Protein AF-0000000080641401 (afdb_homodimer)

Sequence (1116 aa):
MLYSFRKPNYLLEKGSSRQMQLTELSIKSQNTFVQHYIDGENMSSFFDYDIHSEDVWQERLRDLSSRPFAREELADYLSSYHEKFHSAAMQASIEKLRDPKSTAVVGGQQAGLLTGPLYTIHKIISIIVLARQQEEALQIPVVPIFWVAGEDHDLEEINYVHTSTEKKGPVKQKLPQSYWKKTLAAKTPLDQEKCAAWIEEVFAAFEETDHTNALLQNVMRCLRSSETFTDFFELLIADLFQEEGLILMNSGDPGIKKLETGMFQQILKHNNELAKAVSDQQRLMREAGYHPIIESDKEQANLFYEHEGERFLIEKENGVFVIKELDLKWTNDELHTHMEEKPECFSNNVVTRPLMQEFLIPTLAFIAGPGEINYWGELKQAFSLMGFAMTPVVPRLNITILERHIEKKLSERNIPLQEAIEHGTGHLKDTYFEEQIPEEFSAVMEQAKSQIEAVHKSVRNEALKVDSSLEPLLQKNAAFIQDQLLFLERTVTKRIEEKEGFVLRDYERIQNSIRPLGAPQERIWNVMYYLNRYGPKFFTTFKHLPFSFQNQHQIVKLMLYSFRKPNYLLEKGSSRQMQLTELSIKSQNTFVQHYIDGENMSSFFDYDIHSEDVWQERLRDLSSRPFAREELADYLSSYHEKFHSAAMQASIEKLRDPKSTAVVGGQQAGLLTGPLYTIHKIISIIVLARQQEEALQIPVVPIFWVAGEDHDLEEINYVHTSTEKKGPVKQKLPQSYWKKTLAAKTPLDQEKCAAWIEEVFAAFEETDHTNALLQNVMRCLRSSETFTDFFELLIADLFQEEGLILMNSGDPGIKKLETGMFQQILKHNNELAKAVSDQQRLMREAGYHPIIESDKEQANLFYEHEGERFLIEKENGVFVIKELDLKWTNDELHTHMEEKPECFSNNVVTRPLMQEFLIPTLAFIAGPGEINYWGELKQAFSLMGFAMTPVVPRLNITILERHIEKKLSERNIPLQEAIEHGTGHLKDTYFEEQIPEEFSAVMEQAKSQIEAVHKSVRNEALKVDSSLEPLLQKNAAFIQDQLLFLERTVTKRIEEKEGFVLRDYERIQNSIRPLGAPQERIWNVMYYLNRYGPKFFTTFKHLPFSFQNQHQIVKL

InterPro domains:
  IPR011199 Bacillithiol biosynthesis BshC [MF_01867] (20-558)
  IPR011199 Bacillithiol biosynthesis BshC [PIRSF012535] (20-558)
  IPR011199 Bacillithiol biosynthesis BshC [TIGR03998] (30-556)
  IPR055398 Bacillithiol biosynthesis BshC, N-terminal Rossmann-like domain [PF10079] (20-397)
  IPR055399 Bacillithiol biosynthesis BshC, C-terminal coiled-coil domain [PF24850] (399-558)

Solvent-accessible surface area (backbone atoms only — not comparable to full-atom values): 60420 Å² total; per-residue (Å²): 134,84,82,75,85,78,77,78,78,82,70,83,72,73,74,89,66,76,64,74,39,81,48,74,43,90,65,82,62,89,48,63,67,49,37,39,58,68,70,59,49,93,48,67,89,29,34,77,51,54,83,82,44,90,55,41,66,60,52,48,50,54,58,53,68,72,50,88,66,59,34,62,61,49,32,51,49,50,51,61,67,46,54,84,68,73,43,68,42,26,48,53,36,40,57,42,45,58,42,88,71,31,31,26,19,34,30,66,47,68,49,9,45,80,52,22,32,31,48,51,56,34,39,51,44,38,26,46,52,50,13,52,52,47,22,65,74,66,71,39,52,37,33,24,35,41,38,34,42,17,59,47,44,64,55,86,80,24,42,42,49,45,44,52,44,100,88,40,66,80,39,81,48,64,57,92,66,90,73,92,62,52,31,23,35,46,73,33,71,49,56,62,65,59,48,50,54,44,51,51,54,56,54,65,47,44,76,87,46,94,31,36,63,63,50,49,50,51,52,51,52,34,44,73,74,28,58,18,42,33,44,30,21,50,45,50,50,41,71,76,38,32,86,74,17,48,35,80,45,54,69,44,42,58,80,57,21,68,77,42,28,68,56,54,44,50,45,58,73,39,28,71,58,40,44,49,26,33,51,51,32,34,50,53,37,43,73,71,71,41,80,76,77,75,84,78,65,79,51,40,53,59,31,30,39,52,56,97,62,25,68,38,69,32,29,45,54,95,84,28,37,31,31,78,94,73,73,41,75,33,48,68,68,55,45,48,52,42,37,67,76,45,25,62,33,52,46,65,37,87,79,39,40,63,54,49,46,61,64,69,38,59,52,59,30,32,45,24,54,67,70,47,51,53,48,52,37,32,36,41,46,38,28,46,74,73,73,41,76,50,57,34,73,39,73,40,59,47,60,45,76,40,47,54,72,48,52,50,48,30,60,76,68,69,47,58,68,68,50,33,60,75,68,32,28,65,69,57,41,51,53,53,54,55,70,67,52,58,65,66,44,56,51,46,46,55,48,36,58,53,51,44,50,54,45,51,49,56,38,48,57,44,48,38,75,76,41,63,84,48,49,69,61,50,51,50,53,52,50,52,47,52,50,50,52,52,51,51,52,50,52,52,51,49,52,51,50,60,75,44,39,71,63,52,46,48,35,48,51,43,19,51,60,43,14,35,98,79,34,57,32,30,74,46,38,37,54,60,59,52,39,29,72,61,22,72,66,48,50,58,52,59,72,64,51,88,76,69,89,79,77,42,32,35,35,39,36,81,136,84,83,73,85,80,76,82,78,83,69,82,70,74,73,88,67,76,64,74,41,80,47,74,45,91,65,83,61,88,48,63,69,49,36,40,57,69,70,59,49,92,48,67,91,29,33,76,50,54,84,82,44,90,55,40,64,61,53,47,50,52,58,54,69,73,52,90,66,62,33,62,62,49,32,51,49,50,49,61,66,46,54,84,69,73,43,68,42,25,48,52,36,38,56,41,45,57,41,90,71,30,31,25,18,33,30,66,48,68,49,12,47,80,52,24,28,29,49,50,54,36,40,51,44,39,26,45,52,50,13,52,52,47,21,65,73,67,70,41,53,36,34,24,34,41,38,34,40,16,58,47,45,65,56,86,80,24,42,42,49,45,44,53,45,101,90,41,65,81,39,81,48,64,57,92,65,90,74,91,64,53,30,24,33,47,70,33,71,50,58,63,66,62,48,50,53,44,50,52,52,56,55,64,48,42,76,87,46,94,30,35,62,63,49,50,50,52,53,49,51,33,45,73,74,29,58,18,42,32,44,32,22,50,45,51,49,42,72,74,37,31,87,74,17,48,36,80,44,52,69,45,43,57,80,56,21,69,75,44,27,69,56,53,44,49,45,57,74,39,28,70,58,41,45,47,27,32,51,51,33,34,50,51,38,43,75,71,71,42,81,75,76,73,86,78,66,79,50,39,55,60,30,29,39,50,54,97,61,25,67,39,69,32,29,45,54,97,87,28,36,32,31,76,94,74,72,43,75,33,47,67,67,53,44,48,52,44,36,68,75,45,24,62,34,52,45,65,35,87,78,36,40,63,54,51,48,60,63,68,38,59,52,60,29,33,46,25,52,68,72,48,50,51,47,52,38,31,36,41,45,38,26,46,74,74,72,40,75,50,57,34,74,40,72,39,56,48,62,44,76,41,46,54,75,50,52,50,48,30,60,76,67,68,47,57,67,69,50,33,59,75,68,32,28,64,69,58,41,52,54,53,54,56,69,68,53,58,66,67,43,58,51,45,46,56,49,36,56,54,51,45,49,54,44,50,48,55,40,48,57,44,48,37,74,77,42,64,84,47,50,69,61,51,51,51,53,52,50,52,47,51,49,52,52,51,51,52,52,51,53,51,51,49,52,50,49,60,74,43,36,71,63,52,47,48,36,49,51,44,18,50,59,42,13,35,98,79,34,58,34,33,74,46,38,37,57,60,58,53,39,29,72,58,23,69,65,47,51,58,52,58,72,65,51,89,78,66,88,78,78,41,33,34,36,38,35,82

pLDDT: mean 92.26, std 12.54, range [21.2, 98.81]

Secondary structure (DSSP, 8-state):
--------------SSS---EEEEE----S-HHHHHHHHT---TTT-SS-TT-TTHHHHHHHHHHTS---HHHHHHHHHHHGGGGT-HHHHHHHHHTTSTT-EEEEEEE---GGG-BHHHHHHHHHHHHHHHHHHHHHTS-EEEEEEE-TT---GGGTSEEEEE-SSS-EEEEE------S-B-TTTSBP-HHHHHHHHHHHHHHSPP-TTHHHHHHHHHHHHHT-SBHHHHHHHHHHHHHGGGTPEEEETT-HHHHHHHHHHHHHHHHTHHHHHHHHHHHHHHHHHTT----S---SSEEEEEEEETTEEEEEEEETTEEEEGGGTEEE-HHHHHHHHHH-GGGEEE-TTTHHHHHHHHS-EEEEEE-HHHHHHHTT-HHHHHHTT-PPPPEEEPP-EEEE-HHHHHHHHHTT--HHHHHHH-SHHHHHHHHHHHS-HHHHHHHHHHHHHHHHHHHHHHHHHHHH-GGGHHHHHHHHHHHHHHHHHHHHHHHHHHHHHTHHHHHHHHHHHHHHSGGGS-HHHH-BHHHHHHHHHHHHHHHHHTS----SS-EEEEE-/--------------SSS---EEEEE----S-HHHHHHHHT---TTT-SS-TTSTTHHHHHHHHHHTS---HHHHHHHHHHHGGGGT-HHHHHHHHHTTSTT-EEEEEEE---GGG-BHHHHHHHHHHHHHHHHHHHHHTS-EEEEEEE-TT---GGGTSEEEEE-SSS-EEEEE------S-B-TTTSB--HHHHHHHHHHHHHHSPP-TTHHHHHHHHHHHHHT-SBHHHHHHHHHHHHHGGGTPEEEETT-GGGHHHHHHHHHHHHHTHHHHHHHHHHHHHHHHHTT----S---SSEEEEEEEETTEEEEEEEETTEEEEGGGTEEE-HHHHHHHHHH-GGGEEE-TTTHHHHHHHHS-EEEEEE-HHHHHHHTT-HHHHHHTT-PPPPEEEPP-EEEE-HHHHHHHHHTT--HHHHHHH-SHHHHHHHHHHHS-HHHHHHHHHHHHHHHHHHHHHHHHHHHH-GGGHHHHHHHHHHHHHHHHHHHHHHHHHHHHHTHHHHHHHHHHHHHHSGGGS-HHHH-BHHHHHHHHHHHHHHHHHTS----SS-EEEEE-

Organism: Bacillus amyloliquefaciens (strain ATCC 23350 / DSM 7 / BCRC 11601 / CCUG 28519 / NBRC 15535 / NRRL B-14393 / F) (NCBI:txid692420)

Nearest PDB structures (foldseek):
  4wbd-assembly1_A-2  TM=9.861E-01  e=1.916E-83  Bacillus subtilis subsp. subtilis str. 168
  1irx-assembly1_A  TM=6.771E-01  e=6.875E-05  Pyrococcus horikoshii
  4eg3-assembly1_A  TM=2.880E-01  e=2.080E-01  Trypanosoma brucei brucei TREU927
  4eg6-assembly1_A  TM=2.225E-01  e=5.626E-01  Trypanosoma brucei brucei TREU927
  7tm7-assembly1_A  TM=3.143E-01  e=1.171E+00  Klebsiella pneumoniae subsp. pneumoniae HS11286

Structure (mmCIF, N/CA/C/O backbone):
data_AF-0000000080641401-model_v1
#
loop_
_entity.id
_entity.type
_entity.pdbx_description
1 polymer 'Putative cysteine ligase BshC'
#
loop_
_atom_site.group_PDB
_atom_site.id
_atom_site.type_symbol
_atom_site.label_atom_id
_atom_site.label_alt_id
_atom_site.label_comp_id
_atom_site.label_asym_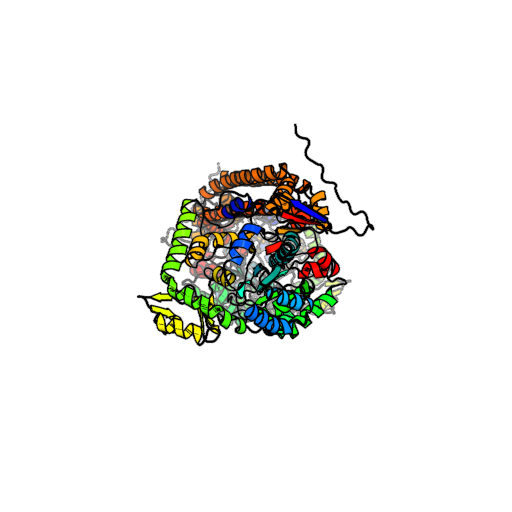id
_atom_site.label_entity_id
_atom_site.label_seq_id
_atom_site.pdbx_PDB_ins_code
_atom_site.Cartn_x
_atom_site.Cartn_y
_atom_site.Cartn_z
_atom_site.occupancy
_atom_site.B_iso_or_equiv
_atom_site.auth_seq_id
_atom_site.auth_comp_id
_atom_site.auth_asym_id
_atom_site.auth_atom_id
_atom_site.pdbx_PDB_model_num
ATOM 1 N N . MET A 1 1 ? -11.805 49.156 64.5 1 23.14 1 MET A N 1
ATOM 2 C CA . MET A 1 1 ? -12.719 48.188 63.875 1 23.14 1 MET A CA 1
ATOM 3 C C . MET A 1 1 ? -13.586 48.875 62.812 1 23.14 1 MET A C 1
ATOM 5 O O . MET A 1 1 ? -14.75 49.188 63.031 1 23.14 1 MET A O 1
ATOM 9 N N . LEU A 1 2 ? -13.062 49.75 61.969 1 22.72 2 LEU A N 1
ATOM 10 C CA . LEU A 1 2 ? -13.672 50.844 61.219 1 22.72 2 LEU A CA 1
ATOM 11 C C . LEU A 1 2 ? -14.516 50.312 60.062 1 22.72 2 LEU A C 1
ATOM 13 O O . LEU A 1 2 ? -14.008 49.594 59.188 1 22.72 2 LEU A O 1
ATOM 17 N N . TYR A 1 3 ? -15.844 49.969 60.344 1 22.97 3 TYR A N 1
ATOM 18 C CA . TYR A 1 3 ? -16.938 49.375 59.562 1 22.97 3 TYR A CA 1
ATOM 19 C C . TYR A 1 3 ? -17.188 50.188 58.312 1 22.97 3 TYR A C 1
ATOM 21 O O . TYR A 1 3 ? -17.547 51.375 58.375 1 22.97 3 TYR A O 1
ATOM 29 N N . SER A 1 4 ? -16.344 50.062 57.312 1 22.28 4 SER A N 1
ATOM 30 C CA . SER A 1 4 ? -16.312 50.812 56.062 1 22.28 4 SER A CA 1
ATOM 31 C C . SER A 1 4 ? -17.641 50.688 55.312 1 22.28 4 SER A C 1
ATOM 33 O O . SER A 1 4 ? -18.312 49.656 55.375 1 22.28 4 SER A O 1
ATOM 35 N N . PHE A 1 5 ? -18.328 51.719 54.844 1 22.36 5 PHE A N 1
ATOM 36 C CA . PHE A 1 5 ? -19.609 52.094 54.219 1 22.36 5 PHE A CA 1
ATOM 37 C C . PHE A 1 5 ? -19.859 51.312 52.938 1 22.36 5 PHE A C 1
ATOM 39 O O . PHE A 1 5 ? -18.969 51.219 52.094 1 22.36 5 PHE A O 1
ATOM 46 N N . ARG A 1 6 ? -20.844 50.25 52.906 1 24.69 6 ARG A N 1
ATOM 47 C CA . ARG A 1 6 ? -21.531 49.375 51.969 1 24.69 6 ARG A CA 1
ATOM 48 C C . ARG A 1 6 ? -22.188 50.188 50.844 1 24.69 6 ARG A C 1
ATOM 50 O O . ARG A 1 6 ? -23.188 50.844 51.094 1 24.69 6 ARG A O 1
ATOM 57 N N . LYS A 1 7 ? -21.359 50.812 49.938 1 30.75 7 LYS A N 1
ATOM 58 C CA . LYS A 1 7 ? -22.141 51.562 48.969 1 30.75 7 LYS A CA 1
ATOM 59 C C . LYS A 1 7 ? -23.203 50.688 48.344 1 30.75 7 LYS A C 1
ATOM 61 O O . LYS A 1 7 ? -22.922 49.531 47.938 1 30.75 7 LYS A O 1
ATOM 66 N N . PRO A 1 8 ? -24.5 51 48.469 1 29.02 8 PRO A N 1
ATOM 67 C CA . PRO A 1 8 ? -25.656 50.219 48.031 1 29.02 8 PRO A CA 1
ATOM 68 C C . PRO A 1 8 ? -25.594 49.875 46.531 1 29.02 8 PRO A C 1
ATOM 70 O O . PRO A 1 8 ? -24.953 50.594 45.781 1 29.02 8 PRO A O 1
ATOM 73 N N . ASN A 1 9 ? -25.797 48.562 46.219 1 27.03 9 ASN A N 1
ATOM 74 C CA . ASN A 1 9 ? -26.047 47.781 45 1 27.03 9 ASN A CA 1
ATOM 75 C C . ASN A 1 9 ? -27.188 48.375 44.156 1 27.03 9 ASN A C 1
ATOM 77 O O . ASN A 1 9 ? -28.344 48.312 44.594 1 27.03 9 ASN A O 1
ATOM 81 N N . TYR A 1 10 ? -27.062 49.531 43.562 1 28.97 10 TYR A N 1
ATOM 82 C CA . TYR A 1 10 ? -28.203 49.969 42.781 1 28.97 10 TYR A CA 1
ATOM 83 C C . TYR A 1 10 ? -28.578 48.906 41.75 1 28.97 10 TYR A C 1
ATOM 85 O O . TYR A 1 10 ? -27.844 48.688 40.781 1 28.97 10 TYR A O 1
ATOM 93 N N . LEU A 1 11 ? -29.219 47.781 42.281 1 30.53 11 LEU A N 1
ATOM 94 C CA . LEU A 1 11 ? -29.938 46.812 41.469 1 30.53 11 LEU A CA 1
ATOM 95 C C . LEU A 1 11 ? -31.047 47.5 40.656 1 30.53 11 LEU A C 1
ATOM 97 O O . LEU A 1 11 ? -32.031 47.969 41.219 1 30.53 11 LEU A O 1
ATOM 101 N N . LEU A 1 12 ? -30.812 48.281 39.719 1 31.77 12 LEU A N 1
ATOM 102 C CA . LEU A 1 12 ? -31.969 48.625 38.875 1 31.77 12 LEU A CA 1
ATOM 103 C C . LEU A 1 12 ? -32.688 47.375 38.406 1 31.77 12 LEU A C 1
ATOM 105 O O . LEU A 1 12 ? -32.094 46.531 37.719 1 31.77 12 LEU A O 1
ATOM 109 N N . GLU A 1 13 ? -33.781 46.906 39.156 1 28.16 13 GLU A N 1
ATOM 110 C CA . GLU A 1 13 ? -34.719 45.812 38.969 1 28.16 13 GLU A CA 1
ATOM 111 C C . GLU A 1 13 ? -35.562 46.031 37.719 1 28.16 13 GLU A C 1
ATOM 113 O O . GLU A 1 13 ? -36.531 45.281 37.5 1 28.16 13 GLU A O 1
ATOM 118 N N . LYS A 1 14 ? -35.656 46.938 36.844 1 32.44 14 LYS A N 1
ATOM 119 C CA . LYS A 1 14 ? -36.875 46.906 36 1 32.44 14 LYS A CA 1
ATOM 120 C C . LYS A 1 14 ? -37.062 45.562 35.344 1 32.44 14 LYS A C 1
ATOM 122 O O . LYS A 1 14 ? -36.125 44.75 35.25 1 32.44 14 LYS A O 1
ATOM 127 N N . GLY A 1 15 ? -37.844 45.406 34.25 1 33.34 15 GLY A N 1
ATOM 128 C CA . GLY A 1 15 ? -38.375 44.312 33.438 1 33.34 15 GLY A CA 1
ATOM 129 C C . GLY A 1 15 ? -37.344 43.25 33.062 1 33.34 15 GLY A C 1
ATOM 130 O O . GLY A 1 15 ? -36.156 43.531 33.125 1 33.34 15 GLY A O 1
ATOM 131 N N . SER A 1 16 ? -37.656 41.844 33 1 36.75 16 SER A N 1
ATOM 132 C CA . SER A 1 16 ? -36.938 40.562 32.875 1 36.75 16 SER A CA 1
ATOM 133 C C . SER A 1 16 ? -35.938 40.625 31.75 1 36.75 16 SER A C 1
ATOM 135 O O . SER A 1 16 ? -35.469 39.562 31.266 1 36.75 16 SER A O 1
ATOM 137 N N . SER A 1 17 ? -35.969 41.594 30.844 1 42.88 17 SER A N 1
ATOM 138 C CA . SER A 1 17 ? -34.938 41.625 29.812 1 42.88 17 SER A CA 1
ATOM 139 C C . SER A 1 17 ? -33.562 41.594 30.406 1 42.88 17 SER A C 1
ATOM 141 O O . SER A 1 17 ? -33.219 42.438 31.234 1 42.88 17 SER A O 1
ATOM 143 N N . ARG A 1 18 ? -33.031 40.531 30.641 1 53.06 18 ARG A N 1
ATOM 144 C CA . ARG A 1 18 ? -31.766 40.281 31.312 1 53.06 18 ARG A CA 1
ATOM 145 C C . ARG A 1 18 ? -30.734 41.344 30.906 1 53.06 18 ARG A C 1
ATOM 147 O O . ARG A 1 18 ? -30.375 41.469 29.734 1 53.06 18 ARG A O 1
ATOM 154 N N . GLN A 1 19 ? -30.719 42.469 31.641 1 75.88 19 GLN A N 1
ATOM 155 C CA . GLN A 1 19 ? -29.906 43.656 31.5 1 75.88 19 GLN A CA 1
ATOM 156 C C . GLN A 1 19 ? -28.422 43.344 31.547 1 75.88 19 GLN A C 1
ATOM 158 O O . GLN A 1 19 ? -28 42.406 32.219 1 75.88 19 GLN A O 1
ATOM 163 N N . MET A 1 20 ? -27.719 43.938 30.625 1 88.19 20 MET A N 1
ATOM 164 C CA . MET A 1 20 ? -26.25 43.875 30.594 1 88.19 20 MET A CA 1
ATOM 165 C C . MET A 1 20 ? -25.656 44.188 31.953 1 88.19 20 MET A C 1
ATOM 167 O O . MET A 1 20 ? -26.109 45.125 32.625 1 88.19 20 MET A O 1
ATOM 171 N N . GLN A 1 21 ? -24.844 43.188 32.5 1 92.12 21 GLN A N 1
ATOM 172 C CA . GLN A 1 21 ? -24.234 43.344 33.812 1 92.12 21 GLN A CA 1
ATOM 173 C C . GLN A 1 21 ? -22.734 43.625 33.688 1 92.12 21 GLN A C 1
ATOM 175 O O . GLN A 1 21 ? -22.047 42.969 32.875 1 92.12 21 GLN A O 1
ATOM 180 N N . LEU A 1 22 ? -22.312 44.594 34.469 1 94.75 22 LEU A N 1
ATOM 181 C CA . LEU A 1 22 ? -20.891 44.906 34.531 1 94.75 22 LEU A CA 1
ATOM 182 C C . LEU A 1 22 ? -20.281 44.438 35.812 1 94.75 22 LEU A C 1
ATOM 184 O O . LEU A 1 22 ? -20.812 44.719 36.906 1 94.75 22 LEU A O 1
ATOM 188 N N . THR A 1 23 ? -19.297 43.5 35.688 1 93.44 23 THR A N 1
ATOM 189 C CA . THR A 1 23 ? -18.531 43.062 36.875 1 93.44 23 THR A CA 1
ATOM 190 C C . THR A 1 23 ? -17.031 43.219 36.594 1 93.44 23 THR A C 1
ATOM 192 O O . THR A 1 23 ? -16.609 43.562 35.5 1 93.44 23 THR A O 1
ATOM 195 N N . GLU A 1 24 ? -16.25 43.125 37.688 1 94.44 24 GLU A N 1
ATOM 196 C CA . GLU A 1 24 ? -14.812 43.344 37.562 1 94.44 24 GLU A CA 1
ATOM 197 C C . GLU A 1 24 ? -14.039 42.125 38.125 1 94.44 24 GLU A C 1
ATOM 199 O O . GLU A 1 24 ? -14.523 41.438 39.031 1 94.44 24 GLU A O 1
ATOM 204 N N . LEU A 1 25 ? -12.961 41.844 37.5 1 93.19 25 LEU A N 1
ATOM 205 C CA . LEU A 1 25 ? -12.055 40.781 37.969 1 93.19 25 LEU A CA 1
ATOM 206 C C . LEU A 1 25 ? -10.617 41.312 38.031 1 93.19 25 LEU A C 1
ATOM 208 O O . LEU A 1 25 ? -10.219 42.125 37.188 1 93.19 25 LEU A O 1
ATOM 212 N N . SER A 1 26 ? -9.867 40.844 38.969 1 90.75 26 SER A N 1
ATOM 213 C CA . SER A 1 26 ? -8.445 41.156 39.031 1 90.75 26 SER A CA 1
ATOM 214 C C . SER A 1 26 ? -7.641 40.219 38.125 1 90.75 26 SER A C 1
ATOM 216 O O . SER A 1 26 ? -7.477 39.031 38.406 1 90.75 26 SER A O 1
ATOM 218 N N . ILE A 1 27 ? -7.234 40.75 37.031 1 89.94 27 ILE A N 1
ATOM 219 C CA . ILE A 1 27 ? -6.426 40 36.062 1 89.94 27 ILE A CA 1
ATOM 220 C C . ILE A 1 27 ? -5.039 40.625 35.969 1 89.94 27 ILE A C 1
ATOM 222 O O . ILE A 1 27 ? -4.914 41.844 35.781 1 89.94 27 ILE A O 1
ATOM 226 N N . LYS A 1 28 ? -4.062 39.844 36.094 1 84.38 28 LYS A N 1
ATOM 227 C CA . LYS A 1 28 ? -2.697 40.344 36.062 1 84.38 28 LYS A CA 1
ATOM 228 C C . LYS A 1 28 ? -2.182 40.531 34.656 1 84.38 28 LYS A C 1
ATOM 230 O O . LYS A 1 28 ? -2.498 39.719 33.781 1 84.38 28 LYS A O 1
ATOM 235 N N . SER A 1 29 ? -1.359 41.625 34.531 1 84.44 29 SER A N 1
ATOM 236 C CA . SER A 1 29 ? -0.68 41.812 33.281 1 84.44 29 SER A CA 1
ATOM 237 C C . SER A 1 29 ? 0.544 40.906 33.156 1 84.44 29 SER A C 1
ATOM 239 O O . SER A 1 29 ? 1.219 40.625 34.156 1 84.44 29 SER A O 1
ATOM 241 N N . GLN A 1 30 ? 0.788 40.5 31.953 1 80.06 30 GLN A N 1
ATOM 242 C CA . GLN A 1 30 ? 1.973 39.688 31.719 1 80.06 30 GLN A CA 1
ATOM 243 C C . GLN A 1 30 ? 3.236 40.531 31.703 1 80.06 30 GLN A C 1
ATOM 245 O O . GLN A 1 30 ? 4.34 40.031 31.922 1 80.06 30 GLN A O 1
ATOM 250 N N . ASN A 1 31 ? 3.021 41.781 31.359 1 87.19 31 ASN A N 1
ATOM 251 C CA . ASN A 1 31 ? 4.141 42.719 31.359 1 87.19 31 ASN A CA 1
ATOM 252 C C . ASN A 1 31 ? 4.383 43.281 32.75 1 87.19 31 ASN A C 1
ATOM 254 O O . ASN A 1 31 ? 3.543 44.031 33.281 1 87.19 31 ASN A O 1
ATOM 258 N N . THR A 1 32 ? 5.57 43.062 33.219 1 91.31 32 THR A N 1
ATOM 259 C CA . THR A 1 32 ? 5.902 43.438 34.594 1 91.31 32 THR A CA 1
ATOM 260 C C . THR A 1 32 ? 5.887 44.969 34.75 1 91.31 32 THR A C 1
ATOM 262 O O . THR A 1 32 ? 5.41 45.469 35.781 1 91.31 32 THR A O 1
ATOM 265 N N . PHE A 1 33 ? 6.438 45.625 33.781 1 93.81 33 PHE A N 1
ATOM 266 C CA . PHE A 1 33 ? 6.465 47.062 33.844 1 93.81 33 PHE A CA 1
ATOM 267 C C . PHE A 1 33 ? 5.055 47.625 33.906 1 93.81 33 PHE A C 1
ATOM 269 O O . PHE A 1 33 ? 4.773 48.5 34.75 1 93.81 33 PHE A O 1
ATOM 276 N N . VAL A 1 34 ? 4.215 47.125 33.156 1 92.25 34 VAL A N 1
ATOM 277 C CA . VAL A 1 34 ? 2.832 47.562 33.094 1 92.25 34 VAL A CA 1
ATOM 278 C C . VAL A 1 34 ? 2.119 47.219 34.406 1 92.25 34 VAL A C 1
ATOM 280 O O . VAL A 1 34 ? 1.369 48.031 34.938 1 92.25 34 VAL A O 1
ATOM 283 N N . GLN A 1 35 ? 2.418 46.094 34.938 1 92.12 35 GLN A N 1
ATOM 284 C CA . GLN A 1 35 ? 1.803 45.656 36.188 1 92.12 35 GLN A CA 1
ATOM 285 C C . GLN A 1 35 ? 2.209 46.562 37.344 1 92.12 35 GLN A C 1
ATOM 287 O O . GLN A 1 35 ? 1.366 46.969 38.125 1 92.12 35 GLN A O 1
ATOM 292 N N . HIS A 1 36 ? 3.451 46.875 37.375 1 93.56 36 HIS A N 1
ATOM 293 C CA . HIS A 1 36 ? 3.938 47.75 38.406 1 93.56 36 HIS A CA 1
ATOM 294 C C . HIS A 1 36 ? 3.305 49.125 38.312 1 93.56 36 HIS A C 1
ATOM 296 O O . HIS A 1 36 ? 2.949 49.75 39.344 1 93.56 36 HIS A O 1
ATOM 302 N N . TYR A 1 37 ? 3.168 49.562 37.125 1 93.44 37 TYR A N 1
ATOM 303 C CA . TYR A 1 37 ? 2.537 50.844 36.875 1 93.44 37 TYR A CA 1
ATOM 304 C C . TYR A 1 37 ? 1.096 50.844 37.375 1 93.44 37 TYR A C 1
ATOM 306 O O . TYR A 1 37 ? 0.674 51.781 38.062 1 93.44 37 TYR A O 1
ATOM 314 N N . ILE A 1 38 ? 0.408 49.781 37.062 1 89.62 38 ILE A N 1
ATOM 315 C CA . ILE A 1 38 ? -1.003 49.656 37.406 1 89.62 38 ILE A CA 1
ATOM 316 C C . ILE A 1 38 ? -1.152 49.5 38.906 1 89.62 38 ILE A C 1
ATOM 318 O O . ILE A 1 38 ? -2.104 50 39.5 1 89.62 38 ILE A O 1
ATOM 322 N N . ASP A 1 39 ? -0.171 48.906 39.531 1 88.38 39 ASP A N 1
ATOM 323 C CA . ASP A 1 39 ? -0.223 48.625 40.969 1 88.38 39 ASP A CA 1
ATOM 324 C C . ASP A 1 39 ? 0.094 49.875 41.781 1 88.38 39 ASP A C 1
ATOM 326 O O . ASP A 1 39 ? -0.175 49.906 43 1 88.38 39 ASP A O 1
ATOM 330 N N . GLY A 1 40 ? 0.633 50.812 41.188 1 84.62 40 GLY A N 1
ATOM 331 C CA . GLY A 1 40 ? 0.941 52.062 41.906 1 84.62 40 GLY A CA 1
ATOM 332 C C . GLY A 1 40 ? 2.316 52.031 42.531 1 84.62 40 GLY A C 1
ATOM 333 O O . GLY A 1 40 ? 2.543 52.719 43.562 1 84.62 40 GLY A O 1
ATOM 334 N N . GLU A 1 41 ? 3.084 51.25 42.031 1 85.12 41 GLU A N 1
ATOM 335 C CA . GLU A 1 41 ? 4.465 51.344 42.5 1 85.12 41 GLU A CA 1
ATOM 336 C C . GLU A 1 41 ? 5.09 52.688 42.156 1 85.12 41 GLU A C 1
ATOM 338 O O . GLU A 1 41 ? 4.504 53.469 41.438 1 85.12 41 GLU A O 1
ATOM 343 N N . ASN A 1 42 ? 6.176 52.906 42.812 1 83.62 42 ASN A N 1
ATOM 344 C CA . ASN A 1 42 ? 6.836 54.188 42.5 1 83.62 42 ASN A CA 1
ATOM 345 C C . ASN A 1 42 ? 7.43 54.188 41.094 1 83.62 42 ASN A C 1
ATOM 347 O O . ASN A 1 42 ? 8.461 53.562 40.844 1 83.62 42 ASN A O 1
ATOM 351 N N . MET A 1 43 ? 6.688 54.906 40.219 1 91.25 43 MET A N 1
ATOM 352 C CA . MET A 1 43 ? 7.102 54.969 38.812 1 91.25 43 MET A CA 1
ATOM 353 C C . MET A 1 43 ? 7.508 56.406 38.438 1 91.25 43 MET A C 1
ATOM 355 O O . MET A 1 43 ? 7.414 56.812 37.281 1 91.25 43 MET A O 1
ATOM 359 N N . SER A 1 44 ? 7.977 57.125 39.438 1 92.12 44 SER A N 1
ATOM 360 C CA . SER A 1 44 ? 8.266 58.531 39.25 1 92.12 44 SER A CA 1
ATOM 361 C C . SER A 1 44 ? 9.469 58.75 38.344 1 92.12 44 SER A C 1
ATOM 363 O O . SER A 1 44 ? 9.625 59.812 37.75 1 92.12 44 SER A O 1
ATOM 365 N N . SER A 1 45 ? 10.281 57.719 38.25 1 94.81 45 SER A N 1
ATOM 366 C CA . SER A 1 45 ? 11.438 57.812 37.344 1 94.81 45 SER A CA 1
ATOM 367 C C . SER A 1 45 ? 11.008 57.75 35.875 1 94.81 45 SER A C 1
ATOM 369 O O . SER A 1 45 ? 11.766 58.156 35 1 94.81 45 SER A O 1
ATOM 371 N N . PHE A 1 46 ? 9.789 57.312 35.656 1 96.44 46 PHE A N 1
ATOM 372 C CA . PHE A 1 46 ? 9.398 57.031 34.281 1 96.44 46 PHE A CA 1
ATOM 373 C C . PHE A 1 46 ? 8.203 57.906 33.875 1 96.44 46 PHE A C 1
ATOM 375 O O . PHE A 1 46 ? 7.953 58.094 32.688 1 96.44 46 PHE A O 1
ATOM 382 N N . PHE A 1 47 ? 7.457 58.344 34.844 1 97.38 47 PHE A N 1
ATOM 383 C CA . PHE A 1 47 ? 6.262 59.156 34.594 1 97.38 47 PHE A CA 1
ATOM 384 C C . PHE A 1 47 ? 6.227 60.375 35.5 1 97.38 47 PHE A C 1
ATOM 386 O O . PHE A 1 47 ? 6.633 60.312 36.656 1 97.38 47 PHE A O 1
ATOM 393 N N . ASP A 1 48 ? 5.672 61.469 34.938 1 96.62 48 ASP A N 1
ATOM 394 C CA . ASP A 1 48 ? 5.656 62.719 35.719 1 96.62 48 ASP A CA 1
ATOM 395 C C . ASP A 1 48 ? 4.523 62.719 36.719 1 96.62 48 ASP A C 1
ATOM 397 O O . ASP A 1 48 ? 4.609 63.406 37.75 1 96.62 48 ASP A O 1
ATOM 401 N N . TYR A 1 49 ? 3.516 61.938 36.438 1 96.12 49 TYR A N 1
ATOM 402 C CA . TYR A 1 49 ? 2.342 61.938 37.312 1 96.12 49 TYR A CA 1
ATOM 403 C C . TYR A 1 49 ? 2.037 60.531 37.844 1 96.12 49 TYR A C 1
ATOM 405 O O . TYR A 1 49 ? 2.256 59.531 37.156 1 96.12 49 TYR A O 1
ATOM 413 N N . ASP A 1 50 ? 1.581 60.5 39.062 1 94.75 50 ASP A N 1
ATOM 414 C CA . ASP A 1 50 ? 1.034 59.281 39.656 1 94.75 50 ASP A CA 1
ATOM 415 C C . ASP A 1 50 ? -0.485 59.219 39.5 1 94.75 50 ASP A C 1
ATOM 417 O O . ASP A 1 50 ? -1.203 59.969 40.188 1 94.75 50 ASP A O 1
ATOM 421 N N . ILE A 1 51 ? -0.924 58.344 38.688 1 92.56 51 ILE A N 1
ATOM 422 C CA . ILE A 1 51 ? -2.342 58.312 38.344 1 92.56 51 ILE A CA 1
ATOM 423 C C . ILE A 1 51 ? -3.143 57.812 39.562 1 92.56 51 ILE A C 1
ATOM 425 O O . ILE A 1 51 ? -4.371 57.906 39.594 1 92.56 51 ILE A O 1
ATOM 429 N N . HIS A 1 52 ? -2.479 57.344 40.562 1 91.62 52 HIS A N 1
ATOM 430 C CA . HIS A 1 52 ? -3.139 56.875 41.781 1 91.62 52 HIS A CA 1
ATOM 431 C C . HIS A 1 52 ? -3.291 58 42.812 1 91.62 52 HIS A C 1
ATOM 433 O O . HIS A 1 52 ? -3.992 57.844 43.812 1 91.62 52 HIS A O 1
ATOM 439 N N . SER A 1 53 ? -2.66 59.094 42.469 1 91.94 53 SER A N 1
ATOM 440 C CA . SER A 1 53 ? -2.756 60.25 43.344 1 91.94 53 SER A CA 1
ATOM 441 C C . SER A 1 53 ? -4.121 60.906 43.25 1 91.94 53 SER A C 1
ATOM 443 O O . SER A 1 53 ? -4.648 61.062 42.156 1 91.94 53 SER A O 1
ATOM 445 N N . GLU A 1 54 ? -4.645 61.375 44.375 1 89.88 54 GLU A N 1
ATOM 446 C CA . GLU A 1 54 ? -5.957 62 44.406 1 89.88 54 GLU A CA 1
ATOM 447 C C . GLU A 1 54 ? -5.918 63.375 43.719 1 89.88 54 GLU A C 1
ATOM 449 O O . GLU A 1 54 ? -6.93 63.844 43.188 1 89.88 54 GLU A O 1
ATOM 454 N N . ASP A 1 55 ? -4.773 63.969 43.719 1 94 55 ASP A N 1
ATOM 455 C CA . ASP A 1 55 ? -4.676 65.312 43.219 1 94 55 ASP A CA 1
ATOM 456 C C . ASP A 1 55 ? -4.074 65.375 41.812 1 94 55 ASP A C 1
ATOM 458 O O . ASP A 1 55 ? -3.684 66.438 41.312 1 94 55 ASP A O 1
ATOM 462 N N . VAL A 1 56 ? -4.031 64.25 41.156 1 95.31 56 VAL A N 1
ATOM 463 C CA . VAL A 1 56 ? -3.309 64.125 39.875 1 95.31 56 VAL A CA 1
ATOM 464 C C . VAL A 1 56 ? -3.941 65.062 38.844 1 95.31 56 VAL A C 1
ATOM 466 O O . VAL A 1 56 ? -3.232 65.75 38.125 1 95.31 56 VAL A O 1
ATOM 469 N N . TRP A 1 57 ? -5.23 65.188 38.875 1 96.62 57 TRP A N 1
ATOM 470 C CA . TRP A 1 57 ? -5.922 66 37.875 1 96.62 57 TRP A CA 1
ATOM 471 C C . TRP A 1 57 ? -5.77 67.5 38.156 1 96.62 57 TRP A C 1
ATOM 473 O O . TRP A 1 57 ? -5.582 68.312 37.219 1 96.62 57 TRP A O 1
ATOM 483 N N . GLN A 1 58 ? -5.734 67.812 39.375 1 95.56 58 GLN A N 1
ATOM 484 C CA . GLN A 1 58 ? -5.523 69.25 39.75 1 95.56 58 GLN A CA 1
ATOM 485 C C . GLN A 1 58 ? -4.098 69.688 39.438 1 95.56 58 GLN A C 1
ATOM 487 O O . GLN A 1 58 ? -3.881 70.75 38.938 1 95.56 58 GLN A O 1
ATOM 492 N N . GLU A 1 59 ? -3.238 68.812 39.719 1 96.19 59 GLU A N 1
ATOM 493 C CA . GLU A 1 59 ? -1.844 69.062 39.406 1 96.19 59 GLU A CA 1
ATOM 494 C C . GLU A 1 59 ? -1.648 69.25 37.906 1 96.19 59 GLU A C 1
ATOM 496 O O . GLU A 1 59 ? -0.96 70.188 37.438 1 96.19 59 GLU A O 1
ATOM 501 N N . ARG A 1 60 ? -2.26 68.375 37.156 1 97.69 60 ARG A N 1
ATOM 502 C CA . ARG A 1 60 ? -2.152 68.438 35.719 1 97.69 60 ARG A CA 1
ATOM 503 C C . ARG A 1 60 ? -2.785 69.75 35.156 1 97.69 60 ARG A C 1
ATOM 505 O O . ARG A 1 60 ? -2.229 70.375 34.25 1 97.69 60 ARG A O 1
ATOM 512 N N . LEU A 1 61 ? -3.875 70.125 35.719 1 96.75 61 LEU A N 1
ATOM 513 C CA . LEU A 1 61 ? -4.547 71.375 35.281 1 96.75 61 LEU A CA 1
ATOM 514 C C . LEU A 1 61 ? -3.662 72.562 35.5 1 96.75 61 LEU A C 1
ATOM 516 O O . LEU A 1 61 ? -3.607 73.438 34.688 1 96.75 61 LEU A O 1
ATOM 520 N N . ARG A 1 62 ? -2.936 72.5 36.594 1 95.38 62 ARG A N 1
ATOM 521 C CA . ARG A 1 62 ? -2.018 73.625 36.875 1 95.38 62 ARG A CA 1
ATOM 522 C C . ARG A 1 62 ? -0.906 73.688 35.844 1 95.38 62 ARG A C 1
ATOM 524 O O . ARG A 1 62 ? -0.574 74.812 35.344 1 95.38 62 ARG A O 1
ATOM 531 N N . ASP A 1 63 ? -0.436 72.625 35.5 1 95.06 63 ASP A N 1
ATOM 532 C CA . ASP A 1 63 ? 0.632 72.562 34.5 1 95.06 63 ASP A CA 1
ATOM 533 C C . ASP A 1 63 ? 0.138 73 33.156 1 95.06 63 ASP A C 1
ATOM 535 O O . ASP A 1 63 ? 0.841 73.75 32.438 1 95.06 63 ASP A O 1
ATOM 539 N N . LEU A 1 64 ? -1.071 72.625 32.75 1 95.75 64 LEU A N 1
ATOM 540 C CA . LEU A 1 64 ? -1.633 73 31.469 1 95.75 64 LEU A CA 1
ATOM 541 C C . LEU A 1 64 ? -1.944 74.438 31.406 1 95.75 64 LEU A C 1
ATOM 543 O O . LEU A 1 64 ? -1.858 75.062 30.344 1 95.75 64 LEU A O 1
ATOM 547 N N . SER A 1 65 ? -2.23 75 32.562 1 92.12 65 SER A N 1
ATOM 548 C CA . SER A 1 65 ? -2.6 76.438 32.594 1 92.12 65 SER A CA 1
ATOM 549 C C . SER A 1 65 ? -1.372 77.312 32.5 1 92.12 65 SER A C 1
ATOM 551 O O . SER A 1 65 ? -1.494 78.5 32.188 1 92.12 65 SER A O 1
ATOM 553 N N . SER A 1 66 ? -0.251 76.75 32.625 1 90.31 66 SER A N 1
ATOM 554 C CA . SER A 1 66 ? 0.981 77.5 32.625 1 90.31 66 SER A CA 1
ATOM 555 C C . SER A 1 66 ? 1.525 77.688 31.219 1 90.31 66 SER A C 1
ATOM 557 O O . SER A 1 66 ? 2.529 78.375 31 1 90.31 66 SER A O 1
ATOM 559 N N . ARG A 1 67 ? 0.875 77.125 30.25 1 89.06 67 ARG A N 1
ATOM 560 C CA . ARG A 1 67 ? 1.383 77.25 28.891 1 89.06 67 ARG A CA 1
ATOM 561 C C . ARG A 1 67 ? 0.257 77.562 27.922 1 89.06 67 ARG A C 1
ATOM 563 O O . ARG A 1 67 ? -0.886 77.188 28.125 1 89.06 67 ARG A O 1
ATOM 570 N N . PRO A 1 68 ? 0.613 78.25 26.859 1 91.44 68 PRO A N 1
ATOM 571 C CA . PRO A 1 68 ? -0.392 78.625 25.844 1 91.44 68 PRO A CA 1
ATOM 572 C C . PRO A 1 68 ? -0.603 77.5 24.828 1 91.44 68 PRO A C 1
ATOM 574 O O . PRO A 1 68 ? 0.311 76.75 24.562 1 91.44 68 PRO A O 1
ATOM 577 N N . PHE A 1 69 ? -1.826 77.375 24.297 1 95.19 69 PHE A N 1
ATOM 578 C CA . PHE A 1 69 ? -2.188 76.5 23.219 1 95.19 69 PHE A CA 1
ATOM 579 C C . PHE A 1 69 ? -2.846 77.25 22.078 1 95.19 69 PHE A C 1
ATOM 581 O O . PHE A 1 69 ? -3.518 78.25 22.297 1 95.19 69 PHE A O 1
ATOM 588 N N . ALA A 1 70 ? -2.619 76.75 20.891 1 94.75 70 ALA A N 1
ATOM 589 C CA . ALA A 1 70 ? -3.287 77.312 19.719 1 94.75 70 ALA A CA 1
ATOM 590 C C . ALA A 1 70 ? -4.715 76.812 19.594 1 94.75 70 ALA A C 1
ATOM 592 O O . ALA A 1 70 ? -5.07 76.188 18.578 1 94.75 70 ALA A O 1
ATOM 593 N N . ARG A 1 71 ? -5.547 77.125 20.578 1 96.75 71 ARG A N 1
ATOM 594 C CA . ARG A 1 71 ? -6.883 76.562 20.703 1 96.75 71 ARG A CA 1
ATOM 595 C C . ARG A 1 71 ? -7.773 77 19.547 1 96.75 71 ARG A C 1
ATOM 597 O O . ARG A 1 71 ? -8.5 76.125 18.984 1 96.75 71 ARG A O 1
ATOM 604 N N . GLU A 1 72 ? -7.652 78.188 19.156 1 97.19 72 GLU A N 1
ATOM 605 C CA . GLU A 1 72 ? -8.492 78.688 18.078 1 97.19 72 GLU A CA 1
ATOM 606 C C . GLU A 1 72 ? -8.133 78.062 16.75 1 97.19 72 GLU A C 1
ATOM 608 O O . GLU A 1 72 ? -9.016 77.625 16.016 1 97.19 72 GLU A O 1
ATOM 613 N N . GLU A 1 73 ? -6.859 77.938 16.516 1 97 73 GLU A N 1
ATOM 614 C CA . GLU A 1 73 ? -6.398 77.375 15.273 1 97 73 GLU A CA 1
ATOM 615 C C . GLU A 1 73 ? -6.734 75.875 15.219 1 97 73 GLU A C 1
ATOM 617 O O . GLU A 1 73 ? -7.152 75.375 14.18 1 97 73 GLU A O 1
ATOM 622 N N . LEU A 1 74 ? -6.598 75.25 16.328 1 97.69 74 LEU A N 1
ATOM 623 C CA . LEU A 1 74 ? -6.91 73.875 16.406 1 97.69 74 LEU A CA 1
ATOM 624 C C . LEU A 1 74 ? -8.406 73.625 16.203 1 97.69 74 LEU A C 1
ATOM 626 O O . LEU A 1 74 ? -8.805 72.75 15.438 1 97.69 74 LEU A O 1
ATOM 630 N N . ALA A 1 75 ? -9.227 74.375 16.906 1 98.12 75 ALA A N 1
ATOM 631 C CA . ALA A 1 75 ? -10.68 74.25 16.781 1 98.12 75 ALA A CA 1
ATOM 632 C C . ALA A 1 75 ? -11.133 74.562 15.352 1 98.12 75 ALA A C 1
ATOM 634 O O . ALA A 1 75 ? -12.008 73.812 14.82 1 98.12 75 ALA A O 1
ATOM 635 N N . ASP A 1 76 ? -10.492 75.5 14.734 1 98 76 ASP A N 1
ATOM 636 C CA . ASP A 1 76 ? -10.828 75.812 13.352 1 98 76 ASP A CA 1
ATOM 637 C C . ASP A 1 76 ? -10.523 74.625 12.422 1 98 76 ASP A C 1
ATOM 639 O O . ASP A 1 76 ? -11.367 74.25 11.602 1 98 76 ASP A O 1
ATOM 643 N N . TYR A 1 77 ? -9.438 74.125 12.586 1 97.25 77 TYR A N 1
ATOM 644 C CA . TYR A 1 77 ? -9.047 73 11.773 1 97.25 77 TYR A CA 1
ATOM 645 C C . TYR A 1 77 ? -10 71.812 11.984 1 97.25 77 TYR A C 1
ATOM 647 O O . TYR A 1 77 ? -10.523 71.25 11.023 1 97.25 77 TYR A O 1
ATOM 655 N N . LEU A 1 78 ? -10.242 71.5 13.234 1 98.31 78 LEU A N 1
ATOM 656 C CA . LEU A 1 78 ? -11.07 70.375 13.562 1 98.31 78 LEU A CA 1
ATOM 657 C C . LEU A 1 78 ? -12.508 70.562 13.078 1 98.31 78 LEU A C 1
ATOM 659 O O . LEU A 1 78 ? -13.156 69.625 12.633 1 98.31 78 LEU A O 1
ATOM 663 N N . SER A 1 79 ? -12.914 71.812 13.227 1 98.06 79 SER A N 1
ATOM 664 C CA . SER A 1 79 ? -14.258 72.125 12.758 1 98.06 79 SER A CA 1
ATOM 665 C C . SER A 1 79 ? -14.398 71.875 11.266 1 98.06 79 SER A C 1
ATOM 667 O O . SER A 1 79 ? -15.352 71.188 10.828 1 98.06 79 SER A O 1
ATOM 669 N N . SER A 1 80 ? -13.445 72.312 10.555 1 97.69 80 SER A N 1
ATOM 670 C CA . SER A 1 80 ? -13.445 72.062 9.117 1 97.69 80 SER A CA 1
ATOM 671 C C . SER A 1 80 ? -13.297 70.562 8.781 1 97.69 80 SER A C 1
ATOM 673 O O . SER A 1 80 ? -14.016 70.062 7.934 1 97.69 80 SER A O 1
ATOM 675 N N . TYR A 1 81 ? -12.438 70 9.461 1 97.06 81 TYR A N 1
ATOM 676 C CA . TYR A 1 81 ? -12.164 68.562 9.227 1 97.06 81 TYR A CA 1
ATOM 677 C C . TYR A 1 81 ? -13.391 67.688 9.508 1 97.06 81 TYR A C 1
ATOM 679 O O . TYR A 1 81 ? -13.625 66.688 8.828 1 97.06 81 TYR A O 1
ATOM 687 N N . HIS A 1 82 ? -14.258 68.062 10.453 1 97.94 82 HIS A N 1
ATOM 688 C CA . HIS A 1 82 ? -15.367 67.25 10.93 1 97.94 82 HIS A CA 1
ATOM 689 C C . HIS A 1 82 ? -16.641 67.562 10.125 1 97.94 82 HIS A C 1
ATOM 691 O O . HIS A 1 82 ? -17.672 66.938 10.352 1 97.94 82 HIS A O 1
ATOM 697 N N . GLU A 1 83 ? -16.516 68.375 9.195 1 96.19 83 GLU A N 1
ATOM 698 C CA . GLU A 1 83 ? -17.688 68.688 8.359 1 96.19 83 GLU A CA 1
ATOM 699 C C . GLU A 1 83 ? -18.188 67.438 7.676 1 96.19 83 GLU A C 1
ATOM 701 O O . GLU A 1 83 ? -19.391 67.25 7.488 1 96.19 83 GLU A O 1
ATOM 706 N N . LYS A 1 84 ? -17.359 66.562 7.387 1 94.25 84 LYS A N 1
ATOM 707 C CA . LYS A 1 84 ? -17.672 65.312 6.637 1 94.25 84 LYS A CA 1
ATOM 708 C C . LYS A 1 84 ? -18.547 64.375 7.465 1 94.25 84 LYS A C 1
ATOM 710 O O . LYS A 1 84 ? -19.219 63.531 6.918 1 94.25 84 LYS A O 1
ATOM 715 N N . PHE A 1 85 ? -18.531 64.562 8.742 1 95.94 85 PHE A N 1
ATOM 716 C CA . PHE A 1 85 ? -19.297 63.656 9.594 1 95.94 85 PHE A CA 1
ATOM 717 C C . PHE A 1 85 ? -20.703 64.188 9.828 1 95.94 85 PHE A C 1
ATOM 719 O O . PHE A 1 85 ? -21.578 63.438 10.289 1 95.94 85 PHE A O 1
ATOM 726 N N . HIS A 1 86 ? -20.969 65.5 9.609 1 95.06 86 HIS A N 1
ATOM 727 C CA . HIS A 1 86 ? -22.266 66.125 9.766 1 95.06 86 HIS A CA 1
ATOM 728 C C . HIS A 1 86 ? -22.859 65.812 11.148 1 95.06 86 HIS A C 1
ATOM 730 O O . HIS A 1 86 ? -24.031 65.5 11.258 1 95.06 86 HIS A O 1
ATOM 736 N N . SER A 1 87 ? -22.062 65.938 12.203 1 97.25 87 SER A N 1
ATOM 737 C CA . SER 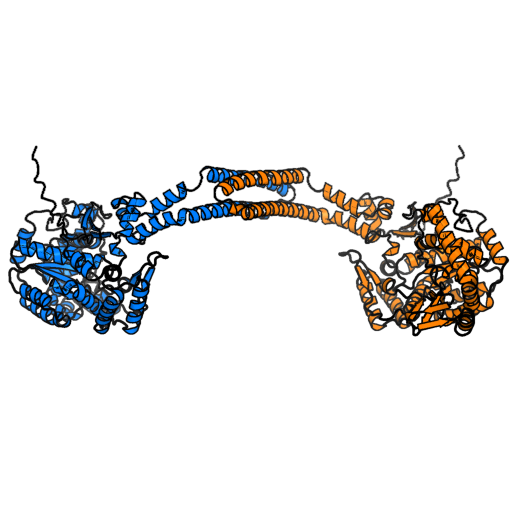A 1 87 ? -22.516 65.688 13.57 1 97.25 87 SER A CA 1
ATOM 738 C C . SER A 1 87 ? -22.5 66.938 14.422 1 97.25 87 SER A C 1
ATOM 740 O O . SER A 1 87 ? -21.453 67.5 14.688 1 97.25 87 SER A O 1
ATOM 742 N N . ALA A 1 88 ? -23.594 67.25 14.945 1 97.75 88 ALA A N 1
ATOM 743 C CA . ALA A 1 88 ? -23.719 68.438 15.82 1 97.75 88 ALA A CA 1
ATOM 744 C C . ALA A 1 88 ? -23 68.188 17.156 1 97.75 88 ALA A C 1
ATOM 746 O O . ALA A 1 88 ? -22.375 69.062 17.703 1 97.75 88 ALA A O 1
ATOM 747 N N . ALA A 1 89 ? -23.094 67 17.594 1 97.62 89 ALA A N 1
ATOM 748 C CA . ALA A 1 89 ? -22.453 66.625 18.875 1 97.62 89 ALA A CA 1
ATOM 749 C C . ALA A 1 89 ? -20.938 66.75 18.781 1 97.62 89 ALA A C 1
ATOM 751 O O . ALA A 1 89 ? -20.297 67.25 19.688 1 97.62 89 ALA A O 1
ATOM 752 N N . MET A 1 90 ? -20.359 66.375 17.703 1 98.25 90 MET A N 1
ATOM 753 C CA . MET A 1 90 ? -18.922 66.438 17.5 1 98.25 90 MET A CA 1
ATOM 754 C C . MET A 1 90 ? -18.5 67.938 17.359 1 98.25 90 MET A C 1
ATOM 756 O O . MET A 1 90 ? -17.5 68.312 17.938 1 98.25 90 MET A O 1
ATOM 760 N N . GLN A 1 91 ? -19.297 68.688 16.703 1 98.25 91 GLN A N 1
ATOM 761 C CA . GLN A 1 91 ? -19 70.125 16.547 1 98.25 91 GLN A CA 1
ATOM 762 C C . GLN A 1 91 ? -19.078 70.812 17.875 1 98.25 91 GLN A C 1
ATOM 764 O O . GLN A 1 91 ? -18.25 71.688 18.156 1 98.25 91 GLN A O 1
ATOM 769 N N . ALA A 1 92 ? -20.016 70.438 18.625 1 98.06 92 ALA A N 1
ATOM 770 C CA . ALA A 1 92 ? -20.141 71 19.953 1 98.06 92 ALA A CA 1
ATOM 771 C C . ALA A 1 92 ? -18.906 70.75 20.797 1 98.06 92 ALA A C 1
ATOM 773 O O . ALA A 1 92 ? -18.438 71.625 21.531 1 98.06 92 ALA A O 1
ATOM 774 N N . SER A 1 93 ? -18.438 69.562 20.703 1 98.19 93 SER A N 1
ATOM 775 C CA . SER A 1 93 ? -17.234 69.25 21.438 1 98.19 93 SER A CA 1
ATOM 776 C C . SER A 1 93 ? -16.031 70.062 20.953 1 98.19 93 SER A C 1
ATOM 778 O O . SER A 1 93 ? -15.211 70.5 21.766 1 98.19 93 SER A O 1
ATOM 780 N N . ILE A 1 94 ? -15.961 70.25 19.672 1 98.5 94 ILE A N 1
ATOM 781 C CA . ILE A 1 94 ? -14.875 71 19.094 1 98.5 94 ILE A CA 1
ATOM 782 C C . ILE A 1 94 ? -14.938 72.5 19.578 1 98.5 94 ILE A C 1
ATOM 784 O O . ILE A 1 94 ? -13.914 73.062 19.938 1 98.5 94 ILE A O 1
ATOM 788 N N . GLU A 1 95 ? -16.078 73 19.75 1 98.19 95 GLU A N 1
ATOM 789 C CA . GLU A 1 95 ? -16.25 74.375 20.219 1 98.19 95 GLU A CA 1
ATOM 790 C C . GLU A 1 95 ? -15.805 74.562 21.672 1 98.19 95 GLU A C 1
ATOM 792 O O . GLU A 1 95 ? -15.289 75.562 22.047 1 98.19 95 GLU A O 1
ATOM 797 N N . LYS A 1 96 ? -15.93 73.5 22.391 1 97.94 96 LYS A N 1
ATOM 798 C CA . LYS A 1 96 ? -15.477 73.5 23.781 1 97.94 96 LYS A CA 1
ATOM 799 C C . LYS A 1 96 ? -13.969 73.75 23.859 1 97.94 96 LYS A C 1
ATOM 801 O O . LYS A 1 96 ? -13.477 74.312 24.844 1 97.94 96 LYS A O 1
ATOM 806 N N . LEU A 1 97 ? -13.25 73.438 22.844 1 97.12 97 LEU A N 1
ATOM 807 C CA . LEU A 1 97 ? -11.797 73.562 22.844 1 97.12 97 LEU A CA 1
ATOM 808 C C . LEU A 1 97 ? -11.359 75 22.859 1 97.12 97 LEU A C 1
ATOM 810 O O . LEU A 1 97 ? -10.219 75.312 23.203 1 97.12 97 LEU A O 1
ATOM 814 N N . ARG A 1 98 ? -12.25 75.875 22.531 1 97.19 98 ARG A N 1
ATOM 815 C CA . ARG A 1 98 ? -11.922 77.312 22.469 1 97.19 98 ARG A CA 1
ATOM 816 C C . ARG A 1 98 ? -11.836 77.875 23.875 1 97.19 98 ARG A C 1
ATOM 818 O O . ARG A 1 98 ? -11.172 78.938 24.078 1 97.19 98 ARG A O 1
ATOM 825 N N . ASP A 1 99 ? -12.453 77.25 24.812 1 96.81 99 ASP A N 1
ATOM 826 C CA . ASP A 1 99 ? -12.383 77.688 26.203 1 96.81 99 ASP A CA 1
ATOM 827 C C . ASP A 1 99 ? -10.969 77.5 26.75 1 96.81 99 ASP A C 1
ATOM 829 O O . ASP A 1 99 ? -10.375 76.438 26.688 1 96.81 99 ASP A O 1
ATOM 833 N N . PRO A 1 100 ? -10.438 78.562 27.344 1 95.44 100 PRO A N 1
ATOM 834 C CA . PRO A 1 100 ? -9.07 78.5 27.859 1 95.44 100 PRO A CA 1
ATOM 835 C C . PRO A 1 100 ? -8.898 77.5 28.984 1 95.44 100 PRO A C 1
ATOM 837 O O . PRO A 1 100 ? -7.777 77.062 29.266 1 95.44 100 PRO A O 1
ATOM 840 N N . LYS A 1 101 ? -10 77.062 29.516 1 95.69 101 LYS A N 1
ATOM 841 C CA . LYS A 1 101 ? -9.93 76.062 30.609 1 95.69 101 LYS A CA 1
ATOM 842 C C . LYS A 1 101 ? -10.117 74.625 30.094 1 95.69 101 LYS A C 1
ATOM 844 O O . LYS A 1 101 ? -9.961 73.688 30.844 1 95.69 101 LYS A O 1
ATOM 849 N N . SER A 1 102 ? -10.445 74.562 28.844 1 97.44 102 SER A N 1
ATOM 850 C CA . SER A 1 102 ? -10.781 73.25 28.297 1 97.44 102 SER A CA 1
ATOM 851 C C . SER A 1 102 ? -9.562 72.312 28.266 1 97.44 102 SER A C 1
ATOM 853 O O . SER A 1 102 ? -8.43 72.812 28.125 1 97.44 102 SER A O 1
ATOM 855 N N . THR A 1 103 ? -9.789 71.062 28.484 1 98.25 103 THR A N 1
ATOM 856 C CA . THR A 1 103 ? -8.781 70 28.344 1 98.25 103 THR A CA 1
ATOM 857 C C . THR A 1 103 ? -9.328 68.812 27.531 1 98.25 103 THR A C 1
ATOM 859 O O . THR A 1 103 ? -10.492 68.812 27.125 1 98.25 103 THR A O 1
ATOM 862 N N . ALA A 1 104 ? -8.461 67.875 27.297 1 98.69 104 ALA A N 1
ATOM 863 C CA . ALA A 1 104 ? -8.883 66.75 26.469 1 98.69 104 ALA A CA 1
ATOM 864 C C . ALA A 1 104 ? -8.352 65.438 27.031 1 98.69 104 ALA A C 1
ATOM 866 O O . ALA A 1 104 ? -7.285 65.375 27.641 1 98.69 104 ALA A O 1
ATOM 867 N N . VAL A 1 105 ? -9.125 64.438 26.938 1 98.75 105 VAL A N 1
ATOM 868 C CA . VAL A 1 105 ? -8.641 63.062 27.094 1 98.75 105 VAL A CA 1
ATOM 869 C C . VAL A 1 105 ? -8.344 62.469 25.719 1 98.75 105 VAL A C 1
ATOM 871 O O . VAL A 1 105 ? -9.219 62.438 24.844 1 98.75 105 VAL A O 1
ATOM 874 N N . VAL A 1 106 ? -7.109 61.969 25.562 1 98.69 106 VAL A N 1
ATOM 875 C CA . VAL A 1 106 ? -6.66 61.562 24.234 1 98.69 106 VAL A CA 1
ATOM 876 C C . VAL A 1 106 ? -6.242 60.094 24.234 1 98.69 106 VAL A C 1
ATOM 878 O O . VAL A 1 106 ? -5.699 59.625 25.234 1 98.69 106 VAL A O 1
ATOM 881 N N . GLY A 1 107 ? -6.516 59.375 23.281 1 97.38 107 GLY A N 1
ATOM 882 C CA . GLY A 1 107 ? -6.004 58.062 22.922 1 97.38 107 GLY A CA 1
ATOM 883 C C . GLY A 1 107 ? -5.934 57.844 21.422 1 97.38 107 GLY A C 1
ATOM 884 O O . GLY A 1 107 ? -6.523 58.594 20.641 1 97.38 107 GLY A O 1
ATOM 885 N N . GLY A 1 108 ? -5.266 56.844 21.016 1 95.38 108 GLY A N 1
ATOM 886 C CA . GLY A 1 108 ? -5.148 56.625 19.578 1 95.38 108 GLY A CA 1
ATOM 887 C C . GLY A 1 108 ? -4.934 55.188 19.188 1 95.38 108 GLY A C 1
ATOM 888 O O . GLY A 1 108 ? -4.613 54.344 20.031 1 95.38 108 GLY A O 1
ATOM 889 N N . GLN A 1 109 ? -5.105 54.906 17.938 1 94 109 GLN A N 1
ATOM 890 C CA . GLN A 1 109 ? -4.938 53.562 17.344 1 94 109 GLN A CA 1
ATOM 891 C C . GLN A 1 109 ? -4.887 53.625 15.828 1 94 109 GLN A C 1
ATOM 893 O O . GLN A 1 109 ? -5.32 54.625 15.227 1 94 109 GLN A O 1
ATOM 898 N N . GLN A 1 110 ? -4.297 52.594 15.258 1 93.81 110 GLN A N 1
ATOM 899 C CA . GLN A 1 110 ? -4.297 52.5 13.805 1 93.81 110 GLN A CA 1
ATOM 900 C C . GLN A 1 110 ? -5.711 52.312 13.266 1 93.81 110 GLN A C 1
ATOM 902 O O . GLN A 1 110 ? -6.598 51.844 13.977 1 93.81 110 GLN A O 1
ATOM 907 N N . ALA A 1 111 ? -5.895 52.719 12.039 1 94.81 111 ALA A N 1
ATOM 908 C CA . ALA A 1 111 ? -7.195 52.688 11.375 1 94.81 111 ALA A CA 1
ATOM 909 C C . ALA A 1 111 ? -7.445 51.281 10.789 1 94.81 111 ALA A C 1
ATOM 911 O O . ALA A 1 111 ? -7.363 51.094 9.57 1 94.81 111 ALA A O 1
ATOM 912 N N . GLY A 1 112 ? -7.844 50.344 11.594 1 94.75 112 GLY A N 1
ATOM 913 C CA . GLY A 1 112 ? -8.094 49 11.133 1 94.75 112 GLY A CA 1
ATOM 914 C C . GLY A 1 112 ? -9.398 48.844 10.375 1 94.75 112 GLY A C 1
ATOM 915 O O . GLY A 1 112 ? -10.375 49.531 10.672 1 94.75 112 GLY A O 1
ATOM 916 N N . LEU A 1 113 ? -9.414 47.906 9.461 1 95.94 113 LEU A N 1
ATOM 917 C CA . LEU A 1 113 ? -10.641 47.594 8.727 1 95.94 113 LEU A CA 1
ATOM 918 C C . LEU A 1 113 ? -11.758 47.188 9.672 1 95.94 113 LEU A C 1
ATOM 920 O O . LEU A 1 113 ? -11.523 46.438 10.617 1 95.94 113 LEU A O 1
ATOM 924 N N . LEU A 1 114 ? -12.938 47.75 9.406 1 97.38 114 LEU A N 1
ATOM 925 C CA . LEU A 1 114 ? -14.109 47.469 10.234 1 97.38 114 LEU A CA 1
ATOM 926 C C . LEU A 1 114 ? -13.836 47.812 11.695 1 97.38 114 LEU A C 1
ATOM 928 O O . LEU A 1 114 ? -14.234 47.062 12.586 1 97.38 114 LEU A O 1
ATOM 932 N N . THR A 1 115 ? -13.07 48.844 11.977 1 96.75 115 THR A N 1
ATOM 933 C CA . THR A 1 115 ? -12.719 49.406 13.266 1 96.75 115 THR A CA 1
ATOM 934 C C . THR A 1 115 ? -11.531 48.688 13.883 1 96.75 115 THR A C 1
ATOM 936 O O . THR A 1 115 ? -10.992 49.125 14.906 1 96.75 115 THR A O 1
ATOM 939 N N . GLY A 1 116 ? -11.078 47.5 13.266 1 96.19 116 GLY A N 1
ATOM 940 C CA . GLY A 1 116 ? -10.062 46.688 13.914 1 96.19 116 GLY A CA 1
ATOM 941 C C . GLY A 1 116 ? -10.602 45.875 15.086 1 96.19 116 GLY A C 1
ATOM 942 O O . GLY A 1 116 ? -11.82 45.781 15.266 1 96.19 116 GLY A O 1
ATOM 943 N N . PRO A 1 117 ? -9.695 45.312 15.852 1 97.12 117 PRO A N 1
ATOM 944 C CA . PRO A 1 117 ? -10.117 44.5 16.984 1 97.12 117 PRO A CA 1
ATOM 945 C C . PRO A 1 117 ? -10.812 45.312 18.078 1 97.12 117 PRO A C 1
ATOM 947 O O . PRO A 1 117 ? -10.805 46.562 18.031 1 97.12 117 PRO A O 1
ATOM 950 N N . LEU A 1 118 ? -11.32 44.625 19 1 98 118 LEU A N 1
ATOM 951 C CA . LEU A 1 118 ? -12.156 45.188 20.047 1 98 118 LEU A CA 1
ATOM 952 C C . LEU A 1 118 ? -11.359 46.188 20.875 1 98 118 LEU A C 1
ATOM 954 O O . LEU A 1 118 ? -11.938 47.125 21.469 1 98 118 LEU A O 1
ATOM 958 N N . TYR A 1 119 ? -10.062 46.031 20.953 1 97.31 119 TYR A N 1
ATOM 959 C CA . TYR A 1 119 ? -9.312 46.969 21.812 1 97.31 119 TYR A CA 1
ATOM 960 C C . TYR A 1 119 ? -9.406 48.375 21.297 1 97.31 119 TYR A C 1
ATOM 962 O O . TYR A 1 119 ? -9.258 49.344 22.062 1 97.31 119 TYR A O 1
ATOM 970 N N . THR A 1 120 ? -9.625 48.594 20.031 1 97.94 120 THR A N 1
ATOM 971 C CA . THR A 1 120 ? -9.859 49.938 19.484 1 97.94 120 THR A CA 1
ATOM 972 C C . THR A 1 120 ? -11.148 50.531 20.062 1 97.94 120 THR A C 1
ATOM 974 O O . THR A 1 120 ? -11.156 51.688 20.5 1 97.94 120 THR A O 1
ATOM 977 N N . ILE A 1 121 ? -12.148 49.781 20.047 1 98.19 121 ILE A N 1
ATOM 978 C CA . ILE A 1 121 ? -13.438 50.188 20.594 1 98.19 121 ILE A CA 1
ATOM 979 C C . ILE A 1 121 ? -13.297 50.469 22.094 1 98.19 121 ILE A C 1
ATOM 981 O O . ILE A 1 121 ? -13.789 51.469 22.578 1 98.19 121 ILE A O 1
ATOM 985 N N . HIS A 1 122 ? -12.641 49.562 22.781 1 98.06 122 HIS A N 1
ATOM 986 C CA . HIS A 1 122 ? -12.445 49.719 24.203 1 98.06 122 HIS A CA 1
ATOM 987 C C . HIS A 1 122 ? -11.664 51 24.531 1 98.06 122 HIS A C 1
ATOM 989 O O . HIS A 1 122 ? -11.945 51.656 25.516 1 98.06 122 HIS A O 1
ATOM 995 N N . LYS A 1 123 ? -10.734 51.281 23.719 1 98.12 123 LYS A N 1
ATOM 996 C CA . LYS A 1 123 ? -9.945 52.5 23.891 1 98.12 123 LYS A CA 1
ATOM 997 C C . LYS A 1 123 ? -10.82 53.75 23.734 1 98.12 123 LYS A C 1
ATOM 999 O O . LYS A 1 123 ? -10.734 54.656 24.547 1 98.12 123 LYS A O 1
ATOM 1004 N N . ILE A 1 124 ? -11.641 53.75 22.75 1 98.5 124 ILE A N 1
ATOM 1005 C CA . ILE A 1 124 ? -12.523 54.875 22.5 1 98.5 124 ILE A CA 1
ATOM 1006 C C . ILE A 1 124 ? -13.5 55.031 23.656 1 98.5 124 ILE A C 1
ATOM 1008 O O . ILE A 1 124 ? -13.711 56.156 24.156 1 98.5 124 ILE A O 1
ATOM 1012 N N . ILE A 1 125 ? -14 53.938 24.062 1 98.12 125 ILE A N 1
ATOM 1013 C CA . ILE A 1 125 ? -14.906 53.969 25.203 1 98.12 125 ILE A CA 1
ATOM 1014 C C . ILE A 1 125 ? -14.18 54.531 26.422 1 98.12 125 ILE A C 1
ATOM 1016 O O . ILE A 1 125 ? -14.727 55.375 27.156 1 98.12 125 ILE A O 1
ATOM 1020 N N . SER A 1 126 ? -13.008 54.125 26.672 1 98.19 126 SER A N 1
ATOM 1021 C CA . SER A 1 126 ? -12.203 54.625 27.766 1 98.19 126 SER A CA 1
ATOM 1022 C C . SER A 1 126 ? -12.055 56.125 27.703 1 98.19 126 SER A C 1
ATOM 1024 O O . SER A 1 126 ? -12.203 56.844 28.719 1 98.19 126 SER A O 1
ATOM 1026 N N . ILE A 1 127 ? -11.766 56.656 26.531 1 98.62 127 ILE A N 1
ATOM 1027 C CA . ILE A 1 127 ? -11.586 58.094 26.312 1 98.62 127 ILE A CA 1
ATOM 1028 C C . ILE A 1 127 ? -12.875 58.812 26.672 1 98.62 127 ILE A C 1
ATOM 1030 O O . ILE A 1 127 ? -12.844 59.781 27.438 1 98.62 127 ILE A O 1
ATOM 1034 N N . ILE A 1 128 ? -13.938 58.344 26.172 1 98.06 128 ILE A N 1
ATOM 1035 C CA . ILE A 1 128 ? -15.227 59 26.328 1 98.06 128 ILE A CA 1
ATOM 1036 C C . ILE A 1 128 ? -15.641 59 27.797 1 98.06 128 ILE A C 1
ATOM 1038 O O . ILE A 1 128 ? -16.031 60.031 28.344 1 98.06 128 ILE A O 1
ATOM 1042 N N . VAL A 1 129 ? -15.523 57.844 28.391 1 97 129 VAL A N 1
ATOM 1043 C CA . VAL A 1 129 ? -15.961 57.688 29.766 1 97 129 VAL A CA 1
ATOM 1044 C C . VAL A 1 129 ? -15.109 58.531 30.688 1 97 129 VAL A C 1
ATOM 1046 O O . VAL A 1 129 ? -15.641 59.281 31.531 1 97 129 VAL A O 1
ATOM 1049 N N . LEU A 1 130 ? -13.828 58.531 30.516 1 97.5 130 LEU A N 1
ATOM 1050 C CA . LEU A 1 130 ? -12.953 59.312 31.375 1 97.5 130 LEU A CA 1
ATOM 1051 C C . LEU A 1 130 ? -13.188 60.812 31.172 1 97.5 130 LEU A C 1
ATOM 1053 O O . LEU A 1 130 ? -13.219 61.594 32.125 1 97.5 130 LEU A O 1
ATOM 1057 N N . ALA A 1 131 ? -13.336 61.219 29.953 1 98.19 131 ALA A N 1
ATOM 1058 C CA . ALA A 1 131 ? -13.602 62.625 29.656 1 98.19 131 ALA A CA 1
ATOM 1059 C C . ALA A 1 131 ? -14.875 63.094 30.359 1 98.19 131 ALA A C 1
ATOM 1061 O O . ALA A 1 131 ? -14.883 64.188 30.984 1 98.19 131 ALA A O 1
ATOM 1062 N N . ARG A 1 132 ? -15.836 62.312 30.266 1 96.81 132 ARG A N 1
ATOM 1063 C CA . ARG A 1 132 ? -17.109 62.656 30.891 1 96.81 132 ARG A CA 1
ATOM 1064 C C . ARG A 1 132 ? -16.953 62.75 32.406 1 96.81 132 ARG A C 1
ATOM 1066 O O . ARG A 1 132 ? -17.422 63.688 33.031 1 96.81 132 ARG A O 1
ATOM 1073 N N . GLN A 1 133 ? -16.328 61.781 32.969 1 95.19 133 GLN A N 1
ATOM 1074 C CA . GLN A 1 133 ? -16.125 61.75 34.406 1 95.19 133 GLN A CA 1
ATOM 1075 C C . GLN A 1 133 ? -15.344 62.969 34.906 1 95.19 133 GLN A C 1
ATOM 1077 O O . GLN A 1 133 ? -15.711 63.594 35.875 1 95.19 133 GLN A O 1
ATOM 1082 N N . GLN A 1 134 ? -14.32 63.281 34.188 1 96.75 134 GLN A N 1
ATOM 1083 C CA . GLN A 1 134 ? -13.453 64.375 34.625 1 96.75 134 GLN A CA 1
ATOM 1084 C C . GLN A 1 134 ? -14.109 65.75 34.344 1 96.75 134 GLN A C 1
ATOM 1086 O O . GLN A 1 134 ? -13.906 66.688 35.094 1 96.75 134 GLN A O 1
ATOM 1091 N N . GLU A 1 135 ? -14.883 65.812 33.25 1 97.38 135 GLU A N 1
ATOM 1092 C CA . GLU A 1 135 ? -15.641 67 33.031 1 97.38 135 GLU A CA 1
ATOM 1093 C C . GLU A 1 135 ? -16.578 67.312 34.219 1 97.38 135 GLU A C 1
ATOM 1095 O O . GLU A 1 135 ? -16.672 68.438 34.656 1 97.38 135 GLU A O 1
ATOM 1100 N N . GLU A 1 136 ? -17.172 66.312 34.688 1 95.88 136 GLU A N 1
ATOM 1101 C CA . GLU A 1 136 ? -18.078 66.438 35.812 1 95.88 136 GLU A CA 1
ATOM 1102 C C . GLU A 1 136 ? -17.328 66.75 37.094 1 95.88 136 GLU A C 1
ATOM 1104 O O . GLU A 1 136 ? -17.734 67.562 37.875 1 95.88 136 GLU A O 1
ATOM 1109 N N . ALA A 1 137 ? -16.234 66.125 37.312 1 95.19 137 ALA A N 1
ATOM 1110 C CA . ALA A 1 137 ? -15.492 66.25 38.562 1 95.19 137 ALA A CA 1
ATOM 1111 C C . ALA A 1 137 ? -14.781 67.625 38.656 1 95.19 137 ALA A C 1
ATOM 1113 O O . ALA A 1 137 ? -14.75 68.188 39.719 1 95.19 137 ALA A O 1
ATOM 1114 N N . LEU A 1 138 ? -14.258 68.062 37.5 1 96.62 138 LEU A N 1
ATOM 1115 C CA . LEU A 1 138 ? -13.414 69.25 37.5 1 96.62 138 LEU A CA 1
ATOM 1116 C C . LEU A 1 138 ? -14.227 70.5 37.156 1 96.62 138 LEU A C 1
ATOM 1118 O O . LEU A 1 138 ? -13.758 71.625 37.344 1 96.62 138 LEU A O 1
ATOM 1122 N N . GLN A 1 139 ? -15.359 70.312 36.625 1 96.56 139 GLN A N 1
ATOM 1123 C CA . GLN A 1 139 ? -16.266 71.375 36.25 1 96.56 139 GLN A CA 1
ATOM 1124 C C . GLN A 1 139 ? -15.633 72.312 35.219 1 96.56 139 GLN A C 1
ATOM 1126 O O . GLN A 1 139 ? -15.695 73.562 35.375 1 96.56 139 GLN A O 1
ATOM 1131 N N . ILE A 1 140 ? -14.891 71.75 34.344 1 97 140 ILE A N 1
ATOM 1132 C CA . ILE A 1 140 ? -14.352 72.438 33.188 1 97 140 ILE A CA 1
ATOM 1133 C C . ILE A 1 140 ? -14.625 71.562 31.938 1 97 140 ILE A C 1
ATOM 1135 O O . ILE A 1 140 ? -14.898 70.375 32.031 1 97 140 ILE A O 1
ATOM 1139 N N . PRO A 1 141 ? -14.609 72.188 30.766 1 97.81 141 PRO A N 1
ATOM 1140 C CA . PRO A 1 141 ? -14.789 71.375 29.578 1 97.81 141 PRO A CA 1
ATOM 1141 C C . PRO A 1 141 ? -13.672 70.375 29.375 1 97.81 141 PRO A C 1
ATOM 1143 O O . PRO A 1 141 ? -12.492 70.688 29.422 1 97.81 141 PRO A O 1
ATOM 1146 N N . VAL A 1 142 ? -14.008 69.125 29.312 1 98.5 142 VAL A N 1
ATOM 1147 C CA . VAL A 1 142 ? -13.102 68.062 28.969 1 98.5 142 VAL A CA 1
ATOM 1148 C C . VAL A 1 142 ? -13.617 67.312 27.734 1 98.5 142 VAL A C 1
ATOM 1150 O O . VAL A 1 142 ? -14.695 66.75 27.766 1 98.5 142 VAL A O 1
ATOM 1153 N N . VAL A 1 143 ? -12.93 67.312 26.625 1 98.56 143 VAL A N 1
ATOM 1154 C CA . VAL A 1 143 ? -13.438 66.75 25.375 1 98.56 143 VAL A CA 1
ATOM 1155 C C . VAL A 1 143 ? -12.711 65.438 25.062 1 98.56 143 VAL A C 1
ATOM 1157 O O . VAL A 1 143 ? -11.523 65.312 25.359 1 98.56 143 VAL A O 1
ATOM 1160 N N . PRO A 1 144 ? -13.375 64.438 24.562 1 98.62 144 PRO A N 1
ATOM 1161 C CA . PRO A 1 144 ? -12.742 63.188 24.109 1 98.62 144 PRO A CA 1
ATOM 1162 C C . PRO A 1 144 ? -12.148 63.312 22.719 1 98.62 144 PRO A C 1
ATOM 1164 O O . PRO A 1 144 ? -12.836 63.719 21.781 1 98.62 144 PRO A O 1
ATOM 1167 N N . ILE A 1 145 ? -10.891 62.969 22.562 1 98.81 145 ILE A N 1
ATOM 1168 C CA . ILE A 1 145 ? -10.227 63.031 21.266 1 98.81 145 ILE A CA 1
ATOM 1169 C C . ILE A 1 145 ? -9.609 61.656 20.938 1 98.81 145 ILE A C 1
ATOM 1171 O O . ILE A 1 145 ? -8.852 61.094 21.734 1 98.81 145 ILE A O 1
ATOM 1175 N N . PHE A 1 146 ? -10.008 61.125 19.859 1 98.38 146 PHE A N 1
ATOM 1176 C CA . PHE A 1 146 ? -9.367 59.906 19.344 1 98.38 146 PHE A CA 1
ATOM 1177 C C . PHE A 1 146 ? -8.391 60.25 18.219 1 98.38 146 PHE A C 1
ATOM 1179 O O . PHE A 1 146 ? -8.797 60.75 17.172 1 98.38 146 PHE A O 1
ATOM 1186 N N . TRP A 1 147 ? -7.152 60 18.5 1 96.94 147 TRP A N 1
ATOM 1187 C CA . TRP A 1 147 ? -6.055 60.219 17.562 1 96.94 147 TRP A CA 1
ATOM 1188 C C . TRP A 1 147 ? -5.953 59.062 16.578 1 96.94 147 TRP A C 1
ATOM 1190 O O . TRP A 1 147 ? -5.477 57.969 16.922 1 96.94 147 TRP A O 1
ATOM 1200 N N . VAL A 1 148 ? -6.402 59.25 15.289 1 96.56 148 VAL A N 1
ATOM 1201 C CA . VAL A 1 148 ? -6.332 58.219 14.25 1 96.56 148 VAL A CA 1
ATOM 1202 C C . VAL A 1 148 ? -4.934 58.219 13.641 1 96.56 148 VAL A C 1
ATOM 1204 O O . VAL A 1 148 ? -4.5 59.188 13.031 1 96.56 148 VAL A O 1
ATOM 1207 N N . ALA A 1 149 ? -4.27 57.094 13.812 1 92.19 149 ALA A N 1
ATOM 1208 C CA . ALA A 1 149 ? -2.914 56.969 13.281 1 92.19 149 ALA A CA 1
ATOM 1209 C C . ALA A 1 149 ? -2.93 56.812 11.766 1 92.19 149 ALA A C 1
ATOM 1211 O O . ALA A 1 149 ? -2.547 55.75 11.258 1 92.19 149 ALA A O 1
ATOM 1212 N N . GLY A 1 150 ? -3.223 57.844 11.102 1 88.94 150 GLY A N 1
ATOM 1213 C CA . GLY A 1 150 ? -3.334 57.812 9.648 1 88.94 150 GLY A CA 1
ATOM 1214 C C . GLY A 1 150 ? -1.99 57.781 8.945 1 88.94 150 GLY A C 1
ATOM 1215 O O . GLY A 1 150 ? -1.913 57.469 7.758 1 88.94 150 GLY A O 1
ATOM 1216 N N . GLU A 1 151 ? -0.921 58.062 9.641 1 86.31 151 GLU A N 1
ATOM 1217 C CA . GLU A 1 151 ? 0.409 58.125 9.047 1 86.31 151 GLU A CA 1
ATOM 1218 C C . GLU A 1 151 ? 1.066 56.75 9 1 86.31 151 GLU A C 1
ATOM 1220 O O . GLU A 1 151 ? 2.115 56.562 8.375 1 86.31 151 GLU A O 1
ATOM 1225 N N . ASP A 1 152 ? 0.485 55.812 9.656 1 80.5 152 ASP A N 1
ATOM 1226 C CA . ASP A 1 152 ? 1.084 54.5 9.695 1 80.5 152 ASP A CA 1
ATOM 1227 C C . ASP A 1 152 ? 1.087 53.844 8.312 1 80.5 152 ASP A C 1
ATOM 1229 O O . ASP A 1 152 ? 0.119 53.969 7.559 1 80.5 152 ASP A O 1
ATOM 1233 N N . HIS A 1 153 ? 2.211 53.188 8.023 1 76.62 153 HIS A N 1
ATOM 1234 C CA . HIS A 1 153 ? 2.363 52.625 6.688 1 76.62 153 HIS A CA 1
ATOM 1235 C C . HIS A 1 153 ? 2.301 51.125 6.715 1 76.62 153 HIS A C 1
ATOM 1237 O O . HIS A 1 153 ? 2.465 50.469 5.684 1 76.62 153 HIS A O 1
ATOM 1243 N N . ASP A 1 154 ? 2.07 50.562 7.812 1 80.31 154 ASP A N 1
ATOM 1244 C CA . ASP A 1 154 ? 1.967 49.094 7.887 1 80.31 154 ASP A CA 1
ATOM 1245 C C . ASP A 1 154 ? 0.528 48.625 7.668 1 80.31 154 ASP A C 1
ATOM 1247 O O . ASP A 1 154 ? -0.167 48.281 8.625 1 80.31 154 ASP A O 1
ATOM 1251 N N . LEU A 1 155 ? 0.147 48.5 6.523 1 82.69 155 LEU A N 1
ATOM 1252 C CA . LEU A 1 155 ? -1.219 48.156 6.148 1 82.69 155 LEU A CA 1
ATOM 1253 C C . LEU A 1 155 ? -1.508 46.688 6.453 1 82.69 155 LEU A C 1
ATOM 1255 O O . LEU A 1 155 ? -2.666 46.312 6.625 1 82.69 155 LEU A O 1
ATOM 1259 N N . GLU A 1 156 ? -0.455 45.906 6.543 1 84.25 156 GLU A N 1
ATOM 1260 C CA . GLU A 1 156 ? -0.623 44.5 6.793 1 84.25 156 GLU A CA 1
ATOM 1261 C C . GLU A 1 156 ? -1.2 44.25 8.188 1 84.25 156 GLU A C 1
ATOM 1263 O O . GLU A 1 156 ? -1.836 43.219 8.422 1 84.25 156 GLU A O 1
ATOM 1268 N N . GLU A 1 157 ? -1.083 45.219 8.969 1 86.75 157 GLU A N 1
ATOM 1269 C CA . GLU A 1 157 ? -1.535 45.062 10.352 1 86.75 157 GLU A CA 1
ATOM 1270 C C . GLU A 1 157 ? -3.004 45.469 10.5 1 86.75 157 GLU A C 1
ATOM 1272 O O . GLU A 1 157 ? -3.643 45.125 11.5 1 86.75 157 GLU A O 1
ATOM 1277 N N . ILE A 1 158 ? -3.594 46.094 9.43 1 91.38 158 ILE A N 1
ATOM 1278 C CA . ILE A 1 158 ? -4.926 46.656 9.648 1 91.38 158 ILE A CA 1
ATOM 1279 C C . ILE A 1 158 ? -5.863 46.188 8.539 1 91.38 158 ILE A C 1
ATOM 1281 O O . ILE A 1 158 ? -7.027 46.594 8.484 1 91.38 158 ILE A O 1
ATOM 1285 N N . ASN A 1 159 ? -5.414 45.219 7.668 1 93.25 159 ASN A N 1
ATOM 1286 C CA . ASN A 1 159 ? -6.203 44.906 6.484 1 93.25 159 ASN A CA 1
ATOM 1287 C C . ASN A 1 159 ? -6.949 43.562 6.66 1 93.25 159 ASN A C 1
ATOM 1289 O O . ASN A 1 159 ? -7.18 42.844 5.688 1 93.25 159 ASN A O 1
ATOM 1293 N N . TYR A 1 160 ? -7.215 43.219 7.871 1 95.06 160 TYR A N 1
ATOM 1294 C CA . TYR A 1 160 ? -7.922 41.969 8.086 1 95.06 160 TYR A CA 1
ATOM 1295 C C . TYR A 1 160 ? -8.781 42.031 9.344 1 95.06 160 TYR A C 1
ATOM 1297 O O . TYR A 1 160 ? -8.609 42.938 10.172 1 95.06 160 TYR A O 1
ATOM 1305 N N . VAL A 1 161 ? -9.695 41.094 9.492 1 96.56 161 VAL A N 1
ATOM 1306 C CA . VAL A 1 161 ? -10.422 40.781 10.719 1 96.56 161 VAL A CA 1
ATOM 1307 C C . VAL A 1 161 ? -10.5 39.281 10.914 1 96.56 161 VAL A C 1
ATOM 1309 O O . VAL A 1 161 ? -10.234 38.531 9.984 1 96.56 161 VAL A O 1
ATOM 1312 N N . HIS A 1 162 ? -10.703 38.875 12.133 1 96.06 162 HIS A N 1
ATOM 1313 C CA . HIS A 1 162 ? -10.953 37.469 12.391 1 96.06 162 HIS A CA 1
ATOM 1314 C C . HIS A 1 162 ? -12.445 37.188 12.484 1 96.06 162 HIS A C 1
ATOM 1316 O O . HIS A 1 162 ? -13.203 37.969 13.055 1 96.06 162 HIS A O 1
ATOM 1322 N N . THR A 1 163 ? -12.812 36.125 11.844 1 94.31 163 THR A N 1
ATOM 1323 C CA . THR A 1 163 ? -14.18 35.625 11.961 1 94.31 163 THR A CA 1
ATOM 1324 C C . THR A 1 163 ? -14.18 34.156 12.414 1 94.31 163 THR A C 1
ATOM 1326 O O . THR A 1 163 ? -13.133 33.531 12.492 1 94.31 163 THR A O 1
ATOM 1329 N N . SER A 1 164 ? -15.281 33.75 13 1 87.38 164 SER A N 1
ATOM 1330 C CA . SER A 1 164 ? -15.398 32.344 13.398 1 87.38 164 SER A CA 1
ATOM 1331 C C . SER A 1 164 ? -16.734 31.75 12.938 1 87.38 164 SER A C 1
ATOM 1333 O O . SER A 1 164 ? -17.75 32.438 12.898 1 87.38 164 SER A O 1
ATOM 1335 N N . THR A 1 165 ? -16.531 30.516 12.391 1 72.75 165 THR A N 1
ATOM 1336 C CA . THR A 1 165 ? -17.734 29.75 12.133 1 72.75 165 THR A CA 1
ATOM 1337 C C . THR A 1 165 ? -17.922 28.656 13.188 1 72.75 165 THR A C 1
ATOM 1339 O O . THR A 1 165 ? -17.031 28.406 13.992 1 72.75 165 THR A O 1
ATOM 1342 N N . GLU A 1 166 ? -19.125 28.203 13.453 1 64.56 166 GLU A N 1
ATOM 1343 C CA . GLU A 1 166 ? -19.438 27.141 14.414 1 64.56 166 GLU A CA 1
ATOM 1344 C C . GLU A 1 166 ? -18.453 25.984 14.305 1 64.56 166 GLU A C 1
ATOM 1346 O O . GLU A 1 166 ? -18.125 25.344 15.312 1 64.56 166 GLU A O 1
ATOM 1351 N N . LYS A 1 167 ? -17.891 25.812 13.148 1 63.75 167 LYS A N 1
ATOM 1352 C CA . LYS A 1 167 ? -17.125 24.594 12.898 1 63.75 167 LYS A CA 1
ATOM 1353 C C . LYS A 1 167 ? -15.633 24.859 12.953 1 63.75 167 LYS A C 1
ATOM 1355 O O . LYS A 1 167 ? -14.836 23.953 13.172 1 63.75 167 LYS A O 1
ATOM 1360 N N . LYS A 1 168 ? -15.461 26.188 12.852 1 72.69 168 LYS A N 1
ATOM 1361 C CA . LYS A 1 168 ? -14.047 26.516 12.711 1 72.69 168 LYS A CA 1
ATOM 1362 C C . LYS A 1 168 ? -13.625 27.578 13.727 1 72.69 168 LYS A C 1
ATOM 1364 O O . LYS A 1 168 ? -14.422 28.438 14.094 1 72.69 168 LYS A O 1
ATOM 1369 N N . GLY A 1 169 ? -12.516 27.438 14.25 1 85.62 169 GLY A N 1
ATOM 1370 C CA . GLY A 1 169 ? -11.891 28.469 15.07 1 85.62 169 GLY A CA 1
ATOM 1371 C C . GLY A 1 169 ? -11.68 29.766 14.328 1 85.62 169 GLY A C 1
ATOM 1372 O O . GLY A 1 169 ? -12.258 29.984 13.258 1 85.62 169 GLY A O 1
ATOM 1373 N N . PRO A 1 170 ? -11.102 30.703 14.992 1 93.38 170 PRO A N 1
ATOM 1374 C CA . PRO A 1 170 ? -10.859 32 14.367 1 93.38 170 PRO A CA 1
ATOM 1375 C C . PRO A 1 170 ? -10.164 31.875 13.016 1 93.38 170 PRO A C 1
ATOM 1377 O O . PRO A 1 170 ? -9.164 31.172 12.891 1 93.38 170 PRO A O 1
ATOM 1380 N N . VAL A 1 171 ? -10.758 32.5 12.023 1 94.06 171 VAL A N 1
ATOM 1381 C CA . VAL A 1 171 ? -10.211 32.531 10.664 1 94.06 171 VAL A CA 1
ATOM 1382 C C . VAL A 1 171 ? -9.875 33.969 10.281 1 94.06 171 VAL A C 1
ATOM 1384 O O . VAL A 1 171 ? -10.703 34.844 10.422 1 94.06 171 VAL A O 1
ATOM 1387 N N . LYS A 1 172 ? -8.703 34.094 9.812 1 94.19 172 LYS A N 1
ATOM 1388 C CA . LYS A 1 172 ? -8.25 35.406 9.359 1 94.19 172 LYS A CA 1
ATOM 1389 C C . LYS A 1 172 ? -8.789 35.719 7.965 1 94.19 172 LYS A C 1
ATOM 1391 O O . LYS A 1 172 ? -8.578 34.938 7.023 1 94.19 172 LYS A O 1
ATOM 1396 N N . GLN A 1 173 ? -9.539 36.781 7.91 1 95.12 173 GLN A N 1
ATOM 1397 C CA . GLN A 1 173 ? -10.055 37.25 6.629 1 95.12 173 GLN A CA 1
ATOM 1398 C C . GLN A 1 173 ? -9.344 38.531 6.188 1 95.12 173 GLN A C 1
ATOM 1400 O O . GLN A 1 173 ? -9.633 39.625 6.699 1 95.12 173 GLN A O 1
ATOM 1405 N N . LYS A 1 174 ? -8.547 38.375 5.242 1 94.94 174 LYS A N 1
ATOM 1406 C CA . LYS A 1 174 ? -7.73 39.5 4.75 1 94.94 174 LYS A CA 1
ATOM 1407 C C . LYS A 1 174 ? -8.336 40.094 3.488 1 94.94 174 LYS A C 1
ATOM 1409 O O . LYS A 1 174 ? -8.852 39.375 2.629 1 94.94 174 LYS A O 1
ATOM 1414 N N . LEU A 1 175 ? -8.281 41.438 3.434 1 94.5 175 LEU A N 1
ATOM 1415 C CA . LEU A 1 175 ? -8.672 42.125 2.205 1 94.5 175 LEU A CA 1
ATOM 1416 C C . LEU A 1 175 ? -7.664 41.844 1.092 1 94.5 175 LEU A C 1
ATOM 1418 O O . LEU A 1 175 ? -6.469 42.094 1.256 1 94.5 175 LEU A O 1
ATOM 1422 N N . PRO A 1 176 ? -8.109 41.281 -0.013 1 90.31 176 PRO A N 1
ATOM 1423 C CA . PRO A 1 176 ? -7.188 40.938 -1.103 1 90.31 176 PRO A CA 1
ATOM 1424 C C . PRO A 1 176 ? -6.82 42.156 -1.953 1 90.31 176 PRO A C 1
ATOM 1426 O O . PRO A 1 176 ? -7.262 42.281 -3.1 1 90.31 176 PRO A O 1
ATOM 1429 N N . GLN A 1 177 ? -6.195 43.031 -1.379 1 84.75 177 GLN A N 1
ATOM 1430 C CA . GLN A 1 177 ? -5.707 44.219 -2.084 1 84.75 177 GLN A CA 1
ATOM 1431 C C . GLN A 1 177 ? -4.195 44.375 -1.933 1 84.75 177 GLN A C 1
ATOM 1433 O O . GLN A 1 177 ? -3.666 44.25 -0.825 1 84.75 177 GLN A O 1
ATOM 1438 N N . SER A 1 178 ? -3.494 44.344 -3.086 1 77.81 178 SER A N 1
ATOM 1439 C CA . SER A 1 178 ? -2.043 44.531 -3.084 1 77.81 178 SER A CA 1
ATOM 1440 C C . SER A 1 178 ? -1.656 45.969 -2.842 1 77.81 178 SER A C 1
ATOM 1442 O O . SER A 1 178 ? -2.338 46.906 -3.307 1 77.81 178 SER A O 1
ATOM 1444 N N . TYR A 1 179 ? -0.699 46 -1.94 1 70.56 179 TYR A N 1
ATOM 1445 C CA . TYR A 1 179 ? -0.144 47.312 -1.69 1 70.56 179 TYR A CA 1
ATOM 1446 C C . TYR A 1 179 ? 1.344 47.375 -2.016 1 70.56 179 TYR A C 1
ATOM 1448 O O . TYR A 1 179 ? 2.102 46.5 -1.589 1 70.56 179 TYR A O 1
ATOM 1456 N N . TRP A 1 180 ? 1.826 47.938 -3.035 1 59.97 180 TRP A N 1
ATOM 1457 C CA . TRP A 1 180 ? 3.221 47.875 -3.457 1 59.97 180 TRP A CA 1
ATOM 1458 C C . TRP A 1 180 ? 4.047 48.969 -2.805 1 59.97 180 TRP A C 1
ATOM 1460 O O . TRP A 1 180 ? 5.266 48.844 -2.68 1 59.97 180 TRP A O 1
ATOM 1470 N N . LYS A 1 181 ? 3.389 49.969 -2.293 1 68.81 181 LYS A N 1
ATOM 1471 C CA . LYS A 1 181 ? 4.16 51.094 -1.763 1 68.81 181 LYS A CA 1
ATOM 1472 C C . LYS A 1 181 ? 3.938 51.25 -0.262 1 68.81 181 LYS A C 1
ATOM 1474 O O . LYS A 1 181 ? 2.947 50.781 0.281 1 68.81 181 LYS A O 1
ATOM 1479 N N . LYS A 1 182 ? 4.98 51.719 0.374 1 67.44 182 LYS A N 1
ATOM 1480 C CA . LYS A 1 182 ? 4.91 52.125 1.782 1 67.44 182 LYS A CA 1
ATOM 1481 C C . LYS A 1 182 ? 4.016 53.344 1.976 1 67.44 182 LYS A C 1
ATOM 1483 O O . LYS A 1 182 ? 4.457 54.375 2.502 1 67.44 182 LYS A O 1
ATOM 1488 N N . THR A 1 183 ? 2.9 53.156 1.522 1 76.75 183 THR A N 1
ATOM 1489 C CA . THR A 1 183 ? 1.983 54.312 1.522 1 76.75 183 THR A CA 1
ATOM 1490 C C . THR A 1 183 ? 1.267 54.406 2.865 1 76.75 183 THR A C 1
ATOM 1492 O O . THR A 1 183 ? 0.961 53.406 3.5 1 76.75 183 THR A O 1
ATOM 1495 N N . LEU A 1 184 ? 1.028 55.656 3.297 1 78.75 184 LEU A N 1
ATOM 1496 C CA . LEU A 1 184 ? 0.286 55.969 4.52 1 78.75 184 LEU A CA 1
ATOM 1497 C C . LEU A 1 184 ? -1.16 55.5 4.402 1 78.75 184 LEU A C 1
ATOM 1499 O O . LEU A 1 184 ? -1.766 55.594 3.334 1 78.75 184 LEU A O 1
ATOM 1503 N N . ALA A 1 185 ? -1.693 55 5.512 1 76.81 185 ALA A N 1
ATOM 1504 C CA . ALA A 1 185 ? -3.082 54.562 5.547 1 76.81 185 ALA A CA 1
ATOM 1505 C C . ALA A 1 185 ? -4.031 55.656 5.098 1 76.81 185 ALA A C 1
ATOM 1507 O O . ALA A 1 185 ? -5.023 55.406 4.414 1 76.81 185 ALA A O 1
ATOM 1508 N N . ALA A 1 186 ? -3.711 56.875 5.48 1 80.31 186 ALA A N 1
ATOM 1509 C CA . ALA A 1 186 ? -4.551 58 5.172 1 80.31 186 ALA A CA 1
ATOM 1510 C C . ALA A 1 186 ? -4.547 58.312 3.674 1 80.31 186 ALA A C 1
ATOM 1512 O O . ALA A 1 186 ? -5.445 58.969 3.164 1 80.31 186 ALA A O 1
ATOM 1513 N N . LYS A 1 187 ? -3.584 57.781 2.979 1 82.75 187 LYS A N 1
ATOM 1514 C CA . LYS A 1 187 ? -3.455 58.125 1.563 1 82.75 187 LYS A CA 1
ATOM 1515 C C . LYS A 1 187 ? -3.615 56.875 0.686 1 82.75 187 LYS A C 1
ATOM 1517 O O . LYS A 1 187 ? -3.605 56.969 -0.543 1 82.75 187 LYS A O 1
ATOM 1522 N N . THR A 1 188 ? -3.779 55.781 1.217 1 84.12 188 THR A N 1
ATOM 1523 C CA . THR A 1 188 ? -3.945 54.562 0.436 1 84.12 188 THR A CA 1
ATOM 1524 C C . THR A 1 188 ? -5.398 54.406 -0.001 1 84.12 188 THR A C 1
ATOM 1526 O O . THR A 1 188 ? -6.293 54.281 0.837 1 84.12 188 THR A O 1
ATOM 1529 N N . PRO A 1 189 ? -5.543 54.312 -1.239 1 87.62 189 PRO A N 1
ATOM 1530 C CA . PRO A 1 189 ? -6.918 54.125 -1.717 1 87.62 189 PRO A CA 1
ATOM 1531 C C . PRO A 1 189 ? -7.488 52.75 -1.37 1 87.62 189 PRO A C 1
ATOM 1533 O O . PRO A 1 189 ? -6.758 51.781 -1.376 1 87.62 189 PRO A O 1
ATOM 1536 N N . LEU A 1 190 ? -8.695 52.781 -1.066 1 90.88 190 LEU A N 1
ATOM 1537 C CA . LEU A 1 190 ? -9.43 51.562 -0.791 1 90.88 190 LEU A CA 1
ATOM 1538 C C . LEU A 1 190 ? -10.18 51.094 -2.033 1 90.88 190 LEU A C 1
ATOM 1540 O O . LEU A 1 190 ? -10.977 51.812 -2.607 1 90.88 190 LEU A O 1
ATOM 1544 N N . ASP A 1 191 ? -9.805 49.938 -2.518 1 91.81 191 ASP A N 1
ATOM 1545 C CA . ASP A 1 191 ? -10.539 49.344 -3.643 1 91.81 191 ASP A CA 1
ATOM 1546 C C . ASP A 1 191 ? -11.984 49.062 -3.264 1 91.81 191 ASP A C 1
ATOM 1548 O O . ASP A 1 191 ? -12.273 48.125 -2.537 1 91.81 191 ASP A O 1
ATOM 1552 N N . GLN A 1 192 ? -12.82 49.875 -3.824 1 93.62 192 GLN A N 1
ATOM 1553 C CA . GLN A 1 192 ? -14.227 49.844 -3.426 1 93.62 192 GLN A CA 1
ATOM 1554 C C . GLN A 1 192 ? -14.859 48.5 -3.719 1 93.62 192 GLN A C 1
ATOM 1556 O O . GLN A 1 192 ? -15.57 47.938 -2.879 1 93.62 192 GLN A O 1
ATOM 1561 N N . GLU A 1 193 ? -14.57 48 -4.816 1 94.44 193 GLU A N 1
ATOM 1562 C CA . GLU A 1 193 ? -15.18 46.75 -5.223 1 94.44 193 GLU A CA 1
ATOM 1563 C C . GLU A 1 193 ? -14.641 45.562 -4.398 1 94.44 193 GLU A C 1
ATOM 1565 O O . GLU A 1 193 ? -15.414 44.75 -3.885 1 94.44 193 GLU A O 1
ATOM 1570 N N . LYS A 1 194 ? -13.367 45.531 -4.293 1 94.88 194 LYS A N 1
ATOM 1571 C CA . LYS A 1 194 ? -12.742 44.469 -3.52 1 94.88 194 LYS A CA 1
ATOM 1572 C C . LYS A 1 194 ? -13.148 44.531 -2.051 1 94.88 194 LYS A C 1
ATOM 1574 O O . LYS A 1 194 ? -13.422 43.5 -1.425 1 94.88 194 LYS A O 1
ATOM 1579 N N . CYS A 1 195 ? -13.211 45.719 -1.613 1 96.31 195 CYS A N 1
ATOM 1580 C CA . CYS A 1 195 ? -13.562 45.875 -0.21 1 96.31 195 CYS A CA 1
ATOM 1581 C C . CYS A 1 195 ? -15.023 45.531 0.032 1 96.31 195 CYS A C 1
ATOM 1583 O O . CYS A 1 195 ? -15.367 44.938 1.05 1 96.31 195 CYS A O 1
ATOM 1585 N N . ALA A 1 196 ? -15.844 45.906 -0.861 1 97.12 196 ALA A N 1
ATOM 1586 C CA . ALA A 1 196 ? -17.25 45.562 -0.738 1 97.12 196 ALA A CA 1
ATOM 1587 C C . ALA A 1 196 ? -17.453 44.031 -0.711 1 97.12 196 ALA A C 1
ATOM 1589 O O . ALA A 1 196 ? -18.172 43.531 0.14 1 97.12 196 ALA A O 1
ATOM 1590 N N . ALA A 1 197 ? -16.844 43.406 -1.592 1 96.94 197 ALA A N 1
ATOM 1591 C CA . ALA A 1 197 ? -16.922 41.938 -1.642 1 96.94 197 ALA A CA 1
ATOM 1592 C C . ALA A 1 197 ? -16.375 41.344 -0.358 1 96.94 197 ALA A C 1
ATOM 1594 O O . ALA A 1 197 ? -16.953 40.375 0.171 1 96.94 197 ALA A O 1
ATOM 1595 N N . TRP A 1 198 ? -15.273 41.812 0.048 1 96.81 198 TRP A N 1
ATOM 1596 C CA . TRP A 1 198 ? -14.648 41.344 1.278 1 96.81 198 TRP A CA 1
ATOM 1597 C C . TRP A 1 198 ? -15.578 41.531 2.473 1 96.81 198 TRP A C 1
ATOM 1599 O O . TRP A 1 198 ? -15.711 40.625 3.307 1 96.81 198 TRP A O 1
ATOM 1609 N N . ILE A 1 199 ? -16.281 42.625 2.59 1 97.81 199 ILE A N 1
ATOM 1610 C CA . ILE A 1 199 ? -17.219 42.906 3.668 1 97.81 199 ILE A CA 1
ATOM 1611 C C . ILE A 1 199 ? -18.359 41.875 3.633 1 97.81 199 ILE A C 1
ATOM 1613 O O . ILE A 1 199 ? -18.75 41.344 4.672 1 97.81 199 ILE A O 1
ATOM 1617 N N . GLU A 1 200 ? -18.781 41.625 2.498 1 97 200 GLU A N 1
ATOM 1618 C CA . GLU A 1 200 ? -19.844 40.656 2.355 1 97 200 GLU A CA 1
ATOM 1619 C C . GLU A 1 200 ? -19.391 39.281 2.846 1 97 200 GLU A C 1
ATOM 1621 O O . GLU A 1 200 ? -20.141 38.562 3.502 1 97 200 GLU A O 1
ATOM 1626 N N . GLU A 1 201 ? -18.219 38.969 2.516 1 95.38 201 GLU A N 1
ATOM 1627 C CA . GLU A 1 201 ? -17.656 37.688 2.963 1 95.38 201 GLU A CA 1
ATOM 1628 C C . GLU A 1 201 ? -17.547 37.656 4.484 1 95.38 201 GLU A C 1
ATOM 1630 O O . GLU A 1 201 ? -17.844 36.625 5.102 1 95.38 201 GLU A O 1
ATOM 1635 N N . VAL A 1 202 ? -17.078 38.688 5.035 1 96 202 VAL A N 1
ATOM 1636 C CA . VAL A 1 202 ? -16.953 38.781 6.484 1 96 202 VAL A CA 1
ATOM 1637 C C . VAL A 1 202 ? -18.328 38.594 7.137 1 96 202 VAL A C 1
ATOM 1639 O O . VAL A 1 202 ? -18.484 37.812 8.078 1 96 202 VAL A O 1
ATOM 1642 N N . PHE A 1 203 ? -19.297 39.219 6.66 1 95.81 203 PHE A N 1
ATOM 1643 C CA . PHE A 1 203 ? -20.641 39.156 7.246 1 95.81 203 PHE A CA 1
ATOM 1644 C C . PHE A 1 203 ? -21.281 37.812 7.012 1 95.81 203 PHE A C 1
ATOM 1646 O O . PHE A 1 203 ? -22.094 37.344 7.816 1 95.81 203 PHE A O 1
ATOM 1653 N N . ALA A 1 204 ? -20.891 37.156 5.879 1 94 204 ALA A N 1
ATOM 1654 C CA . ALA A 1 204 ? -21.406 35.812 5.594 1 94 204 ALA A CA 1
ATOM 1655 C C . ALA A 1 204 ? -20.938 34.812 6.648 1 94 204 ALA A C 1
ATOM 1657 O O . ALA A 1 204 ? -21.578 33.781 6.879 1 94 204 ALA A O 1
ATOM 1658 N N . ALA A 1 205 ? -19.812 35.094 7.203 1 92.19 205 ALA A N 1
ATOM 1659 C CA . ALA A 1 205 ? -19.266 34.219 8.234 1 92.19 205 ALA A CA 1
ATOM 1660 C C . ALA A 1 205 ? -20.047 34.344 9.539 1 92.19 205 ALA A C 1
ATOM 1662 O O . ALA A 1 205 ? -19.984 33.469 10.406 1 92.19 205 ALA A O 1
ATOM 1663 N N . PHE A 1 206 ? -20.75 35.531 9.695 1 91.81 206 PHE A N 1
ATOM 1664 C CA . PHE A 1 206 ? -21.578 35.75 10.875 1 91.81 206 PHE A CA 1
ATOM 1665 C C . PHE A 1 206 ? -22.922 35.031 10.734 1 91.81 206 PHE A C 1
ATOM 1667 O O . PHE A 1 206 ? -23.406 34.812 9.617 1 91.81 206 PHE A O 1
ATOM 1674 N N . GLU A 1 207 ? -23.469 34.531 11.789 1 88.56 207 GLU A N 1
ATOM 1675 C CA . GLU A 1 207 ? -24.844 34.062 11.734 1 88.56 207 GLU A CA 1
ATOM 1676 C C . GLU A 1 207 ? -25.812 35.156 11.352 1 88.56 207 GLU A C 1
ATOM 1678 O O . GLU A 1 207 ? -25.703 36.281 11.859 1 88.56 207 GLU A O 1
ATOM 1683 N N . GLU A 1 208 ? -26.656 34.844 10.406 1 92.56 208 GLU A N 1
ATOM 1684 C CA . GLU A 1 208 ? -27.656 35.844 10.008 1 92.56 208 GLU A CA 1
ATOM 1685 C C . GLU A 1 208 ? -28.641 36.125 11.141 1 92.56 208 GLU A C 1
ATOM 1687 O O . GLU A 1 208 ? -29.078 35.188 11.82 1 92.56 208 GLU A O 1
ATOM 1692 N N . THR A 1 209 ? -28.844 37.406 11.445 1 94.19 209 THR A N 1
ATOM 1693 C CA . THR A 1 209 ? -29.812 37.844 12.453 1 94.19 209 THR A CA 1
ATOM 1694 C C . THR A 1 209 ? -30.688 38.969 11.914 1 94.19 209 THR A C 1
ATOM 1696 O O . THR A 1 209 ? -30.578 39.344 10.75 1 94.19 209 THR A O 1
ATOM 1699 N N . ASP A 1 210 ? -31.547 39.438 12.828 1 95 210 ASP A N 1
ATOM 1700 C CA . ASP A 1 210 ? -32.438 40.531 12.445 1 95 210 ASP A CA 1
ATOM 1701 C C . ASP A 1 210 ? -31.672 41.844 12.258 1 95 210 ASP A C 1
ATOM 1703 O O . ASP A 1 210 ? -32.188 42.781 11.68 1 95 210 ASP A O 1
ATOM 1707 N N . HIS A 1 211 ? -30.469 41.906 12.617 1 95.94 211 HIS A N 1
ATOM 1708 C CA . HIS A 1 211 ? -29.688 43.156 12.586 1 95.94 211 HIS A CA 1
ATOM 1709 C C . HIS A 1 211 ? -28.719 43.156 11.406 1 95.94 211 HIS A C 1
ATOM 1711 O O . HIS A 1 211 ? -28.141 44.188 11.07 1 95.94 211 HIS A O 1
ATOM 1717 N N . THR A 1 212 ? -28.547 42.031 10.734 1 96.69 212 THR A N 1
ATOM 1718 C CA . THR A 1 212 ? -27.484 41.812 9.742 1 96.69 212 THR A CA 1
ATOM 1719 C C . THR A 1 212 ? -27.641 42.812 8.578 1 96.69 212 THR A C 1
ATOM 1721 O O . THR A 1 212 ? -26.703 43.531 8.242 1 96.69 212 THR A O 1
ATOM 1724 N N . ASN A 1 213 ? -28.797 42.875 8.062 1 96.75 213 ASN A N 1
ATOM 1725 C CA . ASN A 1 213 ? -29.031 43.656 6.867 1 96.75 213 ASN A CA 1
ATOM 1726 C C . ASN A 1 213 ? -28.812 45.156 7.137 1 96.75 213 ASN A C 1
ATOM 1728 O O . ASN A 1 213 ? -28.125 45.844 6.379 1 96.75 213 ASN A O 1
ATOM 1732 N N . ALA A 1 214 ? -29.453 45.625 8.195 1 97.19 214 ALA A N 1
ATOM 1733 C CA . ALA A 1 214 ? -29.312 47.031 8.539 1 97.19 214 ALA A CA 1
ATOM 1734 C C . ALA A 1 214 ? -27.859 47.375 8.812 1 97.19 214 ALA A C 1
ATOM 1736 O O . ALA A 1 214 ? -27.375 48.438 8.375 1 97.19 214 ALA A O 1
ATOM 1737 N N . LEU A 1 215 ? -27.188 46.562 9.445 1 97.56 215 LEU A N 1
ATOM 1738 C CA . LEU A 1 215 ? -25.781 46.781 9.766 1 97.56 215 LEU A CA 1
ATOM 1739 C C . LEU A 1 215 ? -24.922 46.781 8.5 1 97.56 215 LEU A C 1
ATOM 1741 O O . LEU A 1 215 ? -24.094 47.688 8.305 1 97.56 215 LEU A O 1
ATOM 1745 N N . LEU A 1 216 ? -25.125 45.781 7.68 1 97.69 216 LEU A N 1
ATOM 1746 C CA . LEU A 1 216 ? -24.391 45.656 6.426 1 97.69 216 LEU A CA 1
ATOM 1747 C C . LEU A 1 216 ? -24.625 46.906 5.551 1 97.69 216 LEU A C 1
ATOM 1749 O O . LEU A 1 216 ? -23.672 47.438 4.977 1 97.69 216 LEU A O 1
ATOM 1753 N N . GLN A 1 217 ? -25.797 47.312 5.496 1 97.56 217 GLN A N 1
ATOM 1754 C CA . GLN A 1 217 ? -26.109 48.469 4.699 1 97.56 217 GLN A CA 1
ATOM 1755 C C . GLN A 1 217 ? -25.391 49.719 5.227 1 97.56 217 GLN A C 1
ATOM 1757 O O . GLN A 1 217 ? -24.906 50.531 4.445 1 97.56 217 GLN A O 1
ATOM 1762 N N . ASN A 1 218 ? -25.422 49.844 6.461 1 97.38 218 ASN A N 1
ATOM 1763 C CA . ASN A 1 218 ? -24.719 50.969 7.066 1 97.38 218 ASN A CA 1
ATOM 1764 C C . ASN A 1 218 ? -23.219 50.938 6.781 1 97.38 218 ASN A C 1
ATOM 1766 O O . ASN A 1 218 ? -22.625 51.938 6.434 1 97.38 218 ASN A O 1
ATOM 1770 N N . VAL A 1 219 ? -22.641 49.75 6.898 1 98.12 219 VAL A N 1
ATOM 1771 C CA . VAL A 1 219 ? -21.219 49.594 6.641 1 98.12 219 VAL A CA 1
ATOM 1772 C C . VAL A 1 219 ? -20.922 49.906 5.176 1 98.12 219 VAL A C 1
ATOM 1774 O O . VAL A 1 219 ? -19.953 50.625 4.879 1 98.12 219 VAL A O 1
ATOM 1777 N N . MET A 1 220 ? -21.781 49.469 4.27 1 97.94 220 MET A N 1
ATOM 1778 C CA . MET A 1 220 ? -21.609 49.719 2.842 1 97.94 220 MET A CA 1
ATOM 1779 C C . MET A 1 220 ? -21.75 51.219 2.527 1 97.94 220 MET A C 1
ATOM 1781 O O . MET A 1 220 ? -21.047 51.719 1.663 1 97.94 220 MET A O 1
ATOM 1785 N N . ARG A 1 221 ? -22.625 51.781 3.203 1 97.5 221 ARG A N 1
ATOM 1786 C CA . ARG A 1 221 ? -22.781 53.219 3.039 1 97.5 221 ARG A CA 1
ATOM 1787 C C . ARG A 1 221 ? -21.5 53.938 3.438 1 97.5 221 ARG A C 1
ATOM 1789 O O . ARG A 1 221 ? -21.031 54.844 2.717 1 97.5 221 ARG A O 1
ATOM 1796 N N . CYS A 1 222 ? -20.953 53.594 4.547 1 97.31 222 CYS A N 1
ATOM 1797 C CA . CYS A 1 222 ? -19.688 54.188 4.984 1 97.31 222 CYS A CA 1
ATOM 1798 C C . CYS A 1 222 ? -18.578 53.938 3.971 1 97.31 222 CYS A C 1
ATOM 1800 O O . CYS A 1 222 ? -17.781 54.812 3.686 1 97.31 222 CYS A O 1
ATOM 1802 N N . LEU A 1 223 ? -18.609 52.75 3.412 1 97.25 223 LEU A N 1
ATOM 1803 C CA . LEU A 1 223 ? -17.594 52.375 2.418 1 97.25 223 LEU A CA 1
ATOM 1804 C C . LEU A 1 223 ? -17.734 53.25 1.177 1 97.25 223 LEU A C 1
ATOM 1806 O O . LEU A 1 223 ? -16.734 53.812 0.695 1 97.25 223 LEU A O 1
ATOM 1810 N N . ARG A 1 224 ? -18.875 53.438 0.721 1 96.38 224 ARG A N 1
ATOM 1811 C CA . ARG A 1 224 ? -19.125 54.188 -0.49 1 96.38 224 ARG A CA 1
ATOM 1812 C C . ARG A 1 224 ? -18.703 55.656 -0.311 1 96.38 224 ARG A C 1
ATOM 1814 O O . ARG A 1 224 ? -18.281 56.312 -1.271 1 96.38 224 ARG A O 1
ATOM 1821 N N . SER A 1 225 ? -18.719 56.062 0.904 1 95.94 225 SER A N 1
ATOM 1822 C CA . SER A 1 225 ? -18.359 57.438 1.198 1 95.94 225 SER A CA 1
ATOM 1823 C C . SER A 1 225 ? -16.875 57.562 1.555 1 95.94 225 SER A C 1
ATOM 1825 O O . SER A 1 225 ? -16.438 58.594 2.055 1 95.94 225 SER A O 1
ATOM 1827 N N . SER A 1 226 ? -16.156 56.5 1.369 1 95.38 226 SER A N 1
ATOM 1828 C CA . SER A 1 226 ? -14.75 56.5 1.774 1 95.38 226 SER A CA 1
ATOM 1829 C C . SER A 1 226 ? -13.828 56.344 0.57 1 95.38 226 SER A C 1
ATOM 1831 O O . SER A 1 226 ? -14.141 55.625 -0.371 1 95.38 226 SER A O 1
ATOM 1833 N N . GLU A 1 227 ? -12.664 57 0.666 1 93.69 227 GLU A N 1
ATOM 1834 C CA . GLU A 1 227 ? -11.648 56.875 -0.374 1 93.69 227 GLU A CA 1
ATOM 1835 C C . GLU A 1 227 ? -10.438 56.094 0.128 1 93.69 227 GLU A C 1
ATOM 1837 O O . GLU A 1 227 ? -9.75 55.438 -0.654 1 93.69 227 GLU A O 1
ATOM 1842 N N . THR A 1 228 ? -10.188 56.188 1.384 1 92.81 228 THR A N 1
ATOM 1843 C CA . THR A 1 228 ? -9.008 55.562 1.964 1 92.81 228 THR A CA 1
ATOM 1844 C C . THR A 1 228 ? -9.398 54.656 3.146 1 92.81 228 THR A C 1
ATOM 1846 O O . THR A 1 228 ? -10.547 54.688 3.59 1 92.81 228 THR A O 1
ATOM 1849 N N . PHE A 1 229 ? -8.414 53.938 3.65 1 92.38 229 PHE A N 1
ATOM 1850 C CA . PHE A 1 229 ? -8.594 53.156 4.852 1 92.38 229 PHE A CA 1
ATOM 1851 C C . PHE A 1 229 ? -9.039 54 6.023 1 92.38 229 PHE A C 1
ATOM 1853 O O . PHE A 1 229 ? -9.969 53.656 6.75 1 92.38 229 PHE A O 1
ATOM 1860 N N . THR A 1 230 ? -8.406 55.125 6.102 1 94.62 230 THR A N 1
ATOM 1861 C CA . THR A 1 230 ? -8.656 56.031 7.23 1 94.62 230 THR A CA 1
ATOM 1862 C C . THR A 1 230 ? -10.055 56.625 7.141 1 94.62 230 THR A C 1
ATOM 1864 O O . THR A 1 230 ? -10.758 56.719 8.148 1 94.62 230 THR A O 1
ATOM 1867 N N . ASP A 1 231 ? -10.477 56.906 5.938 1 95.12 231 ASP A N 1
ATOM 1868 C CA . ASP A 1 231 ? -11.836 57.406 5.746 1 95.12 231 ASP A CA 1
ATOM 1869 C C . ASP A 1 231 ? -12.867 56.406 6.242 1 95.12 231 ASP A C 1
ATOM 1871 O O . ASP A 1 231 ? -13.781 56.75 6.992 1 95.12 231 ASP A O 1
ATOM 1875 N N . PHE A 1 232 ? -12.68 55.219 5.711 1 96.5 232 PHE A N 1
ATOM 1876 C CA . PHE A 1 232 ? -13.625 54.156 6.035 1 96.5 232 PHE A CA 1
ATOM 1877 C C . PHE A 1 232 ? -13.68 53.906 7.543 1 96.5 232 PHE A C 1
ATOM 1879 O O . PHE A 1 232 ? -14.758 53.875 8.133 1 96.5 232 PHE A O 1
ATOM 1886 N N . PHE A 1 233 ? -12.547 53.875 8.141 1 97.44 233 PHE A N 1
ATOM 1887 C CA . PHE A 1 233 ? -12.422 53.688 9.586 1 97.44 233 PHE A CA 1
ATOM 1888 C C . PHE A 1 233 ? -13.125 54.812 10.328 1 97.44 233 PHE A C 1
ATOM 1890 O O . PHE A 1 233 ? -13.945 54.562 11.219 1 97.44 233 PHE A O 1
ATOM 1897 N N . GLU A 1 234 ? -12.867 56.062 10.008 1 98 234 GLU A N 1
ATOM 1898 C CA . GLU A 1 234 ? -13.391 57.219 10.711 1 98 234 GLU A CA 1
ATOM 1899 C C . GLU A 1 234 ? -14.914 57.312 10.578 1 98 234 GLU A C 1
ATOM 1901 O O . GLU A 1 234 ? -15.602 57.656 11.539 1 98 234 GLU A O 1
ATOM 1906 N N . LEU A 1 235 ? -15.383 56.969 9.391 1 97.75 235 LEU A N 1
ATOM 1907 C CA . LEU A 1 235 ? -16.828 57.031 9.188 1 97.75 235 LEU A CA 1
ATOM 1908 C C . LEU A 1 235 ? -17.531 55.969 10.047 1 97.75 235 LEU A C 1
ATOM 1910 O O . LEU A 1 235 ? -18.594 56.25 10.609 1 97.75 235 LEU A O 1
ATOM 1914 N N . LEU A 1 236 ? -16.953 54.812 10.117 1 98 236 LEU A N 1
ATOM 1915 C CA . LEU A 1 236 ? -17.516 53.781 10.961 1 98 236 LEU A CA 1
ATOM 1916 C C . LEU A 1 236 ? -17.5 54.188 12.43 1 98 236 LEU A C 1
ATOM 1918 O O . LEU A 1 236 ? -18.484 54.031 13.141 1 98 236 LEU A O 1
ATOM 1922 N N . ILE A 1 237 ? -16.359 54.75 12.867 1 98.25 237 ILE A N 1
ATOM 1923 C CA . ILE A 1 237 ? -16.219 55.188 14.258 1 98.25 237 ILE A CA 1
ATOM 1924 C C . ILE A 1 237 ? -17.203 56.312 14.547 1 98.25 237 ILE A C 1
ATOM 1926 O O . ILE A 1 237 ? -17.844 56.312 15.602 1 98.25 237 ILE A O 1
ATOM 1930 N N . ALA A 1 238 ? -17.297 57.188 13.641 1 97.94 238 ALA A N 1
ATOM 1931 C CA . ALA A 1 238 ? -18.266 58.281 13.812 1 97.94 238 ALA A CA 1
ATOM 1932 C C . ALA A 1 238 ? -19.688 57.75 13.93 1 97.94 238 ALA A C 1
ATOM 1934 O O . ALA A 1 238 ? -20.453 58.219 14.773 1 97.94 238 ALA A O 1
ATOM 1935 N N . ASP A 1 239 ? -19.969 56.781 13.117 1 96.31 239 ASP A N 1
ATOM 1936 C CA . ASP A 1 239 ? -21.297 56.188 13.156 1 96.31 239 ASP A CA 1
ATOM 1937 C C . ASP A 1 239 ? -21.578 55.594 14.539 1 96.31 239 ASP A C 1
ATOM 1939 O O . ASP A 1 239 ? -22.703 55.656 15.023 1 96.31 239 ASP A O 1
ATOM 1943 N N . LEU A 1 240 ? -20.625 55.062 15.156 1 96.94 240 LEU A N 1
ATOM 1944 C CA . LEU A 1 240 ? -20.781 54.375 16.422 1 96.94 240 LEU A CA 1
ATOM 1945 C C . LEU A 1 240 ? -20.734 55.344 17.594 1 96.94 240 LEU A C 1
ATOM 1947 O O . LEU A 1 240 ? -21.359 55.094 18.641 1 96.94 240 LEU A O 1
ATOM 1951 N N . PHE A 1 241 ? -20 56.562 17.484 1 97.81 241 PHE A N 1
ATOM 1952 C CA . PHE A 1 241 ? -19.672 57.312 18.688 1 97.81 241 PHE A CA 1
ATOM 1953 C C . PHE A 1 241 ? -19.984 58.781 18.516 1 97.81 241 PHE A C 1
ATOM 1955 O O . PHE A 1 241 ? -19.719 59.594 19.406 1 97.81 241 PHE A O 1
ATOM 1962 N N . GLN A 1 242 ? -20.562 59.219 17.438 1 95.38 242 GLN A N 1
ATOM 1963 C CA . GLN A 1 242 ? -20.75 60.656 17.172 1 95.38 242 GLN A CA 1
ATOM 1964 C C . GLN A 1 242 ? -21.625 61.281 18.25 1 95.38 242 GLN A C 1
ATOM 1966 O O . GLN A 1 242 ? -21.406 62.438 18.609 1 95.38 242 GLN A O 1
ATOM 1971 N N . GLU A 1 243 ? -22.547 60.562 18.797 1 95.69 243 GLU A N 1
ATOM 1972 C CA . GLU A 1 243 ? -23.453 61.094 19.781 1 95.69 243 GLU A CA 1
ATOM 1973 C C . GLU A 1 243 ? -22.719 61.438 21.078 1 95.69 243 GLU A C 1
ATOM 1975 O O . GLU A 1 243 ? -23.203 62.25 21.875 1 95.69 243 GLU A O 1
ATOM 1980 N N . GLU A 1 244 ? -21.594 60.875 21.234 1 96.69 244 GLU A N 1
ATOM 1981 C CA . GLU A 1 244 ? -20.797 61.094 22.453 1 96.69 244 GLU A CA 1
ATOM 1982 C C . GLU A 1 244 ? -19.875 62.281 22.297 1 96.69 244 GLU A C 1
ATOM 1984 O O . GLU A 1 244 ? -19.109 62.594 23.219 1 96.69 244 GLU A O 1
ATOM 1989 N N . GLY A 1 245 ? -19.891 62.938 21.109 1 97.81 245 GLY A N 1
ATOM 1990 C CA . GLY A 1 245 ? -19.047 64.062 20.859 1 97.81 245 GLY A CA 1
ATOM 1991 C C . GLY A 1 245 ? -17.594 63.75 20.688 1 97.81 245 GLY A C 1
ATOM 1992 O O . GLY A 1 245 ? -16.719 64.562 20.969 1 97.81 245 GLY A O 1
ATOM 1993 N N . LEU A 1 246 ? -17.344 62.562 20.266 1 98.5 246 LEU A N 1
ATOM 1994 C CA . LEU A 1 246 ? -15.969 62.125 20.047 1 98.5 246 LEU A CA 1
ATOM 1995 C C . LEU A 1 246 ? -15.32 62.938 18.922 1 98.5 246 LEU A C 1
ATOM 1997 O O . LEU A 1 246 ? -15.883 63.062 17.828 1 98.5 246 LEU A O 1
ATOM 2001 N N . ILE A 1 247 ? -14.188 63.5 19.203 1 98.69 247 ILE A N 1
ATOM 2002 C CA . ILE A 1 247 ? -13.43 64.188 18.172 1 98.69 247 ILE A CA 1
ATOM 2003 C C . ILE A 1 247 ? -12.406 63.281 17.547 1 98.69 247 ILE A C 1
ATOM 2005 O O . ILE A 1 247 ? -11.664 62.594 18.266 1 98.69 247 ILE A O 1
ATOM 2009 N N . LEU A 1 248 ? -12.445 63.188 16.25 1 98.31 248 LEU A N 1
ATOM 2010 C CA . LEU A 1 248 ? -11.469 62.406 15.508 1 98.31 248 LEU A CA 1
ATOM 2011 C C . LEU A 1 248 ? -10.367 63.312 14.938 1 98.31 248 LEU A C 1
ATOM 2013 O O . LEU A 1 248 ? -10.656 64.312 14.25 1 98.31 248 LEU A O 1
ATOM 2017 N N . MET A 1 249 ? -9.156 62.969 15.273 1 97.5 249 MET A N 1
ATOM 2018 C CA . MET A 1 249 ? -8.008 63.719 14.766 1 97.5 249 M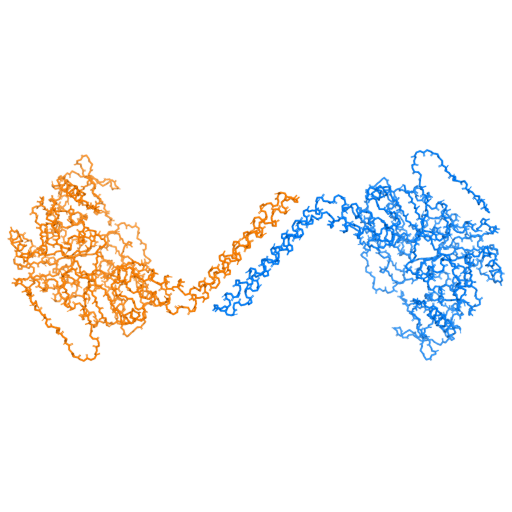ET A CA 1
ATOM 2019 C C . MET A 1 249 ? -7.074 62.781 13.969 1 97.5 249 MET A C 1
ATOM 2021 O O . MET A 1 249 ? -6.398 61.938 14.547 1 97.5 249 MET A O 1
ATOM 2025 N N . ASN A 1 250 ? -6.992 63.031 12.688 1 95.75 250 ASN A N 1
ATOM 2026 C CA . ASN A 1 250 ? -6.188 62.219 11.773 1 95.75 250 ASN A CA 1
ATOM 2027 C C . ASN A 1 250 ? -4.785 62.812 11.602 1 95.75 250 ASN A C 1
ATOM 2029 O O . ASN A 1 250 ? -4.617 63.844 10.977 1 95.75 250 ASN A O 1
ATOM 2033 N N . SER A 1 251 ? -3.844 62.062 12.031 1 92.88 251 SER A N 1
ATOM 2034 C CA . SER A 1 251 ? -2.473 62.562 11.984 1 92.88 251 SER A CA 1
ATOM 2035 C C . SER A 1 251 ? -1.96 62.625 10.547 1 92.88 251 SER A C 1
ATOM 2037 O O . SER A 1 251 ? -0.992 63.344 10.266 1 92.88 251 SER A O 1
ATOM 2039 N N . GLY A 1 252 ? -2.58 61.969 9.648 1 91.19 252 GLY A N 1
ATOM 2040 C CA . GLY A 1 252 ? -2.129 61.969 8.266 1 91.19 252 GLY A CA 1
ATOM 2041 C C . GLY A 1 252 ? -2.773 63.031 7.426 1 91.19 252 GLY A C 1
ATOM 2042 O O . GLY A 1 252 ? -2.471 63.188 6.238 1 91.19 252 GLY A O 1
ATOM 2043 N N . ASP A 1 253 ? -3.613 63.75 8.062 1 93.44 253 ASP A N 1
ATOM 2044 C CA . ASP A 1 253 ? -4.27 64.812 7.316 1 93.44 253 ASP A CA 1
ATOM 2045 C C . ASP A 1 253 ? -3.316 66 7.094 1 93.44 253 ASP A C 1
ATOM 2047 O O . ASP A 1 253 ? -2.68 66.5 8.031 1 93.44 253 ASP A O 1
ATOM 2051 N N . PRO A 1 254 ? -3.223 66.5 5.883 1 92 254 PRO A N 1
ATOM 2052 C CA . PRO A 1 254 ? -2.32 67.625 5.609 1 92 254 PRO A CA 1
ATOM 2053 C C . PRO A 1 254 ? -2.725 68.875 6.344 1 92 254 PRO A C 1
ATOM 2055 O O . PRO A 1 254 ? -1.867 69.75 6.68 1 92 254 PRO A O 1
ATOM 2058 N N . GLY A 1 255 ? -3.951 69.062 6.664 1 92.62 255 GLY A N 1
ATOM 2059 C CA . GLY A 1 255 ? -4.453 70.25 7.285 1 92.62 255 GLY A CA 1
ATOM 2060 C C . GLY A 1 255 ? -3.898 70.5 8.672 1 92.62 255 GLY A C 1
ATOM 2061 O O . GLY A 1 255 ? -3.789 71.625 9.117 1 92.62 255 GLY A O 1
ATOM 2062 N N . ILE A 1 256 ? -3.553 69.5 9.375 1 94.75 256 ILE A N 1
ATOM 2063 C CA . ILE A 1 256 ? -3.098 69.625 10.758 1 94.75 256 ILE A CA 1
ATOM 2064 C C . ILE A 1 256 ? -1.607 69.938 10.773 1 94.75 256 ILE A C 1
ATOM 2066 O O . ILE A 1 256 ? -1.084 70.438 11.781 1 94.75 256 ILE A O 1
ATOM 2070 N N . LYS A 1 257 ? -0.904 69.812 9.688 1 94.62 257 LYS A N 1
ATOM 2071 C CA . LYS A 1 257 ? 0.553 69.875 9.648 1 94.62 257 LYS A CA 1
ATOM 2072 C C . LYS A 1 257 ? 1.039 71.312 9.844 1 94.62 257 LYS A C 1
ATOM 2074 O O . LYS A 1 257 ? 2.104 71.5 10.422 1 94.62 257 LYS A O 1
ATOM 2079 N N . LYS A 1 258 ? 0.252 72.188 9.391 1 93.94 258 LYS A N 1
ATOM 2080 C CA . LYS A 1 258 ? 0.617 73.562 9.617 1 93.94 258 LYS A CA 1
ATOM 2081 C C . LYS A 1 258 ? 0.721 73.875 11.109 1 93.94 258 LYS A C 1
ATOM 2083 O O . LYS A 1 258 ? 1.616 74.625 11.531 1 93.94 258 LYS A O 1
ATOM 2088 N N . LEU A 1 259 ? -0.151 73.312 11.828 1 95.75 259 LEU A N 1
ATOM 2089 C CA . LEU A 1 259 ? -0.168 73.5 13.273 1 95.75 259 LEU A CA 1
ATOM 2090 C C . LEU A 1 259 ? 1 72.75 13.938 1 95.75 259 LEU A C 1
ATOM 2092 O O . LEU A 1 259 ? 1.395 73.125 15.055 1 95.75 259 LEU A O 1
ATOM 2096 N N . GLU A 1 260 ? 1.597 71.812 13.25 1 96.81 260 GLU A N 1
ATOM 2097 C CA . GLU A 1 260 ? 2.637 70.938 13.828 1 96.81 260 GLU A CA 1
ATOM 2098 C C . GLU A 1 260 ? 4.027 71.5 13.531 1 96.81 260 GLU A C 1
ATOM 2100 O O . GLU A 1 260 ? 5.02 71.062 14.094 1 96.81 260 GLU A O 1
ATOM 2105 N N . THR A 1 261 ? 4.121 72.562 12.695 1 96.5 261 THR A N 1
ATOM 2106 C CA . THR A 1 261 ? 5.383 73 12.148 1 96.5 261 THR A CA 1
ATOM 2107 C C . THR A 1 261 ? 6.324 73.438 13.266 1 96.5 261 THR A C 1
ATOM 2109 O O . THR A 1 261 ? 7.496 73.062 13.281 1 96.5 261 THR A O 1
ATOM 2112 N N . GLY A 1 262 ? 5.832 74.25 14.172 1 95.81 262 GLY A N 1
ATOM 2113 C CA . GLY A 1 262 ? 6.668 74.688 15.266 1 95.81 262 GLY A CA 1
ATOM 2114 C C . GLY A 1 262 ? 7.312 73.562 16.047 1 95.81 262 GLY A C 1
ATOM 2115 O O . GLY A 1 262 ? 8.477 73.688 16.438 1 95.81 262 GLY A O 1
ATOM 2116 N N . MET A 1 263 ? 6.602 72.562 16.281 1 96.62 263 MET A N 1
ATOM 2117 C CA . MET A 1 263 ? 7.117 71.438 17.047 1 96.62 263 MET A CA 1
ATOM 2118 C C . MET A 1 263 ? 8.117 70.625 16.219 1 96.62 263 MET A C 1
ATOM 2120 O O . MET A 1 263 ? 9.117 70.125 16.75 1 96.62 263 MET A O 1
ATOM 2124 N N . PHE A 1 264 ? 7.871 70.5 14.914 1 97 264 PHE A N 1
ATOM 2125 C CA . PHE A 1 264 ? 8.852 69.812 14.047 1 97 264 PHE A CA 1
ATOM 2126 C C . PHE A 1 264 ? 10.195 70.562 14.141 1 97 264 PHE A C 1
ATOM 2128 O O . PHE A 1 264 ? 11.242 69.875 14.258 1 97 264 PHE A O 1
ATOM 2135 N N . GLN A 1 265 ? 10.086 71.812 14.156 1 97.06 265 GLN A N 1
ATOM 2136 C CA . GLN A 1 265 ? 11.297 72.625 14.195 1 97.06 265 GLN A CA 1
ATOM 2137 C C . GLN A 1 265 ? 12.008 72.438 15.539 1 97.06 265 GLN A C 1
ATOM 2139 O O . GLN A 1 265 ? 13.242 72.438 15.594 1 97.06 265 GLN A O 1
ATOM 2144 N N . GLN A 1 266 ? 11.266 72.375 16.547 1 96.56 266 GLN A N 1
ATOM 2145 C CA . GLN A 1 266 ? 11.859 72.188 17.859 1 96.56 266 GLN A CA 1
ATOM 2146 C C . GLN A 1 266 ? 12.531 70.812 17.969 1 96.56 266 GLN A C 1
ATOM 2148 O O . GLN A 1 266 ? 13.617 70.688 18.531 1 96.56 266 GLN A O 1
ATOM 2153 N N . ILE A 1 267 ? 11.914 69.812 17.406 1 96.5 267 ILE A N 1
ATOM 2154 C CA . ILE A 1 267 ? 12.453 68.438 17.406 1 96.5 267 ILE A CA 1
ATOM 2155 C C . ILE A 1 267 ? 13.766 68.438 16.625 1 96.5 267 ILE A C 1
ATOM 2157 O O . ILE A 1 267 ? 14.742 67.812 17.078 1 96.5 267 ILE A O 1
ATOM 2161 N N . LEU A 1 268 ? 13.789 69.125 15.578 1 95.5 268 LEU A N 1
ATOM 2162 C CA . LEU A 1 268 ? 15.008 69.25 14.773 1 95.5 268 LEU A CA 1
ATOM 2163 C C . LEU A 1 268 ? 16.109 70 15.539 1 95.5 268 LEU A C 1
ATOM 2165 O O . LEU A 1 268 ? 17.25 69.5 15.578 1 95.5 268 LEU A O 1
ATOM 2169 N N . LYS A 1 269 ? 15.75 71.062 16.141 1 95.06 269 LYS A N 1
ATOM 2170 C CA . LYS A 1 269 ? 16.703 71.875 16.875 1 95.06 269 LYS A CA 1
ATOM 2171 C C . LYS A 1 269 ? 17.344 71.125 18.016 1 95.06 269 LYS A C 1
ATOM 2173 O O . LYS A 1 269 ? 18.547 71.25 18.25 1 95.06 269 LYS A O 1
ATOM 2178 N N . HIS A 1 270 ? 16.594 70.312 18.625 1 95.44 270 HIS A N 1
ATOM 2179 C CA . HIS A 1 270 ? 17.094 69.625 19.797 1 95.44 270 HIS A CA 1
ATOM 2180 C C . HIS A 1 270 ? 17.328 68.125 19.484 1 95.44 270 HIS A C 1
ATOM 2182 O O . HIS A 1 270 ? 17.281 67.25 20.375 1 95.44 270 HIS A O 1
ATOM 2188 N N . ASN A 1 271 ? 17.609 67.875 18.297 1 94.44 271 ASN A N 1
ATOM 2189 C CA . ASN A 1 271 ? 17.609 66.5 17.812 1 94.44 271 ASN A CA 1
ATOM 2190 C C . ASN A 1 271 ? 18.641 65.625 18.578 1 94.44 271 ASN A C 1
ATOM 2192 O O . ASN A 1 271 ? 18.312 64.562 19.047 1 94.44 271 ASN A O 1
ATOM 2196 N N . ASN A 1 272 ? 19.844 66.062 18.719 1 93.69 272 ASN A N 1
ATOM 2197 C CA . ASN A 1 272 ? 20.875 65.312 19.422 1 93.69 272 ASN A CA 1
ATOM 2198 C C . ASN A 1 272 ? 20.531 65.125 20.906 1 93.69 272 ASN A C 1
ATOM 2200 O O . ASN A 1 272 ? 20.703 64.062 21.453 1 93.69 272 ASN A O 1
ATOM 2204 N N . GLU A 1 273 ? 20.047 66.188 21.438 1 95.56 273 GLU A N 1
ATOM 2205 C CA . GLU A 1 273 ? 19.641 66.125 22.844 1 95.56 273 GLU A CA 1
ATOM 2206 C C . GLU A 1 273 ? 18.469 65.188 23.047 1 95.56 273 GLU A C 1
ATOM 2208 O O . GLU A 1 273 ? 18.391 64.5 24.062 1 95.56 273 GLU A O 1
ATOM 2213 N N . LEU A 1 274 ? 17.609 65.25 22.125 1 95.31 274 LEU A N 1
ATOM 2214 C CA . LEU A 1 274 ? 16.438 64.375 22.188 1 95.31 274 LEU A CA 1
ATOM 2215 C C . LEU A 1 274 ? 16.859 62.875 22.141 1 95.31 274 LEU A C 1
ATOM 2217 O O . LEU A 1 274 ? 16.391 62.062 22.938 1 95.31 274 LEU A O 1
ATOM 2221 N N . ALA A 1 275 ? 17.734 62.531 21.25 1 93.69 275 ALA A N 1
ATOM 2222 C CA . ALA A 1 275 ? 18.25 61.156 21.141 1 93.69 275 ALA A CA 1
ATOM 2223 C C . ALA A 1 275 ? 18.922 60.75 22.438 1 93.69 275 ALA A C 1
ATOM 2225 O O . ALA A 1 275 ? 18.734 59.594 22.891 1 93.69 275 ALA A O 1
ATOM 2226 N N . LYS A 1 276 ? 19.641 61.594 22.953 1 94.94 276 LYS A N 1
ATOM 2227 C CA . LYS A 1 276 ? 20.328 61.344 24.219 1 94.94 276 LYS A CA 1
ATOM 2228 C C . LYS A 1 276 ? 19.328 61.156 25.359 1 94.94 276 LYS A C 1
ATOM 2230 O O . LYS A 1 276 ? 19.469 60.25 26.188 1 94.94 276 LYS A O 1
ATOM 2235 N N . ALA A 1 277 ? 18.328 62 25.375 1 96 277 ALA A N 1
ATOM 2236 C CA . ALA A 1 277 ? 17.312 61.938 26.438 1 96 277 ALA A CA 1
ATOM 2237 C C . ALA A 1 277 ? 16.594 60.594 26.422 1 96 277 ALA A C 1
ATOM 2239 O O . ALA A 1 277 ? 16.375 60 27.484 1 96 277 ALA A O 1
ATOM 2240 N N . VAL A 1 278 ? 16.25 60.094 25.266 1 95.88 278 VAL A N 1
ATOM 2241 C CA . VAL A 1 278 ? 15.57 58.781 25.125 1 95.88 278 VAL A CA 1
ATOM 2242 C C . VAL A 1 278 ? 16.516 57.656 25.547 1 95.88 278 VAL A C 1
ATOM 2244 O O . VAL A 1 278 ? 16.125 56.781 26.312 1 95.88 278 VAL A O 1
ATOM 2247 N N . SER A 1 279 ? 17.75 57.781 25.125 1 95.38 279 SER A N 1
ATOM 2248 C CA . SER A 1 279 ? 18.75 56.781 25.469 1 95.38 279 SER A CA 1
ATOM 2249 C C . SER A 1 279 ? 18.984 56.719 26.984 1 95.38 279 SER A C 1
ATOM 2251 O O . SER A 1 279 ? 19.062 55.625 27.562 1 95.38 279 SER A O 1
ATOM 2253 N N . ASP A 1 280 ? 19.047 57.875 27.516 1 95.81 280 ASP A N 1
ATOM 2254 C CA . ASP A 1 280 ? 19.266 57.938 28.969 1 95.81 280 ASP A CA 1
ATOM 2255 C C . ASP A 1 280 ? 18.078 57.375 29.734 1 95.81 280 ASP A C 1
ATOM 2257 O O . ASP A 1 280 ? 18.25 56.656 30.719 1 95.81 280 ASP A O 1
ATOM 2261 N N . GLN A 1 281 ? 16.938 57.688 29.281 1 96.06 281 GLN A N 1
ATOM 2262 C CA . GLN A 1 281 ? 15.75 57.156 29.922 1 96.06 281 GLN A CA 1
ATOM 2263 C C . GLN A 1 281 ? 15.688 55.656 29.812 1 96.06 281 GLN A C 1
ATOM 2265 O O . GLN A 1 281 ? 15.273 54.969 30.75 1 96.06 281 GLN A O 1
ATOM 2270 N N . GLN A 1 282 ? 16.047 55.125 28.656 1 95.69 282 GLN A N 1
ATOM 2271 C CA . GLN A 1 282 ? 16.062 53.688 28.438 1 95.69 282 GLN A CA 1
ATOM 2272 C C . GLN A 1 282 ? 17.078 53 29.344 1 95.69 282 GLN A C 1
ATOM 2274 O O . GLN A 1 282 ? 16.844 51.875 29.828 1 95.69 282 GLN A O 1
ATOM 2279 N N . ARG A 1 283 ? 18.188 53.688 29.5 1 95.5 283 ARG A N 1
ATOM 2280 C CA . ARG A 1 283 ? 19.188 53.156 30.422 1 95.5 283 ARG A CA 1
ATOM 2281 C C . ARG A 1 283 ? 18.641 53.062 31.828 1 95.5 283 ARG A C 1
ATOM 2283 O O . ARG A 1 283 ? 18.844 52.031 32.531 1 95.5 283 ARG A O 1
ATOM 2290 N N . LEU A 1 284 ? 17.906 54.062 32.25 1 95.62 284 LEU A N 1
ATOM 2291 C CA . LEU A 1 284 ? 17.281 54.031 33.562 1 95.62 284 LEU A CA 1
ATOM 2292 C C . LEU A 1 284 ? 16.297 52.875 33.688 1 95.62 284 LEU A C 1
ATOM 2294 O O . LEU A 1 284 ? 16.219 52.219 34.75 1 95.62 284 LEU A O 1
ATOM 2298 N N . MET A 1 285 ? 15.57 52.625 32.656 1 95.19 285 MET A N 1
ATOM 2299 C CA . MET A 1 285 ? 14.602 51.531 32.656 1 95.19 285 MET A CA 1
ATOM 2300 C C . MET A 1 285 ? 15.305 50.188 32.781 1 95.19 285 MET A C 1
ATOM 2302 O O . MET A 1 285 ? 14.867 49.312 33.531 1 95.19 285 MET A O 1
ATOM 2306 N N . ARG A 1 286 ? 16.391 50 32.062 1 95.19 286 ARG A N 1
ATOM 2307 C CA . ARG A 1 286 ? 17.172 48.781 32.125 1 95.19 286 ARG A CA 1
ATOM 2308 C C . ARG A 1 286 ? 17.766 48.562 33.5 1 95.19 286 ARG A C 1
ATOM 2310 O O . ARG A 1 286 ? 17.734 47.469 34.031 1 95.19 286 ARG A O 1
ATOM 2317 N N . GLU A 1 287 ? 18.234 49.625 34.031 1 95.81 287 GLU A N 1
ATOM 2318 C CA . GLU A 1 287 ? 18.828 49.562 35.344 1 95.81 287 GLU A CA 1
ATOM 2319 C C . GLU A 1 287 ? 17.797 49.188 36.406 1 95.81 287 GLU A C 1
ATOM 2321 O O . GLU A 1 287 ? 18.125 48.562 37.406 1 95.81 287 GLU A O 1
ATOM 2326 N N . ALA A 1 288 ? 16.594 49.562 36.156 1 94.56 288 ALA A N 1
ATOM 2327 C CA . ALA A 1 288 ? 15.508 49.25 37.094 1 94.56 288 ALA A CA 1
ATOM 2328 C C . ALA A 1 288 ? 14.969 47.844 36.844 1 94.56 288 ALA A C 1
ATOM 2330 O O . ALA A 1 288 ? 14.055 47.406 37.531 1 94.56 288 ALA A O 1
ATOM 2331 N N . GLY A 1 289 ? 15.539 47.188 35.844 1 93.38 289 GLY A N 1
ATOM 2332 C CA . GLY A 1 289 ? 15.18 45.812 35.594 1 93.38 289 GLY A CA 1
ATOM 2333 C C . GLY A 1 289 ? 14.094 45.656 34.531 1 93.38 289 GLY A C 1
ATOM 2334 O O . GLY A 1 289 ? 13.547 44.562 34.344 1 93.38 289 GLY A O 1
ATOM 2335 N N . TYR A 1 290 ? 13.734 46.75 33.875 1 94.75 290 TYR A N 1
ATOM 2336 C CA . TYR A 1 290 ? 12.703 46.719 32.844 1 94.75 290 TYR A CA 1
ATOM 2337 C C . TYR A 1 290 ? 13.336 46.656 31.453 1 94.75 290 TYR A C 1
ATOM 2339 O O . TYR A 1 290 ? 14.555 46.75 31.312 1 94.75 290 TYR A O 1
ATOM 2347 N N . HIS A 1 291 ? 12.539 46.406 30.438 1 92.5 291 HIS A N 1
ATOM 2348 C CA . HIS A 1 291 ? 13.047 46.25 29.078 1 92.5 291 HIS A CA 1
ATOM 2349 C C . HIS A 1 291 ? 12.414 47.281 28.141 1 92.5 291 HIS A C 1
ATOM 2351 O O . HIS A 1 291 ? 11.219 47.188 27.844 1 92.5 291 HIS A O 1
ATOM 2357 N N . PRO A 1 292 ? 13.242 48.188 27.625 1 92.62 292 PRO A N 1
ATOM 2358 C CA . PRO A 1 292 ? 12.719 49.125 26.625 1 92.62 292 PRO A CA 1
ATOM 2359 C C . PRO A 1 292 ? 12.281 48.438 25.328 1 92.62 292 PRO A C 1
ATOM 2361 O O . PRO A 1 292 ? 12.844 47.375 24.953 1 92.62 292 PRO A O 1
ATOM 2364 N N . ILE A 1 293 ? 11.281 49 24.625 1 90.19 293 ILE A N 1
ATOM 2365 C CA . ILE A 1 293 ? 10.758 48.344 23.438 1 90.19 293 ILE A CA 1
ATOM 2366 C C . ILE A 1 293 ? 11.086 49.188 22.203 1 90.19 293 ILE A C 1
ATOM 2368 O O . ILE A 1 293 ? 11.133 48.656 21.078 1 90.19 293 ILE A O 1
ATOM 2372 N N . ILE A 1 294 ? 11.352 50.531 22.359 1 90.94 294 ILE A N 1
ATOM 2373 C CA . ILE A 1 294 ? 11.672 51.375 21.219 1 90.94 294 ILE A CA 1
ATOM 2374 C C . ILE A 1 294 ? 13.102 51.125 20.766 1 90.94 294 ILE A C 1
ATOM 2376 O O . ILE A 1 294 ? 14.031 51.094 21.578 1 90.94 294 ILE A O 1
ATOM 2380 N N . GLU A 1 295 ? 13.242 50.844 19.5 1 82.56 295 GLU A N 1
ATOM 2381 C CA . GLU A 1 295 ? 14.594 50.75 18.953 1 82.56 295 GLU A CA 1
ATOM 2382 C C . GLU A 1 295 ? 15.133 52.156 18.594 1 82.56 295 GLU A C 1
ATOM 2384 O O . GLU A 1 295 ? 14.578 52.844 17.734 1 82.56 295 GLU A O 1
ATOM 2389 N N . SER A 1 296 ? 15.961 52.562 19.375 1 72.12 296 SER A N 1
ATOM 2390 C CA . SER A 1 296 ? 16.453 53.938 19.203 1 72.12 296 SER A CA 1
ATOM 2391 C C . SER A 1 296 ? 17.828 53.938 18.562 1 72.12 296 SER A C 1
ATOM 2393 O O . SER A 1 296 ? 18.75 53.25 19.031 1 72.12 296 SER A O 1
ATOM 2395 N N . ASP A 1 297 ? 17.859 54.281 17.25 1 71.06 297 ASP A N 1
ATOM 2396 C CA . ASP A 1 297 ? 19.156 54.594 16.688 1 71.06 297 ASP A CA 1
ATOM 2397 C C . ASP A 1 297 ? 19.531 56.062 16.938 1 71.06 297 ASP A C 1
ATOM 2399 O O . ASP A 1 297 ? 18.672 56.938 16.859 1 71.06 297 ASP A O 1
ATOM 2403 N N . LYS A 1 298 ? 20.703 56.281 17.375 1 73.88 298 LYS A N 1
ATOM 2404 C CA . LYS A 1 298 ? 21.203 57.625 17.75 1 73.88 298 LYS A CA 1
ATOM 2405 C C . LYS A 1 298 ? 21.344 58.531 16.531 1 73.88 298 LYS A C 1
ATOM 2407 O O . LYS A 1 298 ? 21.312 59.75 16.641 1 73.88 298 LYS A O 1
ATOM 2412 N N . GLU A 1 299 ? 21.297 57.938 15.523 1 83.06 299 GLU A N 1
ATOM 2413 C CA . GLU A 1 299 ? 21.609 58.75 14.344 1 83.06 299 GLU A CA 1
ATOM 2414 C C . GLU A 1 299 ? 20.406 58.875 13.43 1 83.06 299 GLU A C 1
ATOM 2416 O O . GLU A 1 299 ? 20.469 58.469 12.258 1 83.06 299 GLU A O 1
ATOM 2421 N N . GLN A 1 300 ? 19.297 59.438 14.062 1 88.94 300 GLN A N 1
ATOM 2422 C CA . GLN A 1 300 ? 18.109 59.719 13.266 1 88.94 300 GLN A CA 1
ATOM 2423 C C . GLN A 1 300 ? 17.422 61 13.719 1 88.94 300 GLN A C 1
ATOM 2425 O O . GLN A 1 300 ? 17.609 61.438 14.852 1 88.94 300 GLN A O 1
ATOM 2430 N N . ALA A 1 301 ? 16.609 61.562 12.891 1 90.5 301 ALA A N 1
ATOM 2431 C CA . ALA A 1 301 ? 15.914 62.812 13.172 1 90.5 301 ALA A CA 1
ATOM 2432 C C . ALA A 1 301 ? 14.672 62.562 14.031 1 90.5 301 ALA A C 1
ATOM 2434 O O . ALA A 1 301 ? 14.086 63.5 14.562 1 90.5 301 ALA A O 1
ATOM 2435 N N . ASN A 1 302 ? 14.219 61.281 14.164 1 92.94 302 ASN A N 1
ATOM 2436 C CA . ASN A 1 302 ? 12.969 60.906 14.812 1 92.94 302 ASN A CA 1
ATOM 2437 C C . ASN A 1 302 ? 11.758 61.531 14.094 1 92.94 302 ASN A C 1
ATOM 2439 O O . ASN A 1 302 ? 10.773 61.906 14.734 1 92.94 302 ASN A O 1
ATOM 2443 N N . LEU A 1 303 ? 11.914 61.719 12.859 1 95.12 303 LEU A N 1
ATOM 2444 C CA . LEU A 1 303 ? 10.867 62.188 11.961 1 95.12 303 LEU A CA 1
ATOM 2445 C C . LEU A 1 303 ? 10.898 61.438 10.648 1 95.12 303 LEU A C 1
ATOM 2447 O O . LEU A 1 303 ? 11.945 60.938 10.234 1 95.12 303 LEU A O 1
ATOM 2451 N N . PHE A 1 304 ? 9.766 61.344 10.07 1 94.38 304 PHE A N 1
ATOM 2452 C CA . PHE A 1 304 ? 9.641 60.781 8.734 1 94.38 304 PHE A CA 1
ATOM 2453 C C . PHE A 1 304 ? 9.406 61.875 7.695 1 94.38 304 PHE A C 1
ATOM 2455 O O . PHE A 1 304 ? 8.891 62.938 8.023 1 94.38 304 PHE A O 1
ATOM 2462 N N . TYR A 1 305 ? 9.82 61.5 6.543 1 94.81 305 TYR A N 1
ATOM 2463 C CA . TYR A 1 305 ? 9.617 62.375 5.379 1 94.81 305 TYR A CA 1
ATOM 2464 C C . TYR A 1 305 ? 8.812 61.656 4.305 1 94.81 305 TYR A C 1
ATOM 2466 O O . TYR A 1 305 ? 9.117 60.5 3.961 1 94.81 305 TYR A O 1
ATOM 2474 N N . GLU A 1 306 ? 7.758 62.312 3.902 1 92.06 306 GLU A N 1
ATOM 2475 C CA . GLU A 1 306 ? 6.914 61.719 2.867 1 92.06 306 GLU A CA 1
ATOM 2476 C C . GLU A 1 306 ? 7.324 62.188 1.479 1 92.06 306 GLU A C 1
ATOM 2478 O O . GLU A 1 306 ? 7.469 63.406 1.254 1 92.06 306 GLU A O 1
ATOM 2483 N N . HIS A 1 307 ? 7.562 61.25 0.63 1 90.12 307 HIS A N 1
ATOM 2484 C CA . HIS A 1 307 ? 7.914 61.531 -0.756 1 90.12 307 HIS A CA 1
ATOM 2485 C C . HIS A 1 307 ? 7.199 60.594 -1.712 1 90.12 307 HIS A C 1
ATOM 2487 O O . HIS A 1 307 ? 7.332 59.375 -1.601 1 90.12 307 HIS A O 1
ATOM 2493 N N . GLU A 1 308 ? 6.402 61.156 -2.6 1 84.5 308 GLU A N 1
ATOM 2494 C CA . GLU A 1 308 ? 5.672 60.438 -3.619 1 84.5 308 GLU A CA 1
ATOM 2495 C C . GLU A 1 308 ? 4.793 59.344 -2.988 1 84.5 308 GLU A C 1
ATOM 2497 O O . GLU A 1 308 ? 4.789 58.188 -3.438 1 84.5 308 GLU A O 1
ATOM 2502 N N . GLY A 1 309 ? 4.293 59.719 -1.887 1 79.75 309 GLY A N 1
ATOM 2503 C CA . GLY A 1 309 ? 3.316 58.812 -1.268 1 79.75 309 GLY A CA 1
ATOM 2504 C C . GLY A 1 309 ? 3.938 57.812 -0.311 1 79.75 309 GLY A C 1
ATOM 2505 O O . GLY A 1 309 ? 3.225 57.094 0.369 1 79.75 309 GLY A O 1
ATOM 2506 N N . GLU A 1 310 ? 5.25 57.812 -0.254 1 87.12 310 GLU A N 1
ATOM 2507 C CA . GLU A 1 310 ? 5.945 56.906 0.639 1 87.12 310 GLU A CA 1
ATOM 2508 C C . GLU A 1 310 ? 6.598 57.656 1.801 1 87.12 310 GLU A C 1
ATOM 2510 O O . GLU A 1 310 ? 6.961 58.812 1.669 1 87.12 310 GLU A O 1
ATOM 2515 N N . ARG A 1 311 ? 6.691 56.875 2.873 1 89.88 311 ARG A N 1
ATOM 2516 C CA . ARG A 1 311 ? 7.266 57.469 4.078 1 89.88 311 ARG A CA 1
ATOM 2517 C C . ARG A 1 311 ? 8.664 56.906 4.348 1 89.88 311 ARG A C 1
ATOM 2519 O O . ARG A 1 311 ? 8.875 55.688 4.312 1 89.88 311 ARG A O 1
ATOM 2526 N N . PHE A 1 312 ? 9.688 57.875 4.637 1 91.75 312 PHE A N 1
ATOM 2527 C CA . PHE A 1 312 ? 11.078 57.5 4.883 1 91.75 312 PHE A CA 1
ATOM 2528 C C . PHE A 1 312 ? 11.578 58.094 6.191 1 91.75 312 PHE A C 1
ATOM 2530 O O . PHE A 1 312 ? 11.305 59.25 6.488 1 91.75 312 PHE A O 1
ATOM 2537 N N . LEU A 1 313 ? 12.219 57.25 6.91 1 91.88 313 LEU A N 1
ATOM 2538 C CA . LEU A 1 313 ? 12.859 57.75 8.117 1 91.88 313 LEU A CA 1
ATOM 2539 C C . LEU A 1 313 ? 14 58.719 7.766 1 91.88 313 LEU A C 1
ATOM 2541 O O . LEU A 1 313 ? 14.812 58.406 6.891 1 91.88 313 LEU A O 1
ATOM 2545 N N . ILE A 1 314 ? 14.086 59.844 8.422 1 94.56 314 ILE A N 1
ATOM 2546 C CA . ILE A 1 314 ? 15.195 60.781 8.219 1 94.56 314 ILE A CA 1
ATOM 2547 C C . ILE A 1 314 ? 16.375 60.375 9.102 1 94.56 314 ILE A C 1
ATOM 2549 O O . ILE A 1 314 ? 16.266 60.375 10.336 1 94.56 314 ILE A O 1
ATOM 2553 N N . GLU A 1 315 ? 17.438 60.094 8.492 1 93.88 315 GLU A N 1
ATOM 2554 C CA . GLU A 1 315 ? 18.641 59.688 9.211 1 93.88 315 GLU A CA 1
ATOM 2555 C C . GLU A 1 315 ? 19.609 60.875 9.352 1 93.88 315 GLU A C 1
ATOM 2557 O O . GLU A 1 315 ? 19.375 61.938 8.805 1 93.88 315 GLU A O 1
ATOM 2562 N N . LYS A 1 316 ? 20.531 60.531 10.219 1 91.75 316 LYS A N 1
ATOM 2563 C CA . LYS A 1 316 ? 21.594 61.531 10.43 1 91.75 316 LYS A CA 1
ATOM 2564 C C . LYS A 1 316 ? 22.953 60.906 10.156 1 91.75 316 LYS A C 1
ATOM 2566 O O . LYS A 1 316 ? 23.266 59.812 10.641 1 91.75 316 LYS A O 1
ATOM 2571 N N . GLU A 1 317 ? 23.719 61.594 9.281 1 88.62 317 GLU A N 1
ATOM 2572 C CA . GLU A 1 317 ? 25.078 61.188 8.961 1 88.62 317 GLU A CA 1
ATOM 2573 C C . GLU A 1 317 ? 26.031 62.375 8.938 1 88.62 317 GLU A C 1
ATOM 2575 O O . GLU A 1 317 ? 25.859 63.281 8.141 1 88.62 317 GLU A O 1
ATOM 2580 N N . ASN A 1 318 ? 27.031 62.312 9.719 1 86.75 318 ASN A N 1
ATOM 2581 C CA . ASN A 1 318 ? 28.094 63.312 9.758 1 86.75 318 ASN A CA 1
ATOM 2582 C C . ASN A 1 318 ? 27.516 64.75 9.93 1 86.75 318 ASN A C 1
ATOM 2584 O O . ASN A 1 318 ? 27.906 65.625 9.219 1 86.75 318 ASN A O 1
ATOM 2588 N N . GLY A 1 319 ? 26.422 64.812 10.672 1 85.31 319 GLY A N 1
ATOM 2589 C CA . GLY A 1 319 ? 25.891 66.125 11.039 1 85.31 319 GLY A CA 1
ATOM 2590 C C . GLY A 1 319 ? 24.844 66.625 10.055 1 85.31 319 GLY A C 1
ATOM 2591 O O . GLY A 1 319 ? 24.281 67.688 10.242 1 85.31 319 GLY A O 1
ATOM 2592 N N . VAL A 1 320 ? 24.625 65.875 9.023 1 92.38 320 VAL A N 1
ATOM 2593 C CA . VAL A 1 320 ? 23.609 66.25 8.062 1 92.38 320 VAL A CA 1
ATOM 2594 C C . VAL A 1 320 ? 22.469 65.25 8.078 1 92.38 320 VAL A C 1
ATOM 2596 O O . VAL A 1 320 ? 22.656 64.062 8.484 1 92.38 320 VAL A O 1
ATOM 2599 N N . PHE A 1 321 ? 21.297 65.688 7.648 1 96.06 321 PHE A N 1
ATOM 2600 C CA . PHE A 1 321 ? 20.141 64.812 7.57 1 96.06 321 PHE A CA 1
ATOM 2601 C C . PHE A 1 321 ? 19.984 64.188 6.164 1 96.06 321 PHE A C 1
ATOM 2603 O O . PHE A 1 321 ? 20.125 64.938 5.176 1 96.06 321 PHE A O 1
ATOM 2610 N N . VAL A 1 322 ? 19.75 62.875 6.203 1 95.31 322 VAL A N 1
ATOM 2611 C CA . VAL A 1 322 ? 19.781 62.25 4.898 1 95.31 322 VAL A CA 1
ATOM 2612 C C . VAL A 1 322 ? 18.656 61.219 4.805 1 95.31 322 VAL A C 1
ATOM 2614 O O . VAL A 1 322 ? 18.203 60.688 5.824 1 95.31 322 VAL A O 1
ATOM 2617 N N . ILE A 1 323 ? 18.156 61 3.643 1 94.94 323 ILE A N 1
ATOM 2618 C CA . ILE A 1 323 ? 17.391 59.812 3.225 1 94.94 323 ILE A CA 1
ATOM 2619 C C . ILE A 1 323 ? 18.109 59.125 2.078 1 94.94 323 ILE A C 1
ATOM 2621 O O . ILE A 1 323 ? 17.984 59.5 0.917 1 94.94 323 ILE A O 1
ATOM 2625 N N . LYS A 1 324 ? 18.781 58.094 2.434 1 92.06 324 LYS A N 1
ATOM 2626 C CA . LYS A 1 324 ? 19.688 57.438 1.506 1 92.06 324 LYS A CA 1
ATOM 2627 C C . LYS A 1 324 ? 18.938 56.906 0.29 1 92.06 324 LYS A C 1
ATOM 2629 O O . LYS A 1 324 ? 19.406 57.031 -0.843 1 92.06 324 LYS A O 1
ATOM 2634 N N . GLU A 1 325 ? 17.797 56.344 0.477 1 89.88 325 GLU A N 1
ATOM 2635 C CA . GLU A 1 325 ? 17 55.719 -0.584 1 89.88 325 GLU A CA 1
ATOM 2636 C C . GLU A 1 325 ? 16.609 56.75 -1.646 1 89.88 325 GLU A C 1
ATOM 2638 O O . GLU A 1 325 ? 16.422 56.375 -2.812 1 89.88 325 GLU A O 1
ATOM 2643 N N . LEU A 1 326 ? 16.438 58 -1.195 1 92.44 326 LEU A N 1
ATOM 2644 C CA . LEU A 1 326 ? 15.969 59.031 -2.105 1 92.44 326 LEU A CA 1
ATOM 2645 C C . LEU A 1 326 ? 17.109 59.969 -2.502 1 92.44 326 LEU A C 1
ATOM 2647 O O . LEU A 1 326 ? 16.906 60.906 -3.266 1 92.44 326 LEU A O 1
ATOM 2651 N N . ASP A 1 327 ? 18.297 59.75 -1.991 1 92.69 327 ASP A N 1
ATOM 2652 C CA . ASP A 1 327 ? 19.469 60.594 -2.213 1 92.69 327 ASP A CA 1
ATOM 2653 C C . ASP A 1 327 ? 19.172 62.031 -1.84 1 92.69 327 ASP A C 1
ATOM 2655 O O . ASP A 1 327 ? 19.484 62.969 -2.607 1 92.69 327 ASP A O 1
ATOM 2659 N N . LEU A 1 328 ? 18.422 62.188 -0.76 1 95.06 328 LEU A N 1
ATOM 2660 C CA . LEU A 1 328 ? 18.141 63.5 -0.23 1 95.06 328 LEU A CA 1
ATOM 2661 C C . LEU A 1 328 ? 19.031 63.812 0.963 1 95.06 328 LEU A C 1
ATOM 2663 O O . LEU A 1 328 ? 19.312 62.938 1.786 1 95.06 328 LEU A O 1
ATOM 2667 N N . LYS A 1 329 ? 19.516 65.062 0.976 1 95.62 329 LYS A N 1
ATOM 2668 C CA . LYS A 1 329 ? 20.375 65.562 2.049 1 95.62 329 LYS A CA 1
ATOM 2669 C C . LYS A 1 329 ? 20.062 67 2.41 1 95.62 329 LYS A C 1
ATOM 2671 O O . LYS A 1 329 ? 19.812 67.812 1.529 1 95.62 329 LYS A O 1
ATOM 2676 N N . TRP A 1 330 ? 20 67.312 3.725 1 96.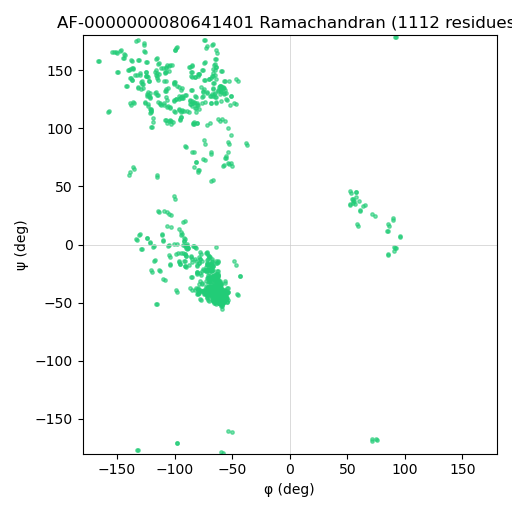25 330 TRP A N 1
ATOM 2677 C CA . TRP A 1 330 ? 19.734 68.625 4.195 1 96.25 330 TRP A CA 1
ATOM 2678 C C . TRP A 1 330 ? 20.656 69 5.355 1 96.25 330 TRP A C 1
ATOM 2680 O O . TRP A 1 330 ? 20.969 68.188 6.199 1 96.25 330 TRP A O 1
ATOM 2690 N N . THR A 1 331 ? 21.078 70.25 5.336 1 94.81 331 THR A N 1
ATOM 2691 C CA . THR A 1 331 ? 21.609 70.812 6.57 1 94.81 331 THR A CA 1
ATOM 2692 C C . THR A 1 331 ? 20.5 71.062 7.566 1 94.81 331 THR A C 1
ATOM 2694 O O . THR A 1 331 ? 19.312 71.062 7.215 1 94.81 331 THR A O 1
ATOM 2697 N N . ASN A 1 332 ? 20.891 71.375 8.727 1 94.19 332 ASN A N 1
ATOM 2698 C CA . ASN A 1 332 ? 19.922 71.688 9.758 1 94.19 332 ASN A CA 1
ATOM 2699 C C . ASN A 1 332 ? 19.062 72.938 9.336 1 94.19 332 ASN A C 1
ATOM 2701 O O . ASN A 1 332 ? 17.844 72.875 9.469 1 94.19 332 ASN A O 1
ATOM 2705 N N . ASP A 1 333 ? 19.688 73.875 8.789 1 95.5 333 ASP A N 1
ATOM 2706 C CA . ASP A 1 333 ? 18.969 75.125 8.398 1 95.5 333 ASP A CA 1
ATOM 2707 C C . ASP A 1 333 ? 18.047 74.812 7.207 1 95.5 333 ASP A C 1
ATOM 2709 O O . ASP A 1 333 ? 16.922 75.312 7.16 1 95.5 333 ASP A O 1
ATOM 2713 N N . GLU A 1 334 ? 18.531 74.062 6.344 1 95.88 334 GLU A N 1
ATOM 2714 C CA . GLU A 1 334 ? 17.734 73.75 5.168 1 95.88 334 GLU A CA 1
ATOM 2715 C C . GLU A 1 334 ? 16.484 72.938 5.559 1 95.88 334 GLU A C 1
ATOM 2717 O O . GLU A 1 334 ? 15.391 73.188 5.059 1 95.88 334 GLU A O 1
ATOM 2722 N N . LEU A 1 335 ? 16.672 72 6.363 1 96.25 335 LEU A N 1
ATOM 2723 C CA . LEU A 1 335 ? 15.555 71.188 6.789 1 96.25 335 LEU A CA 1
ATOM 2724 C C . LEU A 1 335 ? 14.562 72 7.617 1 96.25 335 LEU A C 1
ATOM 2726 O O . LEU A 1 335 ? 13.344 71.812 7.488 1 96.25 335 LEU A O 1
ATOM 2730 N N . HIS A 1 336 ? 15.07 72.875 8.469 1 96.12 336 HIS A N 1
ATOM 2731 C CA . HIS A 1 336 ? 14.234 73.75 9.258 1 96.12 336 HIS A CA 1
ATOM 2732 C C . HIS A 1 336 ? 13.312 74.625 8.367 1 96.12 336 HIS A C 1
ATOM 2734 O O . HIS A 1 336 ? 12.117 74.688 8.633 1 96.12 336 HIS A O 1
ATOM 2740 N N . THR A 1 337 ? 13.844 75.125 7.332 1 96.62 337 THR A N 1
ATOM 2741 C CA . THR A 1 337 ? 13.086 75.938 6.387 1 96.62 337 THR A CA 1
ATOM 2742 C C . THR A 1 337 ? 12.102 75.062 5.605 1 96.62 337 THR A C 1
ATOM 2744 O O . THR A 1 337 ? 10.961 75.5 5.363 1 96.62 337 THR A O 1
ATOM 2747 N N . HIS A 1 338 ? 12.594 73.938 5.328 1 95.81 338 HIS A N 1
ATOM 2748 C CA . HIS A 1 338 ? 11.75 73 4.578 1 95.81 338 HIS A CA 1
ATOM 2749 C C . HIS A 1 338 ? 10.5 72.625 5.371 1 95.81 338 HIS A C 1
ATOM 2751 O O . HIS A 1 338 ? 9.422 72.5 4.797 1 95.81 338 HIS A O 1
ATOM 2757 N N . MET A 1 339 ? 10.57 72.5 6.656 1 96.38 339 MET A N 1
ATOM 2758 C CA . MET A 1 339 ? 9.453 72.188 7.531 1 96.38 339 MET A CA 1
ATOM 2759 C C . MET A 1 339 ? 8.406 73.312 7.52 1 96.38 339 MET A C 1
ATOM 2761 O O . MET A 1 339 ? 7.215 73 7.688 1 96.38 339 MET A O 1
ATOM 2765 N N . GLU A 1 340 ? 8.828 74.438 7.27 1 95.06 340 GLU A N 1
ATOM 2766 C CA . GLU A 1 340 ? 7.914 75.562 7.188 1 95.06 340 GLU A CA 1
ATOM 2767 C C . GLU A 1 340 ? 7.227 75.625 5.828 1 95.06 340 GLU A C 1
ATOM 2769 O O . GLU A 1 340 ? 6.031 75.938 5.742 1 95.06 340 GLU A O 1
ATOM 2774 N N . GLU A 1 341 ? 7.945 75.312 4.859 1 95.81 341 GLU A N 1
ATOM 2775 C CA . GLU A 1 341 ? 7.445 75.438 3.492 1 95.81 341 GLU A CA 1
ATOM 2776 C C . GLU A 1 341 ? 6.492 74.25 3.152 1 95.81 341 GLU A C 1
ATOM 2778 O O . GLU A 1 341 ? 5.473 74.5 2.498 1 95.81 341 GLU A O 1
ATOM 2783 N N . LYS A 1 342 ? 6.887 73.125 3.635 1 95.69 342 LYS A N 1
ATOM 2784 C CA . LYS A 1 342 ? 6.102 71.938 3.299 1 95.69 342 LYS A CA 1
ATOM 2785 C C . LYS A 1 342 ? 5.898 71.062 4.523 1 95.69 342 LYS A C 1
ATOM 2787 O O . LYS A 1 342 ? 6.305 69.875 4.527 1 95.69 342 LYS A O 1
ATOM 2792 N N . PRO A 1 343 ? 5.18 71.562 5.441 1 95.19 343 PRO A N 1
ATOM 2793 C CA . PRO A 1 343 ? 4.992 70.812 6.672 1 95.19 343 PRO A CA 1
ATOM 2794 C C . PRO A 1 343 ? 4.262 69.5 6.438 1 95.19 343 PRO A C 1
ATOM 2796 O O . PRO A 1 343 ? 4.434 68.562 7.207 1 95.19 343 PRO A O 1
ATOM 2799 N N . GLU A 1 344 ? 3.496 69.312 5.383 1 93.5 344 GLU A N 1
ATOM 2800 C CA . GLU A 1 344 ? 2.709 68.125 5.094 1 93.5 344 GLU A CA 1
ATOM 2801 C C . GLU A 1 344 ? 3.607 66.938 4.762 1 93.5 344 GLU A C 1
ATOM 2803 O O . GLU A 1 344 ? 3.156 65.812 4.773 1 93.5 344 GLU A O 1
ATOM 2808 N N . CYS A 1 345 ? 4.918 67.188 4.555 1 94.44 345 CYS A N 1
ATOM 2809 C CA . CYS A 1 345 ? 5.844 66.125 4.184 1 94.44 345 CYS A CA 1
ATOM 2810 C C . CYS A 1 345 ? 6.441 65.5 5.426 1 94.44 345 CYS A C 1
ATOM 2812 O O . CYS A 1 345 ? 7.117 64.438 5.324 1 94.44 345 CYS A O 1
ATOM 2814 N N . PHE A 1 346 ? 6.117 66 6.547 1 95.38 346 PHE A N 1
ATOM 2815 C CA . PHE A 1 346 ? 6.777 65.5 7.754 1 95.38 346 PHE A CA 1
ATOM 2816 C C . PHE A 1 346 ? 5.773 64.812 8.672 1 95.38 346 PHE A C 1
ATOM 2818 O O . PHE A 1 346 ? 4.609 65.25 8.742 1 95.38 346 PHE A O 1
ATOM 2825 N N . SER A 1 347 ? 6.191 63.75 9.32 1 94.44 347 SER A N 1
ATOM 2826 C CA . SER A 1 347 ? 5.375 63.062 10.305 1 94.44 347 SER A CA 1
ATOM 2827 C C . SER A 1 347 ? 6.234 62.531 11.453 1 94.44 347 SER A C 1
ATOM 2829 O O . SER A 1 347 ? 7.461 62.469 11.344 1 94.44 347 SER A O 1
ATOM 2831 N N . ASN A 1 348 ? 5.574 62.219 12.445 1 94.38 348 ASN A N 1
ATOM 2832 C CA . ASN A 1 348 ? 6.246 61.812 13.672 1 94.38 348 ASN A CA 1
ATOM 2833 C C . ASN A 1 348 ? 6.547 60.312 13.68 1 94.38 348 ASN A C 1
ATOM 2835 O O . ASN A 1 348 ? 5.883 59.562 12.977 1 94.38 348 ASN A O 1
ATOM 2839 N N . ASN A 1 349 ? 7.586 59.875 14.406 1 91.88 349 ASN A N 1
ATOM 2840 C CA . ASN A 1 349 ? 7.773 58.469 14.75 1 91.88 349 ASN A CA 1
ATOM 2841 C C . ASN A 1 349 ? 7.27 58.156 16.156 1 91.88 349 ASN A C 1
ATOM 2843 O O . ASN A 1 349 ? 6.559 58.969 16.75 1 91.88 349 ASN A O 1
ATOM 2847 N N . VAL A 1 350 ? 7.531 57.031 16.656 1 91.25 350 VAL A N 1
ATOM 2848 C CA . VAL A 1 350 ? 6.988 56.562 17.922 1 91.25 350 VAL A CA 1
ATOM 2849 C C . VAL A 1 350 ? 7.496 57.438 19.062 1 91.25 350 VAL A C 1
ATOM 2851 O O . VAL A 1 350 ? 6.801 57.625 20.062 1 91.25 350 VAL A O 1
ATOM 2854 N N . VAL A 1 351 ? 8.617 58.031 18.922 1 93.94 351 VAL A N 1
ATOM 2855 C CA . VAL A 1 351 ? 9.25 58.844 19.953 1 93.94 351 VAL A CA 1
ATOM 2856 C C . VAL A 1 351 ? 8.609 60.219 20 1 93.94 351 VAL A C 1
ATOM 2858 O O . VAL A 1 351 ? 8.352 60.75 21.078 1 93.94 351 VAL A O 1
ATOM 2861 N N . THR A 1 352 ? 8.344 60.781 18.906 1 96.25 352 THR A N 1
ATOM 2862 C CA . THR A 1 352 ? 7.98 62.188 18.844 1 96.25 352 THR A CA 1
ATOM 2863 C C . THR A 1 352 ? 6.465 62.375 18.812 1 96.25 352 THR A C 1
ATOM 2865 O O . THR A 1 352 ? 5.949 63.469 19.047 1 96.25 352 THR A O 1
ATOM 2868 N N . ARG A 1 353 ? 5.762 61.312 18.547 1 95.31 353 ARG A N 1
ATOM 2869 C CA . ARG A 1 353 ? 4.309 61.406 18.5 1 95.31 353 ARG A CA 1
ATOM 2870 C C . ARG A 1 353 ? 3.73 61.875 19.828 1 95.31 353 ARG A C 1
ATOM 2872 O O . ARG A 1 353 ? 2.889 62.781 19.875 1 95.31 353 ARG A O 1
ATOM 2879 N N . PRO A 1 354 ? 4.133 61.344 20.922 1 97.06 354 PRO A N 1
ATOM 2880 C CA . PRO A 1 354 ? 3.621 61.812 22.203 1 97.06 354 PRO A CA 1
ATOM 2881 C C . PRO A 1 354 ? 3.941 63.281 22.453 1 97.06 354 PRO A C 1
ATOM 2883 O O . PRO A 1 354 ? 3.115 64 23.016 1 97.06 354 PRO A O 1
ATOM 2886 N N . LEU A 1 355 ? 5.082 63.75 22.031 1 97.75 355 LEU A N 1
ATOM 2887 C CA . LEU A 1 355 ? 5.48 65.125 22.188 1 97.75 355 LEU A CA 1
ATOM 2888 C C . LEU A 1 355 ? 4.578 66.062 21.375 1 97.75 355 LEU A C 1
ATOM 2890 O O . LEU A 1 355 ? 4.16 67.125 21.844 1 97.75 355 LEU A O 1
ATOM 2894 N N . MET A 1 356 ? 4.348 65.625 20.203 1 97.5 356 MET A N 1
ATOM 2895 C CA . MET A 1 356 ? 3.482 66.375 19.312 1 97.5 356 MET A CA 1
ATOM 2896 C C . MET A 1 356 ? 2.086 66.5 19.906 1 97.5 356 MET A C 1
ATOM 2898 O O . MET A 1 356 ? 1.484 67.562 19.844 1 97.5 356 MET A O 1
ATOM 2902 N N . GLN A 1 357 ? 1.55 65.438 20.469 1 97 357 GLN A N 1
ATOM 2903 C CA . GLN A 1 357 ? 0.259 65.5 21.141 1 97 357 GLN A CA 1
ATOM 2904 C C . GLN A 1 357 ? 0.245 66.562 22.234 1 97 357 GLN A C 1
ATOM 2906 O O . GLN A 1 357 ? -0.686 67.375 22.297 1 97 357 GLN A O 1
ATOM 2911 N N . GLU A 1 358 ? 1.318 66.562 23.047 1 97 358 GLU A N 1
ATOM 2912 C CA . GLU A 1 358 ? 1.415 67.5 24.156 1 97 358 GLU A CA 1
ATOM 2913 C C . GLU A 1 358 ? 1.499 68.938 23.656 1 97 358 GLU A C 1
ATOM 2915 O O . GLU A 1 358 ? 1.001 69.875 24.312 1 97 358 GLU A O 1
ATOM 2920 N N . PHE A 1 359 ? 2.096 69.062 22.516 1 97.06 359 PHE A N 1
ATOM 2921 C CA . PHE A 1 359 ? 2.26 70.375 21.906 1 97.06 359 PHE A CA 1
ATOM 2922 C C . PHE A 1 359 ? 0.93 70.875 21.375 1 97.06 359 PHE A C 1
ATOM 2924 O O . PHE A 1 359 ? 0.577 72.062 21.594 1 97.06 359 PHE A O 1
ATOM 2931 N N . LEU A 1 360 ? 0.162 70.062 20.766 1 97 360 LEU A N 1
ATOM 2932 C CA . LEU A 1 360 ? -1.027 70.438 20.016 1 97 360 LEU A CA 1
ATOM 2933 C C . LEU A 1 360 ? -2.238 70.562 20.938 1 97 360 LEU A C 1
ATOM 2935 O O . LEU A 1 360 ? -3.107 71.438 20.719 1 97 360 LEU A O 1
ATOM 2939 N N . ILE A 1 361 ? -2.348 69.625 21.938 1 97.94 361 ILE A N 1
ATOM 2940 C CA . ILE A 1 361 ? -3.596 69.375 22.672 1 97.94 361 ILE A CA 1
ATOM 2941 C C . ILE A 1 361 ? -3.363 69.562 24.172 1 97.94 361 ILE A C 1
ATOM 2943 O O . ILE A 1 361 ? -2.377 69.062 24.719 1 97.94 361 ILE A O 1
ATOM 2947 N N . PRO A 1 362 ? -4.223 70.375 24.828 1 97.88 362 PRO A N 1
ATOM 2948 C CA . PRO A 1 362 ? -4.164 70.375 26.297 1 97.88 362 PRO A CA 1
ATOM 2949 C C . PRO A 1 362 ? -4.633 69.062 26.906 1 97.88 362 PRO A C 1
ATOM 2951 O O . PRO A 1 362 ? -5.742 69 27.438 1 97.88 362 PRO A O 1
ATOM 2954 N N . THR A 1 363 ? -3.797 68.125 26.906 1 98.44 363 THR A N 1
ATOM 2955 C CA . THR A 1 363 ? -4.141 66.75 27.234 1 98.44 363 THR A CA 1
ATOM 2956 C C . THR A 1 363 ? -4.195 66.562 28.75 1 98.44 363 THR A C 1
ATOM 2958 O O . THR A 1 363 ? -3.182 66.75 29.438 1 98.44 363 THR A O 1
ATOM 2961 N N . LEU A 1 364 ? -5.344 66.312 29.172 1 98.44 364 LEU A N 1
ATOM 2962 C CA . LEU A 1 364 ? -5.535 66 30.578 1 98.44 364 LEU A CA 1
ATOM 2963 C C . LEU A 1 364 ? -5.031 64.562 30.906 1 98.44 364 LEU A C 1
ATOM 2965 O O . LEU A 1 364 ? -4.383 64.375 31.938 1 98.44 364 LEU A O 1
ATOM 2969 N N . ALA A 1 365 ? -5.352 63.719 30.047 1 98.38 365 ALA A N 1
ATOM 2970 C CA . ALA A 1 365 ? -4.961 62.312 30.203 1 98.38 365 ALA A CA 1
ATOM 2971 C C . ALA A 1 365 ? -4.762 61.656 28.844 1 98.38 365 ALA A C 1
ATOM 2973 O O . ALA A 1 365 ? -5.434 62 27.859 1 98.38 365 ALA A O 1
ATOM 2974 N N . PHE A 1 366 ? -3.852 60.719 28.812 1 98.44 366 PHE A N 1
ATOM 2975 C CA . PHE A 1 366 ? -3.652 59.875 27.656 1 98.44 366 PHE A CA 1
ATOM 2976 C C . PHE A 1 366 ? -4.059 58.438 27.953 1 98.44 366 PHE A C 1
ATOM 2978 O O . PHE A 1 366 ? -3.545 57.812 28.906 1 98.44 366 PHE A O 1
ATOM 2985 N N . ILE A 1 367 ? -5.031 57.906 27.203 1 98.44 367 ILE A N 1
ATOM 2986 C CA . ILE A 1 367 ? -5.461 56.5 27.344 1 98.44 367 ILE A CA 1
ATOM 2987 C C . ILE A 1 367 ? -4.496 55.594 26.594 1 98.44 367 ILE A C 1
ATOM 2989 O O . ILE A 1 367 ? -4.367 55.688 25.359 1 98.44 367 ILE A O 1
ATOM 2993 N N . ALA A 1 368 ? -3.904 54.656 27.312 1 97.19 368 ALA A N 1
ATOM 2994 C CA . ALA A 1 368 ? -2.836 53.875 26.719 1 97.19 368 ALA A CA 1
ATOM 2995 C C . ALA A 1 368 ? -3.107 52.375 26.891 1 97.19 368 ALA A C 1
ATOM 2997 O O . ALA A 1 368 ? -3.596 51.938 27.938 1 97.19 368 ALA A O 1
ATOM 2998 N N . GLY A 1 369 ? -2.828 51.625 25.812 1 94.5 369 GLY A N 1
ATOM 2999 C CA . GLY A 1 369 ? -2.734 50.188 25.969 1 94.5 369 GLY A CA 1
ATOM 3000 C C . GLY A 1 369 ? -1.466 49.75 26.688 1 94.5 369 GLY A C 1
ATOM 3001 O O . GLY A 1 369 ? -0.577 50.562 26.938 1 94.5 369 GLY A O 1
ATOM 3002 N N . PRO A 1 370 ? -1.367 48.469 26.938 1 91.81 370 PRO A N 1
ATOM 3003 C CA . PRO A 1 370 ? -0.199 47.969 27.672 1 91.81 370 PRO A CA 1
ATOM 3004 C C . PRO A 1 370 ? 1.116 48.281 26.969 1 91.81 370 PRO A C 1
ATOM 3006 O O . PRO A 1 370 ? 2.076 48.719 27.594 1 91.81 370 PRO A O 1
ATOM 3009 N N . GLY A 1 371 ? 1.161 48.031 25.719 1 91.56 371 GLY A N 1
ATOM 3010 C CA . GLY A 1 371 ? 2.371 48.344 24.969 1 91.56 371 GLY A CA 1
ATOM 3011 C C . GLY A 1 371 ? 2.727 49.812 25 1 91.56 371 GLY A C 1
ATOM 3012 O O . GLY A 1 371 ? 3.904 50.188 25.078 1 91.56 371 GLY A O 1
ATOM 3013 N N . GLU A 1 372 ? 1.743 50.656 24.969 1 94.62 372 GLU A N 1
ATOM 3014 C CA . GLU A 1 372 ? 1.94 52.094 24.984 1 94.62 372 GLU A CA 1
ATOM 3015 C C . GLU A 1 372 ? 2.434 52.594 26.344 1 94.62 372 GLU A C 1
ATOM 3017 O O . GLU A 1 372 ? 3.305 53.438 26.422 1 94.62 372 GLU A O 1
ATOM 3022 N N . ILE A 1 373 ? 1.919 51.969 27.297 1 94.88 373 ILE A N 1
ATOM 3023 C CA . ILE A 1 373 ? 2.391 52.344 28.641 1 94.88 373 ILE A CA 1
ATOM 3024 C C . ILE A 1 373 ? 3.893 52.062 28.734 1 94.88 373 ILE A C 1
ATOM 3026 O O . ILE A 1 373 ? 4.641 52.906 29.234 1 94.88 373 ILE A O 1
ATOM 3030 N N . ASN A 1 374 ? 4.277 51.031 28.203 1 93.12 374 ASN A N 1
ATOM 3031 C CA . ASN A 1 374 ? 5.684 50.656 28.234 1 93.12 374 ASN A CA 1
ATOM 3032 C C . ASN A 1 374 ? 6.555 51.656 27.5 1 93.12 374 ASN A C 1
ATOM 3034 O O . ASN A 1 374 ? 7.523 52.188 28.062 1 93.12 374 ASN A O 1
ATOM 3038 N N . TYR A 1 375 ? 6.18 52 26.328 1 93.56 375 TYR A N 1
ATOM 3039 C CA . TYR A 1 375 ? 7.117 52.844 25.594 1 93.56 375 TYR A CA 1
ATOM 3040 C C . TYR A 1 375 ? 7.012 54.281 26.016 1 93.56 375 TYR A C 1
ATOM 3042 O O . TYR A 1 375 ? 7.961 55.062 25.859 1 93.56 375 TYR A O 1
ATOM 3050 N N . TRP A 1 376 ? 5.855 54.719 26.547 1 96.56 376 TRP A N 1
ATOM 3051 C CA . TRP A 1 376 ? 5.777 56.062 27.109 1 96.56 376 TRP A CA 1
ATOM 3052 C C . TRP A 1 376 ? 6.715 56.219 28.297 1 96.56 376 TRP A C 1
ATOM 3054 O O . TRP A 1 376 ? 7.246 57.281 28.547 1 96.56 376 TRP A O 1
ATOM 3064 N N . GLY A 1 377 ? 6.957 55.094 28.984 1 96.12 377 GLY A N 1
ATOM 3065 C CA . GLY A 1 377 ? 7.914 55.094 30.078 1 96.12 377 GLY A CA 1
ATOM 3066 C C . GLY A 1 377 ? 9.328 55.406 29.625 1 96.12 377 GLY A C 1
ATOM 3067 O O . GLY A 1 377 ? 10.188 55.781 30.453 1 96.12 377 GLY A O 1
ATOM 3068 N N . GLU A 1 378 ? 9.562 55.312 28.406 1 96.62 378 GLU A N 1
ATOM 3069 C CA . GLU A 1 378 ? 10.883 55.562 27.828 1 96.62 378 GLU A CA 1
ATOM 3070 C C . GLU A 1 378 ? 11.031 57.031 27.422 1 96.62 378 GLU A C 1
ATOM 3072 O O . GLU A 1 378 ? 12.078 57.438 26.906 1 96.62 378 GLU A O 1
ATOM 3077 N N . LEU A 1 379 ? 10.016 57.906 27.719 1 97.56 379 LEU A N 1
ATOM 3078 C CA . LEU A 1 379 ? 10.008 59.188 27.062 1 97.56 379 LEU A CA 1
ATOM 3079 C C . LEU A 1 379 ? 9.977 60.312 28.078 1 97.56 379 LEU A C 1
ATOM 3081 O O . LEU A 1 379 ? 9.883 61.5 27.719 1 97.56 379 LEU A O 1
ATOM 3085 N N . LYS A 1 380 ? 10.078 60.062 29.344 1 97.62 380 LYS A N 1
ATOM 3086 C CA . LYS A 1 380 ? 9.945 61.125 30.359 1 97.62 380 LYS A CA 1
ATOM 3087 C C . LYS A 1 380 ? 10.969 62.219 30.141 1 97.62 380 LYS A C 1
ATOM 3089 O O . LYS A 1 380 ? 10.617 63.406 30.141 1 97.62 380 LYS A O 1
ATOM 3094 N N . GLN A 1 381 ? 12.203 61.875 29.906 1 97.5 381 GLN A N 1
ATOM 3095 C CA . GLN A 1 381 ? 13.266 62.844 29.734 1 97.5 381 GLN A CA 1
ATOM 3096 C C . GLN A 1 381 ? 13.094 63.625 28.422 1 97.5 381 GLN A C 1
ATOM 3098 O O . GLN A 1 381 ? 13.492 64.812 28.312 1 97.5 381 GLN A O 1
ATOM 3103 N N . ALA A 1 382 ? 12.555 62.969 27.438 1 97.38 382 ALA A N 1
ATOM 3104 C CA . ALA A 1 382 ? 12.258 63.656 26.188 1 97.38 382 ALA A CA 1
ATOM 3105 C C . ALA A 1 382 ? 11.227 64.75 26.406 1 97.38 382 ALA A C 1
ATOM 3107 O O . ALA A 1 382 ? 11.352 65.875 25.859 1 97.38 382 ALA A O 1
ATOM 3108 N N . PHE A 1 383 ? 10.211 64.5 27.203 1 98.06 383 PHE A N 1
ATOM 3109 C CA . PHE A 1 383 ? 9.219 65.5 27.547 1 98.06 383 PHE A CA 1
ATOM 3110 C C . PHE A 1 383 ? 9.867 66.688 28.266 1 98.06 383 PHE A C 1
ATOM 3112 O O . PHE A 1 383 ? 9.656 67.812 27.891 1 98.06 383 PHE A O 1
ATOM 3119 N N . SER A 1 384 ? 10.664 66.375 29.188 1 97.44 384 SER A N 1
ATOM 3120 C CA . SER A 1 384 ? 11.344 67.375 29.969 1 97.44 384 SER A CA 1
ATOM 3121 C C . SER A 1 384 ? 12.211 68.312 29.078 1 97.44 384 SER A C 1
ATOM 3123 O O . SER A 1 384 ? 12.227 69.5 29.234 1 97.44 384 SER A O 1
ATOM 3125 N N . LEU A 1 385 ? 12.898 67.625 28.234 1 97.38 385 LEU A N 1
ATOM 3126 C CA . LEU A 1 385 ? 13.766 68.375 27.312 1 97.38 385 LEU A CA 1
ATOM 3127 C C . LEU A 1 385 ? 12.977 69.375 26.531 1 97.38 385 LEU A C 1
ATOM 3129 O O . LEU A 1 385 ? 13.484 70.5 26.25 1 97.38 385 LEU A O 1
ATOM 3133 N N . MET A 1 386 ? 11.734 69.062 26.219 1 96.38 386 MET A N 1
ATOM 3134 C CA . MET A 1 386 ? 10.906 70 25.391 1 96.38 386 MET A CA 1
ATOM 3135 C C . MET A 1 386 ? 10.117 70.938 26.266 1 96.38 386 MET A C 1
ATOM 3137 O O . MET A 1 386 ? 9.266 71.688 25.75 1 96.38 386 MET A O 1
ATOM 3141 N N . GLY A 1 387 ? 10.328 70.812 27.516 1 94.69 387 GLY A N 1
ATOM 3142 C CA . GLY A 1 387 ? 9.656 71.75 28.438 1 94.69 387 GLY A CA 1
ATOM 3143 C C . GLY A 1 387 ? 8.25 71.25 28.797 1 94.69 387 GLY A C 1
ATOM 3144 O O . GLY A 1 387 ? 7.418 72.062 29.203 1 94.69 387 GLY A O 1
ATOM 3145 N N . PHE A 1 388 ? 7.961 70.062 28.562 1 96.31 388 PHE A N 1
ATOM 3146 C CA . PHE A 1 388 ? 6.645 69.5 28.875 1 96.31 388 PHE A CA 1
ATOM 3147 C C . PHE A 1 388 ? 6.707 68.625 30.094 1 96.31 388 PHE A C 1
ATOM 3149 O O . PHE A 1 388 ? 7.75 68 30.391 1 96.31 388 PHE A O 1
ATOM 3156 N N . ALA A 1 389 ? 5.633 68.562 30.828 1 96.62 389 ALA A N 1
ATOM 3157 C CA . ALA A 1 389 ? 5.367 67.438 31.703 1 96.62 389 ALA A CA 1
ATOM 3158 C C . ALA A 1 389 ? 4.562 66.312 30.984 1 96.62 389 ALA A C 1
ATOM 3160 O O . ALA A 1 389 ? 3.561 66.625 30.328 1 96.62 389 ALA A O 1
ATOM 3161 N N . MET A 1 390 ? 5.082 65.188 31.094 1 97.56 390 MET A N 1
ATOM 3162 C CA . MET A 1 390 ? 4.355 64.125 30.438 1 97.56 390 MET A CA 1
ATOM 3163 C C . MET A 1 390 ? 2.943 63.969 31 1 97.56 390 MET A C 1
ATOM 3165 O O . MET A 1 390 ? 2.762 63.938 32.219 1 97.56 390 MET A O 1
ATOM 3169 N N . THR A 1 391 ? 2.002 63.938 30.172 1 97.5 391 THR A N 1
ATOM 3170 C CA . THR A 1 391 ? 0.607 63.812 30.578 1 97.5 391 THR A CA 1
ATOM 3171 C C . THR A 1 391 ? 0.382 62.531 31.359 1 97.5 391 THR A C 1
ATOM 3173 O O . THR A 1 391 ? 1.066 61.531 31.125 1 97.5 391 THR A O 1
ATOM 3176 N N . PRO A 1 392 ? -0.615 62.531 32.344 1 97.75 392 PRO A N 1
ATOM 3177 C CA . PRO A 1 392 ? -0.979 61.281 32.969 1 97.75 392 PRO A CA 1
ATOM 3178 C C . PRO A 1 392 ? -1.374 60.188 31.984 1 97.75 392 PRO A C 1
ATOM 3180 O O . PRO A 1 392 ? -2.238 60.406 31.125 1 97.75 392 PRO A O 1
ATOM 3183 N N . VAL A 1 393 ? -0.705 59.031 32.062 1 97.31 393 VAL A N 1
ATOM 3184 C CA . VAL A 1 393 ? -0.979 57.906 31.203 1 97.31 393 VAL A CA 1
ATOM 3185 C C . VAL A 1 393 ? -1.94 56.938 31.891 1 97.31 393 VAL A C 1
ATOM 3187 O O . VAL A 1 393 ? -1.558 56.219 32.812 1 97.31 393 VAL A O 1
ATOM 3190 N N . VAL A 1 394 ? -3.154 56.906 31.422 1 97.12 394 VAL A N 1
ATOM 3191 C CA . VAL A 1 394 ? -4.191 56.094 32.031 1 97.12 394 VAL A CA 1
ATOM 3192 C C . VAL A 1 394 ? -4.379 54.812 31.234 1 97.12 394 VAL A C 1
ATOM 3194 O O . VAL A 1 394 ? -4.598 54.875 30.016 1 97.12 394 VAL A O 1
ATOM 3197 N N . PRO A 1 395 ? -4.242 53.688 31.922 1 95.81 395 PRO A N 1
ATOM 3198 C CA . PRO A 1 395 ? -4.469 52.438 31.188 1 95.81 395 PRO A CA 1
ATOM 3199 C C . PRO A 1 395 ? -5.875 52.344 30.594 1 95.81 395 PRO A C 1
ATOM 3201 O O . PRO A 1 395 ? -6.848 52.75 31.25 1 95.81 395 PRO A O 1
ATOM 3204 N N . ARG A 1 396 ? -5.918 51.906 29.391 1 96.31 396 ARG A N 1
ATOM 3205 C CA . ARG A 1 396 ? -7.234 51.688 28.797 1 96.31 396 ARG A CA 1
ATOM 3206 C C . ARG A 1 396 ? -8 50.594 29.531 1 96.31 396 ARG A C 1
ATOM 3208 O O . ARG A 1 396 ? -7.395 49.719 30.156 1 96.31 396 ARG A O 1
ATOM 3215 N N . LEU A 1 397 ? -9.312 50.562 29.391 1 95.88 397 LEU A N 1
ATOM 3216 C CA . LEU A 1 397 ? -10.156 49.531 29.922 1 95.88 397 LEU A CA 1
ATOM 3217 C C . LEU A 1 397 ? -9.922 48.219 29.188 1 95.88 397 LEU A C 1
ATOM 3219 O O . LEU A 1 397 ? -9.859 48.188 27.953 1 95.88 397 LEU A O 1
ATOM 3223 N N . ASN A 1 398 ? -9.664 47.188 29.938 1 95.06 398 ASN A N 1
ATOM 3224 C CA . ASN A 1 398 ? -9.695 45.812 29.406 1 95.06 398 ASN A CA 1
ATOM 3225 C C . ASN A 1 398 ? -11.055 45.156 29.625 1 95.06 398 ASN A C 1
ATOM 3227 O O . ASN A 1 398 ? -11.461 44.938 30.766 1 95.06 398 ASN A O 1
ATOM 3231 N N . ILE A 1 399 ? -11.734 44.875 28.562 1 97 399 ILE A N 1
ATOM 3232 C CA . ILE A 1 399 ? -13.117 44.406 28.672 1 97 399 ILE A CA 1
ATOM 3233 C C . ILE A 1 399 ? -13.273 43.031 28.016 1 97 399 ILE A C 1
ATOM 3235 O O . ILE A 1 399 ? -12.766 42.812 26.922 1 97 399 ILE A O 1
ATOM 3239 N N . THR A 1 400 ? -13.844 42.125 28.688 1 97.69 400 THR A N 1
ATOM 3240 C CA . THR A 1 400 ? -14.297 40.875 28.078 1 97.69 400 THR A CA 1
ATOM 3241 C C . THR A 1 400 ? -15.82 40.875 27.984 1 97.69 400 THR A C 1
ATOM 3243 O O . THR A 1 400 ? -16.516 41.094 28.969 1 97.69 400 THR A O 1
ATOM 3246 N N . ILE A 1 401 ? -16.297 40.625 26.797 1 97.88 401 ILE A N 1
ATOM 3247 C CA . ILE A 1 401 ? -17.719 40.469 26.578 1 97.88 401 ILE A CA 1
ATOM 3248 C C . ILE A 1 401 ? -18.094 39 26.781 1 97.88 401 ILE A C 1
ATOM 3250 O O . ILE A 1 401 ? -17.625 38.125 26.047 1 97.88 401 ILE A O 1
ATOM 3254 N N . LEU A 1 402 ? -18.875 38.75 27.766 1 98 402 LEU A N 1
ATOM 3255 C CA . LEU A 1 402 ? -19.266 37.375 28.094 1 98 402 LEU A CA 1
ATOM 3256 C C . LEU A 1 402 ? -20.688 37.094 27.641 1 98 402 LEU A C 1
ATOM 3258 O O . LEU A 1 402 ? -21.641 37.562 28.266 1 98 402 LEU A O 1
ATOM 3262 N N . GLU A 1 403 ? -20.781 36.344 26.625 1 96.62 403 GLU A N 1
ATOM 3263 C CA . GLU A 1 403 ? -22.094 35.969 26.109 1 96.62 403 GLU A CA 1
ATOM 3264 C C . GLU A 1 403 ? -22.766 34.938 27 1 96.62 403 GLU A C 1
ATOM 3266 O O . GLU A 1 403 ? -22.094 34.125 27.641 1 96.62 403 GLU A O 1
ATOM 3271 N N . ARG A 1 404 ? -24.047 34.844 26.984 1 96 404 ARG A N 1
ATOM 3272 C CA . ARG A 1 404 ? -24.844 34 27.875 1 96 404 ARG A CA 1
ATOM 3273 C C . ARG A 1 404 ? -24.531 32.531 27.672 1 96 404 ARG A C 1
ATOM 3275 O O . ARG A 1 404 ? -24.359 31.781 28.641 1 96 404 ARG A O 1
ATOM 3282 N N . HIS A 1 405 ? -24.531 32.125 26.422 1 95.31 405 HIS A N 1
ATOM 3283 C CA . HIS A 1 405 ? -24.312 30.703 26.141 1 95.31 405 HIS A CA 1
ATOM 3284 C C . HIS A 1 405 ? -22.922 30.266 26.547 1 95.31 405 HIS A C 1
ATOM 3286 O O . HIS A 1 405 ? -22.703 29.109 26.875 1 95.31 405 HIS A O 1
ATOM 3292 N N . ILE A 1 406 ? -21.953 31.203 26.5 1 97.38 406 ILE A N 1
ATOM 3293 C CA . ILE A 1 406 ? -20.594 30.891 26.938 1 97.38 406 ILE A CA 1
ATOM 3294 C C . ILE A 1 406 ? -20.547 30.828 28.453 1 97.38 406 ILE A C 1
ATOM 3296 O O . ILE A 1 406 ? -19.906 29.938 29.031 1 97.38 406 ILE A O 1
ATOM 3300 N N . GLU A 1 407 ? -21.234 31.766 29.125 1 97.25 407 GLU A N 1
ATOM 3301 C CA . GLU A 1 407 ? -21.328 31.719 30.594 1 97.25 407 GLU A CA 1
ATOM 3302 C C . GLU A 1 407 ? -21.922 30.406 31.078 1 97.25 407 GLU A C 1
ATOM 3304 O O . GLU A 1 407 ? -21.438 29.828 32.031 1 97.25 407 GLU A O 1
ATOM 3309 N N . LYS A 1 408 ? -22.938 29.922 30.406 1 97.56 408 LYS A N 1
ATOM 3310 C CA . LYS A 1 408 ? -23.562 28.656 30.734 1 97.56 408 LYS A CA 1
ATOM 3311 C C . LYS A 1 408 ? -22.578 27.5 30.625 1 97.56 408 LYS A C 1
ATOM 3313 O O . LYS A 1 408 ? -22.516 26.641 31.5 1 97.56 408 LYS A O 1
ATOM 3318 N N . LYS A 1 409 ? -21.812 27.516 29.547 1 97.25 409 LYS A N 1
ATOM 3319 C CA . LYS A 1 409 ? -20.828 26.453 29.328 1 97.25 409 LYS A CA 1
ATOM 3320 C C . LYS A 1 409 ? -19.734 26.484 30.391 1 97.25 409 LYS A C 1
ATOM 3322 O O . LYS A 1 409 ? -19.281 25.438 30.859 1 97.25 409 LYS A O 1
ATOM 3327 N N . LEU A 1 410 ? -19.297 27.719 30.766 1 98.06 410 LEU A N 1
ATOM 3328 C CA . LEU A 1 410 ? -18.344 27.859 31.844 1 98.06 410 LEU A CA 1
ATOM 3329 C C . LEU A 1 410 ? -18.859 27.203 33.125 1 98.06 410 LEU A C 1
ATOM 3331 O O . LEU A 1 410 ? -18.141 26.453 33.781 1 98.06 410 LEU A O 1
ATOM 3335 N N . SER A 1 411 ? -20.094 27.406 33.406 1 97.56 411 SER A N 1
ATOM 3336 C CA . SER A 1 411 ? -20.734 26.859 34.625 1 97.56 411 SER A CA 1
ATOM 3337 C C . SER A 1 411 ? -20.891 25.344 34.5 1 97.56 411 SER A C 1
ATOM 3339 O O . SER A 1 411 ? -20.547 24.625 35.469 1 97.56 411 SER A O 1
ATOM 3341 N N . GLU A 1 412 ? -21.328 24.859 33.375 1 97.19 412 GLU A N 1
ATOM 3342 C CA . GLU A 1 412 ? -21.547 23.438 33.156 1 97.19 412 GLU A CA 1
ATOM 3343 C C . GLU A 1 412 ? -20.25 22.656 33.281 1 97.19 412 GLU A C 1
ATOM 3345 O O . GLU A 1 412 ? -20.234 21.516 33.75 1 97.19 412 GLU A O 1
ATOM 3350 N N . ARG A 1 413 ? -19.141 23.297 32.875 1 96.94 413 ARG A N 1
ATOM 3351 C CA . ARG A 1 413 ? -17.844 22.625 32.875 1 96.94 413 ARG A CA 1
ATOM 3352 C C . ARG A 1 413 ? -17.031 22.969 34.125 1 96.94 413 ARG A C 1
ATOM 3354 O O . ARG A 1 413 ? -15.875 22.562 34.25 1 96.94 413 ARG A O 1
ATOM 3361 N N . ASN A 1 414 ? -17.625 23.797 35 1 96.81 414 ASN A N 1
ATOM 3362 C CA . ASN A 1 414 ? -17 24.219 36.25 1 96.81 414 ASN A CA 1
ATOM 3363 C C . ASN A 1 414 ? -15.664 24.906 36 1 96.81 414 ASN A C 1
ATOM 3365 O O . ASN A 1 414 ? -14.664 24.562 36.656 1 96.81 414 ASN A O 1
ATOM 3369 N N . ILE A 1 415 ? -15.625 25.75 35.094 1 97.69 415 ILE A N 1
ATOM 3370 C CA . ILE A 1 415 ? -14.43 26.531 34.781 1 97.69 415 ILE A CA 1
ATOM 3371 C C . ILE A 1 415 ? -14.594 27.953 35.312 1 97.69 415 ILE A C 1
ATOM 3373 O O . ILE A 1 415 ? -15.492 28.688 34.875 1 97.69 415 ILE A O 1
ATOM 3377 N N . PRO A 1 416 ? -13.75 28.391 36.25 1 96.81 416 PRO A N 1
ATOM 3378 C CA . PRO A 1 416 ? -13.797 29.797 36.656 1 96.81 416 PRO A CA 1
ATOM 3379 C C . PRO A 1 416 ? -13.5 30.75 35.531 1 96.81 416 PRO A C 1
ATOM 3381 O O . PRO A 1 416 ? -12.586 30.516 34.719 1 96.81 416 PRO A O 1
ATOM 3384 N N . LEU A 1 417 ? -14.328 31.812 35.469 1 96.75 417 LEU A N 1
ATOM 3385 C CA . LEU A 1 417 ? -14.164 32.812 34.406 1 96.75 417 LEU A CA 1
ATOM 3386 C C . LEU A 1 417 ? -12.75 33.375 34.406 1 96.75 417 LEU A C 1
ATOM 3388 O O . LEU A 1 417 ? -12.148 33.562 33.344 1 96.75 417 LEU A O 1
ATOM 3392 N N . GLN A 1 418 ? -12.195 33.656 35.562 1 95.94 418 GLN A N 1
ATOM 3393 C CA . GLN A 1 418 ? -10.844 34.188 35.688 1 95.94 418 GLN A CA 1
ATOM 3394 C C . GLN A 1 418 ? -9.828 33.281 35.031 1 95.94 418 GLN A C 1
ATOM 3396 O O . GLN A 1 418 ? -8.914 33.75 34.344 1 95.94 418 GLN A O 1
ATOM 3401 N N . GLU A 1 419 ? -9.992 32 35.188 1 96.06 419 GLU A N 1
ATOM 3402 C CA . GLU A 1 419 ? -9.102 31 34.625 1 96.06 419 GLU A CA 1
ATOM 3403 C C . GLU A 1 419 ? -9.172 31.031 33.094 1 96.06 419 GLU A C 1
ATOM 3405 O O . GLU A 1 419 ? -8.148 31 32.406 1 96.06 419 GLU A O 1
ATOM 3410 N N . ALA A 1 420 ? -10.398 31.094 32.531 1 97.12 420 ALA A N 1
ATOM 3411 C CA . ALA A 1 420 ? -10.609 31.125 31.078 1 97.12 420 ALA A CA 1
ATOM 3412 C C . ALA A 1 420 ? -9.992 32.375 30.469 1 97.12 420 ALA A C 1
ATOM 3414 O O . ALA A 1 420 ? -9.453 32.312 29.359 1 97.12 420 ALA A O 1
ATOM 3415 N N . ILE A 1 421 ? -10.039 33.5 31.172 1 96.69 421 ILE A N 1
ATOM 3416 C CA . ILE A 1 421 ? -9.523 34.781 30.672 1 96.69 421 ILE A CA 1
ATOM 3417 C C . ILE A 1 421 ? -7.996 34.75 30.703 1 96.69 421 ILE A C 1
ATOM 3419 O O . ILE A 1 421 ? -7.34 35.156 29.75 1 96.69 421 ILE A O 1
ATOM 3423 N N . GLU A 1 422 ? -7.41 34.219 31.766 1 94.81 422 GLU A N 1
ATOM 3424 C CA . GLU A 1 422 ? -5.969 34.281 31.984 1 94.81 422 GLU A CA 1
ATOM 3425 C C . GLU A 1 422 ? -5.246 33.219 31.156 1 94.81 422 GLU A C 1
ATOM 3427 O O . GLU A 1 422 ? -4.18 33.469 30.594 1 94.81 422 GLU A O 1
ATOM 3432 N N . HIS A 1 423 ? -5.848 32 31.062 1 95.56 423 HIS A N 1
ATOM 3433 C CA . HIS A 1 423 ? -5.07 30.875 30.531 1 95.56 423 HIS A CA 1
ATOM 3434 C C . HIS A 1 423 ? -5.812 30.172 29.406 1 95.56 423 HIS A C 1
ATOM 3436 O O . HIS A 1 423 ? -5.258 29.297 28.75 1 95.56 423 HIS A O 1
ATOM 3442 N N . GLY A 1 424 ? -6.938 30.516 29.109 1 96.06 424 GLY A N 1
ATOM 3443 C CA . GLY A 1 424 ? -7.738 29.766 28.156 1 96.06 424 GLY A CA 1
ATOM 3444 C C . GLY A 1 424 ? -8.219 28.438 28.703 1 96.06 424 GLY A C 1
ATOM 3445 O O . GLY A 1 424 ? -8.141 28.188 29.906 1 96.06 424 GLY A O 1
ATOM 3446 N N . THR A 1 425 ? -8.766 27.578 27.812 1 97.25 425 THR A N 1
ATOM 3447 C CA . THR A 1 425 ? -9.312 26.312 28.266 1 97.25 425 THR A CA 1
ATOM 3448 C C . THR A 1 425 ? -8.609 25.141 27.578 1 97.25 425 THR A C 1
ATOM 3450 O O . THR A 1 425 ? -8.984 23.984 27.766 1 97.25 425 THR A O 1
ATOM 3453 N N . GLY A 1 426 ? -7.59 25.406 26.703 1 95.38 426 GLY A N 1
ATOM 3454 C CA . GLY A 1 426 ? -6.895 24.359 25.969 1 95.38 426 GLY A CA 1
ATOM 3455 C C . GLY A 1 426 ? -6.324 23.281 26.875 1 95.38 426 GLY A C 1
ATOM 3456 O O . GLY A 1 426 ? -6.551 22.078 26.641 1 95.38 426 GLY A O 1
ATOM 3457 N N . HIS A 1 427 ? -5.594 23.641 27.938 1 96.19 427 HIS A N 1
ATOM 3458 C CA . HIS A 1 427 ? -4.977 22.703 28.859 1 96.19 427 HIS A CA 1
ATOM 3459 C C . HIS A 1 427 ? -6.031 21.922 29.625 1 96.19 427 HIS A C 1
ATOM 3461 O O . HIS A 1 427 ? -5.832 20.734 29.938 1 96.19 427 HIS A O 1
ATOM 3467 N N . LEU A 1 428 ? -7.152 22.562 29.969 1 96.5 428 LEU A N 1
ATOM 3468 C CA . LEU A 1 428 ? -8.25 21.891 30.641 1 96.5 428 LEU A CA 1
ATOM 3469 C C . LEU A 1 428 ? -8.906 20.859 29.734 1 96.5 428 LEU A C 1
ATOM 3471 O O . LEU A 1 428 ? -9.266 19.766 30.188 1 96.5 428 LEU A O 1
ATOM 3475 N N . LYS A 1 429 ? -9.047 21.266 28.484 1 96.06 429 LYS A N 1
ATOM 3476 C CA . LYS A 1 429 ? -9.586 20.344 27.484 1 96.06 429 LYS A CA 1
ATOM 3477 C C . LYS A 1 429 ? -8.734 19.078 27.375 1 96.06 429 LYS A C 1
ATOM 3479 O O . LYS A 1 429 ? -9.258 17.969 27.391 1 96.06 429 LYS A O 1
ATOM 3484 N N . ASP A 1 430 ? -7.406 19.25 27.25 1 95.62 430 ASP A N 1
ATOM 3485 C CA . ASP A 1 430 ? -6.469 18.125 27.125 1 95.62 430 ASP A CA 1
ATOM 3486 C C . ASP A 1 430 ? -6.52 17.234 28.359 1 95.62 430 ASP A C 1
ATOM 3488 O O . ASP A 1 430 ? -6.535 16.016 28.25 1 95.62 430 ASP A O 1
ATOM 3492 N N . THR A 1 431 ? -6.473 17.844 29.547 1 95.75 431 THR A N 1
ATOM 3493 C CA . THR A 1 431 ? -6.543 17.109 30.797 1 95.75 431 THR A CA 1
ATOM 3494 C C . THR A 1 431 ? -7.828 16.281 30.875 1 95.75 431 THR A C 1
ATOM 3496 O O . THR A 1 431 ? -7.801 15.109 31.234 1 95.75 431 THR A O 1
ATOM 3499 N N . TYR A 1 432 ? -8.969 16.906 30.531 1 95.62 432 TYR A N 1
ATOM 3500 C CA . TYR A 1 432 ? -10.242 16.203 30.516 1 95.62 432 TYR A CA 1
ATOM 3501 C C . TYR A 1 432 ? -10.188 15.008 29.578 1 95.62 432 TYR A C 1
ATOM 3503 O O . TYR A 1 432 ? -10.602 13.906 29.953 1 95.62 432 TYR A O 1
ATOM 3511 N N . PHE A 1 433 ? -9.695 15.18 28.344 1 95.56 433 PHE A N 1
ATOM 3512 C CA . PHE A 1 433 ? -9.617 14.125 27.344 1 95.56 433 PHE A CA 1
ATOM 3513 C C . PHE A 1 433 ? -8.773 12.961 27.844 1 95.56 433 PHE A C 1
ATOM 3515 O O . PHE A 1 433 ? -9.18 11.797 27.75 1 95.56 433 PHE A O 1
ATOM 3522 N N . GLU A 1 434 ? -7.621 13.281 28.422 1 94.5 434 GLU A N 1
ATOM 3523 C CA . GLU A 1 434 ? -6.719 12.266 28.953 1 94.5 434 GLU A CA 1
ATOM 3524 C C . GLU A 1 434 ? -7.395 11.445 30.047 1 94.5 434 GLU A C 1
ATOM 3526 O O . GLU A 1 434 ? -7.195 10.227 30.141 1 94.5 434 GLU A O 1
ATOM 3531 N N . GLU A 1 435 ? -8.172 12.102 30.859 1 94.94 435 GLU A N 1
ATOM 3532 C CA . GLU A 1 435 ? -8.867 11.445 31.969 1 94.94 435 GLU A CA 1
ATOM 3533 C C . GLU A 1 435 ? -9.945 10.492 31.438 1 94.94 435 GLU A C 1
ATOM 3535 O O . GLU A 1 435 ? -10.383 9.586 32.156 1 94.94 435 GLU A O 1
ATOM 3540 N N . GLN A 1 436 ? -10.398 10.75 30.219 1 95 436 GLN A N 1
ATOM 3541 C CA . GLN A 1 436 ? -11.43 9.891 29.656 1 95 436 GLN A CA 1
ATOM 3542 C C . GLN A 1 436 ? -10.836 8.609 29.094 1 95 436 GLN A C 1
ATOM 3544 O O . GLN A 1 436 ? -11.555 7.641 28.844 1 95 436 GLN A O 1
ATOM 3549 N N . ILE A 1 437 ? -9.5 8.539 28.812 1 94.12 437 ILE A N 1
ATOM 3550 C CA . ILE A 1 437 ? -8.836 7.328 28.359 1 94.12 437 ILE A CA 1
ATOM 3551 C C . ILE A 1 437 ? -8.68 6.348 29.516 1 94.12 437 ILE A C 1
ATOM 3553 O O . ILE A 1 437 ? -8.031 6.66 30.516 1 94.12 437 ILE A O 1
ATOM 3557 N N . PRO A 1 438 ? -9.234 5.109 29.344 1 95.44 438 PRO A N 1
ATOM 3558 C CA . PRO A 1 438 ? -9.133 4.156 30.453 1 95.44 438 PRO A CA 1
ATOM 3559 C C . PRO A 1 438 ? -7.688 3.807 30.797 1 95.44 438 PRO A C 1
ATOM 3561 O O . PRO A 1 438 ? -6.895 3.498 29.906 1 95.44 438 PRO A O 1
ATOM 3564 N N . GLU A 1 439 ? -7.324 3.822 32.062 1 95.5 439 GLU A N 1
ATOM 3565 C CA . GLU A 1 439 ? -5.969 3.537 32.531 1 95.5 439 GLU A CA 1
ATOM 3566 C C . GLU A 1 439 ? -5.539 2.125 32.156 1 95.5 439 GLU A C 1
ATOM 3568 O O . GLU A 1 439 ? -4.379 1.897 31.797 1 95.5 439 GLU A O 1
ATOM 3573 N N . GLU A 1 440 ? -6.402 1.187 32.219 1 96.31 440 GLU A N 1
ATOM 3574 C CA . GLU A 1 440 ? -6.113 -0.202 31.875 1 96.31 440 GLU A CA 1
ATOM 3575 C C . GLU A 1 440 ? -5.715 -0.334 30.406 1 96.31 440 GLU A C 1
ATOM 3577 O O . GLU A 1 440 ? -4.797 -1.09 30.078 1 96.31 440 GLU A O 1
ATOM 3582 N N . PHE A 1 441 ? -6.473 0.387 29.609 1 96.75 441 PHE A N 1
ATOM 3583 C CA . PHE A 1 441 ? -6.133 0.35 28.188 1 96.75 441 PHE A CA 1
ATOM 3584 C C . PHE A 1 441 ? -4.734 0.905 27.953 1 96.75 441 PHE A C 1
ATOM 3586 O O . PHE A 1 441 ? -3.93 0.296 27.25 1 96.75 441 PHE A O 1
ATOM 3593 N N . SER A 1 442 ? -4.418 2.012 28.484 1 96.25 442 SER A N 1
ATOM 3594 C CA . SER A 1 442 ? -3.102 2.619 28.328 1 96.25 442 SER A CA 1
ATOM 3595 C C . SER A 1 442 ? -1.999 1.686 28.812 1 96.25 442 SER A C 1
ATOM 3597 O O . SER A 1 442 ? -0.966 1.537 28.156 1 96.25 442 SER A O 1
ATOM 3599 N N . ALA A 1 443 ? -2.207 1.021 29.938 1 97.06 443 ALA A N 1
ATOM 3600 C CA . ALA A 1 443 ? -1.214 0.124 30.531 1 97.06 443 ALA A CA 1
ATOM 3601 C C . ALA A 1 443 ? -0.973 -1.087 29.625 1 97.06 443 ALA A C 1
ATOM 3603 O O . ALA A 1 443 ? 0.175 -1.455 29.375 1 97.06 443 ALA A O 1
ATOM 3604 N N . VAL A 1 444 ? -2.008 -1.742 29.203 1 97.62 444 VAL A N 1
ATOM 3605 C CA . VAL A 1 444 ? -1.89 -2.938 28.375 1 97.62 444 VAL A CA 1
ATOM 3606 C C . VAL A 1 444 ? -1.222 -2.582 27.047 1 97.62 444 VAL A C 1
ATOM 3608 O O . VAL A 1 444 ? -0.46 -3.381 26.484 1 97.62 444 VAL A O 1
ATOM 3611 N N . MET A 1 445 ? -1.562 -1.41 26.516 1 97.44 445 MET A N 1
ATOM 3612 C CA . MET A 1 445 ? -0.956 -0.965 25.266 1 97.44 445 MET A CA 1
ATOM 3613 C C . MET A 1 445 ? 0.553 -0.803 25.422 1 97.44 445 MET A C 1
ATOM 3615 O O . MET A 1 445 ? 1.319 -1.271 24.578 1 97.44 445 MET A O 1
ATOM 3619 N N . GLU A 1 446 ? 0.97 -0.171 26.469 1 97.44 446 GLU A N 1
ATOM 3620 C CA . GLU A 1 446 ? 2.396 0.009 26.703 1 97.44 446 GLU A CA 1
ATOM 3621 C C . GLU A 1 446 ? 3.1 -1.334 26.891 1 97.44 446 GLU A C 1
ATOM 3623 O O . GLU A 1 446 ? 4.191 -1.546 26.359 1 97.44 446 GLU A O 1
ATOM 3628 N N . GLN A 1 447 ? 2.52 -2.232 27.609 1 98.06 447 GLN A N 1
ATOM 3629 C CA . GLN A 1 447 ? 3.066 -3.57 27.797 1 98.06 447 GLN A CA 1
ATOM 3630 C C . GLN A 1 447 ? 3.145 -4.336 26.484 1 98.06 447 GLN A C 1
ATOM 3632 O O . GLN A 1 447 ? 4.125 -5.035 26.219 1 98.06 447 GLN A O 1
ATOM 3637 N N . ALA A 1 448 ? 2.105 -4.223 25.703 1 98.06 448 ALA A N 1
ATOM 3638 C CA . ALA A 1 448 ? 2.061 -4.914 24.422 1 98.06 448 ALA A CA 1
ATOM 3639 C C . ALA A 1 448 ? 3.217 -4.48 23.531 1 98.06 448 ALA A C 1
ATOM 3641 O O . ALA A 1 448 ? 3.875 -5.316 22.906 1 98.06 448 ALA A O 1
ATOM 3642 N N . LYS A 1 449 ? 3.445 -3.189 23.422 1 97.88 449 LYS A N 1
ATOM 3643 C CA . LYS A 1 449 ? 4.547 -2.676 22.609 1 97.88 449 LYS A CA 1
ATOM 3644 C C . LYS A 1 449 ? 5.875 -3.287 23.047 1 97.88 449 LYS A C 1
ATOM 3646 O O . LYS A 1 449 ? 6.637 -3.777 22.203 1 97.88 449 LYS A O 1
ATOM 3651 N N . SER A 1 450 ? 6.105 -3.367 24.344 1 98.31 450 SER A N 1
ATOM 3652 C CA . SER A 1 450 ? 7.359 -3.889 24.875 1 98.31 450 SER A CA 1
ATOM 3653 C C . SER A 1 450 ? 7.457 -5.398 24.672 1 98.31 450 SER A C 1
ATOM 3655 O O . SER A 1 450 ? 8.508 -5.91 24.281 1 98.31 450 SER A O 1
ATOM 3657 N N . GLN A 1 451 ? 6.441 -6.117 24.969 1 98.38 451 GLN A N 1
ATOM 3658 C CA . GLN A 1 451 ? 6.43 -7.574 24.875 1 98.38 451 GLN A CA 1
ATOM 3659 C C . GLN A 1 451 ? 6.617 -8.023 23.422 1 98.38 451 GLN A C 1
ATOM 3661 O O . GLN A 1 451 ? 7.398 -8.938 23.156 1 98.38 451 GLN A O 1
ATOM 3666 N N . ILE A 1 452 ? 5.922 -7.41 22.516 1 98.06 452 ILE A N 1
ATOM 3667 C CA . ILE A 1 452 ? 6.008 -7.797 21.109 1 98.06 452 ILE A CA 1
ATOM 3668 C C . ILE A 1 452 ? 7.406 -7.492 20.578 1 98.06 452 ILE A C 1
ATOM 3670 O O . ILE A 1 452 ? 7.961 -8.266 19.797 1 98.06 452 ILE A O 1
ATOM 3674 N N . GLU A 1 453 ? 7.938 -6.371 20.984 1 98.12 453 GLU A N 1
ATOM 3675 C CA . GLU A 1 453 ? 9.312 -6.078 20.594 1 98.12 453 GLU A CA 1
ATOM 3676 C C . GLU A 1 453 ? 10.273 -7.152 21.094 1 98.12 453 GLU A C 1
ATOM 3678 O O . GLU A 1 453 ? 11.164 -7.59 20.359 1 98.12 453 GLU A O 1
ATOM 3683 N N . ALA A 1 454 ? 10.133 -7.59 22.312 1 98.31 454 ALA A N 1
ATOM 3684 C CA . ALA A 1 454 ? 11 -8.625 22.891 1 98.31 454 ALA A CA 1
ATOM 3685 C C . ALA A 1 454 ? 10.867 -9.938 22.109 1 98.31 454 ALA A C 1
ATOM 3687 O O . ALA A 1 454 ? 11.867 -10.594 21.812 1 98.31 454 ALA A O 1
ATOM 3688 N N . VAL A 1 455 ? 9.672 -10.352 21.797 1 98.25 455 VAL A N 1
ATOM 3689 C CA . VAL A 1 455 ? 9.414 -11.57 21.047 1 98.25 455 VAL A CA 1
ATOM 3690 C C . VAL A 1 455 ? 10.039 -11.469 19.656 1 98.25 455 VAL A C 1
ATOM 3692 O O . VAL A 1 455 ? 10.727 -12.391 19.219 1 98.25 455 VAL A O 1
ATOM 3695 N N . HIS A 1 456 ? 9.781 -10.391 18.969 1 98.31 456 HIS A N 1
ATOM 3696 C CA . HIS A 1 456 ? 10.328 -10.188 17.641 1 98.31 456 HIS A CA 1
ATOM 3697 C C . HIS A 1 456 ? 11.852 -10.195 17.656 1 98.31 456 HIS A C 1
ATOM 3699 O O . HIS A 1 456 ? 12.484 -10.734 16.75 1 98.31 456 HIS A O 1
ATOM 3705 N N . LYS A 1 457 ? 12.391 -9.57 18.703 1 98.12 457 LYS A N 1
ATOM 3706 C CA . LYS A 1 457 ? 13.844 -9.555 18.828 1 98.12 457 LYS A CA 1
ATOM 3707 C C . LYS A 1 457 ? 14.414 -10.977 18.891 1 98.12 457 LYS A C 1
ATOM 3709 O O . LYS A 1 457 ? 15.453 -11.258 18.297 1 98.12 457 LYS A O 1
ATOM 3714 N N . SER A 1 458 ? 13.812 -11.859 19.578 1 98 458 SER A N 1
ATOM 3715 C CA . SER A 1 458 ? 14.234 -13.258 19.641 1 98 458 SER A CA 1
ATOM 3716 C C . SER A 1 458 ? 14.234 -13.906 18.266 1 98 458 SER A C 1
ATOM 3718 O O . SER A 1 458 ? 15.156 -14.648 17.922 1 98 458 SER A O 1
ATOM 3720 N N . VAL A 1 459 ? 13.227 -13.641 17.453 1 97.94 459 VAL A N 1
ATOM 3721 C CA . VAL A 1 459 ? 13.109 -14.172 16.109 1 97.94 459 VAL A CA 1
ATOM 3722 C C . VAL A 1 459 ? 14.234 -13.609 15.234 1 97.94 459 VAL A C 1
ATOM 3724 O O . VAL A 1 459 ? 14.883 -14.352 14.492 1 97.94 459 VAL A O 1
ATOM 3727 N N . ARG A 1 460 ? 14.438 -12.305 15.367 1 97.69 460 ARG A N 1
ATOM 3728 C CA . ARG A 1 460 ? 15.492 -11.664 14.594 1 97.69 460 ARG A CA 1
ATOM 3729 C C . ARG A 1 460 ? 16.844 -12.289 14.891 1 97.69 460 ARG A C 1
ATOM 3731 O O . ARG A 1 460 ? 17.641 -12.539 13.984 1 97.69 460 ARG A O 1
ATOM 3738 N N . ASN A 1 461 ? 17.094 -12.57 16.125 1 98 461 ASN A N 1
ATOM 3739 C CA . ASN A 1 461 ? 18.375 -13.164 16.531 1 98 461 ASN A CA 1
ATOM 3740 C C . ASN A 1 461 ? 18.609 -14.508 15.852 1 98 461 ASN A C 1
ATOM 3742 O O . ASN A 1 461 ? 19.703 -14.781 15.367 1 98 461 ASN A O 1
ATOM 3746 N N . GLU A 1 462 ? 17.641 -15.336 15.781 1 97.56 462 GLU A N 1
ATOM 3747 C CA . GLU A 1 462 ? 17.75 -16.641 15.133 1 97.56 462 GLU A CA 1
ATOM 3748 C C . GLU A 1 462 ? 17.859 -16.5 13.617 1 97.56 462 GLU A C 1
ATOM 3750 O O . GLU A 1 462 ? 18.609 -17.219 12.969 1 97.56 462 GLU A O 1
ATOM 3755 N N . ALA A 1 463 ? 17.078 -15.562 13.039 1 97 463 ALA A N 1
ATOM 3756 C CA . ALA A 1 463 ? 17.094 -15.32 11.602 1 97 463 ALA A CA 1
ATOM 3757 C C . ALA A 1 463 ? 18.484 -14.836 11.156 1 97 463 ALA A C 1
ATOM 3759 O O . ALA A 1 463 ? 18.953 -15.219 10.086 1 97 463 ALA A O 1
ATOM 3760 N N . LEU A 1 464 ? 19.109 -14.039 11.992 1 97.31 464 LEU A N 1
ATOM 3761 C CA . LEU A 1 464 ? 20.406 -13.469 11.641 1 97.31 464 LEU A CA 1
ATOM 3762 C C . LEU A 1 464 ? 21.5 -14.531 11.656 1 97.31 464 LEU A C 1
ATOM 3764 O O . LEU A 1 464 ? 22.531 -14.367 11.023 1 97.31 464 LEU A O 1
ATOM 3768 N N . LYS A 1 465 ? 21.328 -15.672 12.375 1 96.44 465 LYS A N 1
ATOM 3769 C CA . LYS A 1 465 ? 22.234 -16.812 12.32 1 96.44 465 LYS A CA 1
ATOM 3770 C C . LYS A 1 465 ? 22.203 -17.484 10.945 1 96.44 465 LYS A C 1
ATOM 3772 O O . LYS A 1 465 ? 23.188 -18.078 10.516 1 96.44 465 LYS A O 1
ATOM 3777 N N . VAL A 1 466 ? 21.062 -17.359 10.25 1 94.56 466 VAL A N 1
ATOM 3778 C CA . VAL A 1 466 ? 20.906 -17.906 8.906 1 94.56 466 VAL A CA 1
ATOM 3779 C C . VAL A 1 466 ? 21.594 -17 7.895 1 94.56 466 VAL A C 1
ATOM 3781 O O . VAL A 1 466 ? 22.375 -17.469 7.055 1 94.56 466 VAL A O 1
ATOM 3784 N N . ASP A 1 467 ? 21.375 -15.688 7.977 1 95.56 467 ASP A N 1
ATOM 3785 C CA . ASP A 1 467 ? 21.969 -14.703 7.086 1 95.56 467 ASP A CA 1
ATOM 3786 C C . ASP A 1 467 ? 21.984 -13.32 7.727 1 95.56 467 ASP A C 1
ATOM 3788 O O . ASP A 1 467 ? 20.938 -12.703 7.902 1 95.56 467 ASP A O 1
ATOM 3792 N N . SER A 1 468 ? 23.094 -12.75 8.023 1 96.12 468 SER A N 1
ATOM 3793 C CA . SER A 1 468 ? 23.25 -11.484 8.734 1 96.12 468 SER A CA 1
ATOM 3794 C C . SER A 1 468 ? 22.812 -10.305 7.875 1 96.12 468 SER A C 1
ATOM 3796 O O . SER A 1 468 ? 22.484 -9.234 8.398 1 96.12 468 SER A O 1
ATOM 3798 N N . SER A 1 469 ? 22.781 -10.531 6.562 1 95.5 469 SER A N 1
ATOM 3799 C CA . SER A 1 469 ? 22.422 -9.445 5.652 1 95.5 469 SER A CA 1
ATOM 3800 C C . SER A 1 469 ? 20.938 -9.125 5.734 1 95.5 469 SER A C 1
ATOM 3802 O O . SER A 1 469 ? 20.484 -8.102 5.215 1 95.5 469 SER A O 1
ATOM 3804 N N . LEU A 1 470 ? 20.156 -9.938 6.465 1 96.81 470 LEU A N 1
ATOM 3805 C CA . LEU A 1 470 ? 18.719 -9.766 6.574 1 96.81 470 LEU A CA 1
ATOM 3806 C C . LEU A 1 470 ? 18.375 -8.703 7.617 1 96.81 470 LEU A C 1
ATOM 3808 O O . LEU A 1 470 ? 17.203 -8.336 7.77 1 96.81 470 LEU A O 1
ATOM 3812 N N . GLU A 1 471 ? 19.359 -8.117 8.328 1 96.81 471 GLU A N 1
ATOM 3813 C CA . GLU A 1 471 ? 19.141 -7.273 9.5 1 96.81 471 GLU A CA 1
ATOM 3814 C C . GLU A 1 471 ? 18.266 -6.066 9.156 1 96.81 471 GLU A C 1
ATOM 3816 O O . GLU A 1 471 ? 17.25 -5.816 9.82 1 96.81 471 GLU A O 1
ATOM 3821 N N . PRO A 1 472 ? 18.625 -5.293 8.102 1 96.62 472 PRO A N 1
ATOM 3822 C CA . PRO A 1 472 ? 17.781 -4.133 7.812 1 96.62 472 PRO A CA 1
ATOM 3823 C C . PRO A 1 472 ? 16.328 -4.516 7.531 1 96.62 472 PRO A C 1
ATOM 3825 O O . PRO A 1 472 ? 15.406 -3.826 7.98 1 96.62 472 PRO A O 1
ATOM 3828 N N . LEU A 1 473 ? 16.141 -5.566 6.809 1 96.81 473 LEU A N 1
ATOM 3829 C CA . LEU A 1 473 ? 14.797 -6.016 6.477 1 96.81 473 LEU A CA 1
ATOM 3830 C C . LEU A 1 473 ? 14.039 -6.449 7.73 1 96.81 473 LEU A C 1
ATOM 3832 O O . LEU A 1 473 ? 12.859 -6.137 7.891 1 96.81 473 LEU A O 1
ATOM 3836 N N . LEU A 1 474 ? 14.734 -7.141 8.594 1 97.44 474 LEU A N 1
ATOM 3837 C CA . LEU A 1 474 ? 14.125 -7.629 9.828 1 97.44 474 LEU A CA 1
ATOM 3838 C C . LEU A 1 474 ? 13.742 -6.465 10.742 1 97.44 474 LEU A C 1
ATOM 3840 O O . LEU A 1 474 ? 12.695 -6.496 11.391 1 97.44 474 LEU A O 1
ATOM 3844 N N . GLN A 1 475 ? 14.523 -5.438 10.828 1 97.62 475 GLN A N 1
ATOM 3845 C CA . GLN A 1 475 ? 14.219 -4.25 11.617 1 97.62 475 GLN A CA 1
ATOM 3846 C C . GLN A 1 475 ? 13 -3.514 11.062 1 97.62 475 GLN A C 1
ATOM 3848 O O . GLN A 1 475 ? 12.156 -3.037 11.828 1 97.62 475 GLN A O 1
ATOM 3853 N N . LYS A 1 476 ? 13 -3.422 9.805 1 97.12 476 LYS A N 1
ATOM 3854 C CA . LYS A 1 476 ? 11.836 -2.803 9.172 1 97.12 476 LYS A CA 1
ATOM 3855 C C . LYS A 1 476 ? 10.562 -3.574 9.5 1 97.12 476 LYS A C 1
ATOM 3857 O O . LYS A 1 476 ? 9.508 -2.975 9.734 1 97.12 476 LYS A O 1
ATOM 3862 N N . ASN A 1 477 ? 10.703 -4.887 9.422 1 97.62 477 ASN A N 1
ATOM 3863 C CA . ASN A 1 477 ? 9.578 -5.742 9.773 1 97.62 477 ASN A CA 1
ATOM 3864 C C . ASN A 1 477 ? 9.109 -5.488 11.203 1 97.62 477 ASN A C 1
ATOM 3866 O O . ASN A 1 477 ? 7.906 -5.387 11.461 1 97.62 477 ASN A O 1
ATOM 3870 N N . ALA A 1 478 ? 9.977 -5.312 12.117 1 97.81 478 ALA A N 1
ATOM 3871 C CA . ALA A 1 478 ? 9.664 -5.008 13.508 1 97.81 478 ALA A CA 1
ATOM 3872 C C . ALA A 1 478 ? 8.961 -3.658 13.625 1 97.81 478 ALA A C 1
ATOM 3874 O O . ALA A 1 478 ? 7.965 -3.533 14.344 1 97.81 478 ALA A O 1
ATOM 3875 N N . ALA A 1 479 ? 9.5 -2.693 12.977 1 97.31 479 ALA A N 1
ATOM 3876 C CA . ALA A 1 479 ? 8.93 -1.352 13 1 97.31 479 ALA A CA 1
ATOM 3877 C C . ALA A 1 479 ? 7.5 -1.354 12.461 1 97.31 479 ALA A C 1
ATOM 3879 O O . ALA A 1 479 ? 6.633 -0.647 12.977 1 97.31 479 ALA A O 1
ATOM 3880 N N . PHE A 1 480 ? 7.312 -2.076 11.445 1 96.62 480 PHE A N 1
ATOM 3881 C CA . PHE A 1 480 ? 5.977 -2.184 10.867 1 96.62 480 PHE A CA 1
ATOM 3882 C C . PHE A 1 480 ? 4.988 -2.729 11.891 1 96.62 480 PHE A C 1
ATOM 3884 O O . PHE A 1 480 ? 3.857 -2.246 11.984 1 96.62 480 PHE A O 1
ATOM 3891 N N . ILE A 1 481 ? 5.387 -3.723 12.578 1 97.62 481 ILE A N 1
ATOM 3892 C CA . ILE A 1 481 ? 4.527 -4.324 13.594 1 97.62 481 ILE A CA 1
ATOM 3893 C C . ILE A 1 481 ? 4.227 -3.303 14.688 1 97.62 481 ILE A C 1
ATOM 3895 O O . ILE A 1 481 ? 3.08 -3.162 15.117 1 97.62 481 ILE A O 1
ATOM 3899 N N . GLN A 1 482 ? 5.16 -2.543 15.117 1 98.25 482 GLN A N 1
ATOM 3900 C CA . GLN A 1 482 ? 4.969 -1.492 16.109 1 98.25 482 GLN A CA 1
ATOM 3901 C C . GLN A 1 482 ? 4.02 -0.415 15.602 1 98.25 482 GLN A C 1
ATOM 3903 O O . GLN A 1 482 ? 3.18 0.089 16.344 1 98.25 482 GLN A O 1
ATOM 3908 N N . ASP A 1 483 ? 4.176 -0.077 14.367 1 97.19 483 ASP A N 1
ATOM 3909 C CA . ASP A 1 483 ? 3.291 0.908 13.75 1 97.19 483 ASP A CA 1
ATOM 3910 C C . ASP A 1 483 ? 1.839 0.437 13.773 1 97.19 483 ASP A C 1
ATOM 3912 O O . ASP A 1 483 ? 0.92 1.248 13.914 1 97.19 483 ASP A O 1
ATOM 3916 N N . GLN A 1 484 ? 1.69 -0.823 13.641 1 96.25 484 GLN A N 1
ATOM 3917 C CA . GLN A 1 484 ? 0.34 -1.372 13.703 1 96.25 484 GLN A CA 1
ATOM 3918 C C . GLN A 1 484 ? -0.25 -1.231 15.102 1 96.25 484 GLN A C 1
ATOM 3920 O O . GLN A 1 484 ? -1.448 -0.985 15.258 1 96.25 484 GLN A O 1
ATOM 3925 N N . LEU A 1 485 ? 0.522 -1.372 16.047 1 97.56 485 LEU A N 1
ATOM 3926 C CA . LEU A 1 485 ? 0.063 -1.175 17.422 1 97.56 485 LEU A CA 1
ATOM 3927 C C . LEU A 1 485 ? -0.291 0.288 17.672 1 97.56 485 LEU A C 1
ATOM 3929 O O . LEU A 1 485 ? -1.301 0.586 18.312 1 97.56 485 LEU A O 1
ATOM 3933 N N . LEU A 1 486 ? 0.53 1.198 17.172 1 97.25 486 LEU A N 1
ATOM 3934 C CA . LEU A 1 486 ? 0.253 2.627 17.281 1 97.25 486 LEU A CA 1
ATOM 3935 C C . LEU A 1 486 ? -1.051 2.984 16.578 1 97.25 486 LEU A C 1
ATOM 3937 O O . LEU A 1 486 ? -1.826 3.803 17.078 1 97.25 486 LEU A O 1
ATOM 3941 N N . PHE A 1 487 ? -1.245 2.404 15.445 1 97.88 487 PHE A N 1
ATOM 3942 C CA . PHE A 1 487 ? -2.488 2.596 14.703 1 97.88 487 PHE A CA 1
ATOM 3943 C C . PHE A 1 487 ? -3.688 2.189 15.555 1 97.88 487 PHE A C 1
ATOM 3945 O O . PHE A 1 487 ? -4.68 2.918 15.625 1 97.88 487 PHE A O 1
ATOM 3952 N N . LEU A 1 488 ? -3.566 1.083 16.125 1 97.38 488 LEU A N 1
ATOM 3953 C CA . LEU A 1 488 ? -4.629 0.597 17 1 97.38 488 LEU A CA 1
ATOM 3954 C C . LEU A 1 488 ? -4.887 1.58 18.141 1 97.38 488 LEU A C 1
ATOM 3956 O O . LEU A 1 488 ? -6.039 1.917 18.422 1 97.38 488 LEU A O 1
ATOM 3960 N N . GLU A 1 489 ? -3.879 2.02 18.766 1 97.31 489 GLU A N 1
ATOM 3961 C CA . GLU A 1 489 ? -3.979 2.982 19.859 1 97.31 489 GLU A CA 1
ATOM 3962 C C . GLU A 1 489 ? -4.68 4.262 19.406 1 97.31 489 GLU A C 1
ATOM 3964 O O . GLU A 1 489 ? -5.59 4.746 20.094 1 97.31 489 GLU A O 1
ATOM 3969 N N . ARG A 1 490 ? -4.27 4.809 18.375 1 96.75 490 ARG A N 1
ATOM 3970 C CA . ARG A 1 490 ? -4.848 6.031 17.828 1 96.75 490 ARG A CA 1
ATOM 3971 C C . ARG A 1 490 ? -6.324 5.836 17.484 1 96.75 490 ARG A C 1
ATOM 3973 O O . ARG A 1 490 ? -7.133 6.746 17.672 1 96.75 490 ARG A O 1
ATOM 3980 N N . THR A 1 491 ? -6.609 4.684 16.953 1 96.12 491 THR A N 1
ATOM 3981 C CA . THR A 1 491 ? -7.988 4.379 16.594 1 96.12 491 THR A CA 1
ATOM 3982 C C . THR A 1 491 ? -8.891 4.387 17.828 1 96.12 491 THR A C 1
ATOM 3984 O O . THR A 1 491 ? -9.961 4.988 17.812 1 96.12 491 THR A O 1
ATOM 3987 N N . VAL A 1 492 ? -8.438 3.781 18.812 1 96.31 492 VAL A N 1
ATOM 3988 C CA . VAL A 1 492 ? -9.211 3.723 20.047 1 96.31 492 VAL A CA 1
ATOM 3989 C C . VAL A 1 492 ? -9.336 5.125 20.641 1 96.31 492 VAL A C 1
ATOM 3991 O O . VAL A 1 492 ? -10.422 5.527 21.062 1 96.31 492 VAL A O 1
ATOM 3994 N N . THR A 1 493 ? -8.258 5.879 20.641 1 96.06 493 THR A N 1
ATOM 3995 C CA . THR A 1 493 ? -8.258 7.234 21.188 1 96.06 493 THR A CA 1
ATOM 3996 C C . THR A 1 493 ? -9.18 8.141 20.375 1 96.06 493 THR A C 1
ATOM 3998 O O . THR A 1 493 ? -9.883 8.984 20.938 1 96.06 493 THR A O 1
ATOM 4001 N N . LYS A 1 494 ? -9.148 7.984 19.141 1 95.81 494 LYS A N 1
ATOM 4002 C CA . LYS A 1 494 ? -10.047 8.75 18.281 1 95.81 494 LYS A CA 1
ATOM 4003 C C . LYS A 1 494 ? -11.508 8.445 18.594 1 95.81 494 LYS A C 1
ATOM 4005 O O . LYS A 1 494 ? -12.352 9.336 18.594 1 95.81 494 LYS A O 1
ATOM 4010 N N . ARG A 1 495 ? -11.805 7.207 18.828 1 95.06 495 ARG A N 1
ATOM 4011 C CA . ARG A 1 495 ? -13.164 6.816 19.203 1 95.06 495 ARG A CA 1
ATOM 4012 C C . ARG A 1 495 ? -13.586 7.465 20.516 1 95.06 495 ARG A C 1
ATOM 4014 O O . ARG A 1 495 ? -14.734 7.906 20.656 1 95.06 495 ARG A O 1
ATOM 4021 N N . ILE A 1 496 ? -12.711 7.52 21.406 1 95.56 496 ILE A N 1
ATOM 4022 C CA . ILE A 1 496 ? -12.984 8.188 22.672 1 95.56 496 ILE A CA 1
ATOM 4023 C C . ILE A 1 496 ? -13.234 9.672 22.438 1 95.56 496 ILE A C 1
ATOM 4025 O O . ILE A 1 496 ? -14.156 10.258 23 1 95.56 496 ILE A O 1
ATOM 4029 N N . GLU A 1 497 ? -12.445 10.297 21.609 1 93.94 497 GLU A N 1
ATOM 4030 C CA . GLU A 1 497 ? -12.609 11.703 21.234 1 93.94 497 GLU A CA 1
ATOM 4031 C C . GLU A 1 497 ? -13.992 11.961 20.641 1 93.94 497 GLU A C 1
ATOM 4033 O O . GLU A 1 497 ? -14.633 12.969 20.953 1 93.94 497 GLU A O 1
ATOM 4038 N N . GLU A 1 498 ? -14.469 11.039 19.844 1 94.31 498 GLU A N 1
ATOM 4039 C CA . GLU A 1 498 ? -15.789 11.156 19.234 1 94.31 498 GLU A CA 1
ATOM 4040 C C . GLU A 1 498 ? -16.891 11.047 20.266 1 94.31 498 GLU A C 1
ATOM 4042 O O . GLU A 1 498 ? -17.859 11.805 20.234 1 94.31 498 GLU A O 1
ATOM 4047 N N . LYS A 1 499 ? -16.75 10.18 21.141 1 94.12 499 LYS A N 1
ATOM 4048 C CA . LYS A 1 499 ? -17.75 9.977 22.203 1 94.12 499 LYS A CA 1
ATOM 4049 C C . LYS A 1 499 ? -17.828 11.188 23.125 1 94.12 499 LYS A C 1
ATOM 4051 O O . LYS A 1 499 ? -18.922 11.555 23.562 1 94.12 499 LYS A O 1
ATOM 4056 N N . GLU A 1 500 ? -16.703 11.797 23.328 1 94.12 500 GLU A N 1
ATOM 4057 C CA . GLU A 1 500 ? -16.641 12.945 24.234 1 94.12 500 GLU A CA 1
ATOM 4058 C C . GLU A 1 500 ? -16.734 14.258 23.453 1 94.12 500 GLU A C 1
ATOM 4060 O O . GLU A 1 500 ? -16.438 15.328 23.984 1 94.12 500 GLU A O 1
ATOM 4065 N N . GLY A 1 501 ? -17.109 14.18 22.203 1 93.31 501 GLY A N 1
ATOM 4066 C CA . GLY A 1 501 ? -17.078 15.305 21.281 1 93.31 501 GLY A CA 1
ATOM 4067 C C . GLY A 1 501 ? -17.828 16.516 21.797 1 93.31 501 GLY A C 1
ATOM 4068 O O . GLY A 1 501 ? -17.359 17.656 21.641 1 93.31 501 GLY A O 1
ATOM 4069 N N . PHE A 1 502 ? -19.016 16.312 22.406 1 92.19 502 PHE A N 1
ATOM 4070 C CA . PHE A 1 502 ? -19.844 17.422 22.875 1 92.19 502 PHE A CA 1
ATOM 4071 C C . PHE A 1 502 ? -19.125 18.203 23.969 1 92.19 502 PHE A C 1
ATOM 4073 O O . PHE A 1 502 ? -19.078 19.438 23.922 1 92.19 502 PHE A O 1
ATOM 4080 N N . VAL A 1 503 ? -18.516 17.547 24.906 1 95.56 503 VAL A N 1
ATOM 4081 C CA . VAL A 1 503 ? -17.812 18.188 26.016 1 95.56 503 VAL A CA 1
ATOM 4082 C C . VAL A 1 503 ? -16.562 18.891 25.5 1 95.56 503 VAL A C 1
ATOM 4084 O O . VAL A 1 503 ? -16.281 20.031 25.859 1 95.56 503 VAL A O 1
ATOM 4087 N N . LEU A 1 504 ? -15.875 18.234 24.625 1 95.5 504 LEU A N 1
ATOM 4088 C CA . LEU A 1 504 ? -14.648 18.797 24.062 1 95.5 504 LEU A CA 1
ATOM 4089 C C . LEU A 1 504 ? -14.945 20.062 23.266 1 95.5 504 LEU A C 1
ATOM 4091 O O . LEU A 1 504 ? -14.18 21.031 23.312 1 95.5 504 LEU A O 1
ATOM 4095 N N . ARG A 1 505 ? -16.031 20.078 22.609 1 94.69 505 ARG A N 1
ATOM 4096 C CA . ARG A 1 505 ? -16.438 21.25 21.828 1 94.69 505 ARG A CA 1
ATOM 4097 C C . ARG A 1 505 ? -16.766 22.422 22.75 1 94.69 505 ARG A C 1
ATOM 4099 O O . ARG A 1 505 ? -16.547 23.578 22.375 1 94.69 505 ARG A O 1
ATOM 4106 N N . ASP A 1 506 ? -17.312 22.156 23.875 1 96.12 506 ASP A N 1
ATOM 4107 C CA . ASP A 1 506 ? -17.594 23.234 24.828 1 96.12 506 ASP A CA 1
ATOM 4108 C C . ASP A 1 506 ? -16.312 23.969 25.219 1 96.12 506 ASP A C 1
ATOM 4110 O O . ASP A 1 506 ? -16.281 25.203 25.25 1 96.12 506 ASP A O 1
ATOM 4114 N N . TYR A 1 507 ? -15.289 23.172 25.5 1 96.62 507 TYR A N 1
ATOM 4115 C CA . TYR A 1 507 ? -14 23.781 25.812 1 96.62 507 TYR A CA 1
ATOM 4116 C C . TYR A 1 507 ? -13.516 24.656 24.672 1 96.62 507 TYR A C 1
ATOM 4118 O O . TYR A 1 507 ? -13.016 25.766 24.891 1 96.62 507 TYR A O 1
ATOM 4126 N N . GLU A 1 508 ? -13.719 24.203 23.5 1 95.62 508 GLU A N 1
ATOM 4127 C CA . GLU A 1 508 ? -13.281 24.938 22.328 1 95.62 508 GLU A CA 1
ATOM 4128 C C . GLU A 1 508 ? -14.086 26.234 22.156 1 95.62 508 GLU A C 1
ATOM 4130 O O . GLU A 1 508 ? -13.523 27.266 21.812 1 95.62 508 GLU A O 1
ATOM 4135 N N . ARG A 1 509 ? -15.344 26.125 22.344 1 95.69 509 ARG A N 1
ATOM 4136 C CA . ARG A 1 509 ? -16.203 27.297 22.219 1 95.69 509 ARG A CA 1
ATOM 4137 C C . ARG A 1 509 ? -15.844 28.359 23.234 1 95.69 509 ARG A C 1
ATOM 4139 O O . ARG A 1 509 ? -15.789 29.547 22.906 1 95.69 509 ARG A O 1
ATOM 4146 N N . ILE A 1 510 ? -15.625 27.984 24.469 1 97.19 510 ILE A N 1
ATOM 4147 C CA . ILE A 1 510 ? -15.219 28.906 25.516 1 97.19 510 ILE A CA 1
ATOM 4148 C C . ILE A 1 510 ? -13.883 29.562 25.125 1 97.19 510 ILE A C 1
ATOM 4150 O O . ILE A 1 510 ? -13.742 30.781 25.172 1 97.19 510 ILE A O 1
ATOM 4154 N N . GLN A 1 511 ? -12.969 28.688 24.688 1 96.81 511 GLN A N 1
ATOM 4155 C CA . GLN A 1 511 ? -11.648 29.156 24.266 1 96.81 511 GLN A CA 1
ATOM 4156 C C . GLN A 1 511 ? -11.766 30.188 23.156 1 96.81 511 GLN A C 1
ATOM 4158 O O . GLN A 1 511 ? -11.18 31.266 23.234 1 96.81 511 GLN A O 1
ATOM 4163 N N . ASN A 1 512 ? -12.531 29.875 22.188 1 95.94 512 ASN A N 1
ATOM 4164 C CA . ASN A 1 512 ? -12.664 30.719 21 1 95.94 512 ASN A CA 1
ATOM 4165 C C . ASN A 1 512 ? -13.352 32.031 21.344 1 95.94 512 ASN A C 1
ATOM 4167 O O . ASN A 1 512 ? -13.07 33.062 20.719 1 95.94 512 ASN A O 1
ATOM 4171 N N . SER A 1 513 ? -14.219 32 22.297 1 96.62 513 SER A N 1
ATOM 4172 C CA . SER A 1 513 ? -14.953 33.188 22.672 1 96.62 513 SER A CA 1
ATOM 4173 C C . SER A 1 513 ? -14.109 34.125 23.562 1 96.62 513 SER A C 1
ATOM 4175 O O . SER A 1 513 ? -14.086 35.344 23.359 1 96.62 513 SER A O 1
ATOM 4177 N N . ILE A 1 514 ? -13.391 33.562 24.516 1 97.19 514 ILE A N 1
ATOM 4178 C CA . ILE A 1 514 ? -12.781 34.344 25.594 1 97.19 514 ILE A CA 1
ATOM 4179 C C . ILE A 1 514 ? -11.312 34.625 25.266 1 97.19 514 ILE A C 1
ATOM 4181 O O . ILE A 1 514 ? -10.789 35.688 25.531 1 97.19 514 ILE A O 1
ATOM 4185 N N . ARG A 1 515 ? -10.656 33.625 24.734 1 96.81 515 ARG A N 1
ATOM 4186 C CA . ARG A 1 515 ? -9.234 33.719 24.438 1 96.81 515 ARG A CA 1
ATOM 4187 C C . ARG A 1 515 ? -8.914 33.062 23.078 1 96.81 515 ARG A C 1
ATOM 4189 O O . ARG A 1 515 ? -8.094 32.156 23 1 96.81 515 ARG A O 1
ATOM 4196 N N . PRO A 1 516 ? -9.523 33.656 22.078 1 96.5 516 PRO A N 1
ATOM 4197 C CA . PRO A 1 516 ? -9.289 33.094 20.734 1 96.5 516 PRO A CA 1
ATOM 4198 C C . PRO A 1 516 ? -7.809 33.125 20.344 1 96.5 516 PRO A C 1
ATOM 4200 O O . PRO A 1 516 ? -7.117 34.125 20.578 1 96.5 516 PRO A O 1
ATOM 4203 N N . LEU A 1 517 ? -7.285 31.938 19.734 1 95.12 517 LEU A N 1
ATOM 4204 C CA . LEU A 1 517 ? -5.902 31.781 19.297 1 95.12 517 LEU A CA 1
ATOM 4205 C C . LEU A 1 517 ? -4.941 31.969 20.469 1 95.12 517 LEU A C 1
ATOM 4207 O O . LEU A 1 517 ? -3.785 32.344 20.266 1 95.12 517 LEU A O 1
ATOM 4211 N N . GLY A 1 518 ? -5.414 31.922 21.656 1 93.94 518 GLY A N 1
ATOM 4212 C CA . GLY A 1 518 ? -4.594 32.031 22.844 1 93.94 518 GLY A CA 1
ATOM 4213 C C . GLY A 1 518 ? -4.336 33.469 23.25 1 93.94 518 GLY A C 1
ATOM 4214 O O . GLY A 1 518 ? -3.516 33.75 24.125 1 93.94 518 GLY A O 1
ATOM 4215 N N . ALA A 1 519 ? -5.027 34.344 22.672 1 95 519 ALA A N 1
ATOM 4216 C CA . ALA A 1 519 ? -4.852 35.781 22.953 1 95 519 ALA A CA 1
ATOM 4217 C C . ALA A 1 519 ? -6.105 36.375 23.578 1 95 519 ALA A C 1
ATOM 4219 O O . ALA A 1 519 ? -7.191 35.781 23.484 1 95 519 ALA A O 1
ATOM 4220 N N . PRO A 1 520 ? -5.945 37.562 24.281 1 95.44 520 PRO A N 1
ATOM 4221 C CA . PRO A 1 520 ? -7.133 38.219 24.828 1 95.44 520 PRO A CA 1
ATOM 4222 C C . PRO A 1 520 ? -8.188 38.531 23.766 1 95.44 520 PRO A C 1
ATOM 4224 O O . PRO A 1 520 ? -7.84 38.875 22.625 1 95.44 520 PRO A O 1
ATOM 4227 N N . GLN A 1 521 ? -9.445 38.344 24.141 1 97.19 521 GLN A N 1
ATOM 4228 C CA . GLN A 1 521 ? -10.609 38.531 23.281 1 97.19 521 GLN A CA 1
ATOM 4229 C C . GLN A 1 521 ? -10.492 39.844 22.5 1 97.19 521 GLN A C 1
ATOM 4231 O O . GLN A 1 521 ? -10.758 39.844 21.297 1 97.19 521 GLN A O 1
ATOM 4236 N N . GLU A 1 522 ? -10.086 40.875 23.109 1 97 522 GLU A N 1
ATOM 4237 C CA . GLU A 1 522 ? -10.094 42.219 22.547 1 97 522 GLU A CA 1
ATOM 4238 C C . GLU A 1 522 ? -9.039 42.375 21.469 1 97 522 GLU A C 1
ATOM 4240 O O . GLU A 1 522 ? -9.055 43.344 20.703 1 97 522 GLU A O 1
ATOM 4245 N N . ARG A 1 523 ? -8.102 41.469 21.344 1 96.25 523 ARG A N 1
ATOM 4246 C CA . ARG A 1 523 ? -7.039 41.531 20.344 1 96.25 523 ARG A CA 1
ATOM 4247 C C . ARG A 1 523 ? -7.434 40.812 19.062 1 96.25 523 ARG A C 1
ATOM 4249 O O . ARG A 1 523 ? -6.773 40.969 18.031 1 96.25 523 ARG A O 1
ATOM 4256 N N . ILE A 1 524 ? -8.484 40.031 19.156 1 96.81 524 ILE A N 1
ATOM 4257 C CA . ILE A 1 524 ? -8.789 39.156 18.031 1 96.81 524 ILE A CA 1
ATOM 4258 C C . ILE A 1 524 ? -10.133 39.562 17.422 1 96.81 524 ILE A C 1
ATOM 4260 O O . ILE A 1 524 ? -10.227 39.844 16.219 1 96.81 524 ILE A O 1
ATOM 4264 N N . TRP A 1 525 ? -11.156 39.688 18.219 1 96.81 525 TRP A N 1
ATOM 4265 C CA . TRP A 1 525 ? -12.516 39.812 17.703 1 96.81 525 TRP A CA 1
ATOM 4266 C C . TRP A 1 525 ? -12.836 41.25 17.344 1 96.81 525 TRP A C 1
ATOM 4268 O O . TRP A 1 525 ? -12.266 42.188 17.922 1 96.81 525 TRP A O 1
ATOM 4278 N N . ASN A 1 526 ? -13.734 41.344 16.469 1 97.38 526 ASN A N 1
ATOM 4279 C CA . ASN A 1 526 ? -14.195 42.625 15.93 1 97.38 526 ASN A CA 1
ATOM 4280 C C . ASN A 1 526 ? -15.602 42.969 16.422 1 97.38 526 ASN A C 1
ATOM 4282 O O . ASN A 1 526 ? -16.438 42.062 16.562 1 97.38 526 ASN A O 1
ATOM 4286 N N . VAL A 1 527 ? -15.914 44.219 16.609 1 97.5 527 VAL A N 1
ATOM 4287 C CA . VAL A 1 527 ? -17.156 44.688 17.203 1 97.5 527 VAL A CA 1
ATOM 4288 C C . VAL A 1 527 ? -18.328 44.344 16.266 1 97.5 527 VAL A C 1
ATOM 4290 O O . VAL A 1 527 ? -19.469 44.219 16.719 1 97.5 527 VAL A O 1
ATOM 4293 N N . MET A 1 528 ? -18.031 44.125 14.961 1 97.19 528 MET A N 1
ATOM 4294 C CA . MET A 1 528 ? -19.094 43.875 13.984 1 97.19 528 MET A CA 1
ATOM 4295 C C . MET A 1 528 ? -19.828 42.562 14.312 1 97.19 528 MET A C 1
ATOM 4297 O O . MET A 1 528 ? -21.031 42.469 14.086 1 97.19 528 MET A O 1
ATOM 4301 N N . TYR A 1 529 ? -19.125 41.625 14.844 1 95.94 529 TYR A N 1
ATOM 4302 C CA . TYR A 1 529 ? -19.766 40.406 15.266 1 95.94 529 TYR A CA 1
ATOM 4303 C C . TYR A 1 529 ? -20.844 40.656 16.312 1 95.94 529 TYR A C 1
ATOM 4305 O O . TYR A 1 529 ? -21.969 40.188 16.188 1 95.94 529 TYR A O 1
ATOM 4313 N N . TYR A 1 530 ? -20.516 41.406 17.312 1 96.31 530 TYR A N 1
ATOM 4314 C CA . TYR A 1 530 ? -21.438 41.688 18.422 1 96.31 530 TYR A CA 1
ATOM 4315 C C . TYR A 1 530 ? -22.594 42.562 17.969 1 96.31 530 TYR A C 1
ATOM 4317 O O . TYR A 1 530 ? -23.734 42.375 18.375 1 96.31 530 TYR A O 1
ATOM 4325 N N . LEU A 1 531 ? -22.266 43.531 17.141 1 97.5 531 LEU A N 1
ATOM 4326 C CA . LEU A 1 531 ? -23.328 44.375 16.578 1 97.5 531 LEU A CA 1
ATOM 4327 C C . LEU A 1 531 ? -24.297 43.562 15.75 1 97.5 531 LEU A C 1
ATOM 4329 O O . LEU A 1 531 ? -25.5 43.812 15.781 1 97.5 531 LEU A O 1
ATOM 4333 N N . ASN A 1 532 ? -23.75 42.656 14.977 1 96.44 532 ASN A N 1
ATOM 4334 C CA . ASN A 1 532 ? -24.578 41.781 14.148 1 96.44 532 ASN A CA 1
ATOM 4335 C C . ASN A 1 532 ? -25.484 40.875 15.008 1 96.44 532 ASN A C 1
ATOM 4337 O O . ASN A 1 532 ? -26.656 40.719 14.711 1 96.44 532 ASN A O 1
ATOM 4341 N N . ARG A 1 533 ? -24.938 40.312 16.031 1 94.94 533 ARG A N 1
ATOM 4342 C CA . ARG A 1 533 ? -25.625 39.344 16.859 1 94.94 533 ARG A CA 1
ATOM 4343 C C . ARG A 1 533 ? -26.609 40 17.797 1 94.94 533 ARG A C 1
ATOM 4345 O O . ARG A 1 533 ? -27.719 39.5 18 1 94.94 533 ARG A O 1
ATOM 4352 N N . TYR A 1 534 ? -26.25 41.188 18.406 1 95.56 534 TYR A N 1
ATOM 4353 C CA . TYR A 1 534 ? -27.047 41.719 19.516 1 95.56 534 TYR A CA 1
ATOM 4354 C C . TYR A 1 534 ? -27.656 43.062 19.156 1 95.56 534 TYR A C 1
ATOM 4356 O O . TYR A 1 534 ? -28.469 43.594 19.906 1 95.56 534 TYR A O 1
ATOM 4364 N N . GLY A 1 535 ? -27.219 43.688 18.094 1 94.94 535 GLY A N 1
ATOM 4365 C CA . GLY A 1 535 ? -27.891 44.844 17.547 1 94.94 535 GLY A CA 1
ATOM 4366 C C . GLY A 1 535 ? -27.359 46.156 18.125 1 94.94 535 GLY A C 1
ATOM 4367 O O . GLY A 1 535 ? -26.469 46.156 18.984 1 94.94 535 GLY A O 1
ATOM 4368 N N . PRO A 1 536 ? -27.906 47.281 17.641 1 93.56 536 PRO A N 1
ATOM 4369 C CA . PRO A 1 536 ? -27.438 48.625 18.031 1 93.56 536 PRO A CA 1
ATOM 4370 C C . PRO A 1 536 ? -27.781 48.969 19.469 1 93.56 536 PRO A C 1
ATOM 4372 O O . PRO A 1 536 ? -27.031 49.719 20.125 1 93.56 536 PRO A O 1
ATOM 4375 N N . LYS A 1 537 ? -28.797 48.438 19.969 1 93.31 537 LYS A N 1
ATOM 4376 C CA . LYS A 1 537 ? -29.188 48.719 21.344 1 93.31 537 LYS A CA 1
ATOM 4377 C C . LYS A 1 537 ? -28.156 48.156 22.328 1 93.31 537 LYS A C 1
ATOM 4379 O O . LYS A 1 537 ? -27.859 48.812 23.344 1 93.31 537 LYS A O 1
ATOM 4384 N N . PHE A 1 538 ? -27.688 47.062 21.969 1 93.56 538 PHE A N 1
ATOM 4385 C CA . PHE A 1 538 ? -26.609 46.469 22.75 1 93.56 538 PHE A CA 1
ATOM 4386 C C . PHE A 1 538 ? -25.438 47.469 22.875 1 93.56 538 PHE A C 1
ATOM 4388 O O . PHE A 1 538 ? -24.938 47.688 23.984 1 93.56 538 PHE A O 1
ATOM 4395 N N . PHE A 1 539 ? -25.094 48.031 21.797 1 94.56 539 PHE A N 1
ATOM 4396 C CA . PHE A 1 539 ? -23.922 48.875 21.781 1 94.56 539 PHE A CA 1
ATOM 4397 C C . PHE A 1 539 ? -24.172 50.188 22.547 1 94.56 539 PHE A C 1
ATOM 4399 O O . PHE A 1 539 ? -23.281 50.688 23.234 1 94.56 539 PHE A O 1
ATOM 4406 N N . THR A 1 540 ? -25.359 50.688 22.438 1 94.75 540 THR A N 1
ATOM 4407 C CA . THR A 1 540 ? -25.734 51.875 23.188 1 94.75 540 THR A CA 1
ATOM 4408 C C . THR A 1 540 ? -25.625 51.656 24.688 1 94.75 540 THR A C 1
ATOM 4410 O O . THR A 1 540 ? -25.062 52.469 25.406 1 94.75 540 THR A O 1
ATOM 4413 N N . THR A 1 541 ? -26.094 50.531 25.094 1 95.12 541 THR A N 1
ATOM 4414 C CA . THR A 1 541 ? -26 50.156 26.516 1 95.12 541 THR A CA 1
ATOM 4415 C C . THR A 1 541 ? -24.547 49.938 26.922 1 95.12 541 THR A C 1
ATOM 4417 O O . THR A 1 541 ? -24.094 50.438 27.953 1 95.12 541 THR A O 1
ATOM 4420 N N . PHE A 1 542 ? -23.859 49.25 26.047 1 94.56 542 PHE A N 1
ATOM 4421 C CA . PHE A 1 542 ? -22.484 48.844 26.281 1 94.56 542 PHE A CA 1
ATOM 4422 C C . PHE A 1 542 ? -21.594 50.062 26.531 1 94.56 542 PHE A C 1
ATOM 4424 O O . PHE A 1 542 ? -20.875 50.125 27.516 1 94.56 542 PHE A O 1
ATOM 4431 N N . LYS A 1 543 ? -21.703 51.094 25.719 1 93.25 543 LYS A N 1
ATOM 4432 C CA . LYS A 1 543 ? -20.797 52.25 25.797 1 93.25 543 LYS A CA 1
ATOM 4433 C C . LYS A 1 543 ? -21.172 53.156 26.953 1 93.25 543 LYS A C 1
ATOM 4435 O O . LYS A 1 543 ? -20.406 54.062 27.312 1 93.25 543 LYS A O 1
ATOM 4440 N N . HIS A 1 544 ? -22.344 52.906 27.641 1 93.31 544 HIS A N 1
ATOM 4441 C CA . HIS A 1 544 ? -22.781 53.75 28.719 1 93.31 544 HIS A CA 1
ATOM 4442 C C . HIS A 1 544 ? -22.688 53.031 30.062 1 93.31 544 HIS A C 1
ATOM 4444 O O . HIS A 1 544 ? -23.172 53.562 31.078 1 93.31 544 HIS A O 1
ATOM 4450 N N . LEU A 1 545 ? -22.109 51.938 30.047 1 94.06 545 LEU A N 1
ATOM 4451 C CA . LEU A 1 545 ? -21.922 51.219 31.297 1 94.06 545 LEU A CA 1
ATOM 4452 C C . LEU A 1 545 ? -21.016 52 32.25 1 94.06 545 LEU A C 1
ATOM 4454 O O . LEU A 1 545 ? -20.141 52.75 31.781 1 94.06 545 LEU A O 1
ATOM 4458 N N . PRO A 1 546 ? -21.156 51.812 33.5 1 93.56 546 PRO A N 1
ATOM 4459 C CA . PRO A 1 546 ? -20.359 52.562 34.469 1 93.56 546 PRO A CA 1
ATOM 4460 C C . PRO A 1 546 ? -18.969 51.969 34.656 1 93.56 546 PRO A C 1
ATOM 4462 O O . PRO A 1 546 ? -18.656 51.469 35.75 1 93.56 546 PRO A O 1
ATOM 4465 N N . PHE A 1 547 ? -18.188 52.125 33.656 1 93.88 547 PHE A N 1
ATOM 4466 C CA . PHE A 1 547 ? -16.844 51.594 33.719 1 93.88 547 PHE A CA 1
ATOM 4467 C C . PHE A 1 547 ? -16 52.344 34.75 1 93.88 547 PHE A C 1
ATOM 4469 O O . PHE A 1 547 ? -16.188 53.562 34.938 1 93.88 547 PHE A O 1
ATOM 4476 N N . SER A 1 548 ? -15.141 51.562 35.375 1 91 548 SER A N 1
ATOM 4477 C CA . SER A 1 548 ? -14.242 52.188 36.344 1 91 548 SER A CA 1
ATOM 4478 C C . SER A 1 548 ? -12.789 52.094 35.906 1 91 548 SER A C 1
ATOM 4480 O O . SER A 1 548 ? -12.406 51.125 35.219 1 91 548 SER A O 1
ATOM 4482 N N . PHE A 1 549 ? -12 53.094 36.25 1 91.19 549 PHE A N 1
ATOM 4483 C CA . PHE A 1 549 ? -10.586 53.094 35.906 1 91.19 549 PHE A CA 1
ATOM 4484 C C . PHE A 1 549 ? -9.734 52.688 37.094 1 91.19 549 PHE A C 1
ATOM 4486 O O . PHE A 1 549 ? -8.68 53.281 37.344 1 91.19 549 PHE A O 1
ATOM 4493 N N . GLN A 1 550 ? -10.195 51.688 37.812 1 84.56 550 GLN A N 1
ATOM 4494 C CA . GLN A 1 550 ? -9.477 51.188 38.969 1 84.56 550 GLN A CA 1
ATOM 4495 C C . GLN A 1 550 ? -8.539 50.031 38.594 1 84.56 550 GLN A C 1
ATOM 4497 O O . GLN A 1 550 ? -8.234 49.188 39.438 1 84.56 550 GLN A O 1
ATOM 4502 N N . ASN A 1 551 ? -8.227 49.906 37.406 1 83.38 551 ASN A N 1
ATOM 4503 C CA . ASN A 1 551 ? -7.227 49 36.844 1 83.38 551 ASN A CA 1
ATOM 4504 C C . ASN A 1 551 ? -7.629 47.562 37.031 1 83.38 551 ASN A C 1
ATOM 4506 O O . ASN A 1 551 ? -6.785 46.719 37.312 1 83.38 551 ASN A O 1
ATOM 4510 N N . GLN A 1 552 ? -8.914 47.312 36.969 1 90.5 552 GLN A N 1
ATOM 4511 C CA . GLN A 1 552 ? -9.461 45.969 36.969 1 90.5 552 GLN A CA 1
ATOM 4512 C C . GLN A 1 552 ? -10.008 45.594 35.562 1 90.5 552 GLN A C 1
ATOM 4514 O O . GLN A 1 552 ? -10.398 46.469 34.812 1 90.5 552 GLN A O 1
ATOM 4519 N N . HIS A 1 553 ? -9.922 44.281 35.438 1 94.44 553 HIS A N 1
ATOM 4520 C CA . HIS A 1 553 ? -10.508 43.781 34.188 1 94.44 553 HIS A CA 1
ATOM 4521 C C . HIS A 1 553 ? -12.031 43.875 34.219 1 94.44 553 HIS A C 1
ATOM 4523 O O . HIS A 1 553 ? -12.648 43.469 35.219 1 94.44 553 HIS A O 1
ATOM 4529 N N . GLN A 1 554 ? -12.648 44.406 33.219 1 96.62 554 GLN A N 1
ATOM 4530 C CA . GLN A 1 554 ? -14.094 44.594 33.156 1 96.62 554 GLN A CA 1
ATOM 4531 C C . GLN A 1 554 ? -14.766 43.438 32.406 1 96.62 554 GLN A C 1
ATOM 4533 O O . GLN A 1 554 ? -14.328 43.031 31.328 1 96.62 554 GLN A O 1
ATOM 4538 N N . ILE A 1 555 ? -15.789 42.844 33.062 1 97.12 555 ILE A N 1
ATOM 4539 C CA . ILE A 1 555 ? -16.594 41.781 32.438 1 97.12 555 ILE A CA 1
ATOM 4540 C C . ILE A 1 555 ? -17.984 42.312 32.125 1 97.12 555 ILE A C 1
ATOM 4542 O O . ILE A 1 555 ? -18.703 42.75 33.031 1 97.12 555 ILE A O 1
ATOM 4546 N N . VAL A 1 556 ? -18.328 42.281 30.906 1 97.81 556 VAL A N 1
ATOM 4547 C CA . VAL A 1 556 ? -19.672 42.656 30.5 1 97.81 556 VAL A CA 1
ATOM 4548 C C . VAL A 1 556 ? -20.484 41.406 30.156 1 97.81 556 VAL A C 1
ATOM 4550 O O . VAL A 1 556 ? -20.297 40.844 29.078 1 97.81 556 VAL A O 1
ATOM 4553 N N . LYS A 1 557 ? -21.359 41.062 31 1 96.56 557 LYS A N 1
ATOM 4554 C CA . LYS A 1 557 ? -22.234 39.906 30.781 1 96.56 557 LYS A CA 1
ATOM 4555 C C . LYS A 1 557 ? -23.484 40.312 29.984 1 96.56 557 LYS A C 1
ATOM 4557 O O . LYS A 1 557 ? -24.188 41.25 30.375 1 96.56 557 LYS A O 1
ATOM 4562 N N . LEU A 1 558 ? -23.656 39.625 28.922 1 95.25 558 LEU A N 1
ATOM 4563 C CA . LEU A 1 558 ? -24.797 39.969 28.062 1 95.25 558 LEU A CA 1
ATOM 4564 C C . LEU A 1 558 ? -26.062 39.281 28.516 1 95.25 558 LEU A C 1
ATOM 4566 O O . LEU A 1 558 ? -26 38.188 29.078 1 95.25 558 LEU A O 1
ATOM 4570 N N . MET B 1 1 ? 23.578 -77.812 -0.838 1 24.03 1 MET B N 1
ATOM 4571 C CA . MET B 1 1 ? 24.297 -76.5 -0.771 1 24.03 1 MET B CA 1
ATOM 4572 C C . MET B 1 1 ? 24.891 -76.188 -2.133 1 24.03 1 MET B C 1
ATOM 4574 O O . MET B 1 1 ? 26.078 -76.312 -2.361 1 24.03 1 MET B O 1
ATOM 4578 N N . LEU B 1 2 ? 24.156 -76.375 -3.23 1 23.45 2 LEU B N 1
ATOM 4579 C CA . LEU B 1 2 ? 24.453 -76.562 -4.648 1 23.45 2 LEU B CA 1
ATOM 4580 C C . LEU B 1 2 ? 24.875 -75.188 -5.266 1 23.45 2 LEU B C 1
ATOM 4582 O O . LEU B 1 2 ? 24.141 -74.188 -5.191 1 23.45 2 LEU B O 1
ATOM 4586 N N . TYR B 1 3 ? 26.281 -74.938 -5.184 1 23.95 3 TYR B N 1
ATOM 4587 C CA . TYR B 1 3 ? 27.188 -73.812 -5.594 1 23.95 3 TYR B CA 1
ATOM 4588 C C . TYR B 1 3 ? 26.984 -73.5 -7.062 1 23.95 3 TYR B C 1
ATOM 4590 O O . TYR B 1 3 ? 27.219 -74.312 -7.941 1 23.95 3 TYR B O 1
ATOM 4598 N N . SER B 1 4 ? 25.891 -72.75 -7.332 1 21.88 4 SER B N 1
ATOM 4599 C CA . SER B 1 4 ? 25.438 -72.312 -8.656 1 21.88 4 SER B CA 1
ATOM 4600 C C . SER B 1 4 ? 26.531 -71.625 -9.414 1 21.88 4 SER B C 1
ATOM 4602 O O . SER B 1 4 ? 27.438 -71 -8.797 1 21.88 4 SER B O 1
ATOM 4604 N N . PHE B 1 5 ? 26.781 -71.75 -10.719 1 21.2 5 PHE B N 1
ATOM 4605 C CA . PHE B 1 5 ? 27.688 -71.312 -11.781 1 21.2 5 PHE B CA 1
ATOM 4606 C C . PHE B 1 5 ? 27.688 -69.812 -11.938 1 21.2 5 PHE B C 1
ATOM 4608 O O . PHE B 1 5 ? 26.625 -69.188 -11.992 1 21.2 5 PHE B O 1
ATOM 4615 N N . ARG B 1 6 ? 28.859 -69 -11.508 1 25.38 6 ARG B N 1
ATOM 4616 C CA . ARG B 1 6 ? 29.438 -67.688 -11.75 1 25.38 6 ARG B CA 1
ATOM 4617 C C . ARG B 1 6 ? 29.578 -67.438 -13.242 1 25.38 6 ARG B C 1
ATOM 4619 O O . ARG B 1 6 ? 30.469 -67.938 -13.898 1 25.38 6 ARG B O 1
ATOM 4626 N N . LYS B 1 7 ? 28.422 -67.25 -13.977 1 30.28 7 LYS B N 1
ATOM 4627 C CA . LYS B 1 7 ? 28.719 -67.062 -15.383 1 30.28 7 LYS B CA 1
ATOM 4628 C C . LYS B 1 7 ? 29.625 -65.812 -15.57 1 30.28 7 LYS B C 1
ATOM 4630 O O . LYS B 1 7 ? 29.422 -64.812 -14.938 1 30.28 7 LYS B O 1
ATOM 4635 N N . PRO B 1 8 ? 30.812 -65.938 -16.188 1 30.02 8 PRO B N 1
ATOM 4636 C CA . PRO B 1 8 ? 31.891 -64.938 -16.344 1 30.02 8 PRO B CA 1
ATOM 4637 C C . PRO B 1 8 ? 31.406 -63.688 -17.016 1 30.02 8 PRO B C 1
ATOM 4639 O O . PRO B 1 8 ? 30.438 -63.688 -17.766 1 30.02 8 PRO B O 1
ATOM 4642 N N . ASN B 1 9 ? 31.734 -62.469 -16.375 1 27.73 9 ASN B N 1
ATOM 4643 C CA . ASN B 1 9 ? 31.703 -61.031 -16.656 1 27.73 9 ASN B CA 1
ATOM 4644 C C . ASN B 1 9 ? 32.438 -60.688 -17.953 1 27.73 9 ASN B C 1
ATOM 4646 O O . ASN B 1 9 ? 33.656 -60.812 -18.031 1 27.73 9 ASN B O 1
ATOM 4650 N N . TYR B 1 10 ? 31.938 -61.031 -19.109 1 29.12 10 TYR B N 1
ATOM 4651 C CA . TYR B 1 10 ? 32.688 -60.625 -20.297 1 29.12 10 TYR B CA 1
ATOM 4652 C C . TYR B 1 10 ? 32.906 -59.125 -20.312 1 29.12 10 TYR B C 1
ATOM 4654 O O . TYR B 1 10 ? 31.938 -58.375 -20.5 1 29.12 10 TYR B O 1
ATOM 4662 N N . LEU B 1 11 ? 33.875 -58.656 -19.406 1 30.3 11 LEU B N 1
ATOM 4663 C CA . LEU B 1 11 ? 34.438 -57.312 -19.469 1 30.3 11 LEU B CA 1
ATOM 4664 C C . LEU B 1 11 ? 35.094 -57.031 -20.812 1 30.3 11 LEU B C 1
ATOM 4666 O O . LEU B 1 11 ? 36.125 -57.625 -21.125 1 30.3 11 LEU B O 1
ATOM 4670 N N . LEU B 1 12 ? 34.469 -56.938 -21.891 1 32.31 12 LEU B N 1
ATOM 4671 C CA . LE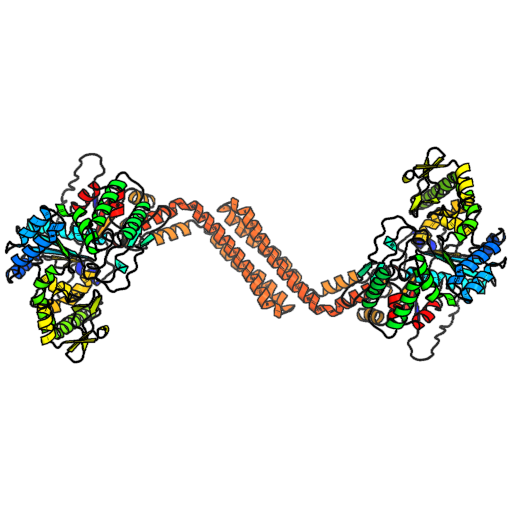U B 1 12 ? 35.25 -56.469 -23.031 1 32.31 12 LEU B CA 1
ATOM 4672 C C . LEU B 1 12 ? 35.938 -55.156 -22.703 1 32.31 12 LEU B C 1
ATOM 4674 O O . LEU B 1 12 ? 35.312 -54.156 -22.328 1 32.31 12 LEU B O 1
ATOM 4678 N N . GLU B 1 13 ? 37.312 -55.188 -22.344 1 28.05 13 GLU B N 1
ATOM 4679 C CA . GLU B 1 13 ? 38.312 -54.188 -22.016 1 28.05 13 GLU B CA 1
ATOM 4680 C C . GLU B 1 13 ? 38.5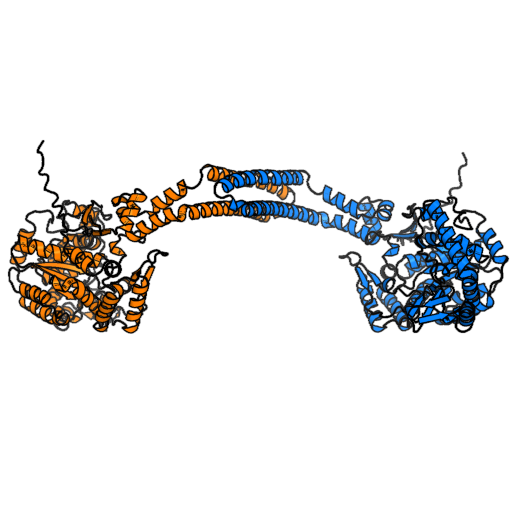62 -53.25 -23.188 1 28.05 13 GLU B C 1
ATOM 4682 O O . GLU B 1 13 ? 39.438 -52.406 -23.141 1 28.05 13 GLU B O 1
ATOM 4687 N N . LYS B 1 14 ? 38.281 -53.25 -24.438 1 32.97 14 LYS B N 1
ATOM 4688 C CA . LYS B 1 14 ? 39.094 -52.438 -25.328 1 32.97 14 LYS B CA 1
ATOM 4689 C C . LYS B 1 14 ? 39.25 -51 -24.828 1 32.97 14 LYS B C 1
ATOM 4691 O O . LYS B 1 14 ? 38.438 -50.562 -24 1 32.97 14 LYS B O 1
ATOM 4696 N N . GLY B 1 15 ? 39.625 -50 -25.641 1 33.19 15 GLY B N 1
ATOM 4697 C CA . GLY B 1 15 ? 40 -48.594 -25.547 1 33.19 15 GLY B CA 1
ATOM 4698 C C . GLY B 1 15 ? 39.094 -47.781 -24.656 1 33.19 15 GLY B C 1
ATOM 4699 O O . GLY B 1 15 ? 37.938 -48.188 -24.391 1 33.19 15 GLY B O 1
ATOM 4700 N N . SER B 1 16 ? 39.594 -46.719 -23.75 1 36.91 16 SER B N 1
ATOM 4701 C CA . SER B 1 16 ? 39.062 -45.875 -22.688 1 36.91 16 SER B CA 1
ATOM 4702 C C . SER B 1 16 ? 37.719 -45.25 -23.094 1 36.91 16 SER B C 1
ATOM 4704 O O . SER B 1 16 ? 37.281 -44.312 -22.469 1 36.91 16 SER B O 1
ATOM 4706 N N . SER B 1 17 ? 37.375 -45.219 -24.406 1 42.81 17 SER B N 1
ATOM 4707 C CA . SER B 1 17 ? 36.094 -44.625 -24.75 1 42.81 17 SER B CA 1
ATOM 4708 C C . SER B 1 17 ? 34.969 -45.25 -23.938 1 42.81 17 SER B C 1
ATOM 4710 O O . SER B 1 17 ? 34.781 -46.469 -23.953 1 42.81 17 SER B O 1
ATOM 4712 N N . ARG B 1 18 ? 34.719 -44.781 -22.828 1 53.19 18 ARG B N 1
ATOM 4713 C CA . ARG B 1 18 ? 33.75 -45.281 -21.844 1 53.19 18 ARG B CA 1
ATOM 4714 C C . ARG B 1 18 ? 32.5 -45.812 -22.531 1 53.19 18 ARG B C 1
ATOM 4716 O O . ARG B 1 18 ? 31.797 -45.062 -23.203 1 53.19 18 ARG B O 1
ATOM 4723 N N . GLN B 1 19 ? 32.562 -47.094 -22.938 1 75.81 19 GLN B N 1
ATOM 4724 C CA . GLN B 1 19 ? 31.578 -47.906 -23.672 1 75.81 19 GLN B CA 1
ATOM 4725 C C . GLN B 1 19 ? 30.234 -47.938 -22.938 1 75.81 19 GLN B C 1
ATOM 4727 O O . GLN B 1 19 ? 30.203 -47.875 -21.703 1 75.81 19 GLN B O 1
ATOM 4732 N N . MET B 1 20 ? 29.203 -47.719 -23.703 1 88.12 20 MET B N 1
ATOM 4733 C CA . MET B 1 20 ? 27.828 -47.875 -23.234 1 88.12 20 MET B CA 1
ATOM 4734 C C . MET B 1 20 ? 27.641 -49.188 -22.484 1 88.12 20 MET B C 1
ATOM 4736 O O . MET B 1 20 ? 28.125 -50.219 -22.938 1 88.12 20 MET B O 1
ATOM 4740 N N . GLN B 1 21 ? 27.188 -49.031 -21.141 1 92.06 21 GLN B N 1
ATOM 4741 C CA . GLN B 1 21 ? 27 -50.219 -20.312 1 92.06 21 GLN B CA 1
ATOM 4742 C C . GLN B 1 21 ? 25.531 -50.531 -20.094 1 92.06 21 GLN B C 1
ATOM 4744 O O . GLN B 1 21 ? 24.719 -49.625 -19.891 1 92.06 21 GLN B O 1
ATOM 4749 N N . LEU B 1 22 ? 25.234 -51.812 -20.266 1 94.69 22 LEU B N 1
ATOM 4750 C CA . LEU B 1 22 ? 23.859 -52.25 -20.016 1 94.69 22 LEU B CA 1
ATOM 4751 C C . LEU B 1 22 ? 23.766 -53.031 -18.703 1 94.69 22 LEU B C 1
ATOM 4753 O O . LEU B 1 22 ? 24.547 -53.938 -18.453 1 94.69 22 LEU B O 1
ATOM 4757 N N . THR B 1 23 ? 22.938 -52.469 -17.766 1 93.44 23 THR B N 1
ATOM 4758 C CA . THR B 1 23 ? 22.641 -53.156 -16.531 1 93.44 23 THR B CA 1
ATOM 4759 C C . THR B 1 23 ? 21.125 -53.281 -16.328 1 93.44 23 THR B C 1
ATOM 4761 O O . THR B 1 23 ? 20.344 -52.719 -17.094 1 93.44 23 THR B O 1
ATOM 4764 N N . GLU B 1 24 ? 20.75 -54.156 -15.391 1 94.31 24 GLU B N 1
ATOM 4765 C CA . GLU B 1 24 ? 19.328 -54.406 -15.164 1 94.31 24 GLU B CA 1
ATOM 4766 C C . GLU B 1 24 ? 18.953 -54.156 -13.711 1 94.31 24 GLU B C 1
ATOM 4768 O O . GLU B 1 24 ? 19.781 -54.312 -12.812 1 94.31 24 GLU B O 1
ATOM 4773 N N . LEU B 1 25 ? 17.781 -53.656 -13.508 1 93.06 25 LEU B N 1
ATOM 4774 C CA . LEU B 1 25 ? 17.234 -53.469 -12.172 1 93.06 25 LEU B CA 1
ATOM 4775 C C . LEU B 1 25 ? 15.828 -54.062 -12.086 1 93.06 25 LEU B C 1
ATOM 4777 O O . LEU B 1 25 ? 15.07 -54.031 -13.062 1 93.06 25 LEU B O 1
ATOM 4781 N N . SER B 1 26 ? 15.477 -54.562 -10.953 1 90.69 26 SER B N 1
ATOM 4782 C CA . SER B 1 26 ? 14.109 -55.031 -10.711 1 90.69 26 SER B CA 1
ATOM 4783 C C . SER B 1 26 ? 13.211 -53.875 -10.305 1 90.69 26 SER B C 1
ATOM 4785 O O . SER B 1 26 ? 13.32 -53.344 -9.195 1 90.69 26 SER B O 1
ATOM 4787 N N . ILE B 1 27 ? 12.406 -53.438 -11.211 1 89.88 27 ILE B N 1
ATOM 4788 C CA . ILE B 1 27 ? 11.461 -52.375 -10.945 1 89.88 27 ILE B CA 1
ATOM 4789 C C . ILE B 1 27 ? 10.031 -52.875 -11.047 1 89.88 27 ILE B C 1
ATOM 4791 O O . ILE B 1 27 ? 9.68 -53.531 -12.031 1 89.88 27 ILE B O 1
ATOM 4795 N N . LYS B 1 28 ? 9.281 -52.625 -10.086 1 84.44 28 LYS B N 1
ATOM 4796 C CA . LYS B 1 28 ? 7.922 -53.125 -10.055 1 84.44 28 LYS B CA 1
ATOM 4797 C C . LYS B 1 28 ? 6.969 -52.25 -10.852 1 84.44 28 LYS B C 1
ATOM 4799 O O . LYS B 1 28 ? 7.109 -51.031 -10.852 1 84.44 28 LYS B O 1
ATOM 4804 N N . SER B 1 29 ? 6.004 -53 -11.484 1 84.44 29 SER B N 1
ATOM 4805 C CA . SER B 1 29 ? 4.941 -52.281 -12.172 1 84.44 29 SER B CA 1
ATOM 4806 C C . SER B 1 29 ? 3.887 -51.781 -11.188 1 84.44 29 SER B C 1
ATOM 4808 O O . SER B 1 29 ? 3.594 -52.469 -10.195 1 84.44 29 SER B O 1
ATOM 4810 N N . GLN B 1 30 ? 3.348 -50.656 -11.523 1 80 30 GLN B N 1
ATOM 4811 C CA . GLN B 1 30 ? 2.283 -50.125 -10.68 1 80 30 GLN B CA 1
ATOM 4812 C C . GLN B 1 30 ? 0.961 -50.844 -10.945 1 80 30 GLN B C 1
ATOM 4814 O O . GLN B 1 30 ? 0.07 -50.844 -10.094 1 80 30 GLN B O 1
ATOM 4819 N N . ASN B 1 31 ? 0.881 -51.375 -12.125 1 87 31 ASN B N 1
ATOM 4820 C CA . ASN B 1 31 ? -0.307 -52.125 -12.484 1 87 31 ASN B CA 1
ATOM 4821 C C . ASN B 1 31 ? -0.193 -53.594 -12.031 1 87 31 ASN B C 1
ATOM 4823 O O . ASN B 1 31 ? 0.661 -54.312 -12.523 1 87 31 ASN B O 1
ATOM 4827 N N . THR B 1 32 ? -1.13 -53.938 -11.227 1 91.25 32 THR B N 1
ATOM 4828 C CA . THR B 1 32 ? -1.067 -55.25 -10.594 1 91.25 32 THR B CA 1
ATOM 4829 C C . THR B 1 32 ? -1.226 -56.375 -11.625 1 91.25 32 THR B C 1
ATOM 4831 O O . THR B 1 32 ? -0.532 -57.375 -11.57 1 91.25 32 THR B O 1
ATOM 4834 N N . PHE B 1 33 ? -2.139 -56.156 -12.523 1 93.75 33 PHE B N 1
ATOM 4835 C CA . PHE B 1 33 ? -2.363 -57.156 -13.57 1 93.75 33 PHE B CA 1
ATOM 4836 C C . PHE B 1 33 ? -1.096 -57.375 -14.391 1 93.75 33 PHE B C 1
ATOM 4838 O O . PHE B 1 33 ? -0.694 -58.5 -14.625 1 93.75 33 PHE B O 1
ATOM 4845 N N . VAL B 1 34 ? -0.464 -56.344 -14.703 1 92.19 34 VAL B N 1
ATOM 4846 C CA . VAL B 1 34 ? 0.752 -56.406 -15.508 1 92.19 34 VAL B CA 1
ATOM 4847 C C . VAL B 1 34 ? 1.877 -57.031 -14.703 1 92.19 34 VAL B C 1
ATOM 4849 O O . VAL B 1 34 ? 2.627 -57.875 -15.219 1 92.19 34 VAL B O 1
ATOM 4852 N N . GLN B 1 35 ? 1.915 -56.719 -13.461 1 92.06 35 GLN B N 1
ATOM 4853 C CA . GLN B 1 35 ? 2.945 -57.312 -12.594 1 92.06 35 GLN B CA 1
ATOM 4854 C C . GLN B 1 35 ? 2.787 -58.812 -12.469 1 92.06 35 GLN B C 1
ATOM 4856 O O . GLN B 1 35 ? 3.766 -59.562 -12.562 1 92.06 35 GLN B O 1
ATOM 4861 N N . HIS B 1 36 ? 1.587 -59.219 -12.281 1 93.56 36 HIS B N 1
ATOM 4862 C CA . HIS B 1 36 ? 1.328 -60.656 -12.164 1 93.56 36 HIS B CA 1
ATOM 4863 C C . HIS B 1 36 ? 1.686 -61.375 -13.453 1 93.56 36 HIS B C 1
ATOM 4865 O O . HIS B 1 36 ? 2.244 -62.469 -13.422 1 93.56 36 HIS B O 1
ATOM 4871 N N . TYR B 1 37 ? 1.386 -60.719 -14.523 1 93.44 37 TYR B N 1
ATOM 4872 C CA . TYR B 1 37 ? 1.715 -61.312 -15.82 1 93.44 37 TYR B CA 1
ATOM 4873 C C . TYR B 1 37 ? 3.223 -61.469 -15.977 1 93.44 37 TYR B C 1
ATOM 4875 O O . TYR B 1 37 ? 3.699 -62.531 -16.375 1 93.44 37 TYR B O 1
ATOM 4883 N N . ILE B 1 38 ? 3.922 -60.438 -15.594 1 89.56 38 ILE B N 1
ATOM 4884 C CA . ILE B 1 38 ? 5.375 -60.406 -15.734 1 89.56 38 ILE B CA 1
ATOM 4885 C C . ILE B 1 38 ? 6.004 -61.406 -14.766 1 89.56 38 ILE B C 1
ATOM 4887 O O . ILE B 1 38 ? 7.012 -62.031 -15.086 1 89.56 38 ILE B O 1
ATOM 4891 N N . ASP B 1 39 ? 5.363 -61.625 -13.648 1 88.44 39 ASP B N 1
ATOM 4892 C CA . ASP B 1 39 ? 5.895 -62.5 -12.609 1 88.44 39 ASP B CA 1
ATOM 4893 C C . ASP B 1 39 ? 5.672 -63.969 -12.961 1 88.44 39 ASP B C 1
ATOM 4895 O O . ASP B 1 39 ? 6.289 -64.875 -12.367 1 88.44 39 ASP B O 1
ATOM 4899 N N . GLY B 1 40 ? 4.84 -64.25 -13.859 1 84.81 40 GLY B N 1
ATOM 4900 C CA . GLY B 1 40 ? 4.59 -65.625 -14.266 1 84.81 40 GLY B CA 1
ATOM 4901 C C . GLY B 1 40 ? 3.496 -66.25 -13.461 1 84.81 40 GLY B C 1
ATOM 4902 O O . GLY B 1 40 ? 3.492 -67.5 -13.312 1 84.81 40 GLY B O 1
ATOM 4903 N N . GLU B 1 41 ? 2.74 -65.5 -12.922 1 85.38 41 GLU B N 1
ATOM 4904 C CA . GLU B 1 41 ? 1.578 -66.125 -12.273 1 85.38 41 GLU B CA 1
ATOM 4905 C C . GLU B 1 41 ? 0.683 -66.812 -13.289 1 85.38 41 GLU B C 1
ATOM 4907 O O . GLU B 1 41 ? 0.885 -66.688 -14.5 1 85.38 41 GLU B O 1
ATOM 4912 N N . ASN B 1 42 ? -0.178 -67.562 -12.766 1 83.75 42 ASN B N 1
ATOM 4913 C CA . ASN B 1 42 ? -1.072 -68.312 -13.68 1 83.75 42 ASN B CA 1
ATOM 4914 C C . ASN B 1 42 ? -2.068 -67.312 -14.328 1 83.75 42 ASN B C 1
ATOM 4916 O O . ASN B 1 42 ? -3.018 -66.875 -13.688 1 83.75 42 ASN B O 1
ATOM 4920 N N . MET B 1 43 ? -1.75 -67 -15.602 1 91.19 43 MET B N 1
ATOM 4921 C CA . MET B 1 43 ? -2.584 -66.062 -16.359 1 91.19 43 MET B CA 1
ATOM 4922 C C . MET B 1 43 ? -3.285 -66.75 -17.5 1 91.19 43 MET B C 1
ATOM 4924 O O . MET B 1 43 ? -3.605 -66.188 -18.516 1 91.19 43 MET B O 1
ATOM 4928 N N . SER B 1 44 ? -3.523 -68.062 -17.312 1 92.19 44 SER B N 1
ATOM 4929 C CA . SER B 1 44 ? -4.059 -68.875 -18.406 1 92.19 44 SER B CA 1
ATOM 4930 C C . SER B 1 44 ? -5.504 -68.5 -18.719 1 92.19 44 SER B C 1
ATOM 4932 O O . SER B 1 44 ? -5.996 -68.812 -19.812 1 92.19 44 SER B O 1
ATOM 4934 N N . SER B 1 45 ? -6.156 -67.875 -17.75 1 94.81 45 SER B N 1
ATOM 4935 C CA . SER B 1 45 ? -7.527 -67.438 -17.969 1 94.81 45 SER B CA 1
ATOM 4936 C C . SER B 1 45 ? -7.574 -66.25 -18.938 1 94.81 45 SER B C 1
ATOM 4938 O O . SER B 1 45 ? -8.617 -65.938 -19.516 1 94.81 45 SER B O 1
ATOM 4940 N N . PHE B 1 46 ? -6.434 -65.625 -19.125 1 96.44 46 PHE B N 1
ATOM 4941 C CA . PHE B 1 46 ? -6.453 -64.375 -19.844 1 96.44 46 PHE B CA 1
ATOM 4942 C C . PHE B 1 46 ? -5.578 -64.438 -21.094 1 96.44 46 PHE B C 1
ATOM 4944 O O . PHE B 1 46 ? -5.738 -63.656 -22.016 1 96.44 46 PHE B O 1
ATOM 4951 N N . PHE B 1 47 ? -4.633 -65.375 -21.094 1 97.44 47 PHE B N 1
ATOM 4952 C CA . PHE B 1 47 ? -3.709 -65.5 -22.203 1 97.44 47 PHE B CA 1
ATOM 4953 C C . PHE B 1 47 ? -3.572 -66.938 -22.609 1 97.44 47 PHE B C 1
ATOM 4955 O O . PHE B 1 47 ? -3.588 -67.875 -21.75 1 97.44 47 PHE B O 1
ATOM 4962 N N . ASP B 1 48 ? -3.381 -67.188 -23.891 1 96.62 48 ASP B N 1
ATOM 4963 C CA . ASP B 1 48 ? -3.318 -68.562 -24.391 1 96.62 48 ASP B CA 1
ATOM 4964 C C . ASP B 1 48 ? -1.938 -69.188 -24.156 1 96.62 48 ASP B C 1
ATOM 4966 O O . ASP B 1 48 ? -1.805 -70.375 -24.031 1 96.62 48 ASP B O 1
ATOM 4970 N N . TYR B 1 49 ? -0.961 -68.312 -24.031 1 96.19 49 TYR B N 1
ATOM 4971 C CA . TYR B 1 49 ? 0.406 -68.812 -23.891 1 96.19 49 TYR B CA 1
ATOM 4972 C C . TYR B 1 49 ? 1.062 -68.25 -22.641 1 96.19 49 TYR B C 1
ATOM 4974 O O . TYR B 1 49 ? 0.785 -67.125 -22.234 1 96.19 49 TYR B O 1
ATOM 4982 N N . ASP B 1 50 ? 1.876 -69.062 -22.031 1 94.75 50 ASP B N 1
ATOM 4983 C CA . ASP B 1 50 ? 2.752 -68.625 -20.938 1 94.75 50 ASP B CA 1
ATOM 4984 C C . ASP B 1 50 ? 4.141 -68.25 -21.453 1 94.75 50 ASP B C 1
ATOM 4986 O O . ASP B 1 50 ? 4.918 -69.125 -21.828 1 94.75 50 ASP B O 1
ATOM 4990 N N . ILE B 1 51 ? 4.438 -67 -21.422 1 92.62 51 ILE B N 1
ATOM 4991 C CA . ILE B 1 51 ? 5.676 -66.562 -22.031 1 92.62 51 ILE B CA 1
ATOM 4992 C C . ILE B 1 51 ? 6.871 -67 -21.203 1 92.62 51 ILE B C 1
ATOM 4994 O O . ILE B 1 51 ? 8.016 -66.875 -21.641 1 92.62 51 ILE B O 1
ATOM 4998 N N . HIS B 1 52 ? 6.629 -67.562 -20.047 1 91.62 52 HIS B N 1
ATOM 4999 C CA . HIS B 1 52 ? 7.691 -68.062 -19.188 1 91.62 52 HIS B CA 1
ATOM 5000 C C . HIS B 1 52 ? 7.988 -69.5 -19.469 1 91.62 52 HIS B C 1
ATOM 5002 O O . HIS B 1 52 ? 8.977 -70.062 -18.984 1 91.62 52 HIS B O 1
ATOM 5008 N N . SER B 1 53 ? 7.141 -70.062 -20.297 1 92 53 SER B N 1
ATOM 5009 C CA . SER B 1 53 ? 7.34 -71.438 -20.656 1 92 53 SER B CA 1
ATOM 5010 C C . SER B 1 53 ? 8.492 -71.625 -21.641 1 92 53 SER B C 1
ATOM 5012 O O . SER B 1 53 ? 8.617 -70.812 -22.578 1 92 53 SER B O 1
ATOM 5014 N N . GLU B 1 54 ? 9.25 -72.688 -21.469 1 90 54 GLU B N 1
ATOM 5015 C CA . GLU B 1 54 ? 10.406 -72.938 -22.344 1 90 54 GLU B CA 1
ATOM 5016 C C . GLU B 1 54 ? 9.961 -73.312 -23.75 1 90 54 GLU B C 1
ATOM 5018 O O . GLU B 1 54 ? 10.68 -73.062 -24.719 1 90 54 GLU B O 1
ATOM 5023 N N . ASP B 1 55 ? 8.797 -73.812 -23.828 1 94 55 ASP B N 1
ATOM 5024 C CA . ASP B 1 55 ? 8.359 -74.375 -25.125 1 94 55 ASP B CA 1
ATOM 5025 C C . ASP B 1 55 ? 7.348 -73.438 -25.781 1 94 55 ASP B C 1
ATOM 5027 O O . ASP B 1 55 ? 6.676 -73.812 -26.75 1 94 55 ASP B O 1
ATOM 5031 N N . VAL B 1 56 ? 7.266 -72.188 -25.312 1 95.38 56 VAL B N 1
ATOM 5032 C CA . VAL B 1 56 ? 6.207 -71.312 -25.766 1 95.38 56 VAL B CA 1
ATOM 5033 C C . VAL B 1 56 ? 6.348 -71.062 -27.266 1 95.38 56 VAL B C 1
ATOM 5035 O O . VAL B 1 56 ? 5.355 -71.062 -28 1 95.38 56 VAL B O 1
ATOM 5038 N N . TRP B 1 57 ? 7.539 -71 -27.75 1 96.62 57 TRP B N 1
ATOM 5039 C CA . TRP B 1 57 ? 7.758 -70.625 -29.156 1 96.62 57 TRP B CA 1
ATOM 5040 C C . TRP B 1 57 ? 7.48 -71.812 -30.062 1 96.62 57 TRP B C 1
ATOM 5042 O O . TRP B 1 57 ? 6.902 -71.688 -31.141 1 96.62 57 TRP B O 1
ATOM 5052 N N . GLN B 1 58 ? 7.793 -73 -29.578 1 95.62 58 GLN B N 1
ATOM 5053 C CA . GLN B 1 58 ? 7.5 -74.188 -30.344 1 95.62 58 GLN B CA 1
ATOM 5054 C C . GLN B 1 58 ? 6 -74.438 -30.406 1 95.62 58 GLN B C 1
ATOM 5056 O O . GLN B 1 58 ? 5.48 -74.812 -31.469 1 95.62 58 GLN B O 1
ATOM 5061 N N . GLU B 1 59 ? 5.406 -74.188 -29.312 1 96.19 59 GLU B N 1
ATOM 5062 C CA . GLU B 1 59 ? 3.953 -74.375 -29.297 1 96.19 59 GLU B CA 1
ATOM 5063 C C . GLU B 1 59 ? 3.281 -73.375 -30.25 1 96.19 59 GLU B C 1
ATOM 5065 O O . GLU B 1 59 ? 2.373 -73.75 -31 1 96.19 59 GLU B O 1
ATOM 5070 N N . ARG B 1 60 ? 3.752 -72.188 -30.234 1 97.69 60 ARG B N 1
ATOM 5071 C CA . ARG B 1 60 ? 3.193 -71.125 -31.094 1 97.69 60 ARG B CA 1
ATOM 5072 C C . ARG B 1 60 ? 3.432 -71.5 -32.562 1 97.69 60 ARG B C 1
ATOM 5074 O O . ARG B 1 60 ? 2.537 -71.312 -33.406 1 97.69 60 ARG B O 1
ATOM 5081 N N . LEU B 1 61 ? 4.57 -72 -32.875 1 96.75 61 LEU B N 1
ATOM 5082 C CA . LEU B 1 61 ? 4.891 -72.375 -34.25 1 96.75 61 LEU B CA 1
ATOM 5083 C C . LEU B 1 61 ? 3.953 -73.438 -34.75 1 96.75 61 LEU B C 1
ATOM 5085 O O . LEU B 1 61 ? 3.506 -73.438 -35.906 1 96.75 61 LEU B O 1
ATOM 5089 N N . ARG B 1 62 ? 3.623 -74.312 -33.875 1 95.38 62 ARG B N 1
ATOM 5090 C CA . ARG B 1 62 ? 2.691 -75.375 -34.25 1 95.38 62 ARG B CA 1
ATOM 5091 C C . ARG B 1 62 ? 1.314 -74.812 -34.562 1 95.38 62 ARG B C 1
ATOM 5093 O O . ARG B 1 62 ? 0.705 -75.188 -35.562 1 95.38 62 ARG B O 1
ATOM 5100 N N . ASP B 1 63 ? 0.919 -73.938 -33.781 1 95 63 ASP B N 1
ATOM 5101 C CA . ASP B 1 63 ? -0.384 -73.312 -34 1 95 63 ASP B CA 1
ATOM 5102 C C . ASP B 1 63 ? -0.409 -72.562 -35.312 1 95 63 ASP B C 1
ATOM 5104 O O . ASP B 1 63 ? -1.382 -72.625 -36.062 1 95 63 ASP B O 1
ATOM 5108 N N . LEU B 1 64 ? 0.666 -71.812 -35.594 1 95.75 64 LEU B N 1
ATOM 5109 C CA . LEU B 1 64 ? 0.739 -71 -36.812 1 95.75 64 LEU B CA 1
ATOM 5110 C C . LEU B 1 64 ? 0.797 -71.875 -38.062 1 95.75 64 LEU B C 1
ATOM 5112 O O . LEU B 1 64 ? 0.297 -71.5 -39.125 1 95.75 64 LEU B O 1
ATOM 5116 N N . SER B 1 65 ? 1.343 -73.062 -37.875 1 92.12 65 SER B N 1
ATOM 5117 C CA . SER B 1 65 ? 1.499 -73.938 -39 1 92.12 65 SER B CA 1
ATOM 5118 C C . SER B 1 65 ? 0.177 -74.625 -39.375 1 92.12 65 SER B C 1
ATOM 5120 O O . SER B 1 65 ? 0.026 -75.125 -40.469 1 92.12 65 SER B O 1
ATOM 5122 N N . SER B 1 66 ? -0.743 -74.5 -38.5 1 90.38 66 SER B N 1
ATOM 5123 C CA . SER B 1 66 ? -2.014 -75.188 -38.719 1 90.38 66 SER B CA 1
ATOM 5124 C C . SER B 1 66 ? -2.99 -74.312 -39.5 1 90.38 66 SER B C 1
ATOM 5126 O O . SER B 1 66 ? -4.098 -74.75 -39.812 1 90.38 66 SER B O 1
ATOM 5128 N N . ARG B 1 67 ? -2.602 -73.188 -39.844 1 89.06 67 ARG B N 1
ATOM 5129 C CA . ARG B 1 67 ? -3.516 -72.312 -40.594 1 89.06 67 ARG B CA 1
ATOM 5130 C C . ARG B 1 67 ? -2.805 -71.625 -41.75 1 89.06 67 ARG B C 1
ATOM 5132 O O . ARG B 1 67 ? -1.605 -71.312 -41.688 1 89.06 67 ARG B O 1
ATOM 5139 N N . PRO B 1 68 ? -3.562 -71.312 -42.781 1 91.56 68 PRO B N 1
ATOM 5140 C CA . PRO B 1 68 ? -2.977 -70.625 -43.938 1 91.56 68 PRO B CA 1
ATOM 5141 C C . PRO B 1 68 ? -2.939 -69.125 -43.781 1 91.56 68 PRO B C 1
ATOM 5143 O O . PRO B 1 68 ? -3.766 -68.562 -43.062 1 91.56 68 PRO B O 1
ATOM 5146 N N . PHE B 1 69 ? -1.944 -68.5 -44.375 1 95.19 69 PHE B N 1
ATOM 5147 C CA . PHE B 1 69 ? -1.814 -67.062 -44.469 1 95.19 69 PHE B CA 1
ATOM 5148 C C . PHE B 1 69 ? -1.66 -66.562 -45.906 1 95.19 69 PHE B C 1
ATOM 5150 O O . PHE B 1 69 ? -1.102 -67.312 -46.75 1 95.19 69 PHE B O 1
ATOM 5157 N N . ALA B 1 70 ? -2.16 -65.375 -46.156 1 94.88 70 ALA B N 1
ATOM 5158 C CA . ALA B 1 70 ? -1.978 -64.812 -47.469 1 94.88 70 ALA B CA 1
ATOM 5159 C C . ALA B 1 70 ? -0.601 -64.125 -47.594 1 94.88 70 ALA B C 1
ATOM 5161 O O . ALA B 1 70 ? -0.494 -62.938 -47.844 1 94.88 70 ALA B O 1
ATOM 5162 N N . ARG B 1 71 ? 0.443 -65 -47.531 1 96.75 71 ARG B N 1
ATOM 5163 C CA . ARG B 1 71 ? 1.819 -64.5 -47.438 1 96.75 71 ARG B CA 1
ATOM 5164 C C . ARG B 1 71 ? 2.232 -63.781 -48.719 1 96.75 71 ARG B C 1
ATOM 5166 O O . ARG B 1 71 ? 2.867 -62.719 -48.656 1 96.75 71 ARG B O 1
ATOM 5173 N N . GLU B 1 72 ? 1.822 -64.312 -49.812 1 97.19 72 GLU B N 1
ATOM 5174 C CA . GLU B 1 72 ? 2.209 -63.719 -51.094 1 97.19 72 GLU B CA 1
ATOM 5175 C C . GLU B 1 72 ? 1.556 -62.344 -51.281 1 97.19 72 GLU B C 1
ATOM 5177 O O . GLU B 1 72 ? 2.229 -61.375 -51.625 1 97.19 72 GLU B O 1
ATOM 5182 N N . GLU B 1 73 ? 0.296 -62.312 -50.969 1 97.06 73 GLU B N 1
ATOM 5183 C CA . GLU B 1 73 ? -0.433 -61.062 -51.094 1 97.06 73 GLU B CA 1
ATOM 5184 C C . GLU B 1 73 ? 0.081 -60 -50.125 1 97.06 73 GLU B C 1
ATOM 5186 O O . GLU B 1 73 ? 0.221 -58.844 -50.469 1 97.06 73 GLU B O 1
ATOM 5191 N N . LEU B 1 74 ? 0.384 -60.469 -48.969 1 97.69 74 LEU B N 1
ATOM 5192 C CA . LEU B 1 74 ? 0.904 -59.562 -47.969 1 97.69 74 LEU B CA 1
ATOM 5193 C C . LEU B 1 74 ? 2.283 -59.031 -48.375 1 97.69 74 LEU B C 1
ATOM 5195 O O . LEU B 1 74 ? 2.545 -57.844 -48.281 1 97.69 74 LEU B O 1
ATOM 5199 N N . ALA B 1 75 ? 3.162 -59.938 -48.781 1 98.12 75 ALA B N 1
ATOM 5200 C CA . ALA B 1 75 ? 4.508 -59.531 -49.219 1 98.12 75 ALA B CA 1
ATOM 5201 C C . ALA B 1 75 ? 4.453 -58.594 -50.406 1 98.12 75 ALA B C 1
ATOM 5203 O O . ALA B 1 75 ? 5.215 -57.625 -50.469 1 98.12 75 ALA B O 1
ATOM 5204 N N . ASP B 1 76 ? 3.525 -58.844 -51.281 1 98 76 ASP B N 1
ATOM 5205 C CA . ASP B 1 76 ? 3.373 -57.969 -52.438 1 98 76 ASP B CA 1
ATOM 5206 C C . ASP B 1 76 ? 2.971 -56.562 -52.031 1 98 76 ASP B C 1
ATOM 5208 O O . ASP B 1 76 ? 3.562 -55.594 -52.469 1 98 76 ASP B O 1
ATOM 5212 N N . TYR B 1 77 ? 2.062 -56.531 -51.219 1 97.25 77 TYR B N 1
ATOM 5213 C CA . TYR B 1 77 ? 1.608 -55.219 -50.719 1 97.25 77 TYR B CA 1
ATOM 5214 C C . TYR B 1 77 ? 2.74 -54.5 -50.031 1 97.25 77 TYR B C 1
ATOM 5216 O O . TYR B 1 77 ? 3.018 -53.344 -50.344 1 97.25 77 TYR B O 1
ATOM 5224 N N . LEU B 1 78 ? 3.395 -55.188 -49.094 1 98.31 78 LEU B N 1
ATOM 5225 C CA . LEU B 1 78 ? 4.445 -54.562 -48.312 1 98.31 78 LEU B CA 1
ATOM 5226 C C . LEU B 1 78 ? 5.613 -54.125 -49.188 1 98.31 78 LEU B C 1
ATOM 5228 O O . LEU B 1 78 ? 6.223 -53.062 -48.969 1 98.31 78 LEU B O 1
ATOM 5232 N N . SER B 1 79 ? 5.871 -54.969 -50.156 1 98.12 79 SER B N 1
ATOM 5233 C CA . SER B 1 79 ? 6.949 -54.625 -51.062 1 98.12 79 SER B CA 1
ATOM 5234 C C . SER B 1 79 ? 6.652 -53.312 -51.781 1 98.12 79 SER B C 1
ATOM 5236 O O . SER B 1 79 ? 7.504 -52.438 -51.844 1 98.12 79 SER B O 1
ATOM 5238 N N . SER B 1 80 ? 5.477 -53.219 -52.281 1 97.75 80 SER B N 1
ATOM 5239 C CA . SER B 1 80 ? 5.07 -52 -52.938 1 97.75 80 SER B CA 1
ATOM 5240 C C . SER B 1 80 ? 5.043 -50.812 -52 1 97.75 80 SER B C 1
ATOM 5242 O O . SER B 1 80 ? 5.547 -49.719 -52.312 1 97.75 80 SER B O 1
ATOM 5244 N N . TYR B 1 81 ? 4.527 -51.062 -50.875 1 97.12 81 TYR B N 1
ATOM 5245 C CA . TYR B 1 81 ? 4.398 -50 -49.875 1 97.12 81 TYR B CA 1
ATOM 5246 C C . TYR B 1 81 ? 5.766 -49.469 -49.438 1 97.12 81 TYR B C 1
ATOM 5248 O O . TYR B 1 81 ? 5.926 -48.281 -49.188 1 97.12 81 TYR B O 1
ATOM 5256 N N . HIS B 1 82 ? 6.82 -50.281 -49.406 1 97.94 82 HIS B N 1
ATOM 5257 C CA . HIS B 1 82 ? 8.133 -49.969 -48.875 1 97.94 82 HIS B CA 1
ATOM 5258 C C . HIS B 1 82 ? 9.031 -49.344 -49.938 1 97.94 82 HIS B C 1
ATOM 5260 O O . HIS B 1 82 ? 10.172 -48.969 -49.656 1 97.94 82 HIS B O 1
ATOM 5266 N N . GLU B 1 83 ? 8.508 -49.25 -51.125 1 96.19 83 GLU B N 1
ATOM 5267 C CA . GLU B 1 83 ? 9.297 -48.625 -52.156 1 96.19 83 GLU B CA 1
ATOM 5268 C C . GLU B 1 83 ? 9.742 -47.219 -51.781 1 96.19 83 GLU B C 1
ATOM 5270 O O . GLU B 1 83 ? 10.852 -46.781 -52.125 1 96.19 83 GLU B O 1
ATOM 5275 N N . LYS B 1 84 ? 9.008 -46.562 -51.062 1 94.25 84 LYS B N 1
ATOM 5276 C CA . LYS B 1 84 ? 9.258 -45.156 -50.688 1 94.25 84 LYS B CA 1
ATOM 5277 C C . LYS B 1 84 ? 10.461 -45.031 -49.781 1 94.25 84 LYS B C 1
ATOM 5279 O O . LYS B 1 84 ? 11.047 -43.969 -49.656 1 94.25 84 LYS B O 1
ATOM 5284 N N . PHE B 1 85 ? 10.82 -46.094 -49.125 1 96 85 PHE B N 1
ATOM 5285 C CA . PHE B 1 85 ? 11.922 -46.031 -48.188 1 96 85 PHE B CA 1
ATOM 5286 C C . PHE B 1 85 ? 13.25 -46.344 -48.875 1 96 85 PHE B C 1
ATOM 5288 O O . PHE B 1 85 ? 14.32 -46.094 -48.344 1 96 85 PHE B O 1
ATOM 5295 N N . HIS B 1 86 ? 13.234 -47 -50.062 1 95.06 86 HIS B N 1
ATOM 5296 C CA . HIS B 1 86 ? 14.414 -47.344 -50.875 1 95.06 86 HIS B CA 1
ATOM 5297 C C . HIS B 1 86 ? 15.438 -48.094 -50.031 1 95.06 86 HIS B C 1
ATOM 5299 O O . HIS B 1 86 ? 16.625 -47.781 -50.062 1 95.06 86 HIS B O 1
ATOM 5305 N N . SER B 1 87 ? 15.008 -49.062 -49.219 1 97.31 87 SER B N 1
ATOM 5306 C CA . SER B 1 87 ? 15.891 -49.844 -48.344 1 97.31 87 SER B CA 1
ATOM 5307 C C . SER B 1 87 ? 15.961 -51.312 -48.781 1 97.31 87 SER B C 1
ATOM 5309 O O . SER B 1 87 ? 14.961 -52.031 -48.75 1 97.31 87 SER B O 1
ATOM 5311 N N . ALA B 1 88 ? 17.094 -51.75 -49.062 1 97.75 88 ALA B N 1
ATOM 5312 C CA . ALA B 1 88 ? 17.297 -53.125 -49.469 1 97.75 88 ALA B CA 1
ATOM 5313 C C . ALA B 1 88 ? 17.078 -54.062 -48.281 1 97.75 88 ALA B C 1
ATOM 5315 O O . ALA B 1 88 ? 16.516 -55.156 -48.438 1 97.75 88 ALA B O 1
ATOM 5316 N N . ALA B 1 89 ? 17.484 -53.625 -47.156 1 97.62 89 ALA B N 1
ATOM 5317 C CA . ALA B 1 89 ? 17.328 -54.438 -45.969 1 97.62 89 ALA B CA 1
ATOM 5318 C C . ALA B 1 89 ? 15.859 -54.656 -45.625 1 97.62 89 ALA B C 1
ATOM 5320 O O . ALA B 1 89 ? 15.461 -55.781 -45.281 1 97.62 89 ALA B O 1
ATOM 5321 N N . MET B 1 90 ? 15.039 -53.688 -45.781 1 98.31 90 MET B N 1
ATOM 5322 C CA . MET B 1 90 ? 13.609 -53.812 -45.531 1 98.31 90 MET B CA 1
ATOM 5323 C C . MET B 1 90 ? 12.953 -54.719 -46.562 1 98.31 90 MET B C 1
ATOM 5325 O O . MET B 1 90 ? 12.125 -55.562 -46.219 1 98.31 90 MET B O 1
ATOM 5329 N N . GLN B 1 91 ? 13.383 -54.594 -47.75 1 98.25 91 GLN B N 1
ATOM 5330 C CA . GLN B 1 91 ? 12.852 -55.438 -48.812 1 98.25 91 GLN B CA 1
ATOM 5331 C C . GLN B 1 91 ? 13.219 -56.906 -48.594 1 98.25 91 GLN B C 1
ATOM 5333 O O . GLN B 1 91 ? 12.406 -57.812 -48.844 1 98.25 91 GLN B O 1
ATOM 5338 N N . ALA B 1 92 ? 14.398 -57.062 -48.156 1 98.12 92 ALA B N 1
ATOM 5339 C CA . ALA B 1 92 ? 14.844 -58.438 -47.875 1 98.12 92 ALA B CA 1
ATOM 5340 C C . ALA B 1 92 ? 13.992 -59.062 -46.781 1 98.12 92 ALA B C 1
ATOM 5342 O O . ALA B 1 92 ? 13.641 -60.25 -46.875 1 98.12 92 ALA B O 1
ATOM 5343 N N . SER B 1 93 ? 13.695 -58.312 -45.812 1 98.25 93 SER B N 1
ATOM 5344 C CA . SER B 1 93 ? 12.836 -58.812 -44.75 1 98.25 93 SER B CA 1
ATOM 5345 C C . SER B 1 93 ? 11.445 -59.156 -45.281 1 98.25 93 SER B C 1
ATOM 5347 O O . SER B 1 93 ? 10.867 -60.156 -44.875 1 98.25 93 SER B O 1
ATOM 5349 N N . ILE B 1 94 ? 10.945 -58.344 -46.156 1 98.56 94 ILE B N 1
ATOM 5350 C CA . ILE B 1 94 ? 9.625 -58.562 -46.719 1 98.56 94 ILE B CA 1
ATOM 5351 C C . ILE B 1 94 ? 9.633 -59.844 -47.531 1 98.56 94 ILE B C 1
ATOM 5353 O O . ILE B 1 94 ? 8.695 -60.656 -47.438 1 98.56 94 ILE B O 1
ATOM 5357 N N . GLU B 1 95 ? 10.672 -60.156 -48.188 1 98.19 95 GLU B N 1
ATOM 5358 C CA . GLU B 1 95 ? 10.766 -61.375 -49 1 98.19 95 GLU B CA 1
ATOM 5359 C C . GLU B 1 95 ? 10.773 -62.625 -48.156 1 98.19 95 GLU B C 1
ATOM 5361 O O . GLU B 1 95 ? 10.242 -63.656 -48.531 1 98.19 95 GLU B O 1
ATOM 5366 N N . LYS B 1 96 ? 11.273 -62.469 -46.969 1 98 96 LYS B N 1
ATOM 5367 C CA . LYS B 1 96 ? 11.273 -63.594 -46.031 1 98 96 LYS B CA 1
ATOM 5368 C C . LYS B 1 96 ? 9.852 -64 -45.719 1 98 96 LYS B C 1
ATOM 5370 O O . LYS B 1 96 ? 9.617 -65.188 -45.375 1 98 96 LYS B O 1
ATOM 5375 N N . LEU B 1 97 ? 8.906 -63.156 -45.812 1 97.25 97 LEU B N 1
ATOM 5376 C CA . LEU B 1 97 ? 7.523 -63.438 -45.438 1 97.25 97 LEU B CA 1
ATOM 5377 C C . LEU B 1 97 ? 6.906 -64.438 -46.406 1 97.25 97 LEU B C 1
ATOM 5379 O O . LEU B 1 97 ? 5.895 -65.062 -46.062 1 97.25 97 LEU B O 1
ATOM 5383 N N . ARG B 1 98 ? 7.504 -64.625 -47.531 1 97.19 98 ARG B N 1
ATOM 5384 C CA . ARG B 1 98 ? 6.973 -65.562 -48.531 1 97.19 98 ARG B CA 1
ATOM 5385 C C . ARG B 1 98 ? 7.242 -67 -48.125 1 97.19 98 ARG B C 1
ATOM 5387 O O . ARG B 1 98 ? 6.539 -67.938 -48.562 1 97.19 98 ARG B O 1
ATOM 5394 N N . ASP B 1 99 ? 8.219 -67.188 -47.25 1 96.81 99 ASP B N 1
ATOM 5395 C CA . ASP B 1 99 ? 8.523 -68.5 -46.75 1 96.81 99 ASP B CA 1
ATOM 5396 C C . ASP B 1 99 ? 7.387 -69.062 -45.875 1 96.81 99 ASP B C 1
ATOM 5398 O O . ASP B 1 99 ? 6.961 -68.375 -44.938 1 96.81 99 ASP B O 1
ATOM 5402 N N . PRO B 1 100 ? 6.91 -70.25 -46.156 1 95.44 100 PRO B N 1
ATOM 5403 C CA . PRO B 1 100 ? 5.785 -70.812 -45.375 1 95.44 100 PRO B CA 1
ATOM 5404 C C . PRO B 1 100 ? 6.125 -71 -43.906 1 95.44 100 PRO B C 1
ATOM 5406 O O . PRO B 1 100 ? 5.223 -71.125 -43.062 1 95.44 100 PRO B O 1
ATOM 5409 N N . LYS B 1 101 ? 7.398 -70.938 -43.594 1 95.69 101 LYS B N 1
ATOM 5410 C CA . LYS B 1 101 ? 7.809 -71.188 -42.219 1 95.69 101 LYS B CA 1
ATOM 5411 C C . LYS B 1 101 ? 8.031 -69.812 -41.5 1 95.69 101 LYS B C 1
ATOM 5413 O O . LYS B 1 101 ? 8.25 -69.812 -40.281 1 95.69 101 LYS B O 1
ATOM 5418 N N . SER B 1 102 ? 7.973 -68.812 -42.281 1 97.44 102 SER B N 1
ATOM 5419 C CA . SER B 1 102 ? 8.312 -67.5 -41.719 1 97.44 102 SER B CA 1
ATOM 5420 C C . SER B 1 102 ? 7.289 -67.062 -40.688 1 97.44 102 SER B C 1
ATOM 5422 O O . SER B 1 102 ? 6.117 -67.375 -40.75 1 97.44 102 SER B O 1
ATOM 5424 N N . THR B 1 103 ? 7.758 -66.312 -39.656 1 98.31 103 THR B N 1
ATOM 5425 C CA . THR B 1 103 ? 6.922 -65.688 -38.625 1 98.31 103 THR B CA 1
ATOM 5426 C C . THR B 1 103 ? 7.355 -64.25 -38.406 1 98.31 103 THR B C 1
ATOM 5428 O O . THR B 1 103 ? 8.32 -63.781 -39 1 98.31 103 THR B O 1
ATOM 5431 N N . ALA B 1 104 ? 6.605 -63.594 -37.594 1 98.69 104 ALA B N 1
ATOM 5432 C CA . ALA B 1 104 ? 6.906 -62.156 -37.344 1 98.69 104 ALA B CA 1
ATOM 5433 C C . ALA B 1 104 ? 6.777 -61.812 -35.875 1 98.69 104 ALA B C 1
ATOM 5435 O O . ALA B 1 104 ? 5.965 -62.406 -35.156 1 98.69 104 ALA B O 1
ATOM 5436 N N . VAL B 1 105 ? 7.621 -60.969 -35.406 1 98.75 105 VAL B N 1
ATOM 5437 C CA . VAL B 1 105 ? 7.414 -60.281 -34.156 1 98.75 105 VAL B CA 1
ATOM 5438 C C . VAL B 1 105 ? 6.801 -58.906 -34.438 1 98.75 105 VAL B C 1
ATOM 5440 O O . VAL B 1 105 ? 7.352 -58.094 -35.188 1 98.75 105 VAL B O 1
ATOM 5443 N N . VAL B 1 106 ? 5.66 -58.656 -33.781 1 98.69 106 VAL B N 1
ATOM 5444 C CA . VAL B 1 106 ? 4.883 -57.469 -34.125 1 98.69 106 VAL B CA 1
ATOM 5445 C C . VAL B 1 106 ? 4.703 -56.594 -32.906 1 98.69 106 VAL B C 1
ATOM 5447 O O . VAL B 1 106 ? 4.562 -57.094 -31.766 1 98.69 106 VAL B O 1
ATOM 5450 N N . GLY B 1 107 ? 4.773 -55.344 -33 1 97.38 107 GLY B N 1
ATOM 5451 C CA . GLY B 1 107 ? 4.371 -54.312 -32.062 1 97.38 107 GLY B CA 1
ATOM 5452 C C . GLY B 1 107 ? 3.873 -53.062 -32.75 1 97.38 107 GLY B C 1
ATOM 5453 O O . GLY B 1 107 ? 4.07 -52.875 -33.969 1 97.38 107 GLY B O 1
ATOM 5454 N N . GLY B 1 108 ? 3.271 -52.188 -32.031 1 95.38 108 GLY B N 1
ATOM 5455 C CA . GLY B 1 108 ? 2.744 -51 -32.719 1 95.38 108 GLY B CA 1
ATOM 5456 C C . GLY B 1 108 ? 2.629 -49.812 -31.781 1 95.38 108 GLY B C 1
ATOM 5457 O O . GLY B 1 108 ? 2.707 -49.938 -30.562 1 95.38 108 GLY B O 1
ATOM 5458 N N . GLN B 1 109 ? 2.445 -48.656 -32.375 1 94.06 109 GLN B N 1
ATOM 5459 C CA . GLN B 1 109 ? 2.297 -47.375 -31.656 1 94.06 109 GLN B CA 1
ATOM 5460 C C . GLN B 1 109 ? 1.767 -46.312 -32.594 1 94.06 109 GLN B C 1
ATOM 5462 O O . GLN B 1 109 ? 1.851 -46.438 -33.812 1 94.06 109 GLN B O 1
ATOM 5467 N N . GLN B 1 110 ? 1.186 -45.312 -31.969 1 93.81 110 GLN B N 1
ATOM 5468 C CA . GLN B 1 110 ? 0.748 -44.156 -32.75 1 93.81 110 GLN B CA 1
ATOM 5469 C C . GLN B 1 110 ? 1.937 -43.406 -33.375 1 93.81 110 GLN B C 1
ATOM 5471 O O . GLN B 1 110 ? 3.059 -43.5 -32.875 1 93.81 110 GLN B O 1
ATOM 5476 N N . ALA B 1 111 ? 1.673 -42.719 -34.438 1 94.88 111 ALA B N 1
ATOM 5477 C CA . ALA B 1 111 ? 2.697 -42 -35.188 1 94.88 111 ALA B CA 1
ATOM 5478 C C . ALA B 1 111 ? 2.953 -40.625 -34.594 1 94.88 111 ALA B C 1
ATOM 5480 O O . ALA B 1 111 ? 2.525 -39.625 -35.125 1 94.88 111 ALA B O 1
ATOM 5481 N N . GLY B 1 112 ? 3.711 -40.562 -33.531 1 94.81 112 GLY B N 1
ATOM 5482 C CA . GLY B 1 112 ? 4.004 -39.312 -32.844 1 94.81 112 GLY B CA 1
ATOM 5483 C C . GLY B 1 112 ? 5.012 -38.469 -33.594 1 94.81 112 GLY B C 1
ATOM 5484 O O . GLY B 1 112 ? 5.922 -39 -34.25 1 94.81 112 GLY B O 1
ATOM 5485 N N . LEU B 1 113 ? 4.887 -37.156 -33.438 1 96 113 LEU B N 1
ATOM 5486 C CA . LEU B 1 113 ? 5.848 -36.219 -34.031 1 96 113 LEU B CA 1
ATOM 5487 C C . LEU B 1 113 ? 7.254 -36.5 -33.5 1 96 113 LEU B C 1
ATOM 5489 O O . LEU B 1 113 ? 7.438 -36.75 -32.312 1 96 113 LEU B O 1
ATOM 5493 N N . LEU B 1 114 ? 8.195 -36.5 -34.438 1 97.44 114 LEU B N 1
ATOM 5494 C CA . LEU B 1 114 ? 9.594 -36.781 -34.125 1 97.44 114 LEU B CA 1
ATOM 5495 C C . LEU B 1 114 ? 9.734 -38.125 -33.406 1 97.44 114 LEU B C 1
ATOM 5497 O O . LEU B 1 114 ? 10.508 -38.25 -32.469 1 97.44 114 LEU B O 1
ATOM 5501 N N . THR B 1 115 ? 8.961 -39.094 -33.781 1 96.81 115 THR B N 1
ATOM 5502 C CA . THR B 1 115 ? 8.953 -40.5 -33.375 1 96.81 115 THR B CA 1
ATOM 5503 C C . THR B 1 115 ? 8.125 -40.656 -32.094 1 96.81 115 THR B C 1
ATOM 5505 O O . THR B 1 115 ? 7.883 -41.781 -31.641 1 96.81 115 THR B O 1
ATOM 5508 N N . GLY B 1 116 ? 7.68 -39.5 -31.422 1 96.19 116 GLY B N 1
ATOM 5509 C CA . GLY B 1 116 ? 7.051 -39.594 -30.109 1 96.19 116 GLY B CA 1
ATOM 5510 C C . GLY B 1 116 ? 8.031 -39.875 -28.984 1 96.19 116 GLY B C 1
ATOM 5511 O O . GLY B 1 116 ? 9.25 -39.781 -29.188 1 96.19 116 GLY B O 1
ATOM 5512 N N . PRO B 1 117 ? 7.504 -40.219 -27.844 1 97.12 117 PRO B N 1
ATOM 5513 C CA . PRO B 1 117 ? 8.367 -40.469 -26.688 1 97.12 117 PRO B CA 1
ATOM 5514 C C . PRO B 1 117 ? 9.234 -41.719 -26.875 1 97.12 117 PRO B C 1
ATOM 5516 O O . PRO B 1 117 ? 9.031 -42.5 -27.812 1 97.12 117 PRO B O 1
ATOM 5519 N N . LEU B 1 118 ? 10.109 -41.875 -25.969 1 98 118 LEU B N 1
ATOM 5520 C CA . LEU B 1 118 ? 11.125 -42.906 -26.047 1 98 118 LEU B CA 1
ATOM 5521 C C . LEU B 1 118 ? 10.492 -44.312 -26.062 1 98 118 LEU B C 1
ATOM 5523 O O . LEU B 1 118 ? 11.078 -45.25 -26.578 1 98 118 LEU B O 1
ATOM 5527 N N . TYR B 1 119 ? 9.328 -44.438 -25.484 1 97.38 119 TYR B N 1
ATOM 5528 C CA . TYR B 1 119 ? 8.75 -45.781 -25.438 1 97.38 119 TYR B CA 1
ATOM 5529 C C . TYR B 1 119 ? 8.469 -46.312 -26.844 1 97.38 119 TYR B C 1
ATOM 5531 O O . TYR B 1 119 ? 8.43 -47.531 -27.047 1 97.38 119 TYR B O 1
ATOM 5539 N N . THR B 1 120 ? 8.242 -45.469 -27.812 1 97.94 120 THR B N 1
ATOM 5540 C CA . THR B 1 120 ? 8.102 -45.906 -29.203 1 97.94 120 THR B CA 1
ATOM 5541 C C . THR B 1 120 ? 9.398 -46.531 -29.719 1 97.94 120 THR B C 1
ATOM 5543 O O . THR B 1 120 ? 9.391 -47.625 -30.312 1 97.94 120 THR B O 1
ATOM 5546 N N . ILE B 1 121 ? 10.461 -45.875 -29.453 1 98.19 121 ILE B N 1
ATOM 5547 C CA . ILE B 1 121 ? 11.781 -46.375 -29.828 1 98.19 121 ILE B CA 1
ATOM 5548 C C . ILE B 1 121 ? 12.078 -47.688 -29.125 1 98.19 121 ILE B C 1
ATOM 5550 O O . ILE B 1 121 ? 12.539 -48.625 -29.75 1 98.19 121 ILE B O 1
ATOM 5554 N N . HIS B 1 122 ? 11.805 -47.719 -27.859 1 98.06 122 HIS B N 1
ATOM 5555 C CA . HIS B 1 122 ? 12.039 -48.906 -27.062 1 98.06 122 HIS B CA 1
ATOM 5556 C C . HIS B 1 122 ? 11.219 -50.094 -27.594 1 98.06 122 HIS B C 1
ATOM 5558 O O . HIS B 1 122 ? 11.688 -51.219 -27.594 1 98.06 122 HIS B O 1
ATOM 5564 N N . LYS B 1 123 ? 10.047 -49.812 -27.984 1 98.12 123 LYS B N 1
ATOM 5565 C CA . LYS B 1 123 ? 9.18 -50.844 -28.547 1 98.12 123 LYS B CA 1
ATOM 5566 C C . LYS B 1 123 ? 9.773 -51.406 -29.844 1 98.12 123 LYS B C 1
ATOM 5568 O O . LYS B 1 123 ? 9.812 -52.625 -30.031 1 98.12 123 LYS B O 1
ATOM 5573 N N . ILE B 1 124 ? 10.234 -50.562 -30.688 1 98.5 124 ILE B N 1
ATOM 5574 C CA . ILE B 1 124 ? 10.82 -50.969 -31.953 1 98.5 124 ILE B CA 1
ATOM 5575 C C . ILE B 1 124 ? 12.078 -51.812 -31.688 1 98.5 124 ILE B C 1
ATOM 5577 O O . ILE B 1 124 ? 12.266 -52.875 -32.281 1 98.5 124 ILE B O 1
ATOM 5581 N N . ILE B 1 125 ? 12.836 -51.312 -30.797 1 98.12 125 ILE B N 1
ATOM 5582 C CA . ILE B 1 125 ? 14.039 -52.062 -30.438 1 98.12 125 ILE B CA 1
ATOM 5583 C C . ILE B 1 125 ? 13.656 -53.438 -29.906 1 98.12 125 ILE B C 1
ATOM 5585 O O . ILE B 1 125 ? 14.273 -54.438 -30.266 1 98.12 125 ILE B O 1
ATOM 5589 N N . SER B 1 126 ? 12.688 -53.531 -29.078 1 98.19 126 SER B N 1
ATOM 5590 C CA . SER B 1 126 ? 12.203 -54.781 -28.547 1 98.19 126 SER B CA 1
ATOM 5591 C C . SER B 1 126 ? 11.82 -55.75 -29.688 1 98.19 126 SER B C 1
ATOM 5593 O O . SER B 1 126 ? 12.18 -56.938 -29.656 1 98.19 126 SER B O 1
ATOM 5595 N N . ILE B 1 127 ? 11.109 -55.25 -30.672 1 98.62 127 ILE B N 1
ATOM 5596 C CA . ILE B 1 127 ? 10.664 -56.031 -31.812 1 98.62 127 ILE B CA 1
ATOM 5597 C C . ILE B 1 127 ? 11.875 -56.594 -32.562 1 98.62 127 ILE B C 1
ATOM 5599 O O . ILE B 1 127 ? 11.945 -57.812 -32.812 1 98.62 127 ILE B O 1
ATOM 5603 N N . ILE B 1 128 ? 12.781 -55.75 -32.812 1 98.06 128 ILE B N 1
ATOM 5604 C CA . ILE B 1 128 ? 13.945 -56.125 -33.625 1 98.06 128 ILE B CA 1
ATOM 5605 C C . ILE B 1 128 ? 14.797 -57.125 -32.875 1 98.06 128 ILE B C 1
ATOM 5607 O O . ILE B 1 128 ? 15.188 -58.156 -33.438 1 98.06 128 ILE B O 1
ATOM 5611 N N . VAL B 1 129 ? 15.039 -56.844 -31.641 1 97 129 VAL B N 1
ATOM 5612 C CA . VAL B 1 129 ? 15.906 -57.719 -30.844 1 97 129 VAL B CA 1
ATOM 5613 C C . VAL B 1 129 ? 15.266 -59.094 -30.672 1 97 129 VAL B C 1
ATOM 5615 O O . VAL B 1 129 ? 15.922 -60.125 -30.891 1 97 129 VAL B O 1
ATOM 5618 N N . LEU B 1 130 ? 14.008 -59.156 -30.375 1 97.44 130 LEU B N 1
ATOM 5619 C CA . LEU B 1 130 ? 13.344 -60.438 -30.172 1 97.44 130 LEU B CA 1
ATOM 5620 C C . LEU B 1 130 ? 13.281 -61.219 -31.484 1 97.44 130 LEU B C 1
ATOM 5622 O O . LEU B 1 130 ? 13.5 -62.406 -31.5 1 97.44 130 LEU B O 1
ATOM 5626 N N . ALA B 1 131 ? 12.977 -60.531 -32.562 1 98.19 131 ALA B N 1
ATOM 5627 C CA . ALA B 1 131 ? 12.93 -61.188 -33.875 1 98.19 131 ALA B CA 1
ATOM 5628 C C . ALA B 1 131 ? 14.266 -61.844 -34.188 1 98.19 131 ALA B C 1
ATOM 5630 O O . ALA B 1 131 ? 14.32 -63 -34.625 1 98.19 131 ALA B O 1
ATOM 5631 N N . ARG B 1 132 ? 15.258 -61.094 -33.969 1 96.75 132 ARG B N 1
ATOM 5632 C CA . ARG B 1 132 ? 16.594 -61.625 -34.25 1 96.75 132 ARG B CA 1
ATOM 5633 C C . ARG B 1 132 ? 16.922 -62.812 -33.375 1 96.75 132 ARG B C 1
ATOM 5635 O O . ARG B 1 132 ? 17.406 -63.844 -33.875 1 96.75 132 ARG B O 1
ATOM 5642 N N . GLN B 1 133 ? 16.641 -62.719 -32.156 1 95.19 133 GLN B N 1
ATOM 5643 C CA . GLN B 1 133 ? 16.922 -63.781 -31.203 1 95.19 133 GLN B CA 1
ATOM 5644 C C . GLN B 1 133 ? 16.141 -65.062 -31.578 1 95.19 133 GLN B C 1
ATOM 5646 O O . GLN B 1 133 ? 16.719 -66.125 -31.578 1 95.19 133 GLN B O 1
ATOM 5651 N N . GLN B 1 134 ? 14.914 -64.875 -31.938 1 96.75 134 GLN B N 1
ATOM 5652 C CA . GLN B 1 134 ? 14.086 -66.062 -32.219 1 96.75 134 GLN B CA 1
ATOM 5653 C C . GLN B 1 134 ? 14.414 -66.625 -33.594 1 96.75 134 GLN B C 1
ATOM 5655 O O . GLN B 1 134 ? 14.32 -67.875 -33.781 1 96.75 134 GLN B O 1
ATOM 5660 N N . GLU B 1 135 ? 14.789 -65.75 -34.5 1 97.44 135 GLU B N 1
ATOM 5661 C CA . GLU B 1 135 ? 15.25 -66.25 -35.781 1 97.44 135 GLU B CA 1
ATOM 5662 C C . GLU B 1 135 ? 16.453 -67.188 -35.625 1 97.44 135 GLU B C 1
ATOM 5664 O O . GLU B 1 135 ? 16.5 -68.25 -36.219 1 97.44 135 GLU B O 1
ATOM 5669 N N . GLU B 1 136 ? 17.297 -66.812 -34.75 1 95.88 136 GLU B N 1
ATOM 5670 C CA . GLU B 1 136 ? 18.484 -67.562 -34.469 1 95.88 136 GLU B CA 1
ATOM 5671 C C . GLU B 1 136 ? 18.125 -68.875 -33.719 1 95.88 136 GLU B C 1
ATOM 5673 O O . GLU B 1 136 ? 18.625 -69.938 -34.062 1 95.88 136 GLU B O 1
ATOM 5678 N N . ALA B 1 137 ? 17.281 -68.812 -32.812 1 95.19 137 ALA B N 1
ATOM 5679 C CA . ALA B 1 137 ? 16.953 -69.938 -31.922 1 95.19 137 ALA B CA 1
ATOM 5680 C C . ALA B 1 137 ? 16.125 -70.938 -32.656 1 95.19 137 ALA B C 1
ATOM 5682 O O . ALA B 1 137 ? 16.328 -72.188 -32.469 1 95.19 137 ALA B O 1
ATOM 5683 N N . LEU B 1 138 ? 15.188 -70.5 -33.5 1 96.62 138 LEU B N 1
ATOM 5684 C CA . LEU B 1 138 ? 14.219 -71.375 -34.125 1 96.62 138 LEU B CA 1
ATOM 5685 C C . LEU B 1 138 ? 14.695 -71.812 -35.531 1 96.62 138 LEU B C 1
ATOM 5687 O O . LEU B 1 138 ? 14.148 -72.75 -36.094 1 96.62 138 LEU B O 1
ATOM 5691 N N . GLN B 1 139 ? 15.625 -71.125 -36.062 1 96.56 139 GLN B N 1
ATOM 5692 C CA . GLN B 1 139 ? 16.219 -71.375 -37.344 1 96.56 139 GLN B CA 1
ATOM 5693 C C . GLN B 1 139 ? 15.156 -71.375 -38.469 1 96.56 139 GLN B C 1
ATOM 5695 O O . GLN B 1 139 ? 15.102 -72.25 -39.312 1 96.56 139 GLN B O 1
ATOM 5700 N N . ILE B 1 140 ? 14.273 -70.438 -38.312 1 97.06 140 ILE B N 1
ATOM 5701 C CA . ILE B 1 140 ? 13.305 -70.062 -39.344 1 97.06 140 ILE B CA 1
ATOM 5702 C C . ILE B 1 140 ? 13.297 -68.562 -39.531 1 97.06 140 ILE B C 1
ATOM 5704 O O . ILE B 1 140 ? 13.758 -67.812 -38.656 1 97.06 140 ILE B O 1
ATOM 5708 N N . PRO B 1 141 ? 12.828 -68.062 -40.656 1 97.81 141 PRO B N 1
ATOM 5709 C CA . PRO B 1 141 ? 12.75 -66.625 -40.812 1 97.81 141 PRO B CA 1
ATOM 5710 C C . PRO B 1 141 ? 11.781 -66 -39.812 1 97.81 141 PRO B C 1
ATOM 5712 O O . PRO B 1 141 ? 10.641 -66.438 -39.688 1 97.81 141 PRO B O 1
ATOM 5715 N N . VAL B 1 142 ? 12.25 -65.125 -39.062 1 98.5 142 VAL B N 1
ATOM 5716 C CA . VAL B 1 142 ? 11.445 -64.25 -38.156 1 98.5 142 VAL B CA 1
ATOM 5717 C C . VAL B 1 142 ? 11.664 -62.812 -38.5 1 98.5 142 VAL B C 1
ATOM 5719 O O . VAL B 1 142 ? 12.766 -62.281 -38.344 1 98.5 142 VAL B O 1
ATOM 5722 N N . VAL B 1 143 ? 10.68 -62.062 -38.938 1 98.56 143 VAL B N 1
ATOM 5723 C CA . VAL B 1 143 ? 10.859 -60.688 -39.406 1 98.56 143 VAL B CA 1
ATOM 5724 C C . VAL B 1 143 ? 10.258 -59.719 -38.406 1 98.56 143 VAL B C 1
ATOM 5726 O O . VAL B 1 143 ? 9.258 -60.031 -37.75 1 98.56 143 VAL B O 1
ATOM 5729 N N . PRO B 1 144 ? 10.875 -58.594 -38.156 1 98.62 144 PRO B N 1
ATOM 5730 C CA . PRO B 1 144 ? 10.328 -57.562 -37.281 1 98.62 144 PRO B CA 1
ATOM 5731 C C . PRO B 1 144 ? 9.312 -56.656 -38 1 98.62 144 PRO B C 1
ATOM 5733 O O . PRO B 1 144 ? 9.609 -56.125 -39.094 1 98.62 144 PRO B O 1
ATOM 5736 N N . ILE B 1 145 ? 8.141 -56.5 -37.438 1 98.81 145 ILE B N 1
ATOM 5737 C CA . ILE B 1 145 ? 7.109 -55.656 -38.031 1 98.81 145 ILE B CA 1
ATOM 5738 C C . ILE B 1 145 ? 6.625 -54.625 -37.031 1 98.81 145 ILE B C 1
ATOM 5740 O O . ILE B 1 145 ? 6.242 -54.969 -35.906 1 98.81 145 ILE B O 1
ATOM 5744 N N . PHE B 1 146 ? 6.734 -53.406 -37.375 1 98.38 146 PHE B N 1
ATOM 5745 C CA . PHE B 1 146 ? 6.156 -52.344 -36.594 1 98.38 146 PHE B CA 1
ATOM 5746 C C . PHE B 1 146 ? 4.844 -51.875 -37.188 1 98.38 146 PHE B C 1
ATOM 5748 O O . PHE B 1 146 ? 4.82 -51.344 -38.312 1 98.38 146 PHE B O 1
ATOM 5755 N N . TRP B 1 147 ? 3.809 -52.094 -36.469 1 96.94 147 TRP B N 1
ATOM 5756 C CA . TRP B 1 147 ? 2.457 -51.688 -36.844 1 96.94 147 TRP B CA 1
ATOM 5757 C C . TRP B 1 147 ? 2.223 -50.219 -36.531 1 96.94 147 TRP B C 1
ATOM 5759 O O . TRP B 1 147 ? 2.049 -49.844 -35.344 1 96.94 147 TRP B O 1
ATOM 5769 N N . VAL B 1 148 ? 2.217 -49.312 -37.562 1 96.62 148 VAL B N 1
ATOM 5770 C CA . VAL B 1 148 ? 1.978 -47.875 -37.375 1 96.62 148 VAL B CA 1
ATOM 5771 C C . VAL B 1 148 ? 0.477 -47.625 -37.281 1 96.62 148 VAL B C 1
ATOM 5773 O O . VAL B 1 148 ? -0.26 -47.875 -38.25 1 96.62 148 VAL B O 1
ATOM 5776 N N . ALA B 1 149 ? 0.071 -47.125 -36.156 1 92.31 149 ALA B N 1
ATOM 5777 C CA . ALA B 1 149 ? -1.353 -46.844 -35.969 1 92.31 149 ALA B CA 1
ATOM 5778 C C . ALA B 1 149 ? -1.778 -45.594 -36.719 1 92.31 149 ALA B C 1
ATOM 5780 O O . ALA B 1 149 ? -2.125 -44.594 -36.125 1 92.31 149 ALA B O 1
ATOM 5781 N N . GLY B 1 150 ? -1.869 -45.719 -38 1 89.12 150 GLY B N 1
ATOM 5782 C CA . GLY B 1 150 ? -2.211 -44.594 -38.844 1 89.12 150 GLY B CA 1
ATOM 5783 C C . GLY B 1 150 ? -3.688 -44.25 -38.844 1 89.12 150 GLY B C 1
ATOM 5784 O O . GLY B 1 150 ? -4.086 -43.188 -39.281 1 89.12 150 GLY B O 1
ATOM 5785 N N . GLU B 1 151 ? -4.508 -45.125 -38.312 1 86.56 151 GLU B N 1
ATOM 5786 C CA . GLU B 1 151 ? -5.953 -44.906 -38.281 1 86.56 151 GLU B CA 1
ATOM 5787 C C . GLU B 1 151 ? -6.391 -44.094 -37.094 1 86.56 151 GLU B C 1
ATOM 5789 O O . GLU B 1 151 ? -7.543 -43.656 -37 1 86.56 151 GLU B O 1
ATOM 5794 N N . ASP B 1 152 ? -5.508 -43.875 -36.188 1 80.75 152 ASP B N 1
ATOM 5795 C CA . ASP B 1 152 ? -5.867 -43.156 -35 1 80.75 152 ASP B CA 1
ATOM 5796 C C . ASP B 1 152 ? -6.207 -41.688 -35.312 1 80.75 152 ASP B C 1
ATOM 5798 O O . ASP B 1 152 ? -5.551 -41.062 -36.156 1 80.75 152 ASP B O 1
ATOM 5802 N N . HIS B 1 153 ? -7.254 -41.219 -34.656 1 77.06 153 HIS B N 1
ATOM 5803 C CA . HIS B 1 153 ? -7.73 -39.875 -34.969 1 77.06 153 HIS B CA 1
ATOM 5804 C C . HIS B 1 153 ? -7.453 -38.906 -33.844 1 77.06 153 HIS B C 1
ATOM 5806 O O . HIS B 1 153 ? -7.852 -37.75 -33.906 1 77.06 153 HIS B O 1
ATOM 5812 N N . ASP B 1 154 ? -6.809 -39.312 -32.844 1 80.5 154 ASP B N 1
ATOM 5813 C CA . ASP B 1 154 ? -6.484 -38.406 -31.75 1 80.5 154 ASP B CA 1
ATOM 5814 C C . ASP B 1 154 ? -5.133 -37.75 -31.969 1 80.5 154 ASP B C 1
ATOM 5816 O O . ASP B 1 154 ? -4.133 -38.125 -31.359 1 80.5 154 ASP B O 1
ATOM 5820 N N . LEU B 1 155 ? -5.109 -36.75 -32.656 1 83.19 155 LEU B N 1
ATOM 5821 C CA . LEU B 1 155 ? -3.891 -36.031 -33.062 1 83.19 155 LEU B CA 1
ATOM 5822 C C . LEU B 1 155 ? -3.311 -35.281 -31.859 1 83.19 155 LEU B C 1
ATOM 5824 O O . LEU B 1 155 ? -2.113 -34.969 -31.828 1 83.19 155 LEU B O 1
ATOM 5828 N N . GLU B 1 156 ? -4.16 -35 -30.891 1 84.5 156 GLU B N 1
ATOM 5829 C CA . GLU B 1 156 ? -3.717 -34.25 -29.734 1 84.5 156 GLU B CA 1
ATOM 5830 C C . GLU B 1 156 ? -2.709 -35.031 -28.906 1 84.5 156 GLU B C 1
ATOM 5832 O O . GLU B 1 156 ? -1.895 -34.469 -28.188 1 84.5 156 GLU B O 1
ATOM 5837 N N . GLU B 1 157 ? -2.711 -36.281 -29.141 1 86.88 157 GLU B N 1
ATOM 5838 C CA . GLU B 1 157 ? -1.837 -37.156 -28.359 1 86.88 157 GLU B CA 1
ATOM 5839 C C . GLU B 1 157 ? -0.47 -37.312 -29.031 1 86.88 157 GLU B C 1
ATOM 5841 O O . GLU B 1 157 ? 0.489 -37.75 -28.391 1 86.88 157 GLU B O 1
ATOM 5846 N N . ILE B 1 158 ? -0.342 -36.812 -30.312 1 91.5 158 ILE B N 1
ATOM 5847 C CA . ILE B 1 158 ? 0.897 -37.156 -31.016 1 91.5 158 ILE B CA 1
ATOM 5848 C C . ILE B 1 158 ? 1.505 -35.875 -31.609 1 91.5 158 ILE B C 1
ATOM 5850 O O . ILE B 1 158 ? 2.527 -35.906 -32.281 1 91.5 158 ILE B O 1
ATOM 5854 N N . ASN B 1 159 ? 0.945 -34.688 -31.266 1 93.38 159 ASN B N 1
ATOM 5855 C CA . ASN B 1 159 ? 1.365 -33.469 -31.953 1 93.38 159 ASN B CA 1
ATOM 5856 C C . ASN B 1 159 ? 2.314 -32.625 -31.094 1 93.38 159 ASN B C 1
ATOM 5858 O O . ASN B 1 159 ? 2.34 -31.406 -31.203 1 93.38 159 ASN B O 1
ATOM 5862 N N . TYR B 1 160 ? 2.998 -33.25 -30.203 1 95.12 160 TYR B N 1
ATOM 5863 C CA . TYR B 1 160 ? 3.912 -32.5 -29.359 1 95.12 160 TYR B CA 1
ATOM 5864 C C . TYR B 1 160 ? 5.098 -33.375 -28.922 1 95.12 160 TYR B C 1
ATOM 5866 O O . TYR B 1 160 ? 5.062 -34.594 -29.047 1 95.12 160 TYR B O 1
ATOM 5874 N N . VAL B 1 161 ? 6.125 -32.719 -28.406 1 96.62 161 VAL B N 1
ATOM 5875 C CA . VAL B 1 161 ? 7.234 -33.344 -27.688 1 96.62 161 VAL B CA 1
ATOM 5876 C C . VAL B 1 161 ? 7.59 -32.5 -26.469 1 96.62 161 VAL B C 1
ATOM 5878 O O . VAL B 1 161 ? 7.168 -31.344 -26.359 1 96.62 161 VAL B O 1
ATOM 5881 N N . HIS B 1 162 ? 8.234 -33.125 -25.516 1 96.06 162 HIS B N 1
ATOM 5882 C CA . HIS B 1 162 ? 8.75 -32.344 -24.391 1 96.06 162 HIS B CA 1
ATOM 5883 C C . HIS B 1 162 ? 10.219 -32.031 -24.578 1 96.06 162 HIS B C 1
ATOM 5885 O O . HIS B 1 162 ? 11 -32.844 -25.062 1 96.06 162 HIS B O 1
ATOM 5891 N N . THR B 1 163 ? 10.516 -30.812 -24.281 1 94.31 163 THR B N 1
ATOM 5892 C CA . THR B 1 163 ? 11.906 -30.375 -24.25 1 94.31 163 THR B CA 1
ATOM 5893 C C . THR B 1 163 ? 12.266 -29.766 -22.891 1 94.31 163 THR B C 1
ATOM 5895 O O . THR B 1 163 ? 11.391 -29.578 -22.047 1 94.31 163 THR B O 1
ATOM 5898 N N . SER B 1 164 ? 13.539 -29.766 -22.578 1 87.5 164 SER B N 1
ATOM 5899 C CA . SER B 1 164 ? 13.977 -29.141 -21.328 1 87.5 164 SER B CA 1
ATOM 5900 C C . SER B 1 164 ? 15.164 -28.219 -21.562 1 87.5 164 SER B C 1
ATOM 5902 O O . SER B 1 164 ? 16 -28.484 -22.422 1 87.5 164 SER B O 1
ATOM 5904 N N . THR B 1 165 ? 14.984 -27.047 -20.922 1 73.62 165 THR B N 1
ATOM 5905 C CA . THR B 1 165 ? 16.156 -26.156 -20.875 1 73.62 165 THR B CA 1
ATOM 5906 C C . THR B 1 165 ? 16.812 -26.219 -19.5 1 73.62 165 THR B C 1
ATOM 5908 O O . THR B 1 165 ? 16.266 -26.797 -18.562 1 73.62 165 THR B O 1
ATOM 5911 N N . GLU B 1 166 ? 18.109 -25.938 -19.359 1 65.44 166 GLU B N 1
ATOM 5912 C CA . GLU B 1 166 ? 18.859 -25.922 -18.109 1 65.44 166 GLU B CA 1
ATOM 5913 C C . GLU B 1 166 ? 18.062 -25.234 -17 1 65.44 166 GLU B C 1
ATOM 5915 O O . GLU B 1 166 ? 18.188 -25.609 -15.836 1 65.44 166 GLU B O 1
ATOM 5920 N N . LYS B 1 167 ? 17.188 -24.328 -17.359 1 64.31 167 LYS B N 1
ATOM 5921 C CA . LYS B 1 167 ? 16.578 -23.453 -16.359 1 64.31 167 LYS B CA 1
ATOM 5922 C C . LYS B 1 167 ? 15.148 -23.906 -16.062 1 64.31 167 LYS B C 1
ATOM 5924 O O . LYS B 1 167 ? 14.609 -23.594 -15 1 64.31 167 LYS B O 1
ATOM 5929 N N . LYS B 1 168 ? 14.75 -24.719 -17.062 1 73.06 168 LYS B N 1
ATOM 5930 C CA . LYS B 1 168 ? 13.336 -25.047 -16.953 1 73.06 168 LYS B CA 1
ATOM 5931 C C . LYS B 1 168 ? 13.094 -26.547 -17.031 1 73.06 168 LYS B C 1
ATOM 5933 O O . LYS B 1 168 ? 13.828 -27.266 -17.719 1 73.06 168 LYS B O 1
ATOM 5938 N N . GLY B 1 169 ? 12.227 -27.016 -16.25 1 85.75 169 GLY B N 1
ATOM 5939 C CA . GLY B 1 169 ? 11.742 -28.375 -16.344 1 85.75 169 GLY B CA 1
ATOM 5940 C C . GLY B 1 169 ? 11.133 -28.703 -17.703 1 85.75 169 GLY B C 1
ATOM 5941 O O . GLY B 1 169 ? 11.297 -27.938 -18.656 1 85.75 169 GLY B O 1
ATOM 5942 N N . PRO B 1 170 ? 10.672 -29.891 -17.828 1 93.44 170 PRO B N 1
ATOM 5943 C CA . PRO B 1 170 ? 10.07 -30.297 -19.109 1 93.44 170 PRO B CA 1
ATOM 5944 C C . PRO B 1 170 ? 9.008 -29.312 -19.594 1 93.44 170 PRO B C 1
ATOM 5946 O O . PRO B 1 170 ? 8.133 -28.906 -18.828 1 93.44 170 PRO B O 1
ATOM 5949 N N . VAL B 1 171 ? 9.164 -28.875 -20.812 1 94.12 171 VAL B N 1
ATOM 5950 C CA . VAL B 1 171 ? 8.227 -27.969 -21.453 1 94.12 171 VAL B CA 1
ATOM 5951 C C . VAL B 1 171 ? 7.582 -28.656 -22.656 1 94.12 171 VAL B C 1
ATOM 5953 O O . VAL B 1 171 ? 8.281 -29.219 -23.5 1 94.12 171 VAL B O 1
ATOM 5956 N N . LYS B 1 172 ? 6.312 -28.562 -22.688 1 94.12 172 LYS B N 1
ATOM 5957 C CA . LYS B 1 172 ? 5.559 -29.141 -23.797 1 94.12 172 LYS B CA 1
ATOM 5958 C C . LYS B 1 172 ? 5.59 -28.219 -25.016 1 94.12 172 LYS B C 1
ATOM 5960 O O . LYS B 1 172 ? 5.207 -27.062 -24.922 1 94.12 172 LYS B O 1
ATOM 5965 N N . GLN B 1 173 ? 6.121 -28.766 -26.062 1 95.19 173 GLN B N 1
ATOM 5966 C CA . GLN B 1 173 ? 6.141 -28.031 -27.328 1 95.19 173 GLN B CA 1
ATOM 5967 C C . GLN B 1 173 ? 5.152 -28.641 -28.328 1 95.19 173 GLN B C 1
ATOM 5969 O O . GLN B 1 173 ? 5.426 -29.688 -28.938 1 95.19 173 GLN B O 1
ATOM 5974 N N . LYS B 1 174 ? 4.133 -27.969 -28.531 1 94.94 174 LYS B N 1
ATOM 5975 C CA . LYS B 1 174 ? 3.057 -28.438 -29.406 1 94.94 174 LYS B CA 1
ATOM 5976 C C . LYS B 1 174 ? 3.143 -27.797 -30.781 1 94.94 174 LYS B C 1
ATOM 5978 O O . LYS B 1 174 ? 3.461 -26.609 -30.906 1 94.94 174 LYS B O 1
ATOM 5983 N N . LEU B 1 175 ? 2.875 -28.641 -31.797 1 94.56 175 LEU B N 1
ATOM 5984 C CA . LEU B 1 175 ? 2.762 -28.109 -33.156 1 94.56 175 LEU B CA 1
ATOM 5985 C C . LEU B 1 175 ? 1.51 -27.25 -33.281 1 94.56 175 LEU B C 1
ATOM 5987 O O . LEU B 1 175 ? 0.4 -27.703 -33.031 1 94.56 175 LEU B O 1
ATOM 5991 N N . PRO B 1 176 ? 1.68 -25.984 -33.656 1 90.38 176 PRO B N 1
ATOM 5992 C CA . PRO B 1 176 ? 0.523 -25.078 -33.75 1 90.38 176 PRO B CA 1
ATOM 5993 C C . PRO B 1 176 ? -0.262 -25.281 -35.062 1 90.38 176 PRO B C 1
ATOM 5995 O O . PRO B 1 176 ? -0.22 -24.438 -35.938 1 90.38 176 PRO B O 1
ATOM 5998 N N . GLN B 1 177 ? -0.802 -26.391 -35.188 1 84.94 177 GLN B N 1
ATOM 5999 C CA . GLN B 1 177 ? -1.648 -26.703 -36.344 1 84.94 177 GLN B CA 1
ATOM 6000 C C . GLN B 1 177 ? -3.043 -27.125 -35.875 1 84.94 177 GLN B C 1
ATOM 6002 O O . GLN B 1 177 ? -3.184 -27.969 -35 1 84.94 177 GLN B O 1
ATOM 6007 N N . SER B 1 178 ? -4.055 -26.359 -36.344 1 78.25 178 SER B N 1
ATOM 6008 C CA . SER B 1 178 ? -5.438 -26.672 -36 1 78.25 178 SER B CA 1
ATOM 6009 C C . SER B 1 178 ? -5.945 -27.859 -36.844 1 78.25 178 SER B C 1
ATOM 6011 O O . SER B 1 178 ? -5.578 -28.016 -38 1 78.25 178 SER B O 1
ATOM 6013 N N . TYR B 1 179 ? -6.59 -28.672 -36.031 1 71.31 179 TYR B N 1
ATOM 6014 C CA . TYR B 1 179 ? -7.227 -29.812 -36.688 1 71.31 179 TYR B CA 1
ATOM 6015 C C . TYR B 1 179 ? -8.734 -29.781 -36.469 1 71.31 179 TYR B C 1
ATOM 6017 O O . TYR B 1 179 ? -9.203 -29.625 -35.344 1 71.31 179 TYR B O 1
ATOM 6025 N N . TRP B 1 180 ? -9.578 -29.516 -37.375 1 60.75 180 TRP B N 1
ATOM 6026 C CA . TRP B 1 180 ? -11.008 -29.344 -37.156 1 60.75 180 TRP B CA 1
ATOM 6027 C C . TRP B 1 180 ? -11.75 -30.656 -37.312 1 60.75 180 TRP B C 1
ATOM 6029 O O . TRP B 1 180 ? -12.844 -30.844 -36.781 1 60.75 180 TRP B O 1
ATOM 6039 N N . LYS B 1 181 ? -11.125 -31.625 -37.969 1 69.31 181 LYS B N 1
ATOM 6040 C CA . LYS B 1 181 ? -11.852 -32.844 -38.25 1 69.31 181 LYS B CA 1
ATOM 6041 C C . LYS B 1 181 ? -11.203 -34.031 -37.531 1 69.31 181 LYS B C 1
ATOM 6043 O O . LYS B 1 181 ? -10.031 -33.969 -37.156 1 69.31 181 LYS B O 1
ATOM 6048 N N . LYS B 1 182 ? -12.047 -34.969 -37.219 1 68.69 182 LYS B N 1
ATOM 6049 C CA . LYS B 1 182 ? -11.594 -36.281 -36.688 1 68.69 182 LYS B CA 1
ATOM 6050 C C . LYS B 1 182 ? -10.867 -37.062 -37.75 1 68.69 182 LYS B C 1
ATOM 6052 O O . LYS B 1 182 ? -11.266 -38.188 -38.094 1 68.69 182 LYS B O 1
ATOM 6057 N N . THR B 1 183 ? -9.938 -36.469 -38.25 1 77.06 183 THR B N 1
ATOM 6058 C CA . THR B 1 183 ? -9.234 -37.062 -39.375 1 77.06 183 THR B CA 1
ATOM 6059 C C . THR B 1 183 ? -8.164 -38.031 -38.906 1 77.06 183 THR B C 1
ATOM 6061 O O . THR B 1 183 ? -7.539 -37.812 -37.844 1 77.06 183 THR B O 1
ATOM 6064 N N . LEU B 1 184 ? -7.973 -39.125 -39.656 1 79.81 184 LEU B N 1
ATOM 6065 C CA . LEU B 1 184 ? -6.941 -40.125 -39.375 1 79.81 184 LEU B CA 1
ATOM 6066 C C . LEU B 1 184 ? -5.551 -39.5 -39.531 1 79.81 184 LEU B C 1
ATOM 6068 O O . LEU B 1 184 ? -5.32 -38.688 -40.406 1 79.81 184 LEU B O 1
ATOM 6072 N N . ALA B 1 185 ? -4.641 -39.969 -38.688 1 78.31 185 ALA B N 1
ATOM 6073 C CA . ALA B 1 185 ? -3.26 -39.5 -38.75 1 78.31 185 ALA B CA 1
ATOM 6074 C C . ALA B 1 185 ? -2.664 -39.719 -40.156 1 78.31 185 ALA B C 1
ATOM 6076 O O . ALA B 1 185 ? -1.906 -38.906 -40.656 1 78.31 185 ALA B O 1
ATOM 6077 N N . ALA B 1 186 ? -3.016 -40.844 -40.719 1 80.88 186 ALA B N 1
ATOM 6078 C CA . ALA B 1 186 ? -2.482 -41.219 -42.031 1 80.88 186 ALA B CA 1
ATOM 6079 C C . ALA B 1 186 ? -2.996 -40.312 -43.125 1 80.88 186 ALA B C 1
ATOM 6081 O O . ALA B 1 186 ? -2.404 -40.219 -44.188 1 80.88 186 ALA B O 1
ATOM 6082 N N . LYS B 1 187 ? -4.039 -39.594 -42.844 1 83.25 187 LYS B N 1
ATOM 6083 C CA . LYS B 1 187 ? -4.648 -38.75 -43.875 1 83.25 187 LYS B CA 1
ATOM 6084 C C . LYS B 1 187 ? -4.594 -37.281 -43.5 1 83.25 187 LYS B C 1
ATOM 6086 O O . LYS B 1 187 ? -5.004 -36.438 -44.312 1 83.25 187 LYS B O 1
ATOM 6091 N N . THR B 1 188 ? -4.105 -36.938 -42.438 1 84.62 188 THR B N 1
ATOM 6092 C CA . THR B 1 188 ? -4.016 -35.531 -42.031 1 84.62 188 THR B CA 1
ATOM 6093 C C . THR B 1 188 ? -2.762 -34.906 -42.625 1 84.62 188 THR B C 1
ATOM 6095 O O . THR B 1 188 ? -1.643 -35.312 -42.312 1 84.62 188 THR B O 1
ATOM 6098 N N . PRO B 1 189 ? -3.004 -33.906 -43.312 1 87.81 189 PRO B N 1
ATOM 6099 C CA . PRO B 1 189 ? -1.835 -33.219 -43.906 1 87.81 189 PRO B CA 1
ATOM 6100 C C . PRO B 1 189 ? -0.991 -32.5 -42.844 1 87.81 189 PRO B C 1
ATOM 6102 O O . PRO B 1 189 ? -1.531 -31.984 -41.875 1 87.81 189 PRO B O 1
ATOM 6105 N N . LEU B 1 190 ? 0.242 -32.562 -43.062 1 90.94 190 LEU B N 1
ATOM 6106 C CA . LEU B 1 190 ? 1.196 -31.875 -42.219 1 90.94 190 LEU B CA 1
ATOM 6107 C C . LEU B 1 190 ? 1.579 -30.531 -42.812 1 90.94 190 LEU B C 1
ATOM 6109 O O . LEU B 1 190 ? 2.045 -30.469 -43.938 1 90.94 190 LEU B O 1
ATOM 6113 N N . ASP B 1 191 ? 1.236 -29.469 -42.125 1 91.75 191 ASP B N 1
ATOM 6114 C CA . ASP B 1 191 ? 1.659 -28.156 -42.562 1 91.75 191 ASP B CA 1
ATOM 6115 C C . ASP B 1 191 ? 3.182 -28.031 -42.594 1 91.75 191 ASP B C 1
ATOM 6117 O O . ASP B 1 191 ? 3.812 -27.922 -41.531 1 91.75 191 ASP B O 1
ATOM 6121 N N . GLN B 1 192 ? 3.676 -28.031 -43.781 1 93.62 192 GLN B N 1
ATOM 6122 C CA . GLN B 1 192 ? 5.121 -28.109 -43.969 1 93.62 192 GLN B CA 1
ATOM 6123 C C . GLN B 1 192 ? 5.82 -26.906 -43.312 1 93.62 192 GLN B C 1
ATOM 6125 O O . GLN B 1 192 ? 6.828 -27.078 -42.625 1 93.62 192 GLN B O 1
ATOM 6130 N N . GLU B 1 193 ? 5.293 -25.812 -43.5 1 94.38 193 GLU B N 1
ATOM 6131 C CA . GLU B 1 193 ? 5.926 -24.594 -42.969 1 94.38 193 GLU B CA 1
ATOM 6132 C C . GLU B 1 193 ? 5.84 -24.531 -41.469 1 94.38 193 GLU B C 1
ATOM 6134 O O . GLU B 1 193 ? 6.844 -24.281 -40.781 1 94.38 193 GLU B O 1
ATOM 6139 N N . LYS B 1 194 ? 4.676 -24.766 -40.969 1 94.94 194 LYS B N 1
ATOM 6140 C CA . LYS B 1 194 ? 4.484 -24.734 -39.531 1 94.94 194 LYS B CA 1
ATOM 6141 C C . LYS B 1 194 ? 5.312 -25.828 -38.844 1 94.94 194 LYS B C 1
ATOM 6143 O O . LYS B 1 194 ? 5.906 -25.578 -37.781 1 94.94 194 LYS B O 1
ATOM 6148 N N . CYS B 1 195 ? 5.332 -26.906 -39.469 1 96.38 195 CYS B N 1
ATOM 6149 C CA . CYS B 1 195 ? 6.074 -28.016 -38.906 1 96.38 195 CYS B CA 1
ATOM 6150 C C . CYS B 1 195 ? 7.574 -27.75 -38.938 1 96.38 195 CYS B C 1
ATOM 6152 O O . CYS B 1 195 ? 8.297 -28.062 -38 1 96.38 195 CYS B O 1
ATOM 6154 N N . ALA B 1 196 ? 8.008 -27.219 -40 1 97.12 196 ALA B N 1
ATOM 6155 C CA . ALA B 1 196 ? 9.422 -26.875 -40.125 1 97.12 196 ALA B CA 1
ATOM 6156 C C . ALA B 1 196 ? 9.836 -25.891 -39.031 1 97.12 196 ALA B C 1
ATOM 6158 O O . ALA B 1 196 ? 10.852 -26.078 -38.344 1 97.12 196 ALA B O 1
ATOM 6159 N N . ALA B 1 197 ? 9.086 -24.906 -38.875 1 96.94 197 ALA B N 1
ATOM 6160 C CA . ALA B 1 197 ? 9.352 -23.906 -37.844 1 96.94 197 ALA B CA 1
ATOM 6161 C C . ALA B 1 197 ? 9.328 -24.547 -36.469 1 96.94 197 ALA B C 1
ATOM 6163 O O . ALA B 1 197 ? 10.172 -24.234 -35.625 1 96.94 197 ALA B O 1
ATOM 6164 N N . TRP B 1 198 ? 8.352 -25.312 -36.219 1 96.88 198 TRP B N 1
ATOM 6165 C CA . TRP B 1 198 ? 8.211 -26.016 -34.969 1 96.88 198 TRP B CA 1
ATOM 6166 C C . TRP B 1 198 ? 9.43 -26.891 -34.688 1 96.88 198 TRP B C 1
ATOM 6168 O O . TRP B 1 198 ? 9.938 -26.906 -33.562 1 96.88 198 TRP B O 1
ATOM 6178 N N . ILE B 1 199 ? 9.953 -27.609 -35.688 1 97.81 199 ILE B N 1
ATOM 6179 C CA . ILE B 1 199 ? 11.133 -28.453 -35.531 1 97.81 199 ILE B CA 1
ATOM 6180 C C . ILE B 1 199 ? 12.336 -27.594 -35.125 1 97.81 199 ILE B C 1
ATOM 6182 O O . ILE B 1 199 ? 13.109 -27.969 -34.25 1 97.81 199 ILE B O 1
ATOM 6186 N N . GLU B 1 200 ? 12.43 -26.531 -35.75 1 96.94 200 GLU B N 1
ATOM 6187 C CA . GLU B 1 200 ? 13.523 -25.625 -35.406 1 96.94 200 GLU B CA 1
ATOM 6188 C C . GLU B 1 200 ? 13.445 -25.156 -33.969 1 96.94 200 GLU B C 1
ATOM 6190 O O . GLU B 1 200 ? 14.469 -25.078 -33.281 1 96.94 200 GLU B O 1
ATOM 6195 N N . GLU B 1 201 ? 12.289 -24.891 -33.562 1 95.31 201 GLU B N 1
ATOM 6196 C CA . GLU B 1 201 ? 12.086 -24.484 -32.188 1 95.31 201 GLU B CA 1
ATOM 6197 C C . GLU B 1 201 ? 12.461 -25.594 -31.219 1 95.31 201 GLU B C 1
ATOM 6199 O O . GLU B 1 201 ? 13.094 -25.359 -30.188 1 95.31 201 GLU B O 1
ATOM 6204 N N . VAL B 1 202 ? 12.039 -26.75 -31.531 1 96 202 VAL B N 1
ATOM 6205 C CA . VAL B 1 202 ? 12.359 -27.906 -30.703 1 96 202 VAL B CA 1
ATOM 6206 C C . VAL B 1 202 ? 13.875 -28.078 -30.609 1 96 202 VAL B C 1
ATOM 6208 O O . VAL B 1 202 ? 14.422 -28.25 -29.516 1 96 202 VAL B O 1
ATOM 6211 N N . PHE B 1 203 ? 14.547 -27.984 -31.656 1 95.88 203 PHE B N 1
ATOM 6212 C CA . PHE B 1 203 ? 15.992 -28.203 -31.672 1 95.88 203 PHE B CA 1
ATOM 6213 C C . PHE B 1 203 ? 16.719 -27.047 -31 1 95.88 203 PHE B C 1
ATOM 6215 O O . PHE B 1 203 ? 17.797 -27.219 -30.438 1 95.88 203 PHE B O 1
ATOM 6222 N N . ALA B 1 204 ? 16.094 -25.828 -31.062 1 94.06 204 ALA B N 1
ATOM 6223 C CA . ALA B 1 204 ? 16.672 -24.672 -30.391 1 94.06 204 ALA B CA 1
ATOM 6224 C C . ALA B 1 204 ? 16.703 -24.875 -28.875 1 94.06 204 ALA B C 1
ATOM 6226 O O . ALA B 1 204 ? 17.531 -24.297 -28.188 1 94.06 204 ALA B O 1
ATOM 6227 N N . ALA B 1 205 ? 15.797 -25.656 -28.406 1 92.12 205 ALA B N 1
ATOM 6228 C CA . ALA B 1 205 ? 15.727 -25.938 -26.984 1 92.12 205 ALA B CA 1
ATOM 6229 C C . ALA B 1 205 ? 16.844 -26.891 -26.562 1 92.12 205 ALA B C 1
ATOM 6231 O O . ALA B 1 205 ? 17.172 -26.969 -25.375 1 92.12 205 ALA B O 1
ATOM 6232 N N . PHE B 1 206 ? 17.391 -27.656 -27.562 1 91.94 206 PHE B N 1
ATOM 6233 C CA . PHE B 1 206 ? 18.5 -28.547 -27.281 1 91.94 206 PHE B CA 1
ATOM 6234 C C . PHE B 1 206 ? 19.812 -27.781 -27.234 1 91.94 206 PHE B C 1
ATOM 6236 O O . PHE B 1 206 ? 19.953 -26.75 -27.891 1 91.94 206 PHE B O 1
ATOM 6243 N N . GLU B 1 207 ? 20.719 -28.188 -26.422 1 88.56 207 GLU B N 1
ATOM 6244 C CA . GLU B 1 207 ? 22.062 -27.625 -26.516 1 88.56 207 GLU B CA 1
ATOM 6245 C C . GLU B 1 207 ? 22.703 -27.922 -27.859 1 88.56 207 GLU B C 1
ATOM 6247 O O . GLU B 1 207 ? 22.625 -29.062 -28.359 1 88.56 207 GLU B O 1
ATOM 6252 N N . GLU B 1 208 ? 23.25 -26.891 -28.453 1 92.56 208 GLU B N 1
ATOM 6253 C CA . GLU B 1 208 ? 23.922 -27.094 -29.734 1 92.56 208 GLU B CA 1
ATOM 6254 C C . GLU B 1 208 ? 25.156 -27.984 -29.578 1 92.56 208 GLU B C 1
ATOM 6256 O O . GLU B 1 208 ? 25.922 -27.797 -28.641 1 92.56 208 GLU B O 1
ATOM 6261 N N . THR B 1 209 ? 25.266 -29 -30.422 1 94.25 209 THR B N 1
ATOM 6262 C CA . THR B 1 209 ? 26.422 -29.891 -30.453 1 94.25 209 THR B CA 1
ATOM 6263 C C . THR B 1 209 ? 26.922 -30.094 -31.875 1 94.25 209 THR B C 1
ATOM 6265 O O . THR B 1 209 ? 26.391 -29.484 -32.812 1 94.25 209 THR B O 1
ATOM 6268 N N . ASP B 1 210 ? 27.938 -30.953 -31.969 1 94.94 210 ASP B N 1
ATOM 6269 C CA . ASP B 1 210 ? 28.5 -31.25 -33.281 1 94.94 210 ASP B CA 1
ATOM 6270 C C . ASP B 1 210 ? 27.531 -32.062 -34.125 1 94.94 210 ASP B C 1
ATOM 6272 O O . ASP B 1 210 ? 27.703 -32.188 -35.344 1 94.94 210 ASP B O 1
ATOM 6276 N N . HIS B 1 211 ? 26.5 -32.562 -33.594 1 96 211 HIS B N 1
ATOM 6277 C CA . HIS B 1 211 ? 25.578 -33.438 -34.312 1 96 211 HIS B CA 1
ATOM 6278 C C . HIS B 1 211 ? 24.297 -32.719 -34.688 1 96 211 HIS B C 1
ATOM 6280 O O . HIS B 1 211 ? 23.516 -33.219 -35.5 1 96 211 HIS B O 1
ATOM 6286 N N . THR B 1 212 ? 24.078 -31.5 -34.188 1 96.69 212 THR B N 1
ATOM 6287 C CA . THR B 1 212 ? 22.812 -30.781 -34.312 1 96.69 212 THR B CA 1
ATOM 6288 C C . THR B 1 212 ? 22.469 -30.531 -35.781 1 96.69 212 THR B C 1
ATOM 6290 O O . THR B 1 212 ? 21.375 -30.875 -36.219 1 96.69 212 THR B O 1
ATOM 6293 N N . ASN B 1 213 ? 23.391 -30.016 -36.469 1 96.69 213 ASN B N 1
ATOM 6294 C CA . ASN B 1 213 ? 23.125 -29.609 -37.844 1 96.69 213 ASN B CA 1
ATOM 6295 C C . ASN B 1 213 ? 22.781 -30.797 -38.75 1 96.69 213 ASN B C 1
ATOM 6297 O O . ASN B 1 213 ? 21.797 -30.781 -39.469 1 96.69 213 ASN B O 1
ATOM 6301 N N . ALA B 1 214 ? 23.656 -31.797 -38.688 1 97.19 214 ALA B N 1
ATOM 6302 C CA . ALA B 1 214 ? 23.422 -33 -39.469 1 97.19 214 ALA B CA 1
ATOM 6303 C C . ALA B 1 214 ? 22.078 -33.625 -39.125 1 97.19 214 ALA B C 1
ATOM 6305 O O . ALA B 1 214 ? 21.344 -34.062 -40.031 1 97.19 214 ALA B O 1
ATOM 6306 N N . LEU B 1 215 ? 21.766 -33.688 -37.938 1 97.56 215 LEU B N 1
ATOM 6307 C CA . LEU B 1 215 ? 20.516 -34.281 -37.5 1 97.56 215 LEU B CA 1
ATOM 6308 C C . LEU B 1 215 ? 19.312 -33.438 -37.969 1 97.56 215 LEU B C 1
ATOM 6310 O O . LEU B 1 215 ? 18.359 -34 -38.5 1 97.56 215 LEU B O 1
ATOM 6314 N N . LEU B 1 216 ? 19.406 -32.156 -37.75 1 97.69 216 LEU B N 1
ATOM 6315 C CA . LEU B 1 216 ? 18.328 -31.25 -38.188 1 97.69 216 LEU B CA 1
ATOM 6316 C C . LEU B 1 216 ? 18.094 -31.359 -39.688 1 97.69 216 LEU B C 1
ATOM 6318 O O . LEU B 1 216 ? 16.953 -31.422 -40.125 1 97.69 216 LEU B O 1
ATOM 6322 N N . GLN B 1 217 ? 19.125 -31.391 -40.375 1 97.56 217 GLN B N 1
ATOM 6323 C CA . GLN B 1 217 ? 19.016 -31.516 -41.812 1 97.56 217 GLN B CA 1
ATOM 6324 C C . GLN B 1 217 ? 18.328 -32.812 -42.219 1 97.56 217 GLN B C 1
ATOM 6326 O O . GLN B 1 217 ? 17.5 -32.812 -43.125 1 97.56 217 GLN B O 1
ATOM 6331 N N . ASN B 1 218 ? 18.703 -33.844 -41.625 1 97.44 218 ASN B N 1
ATOM 6332 C CA . ASN B 1 218 ? 18.078 -35.125 -41.875 1 97.44 218 ASN B CA 1
ATOM 6333 C C . ASN B 1 218 ? 16.594 -35.094 -41.562 1 97.44 218 ASN B C 1
ATOM 6335 O O . ASN B 1 218 ? 15.773 -35.594 -42.344 1 97.44 218 ASN B O 1
ATOM 6339 N N . VAL B 1 219 ? 16.25 -34.5 -40.438 1 98.12 219 VAL B N 1
ATOM 6340 C CA . VAL B 1 219 ? 14.859 -34.406 -40 1 98.12 219 VAL B CA 1
ATOM 6341 C C . VAL B 1 219 ? 14.07 -33.594 -41 1 98.12 219 VAL B C 1
ATOM 6343 O O . VAL B 1 219 ? 12.969 -33.969 -41.406 1 98.12 219 VAL B O 1
ATOM 6346 N N . MET B 1 220 ? 14.664 -32.5 -41.5 1 97.94 220 MET B N 1
ATOM 6347 C CA . MET B 1 220 ? 14.023 -31.609 -42.469 1 97.94 220 MET B CA 1
ATOM 6348 C C . MET B 1 220 ? 13.852 -32.312 -43.812 1 97.94 220 MET B C 1
ATOM 6350 O O . MET B 1 220 ? 12.844 -32.125 -44.469 1 97.94 220 MET B O 1
ATOM 6354 N N . ARG B 1 221 ? 14.805 -33.062 -44.094 1 97.5 221 ARG B N 1
ATOM 6355 C CA . ARG B 1 221 ? 14.688 -33.844 -45.312 1 97.5 221 ARG B CA 1
ATOM 6356 C C . ARG B 1 221 ? 13.508 -34.812 -45.25 1 97.5 221 ARG B C 1
ATOM 6358 O O . ARG B 1 221 ? 12.727 -34.906 -46.188 1 97.5 221 ARG B O 1
ATOM 6365 N N . CYS B 1 222 ? 13.383 -35.5 -44.156 1 97.31 222 CYS B N 1
ATOM 6366 C CA . CYS B 1 222 ? 12.258 -36.406 -43.969 1 97.31 222 CYS B CA 1
ATOM 6367 C C . CYS B 1 222 ? 10.938 -35.625 -44.031 1 97.31 222 CYS B C 1
ATOM 6369 O O . CYS B 1 222 ? 9.961 -36.125 -44.594 1 97.31 222 CYS B O 1
ATOM 6371 N N . LEU B 1 223 ? 10.945 -34.438 -43.469 1 97.25 223 LEU B N 1
ATOM 6372 C CA . LEU B 1 223 ? 9.734 -33.625 -43.469 1 97.25 223 LEU B CA 1
ATOM 6373 C C . LEU B 1 223 ? 9.352 -33.219 -44.875 1 97.25 223 LEU B C 1
ATOM 6375 O O . LEU B 1 223 ? 8.195 -33.375 -45.281 1 97.25 223 LEU B O 1
ATOM 6379 N N . ARG B 1 224 ? 10.273 -32.812 -45.625 1 96.31 224 ARG B N 1
ATOM 6380 C CA . ARG B 1 224 ? 10.023 -32.375 -47 1 96.31 224 ARG B CA 1
ATOM 6381 C C . ARG B 1 224 ? 9.461 -33.531 -47.844 1 96.31 224 ARG B C 1
ATOM 6383 O O . ARG B 1 224 ? 8.688 -33.281 -4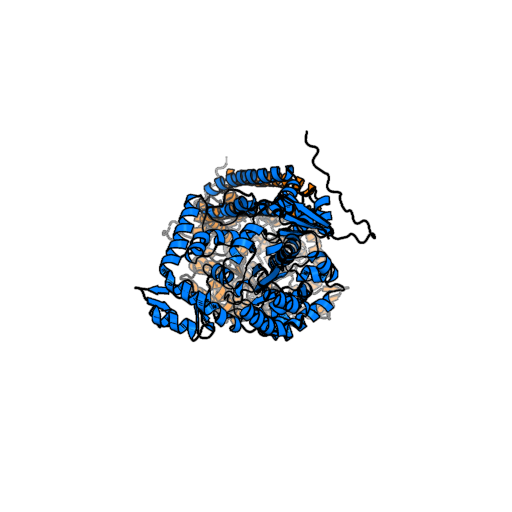8.781 1 96.31 224 ARG B O 1
ATOM 6390 N N . SER B 1 225 ? 9.789 -34.688 -47.438 1 95.94 225 SER B N 1
ATOM 6391 C CA . SER B 1 225 ? 9.336 -35.844 -48.188 1 95.94 225 SER B CA 1
ATOM 6392 C C . SER B 1 225 ? 8.047 -36.406 -47.625 1 95.94 225 SER B C 1
ATOM 6394 O O . SER B 1 225 ? 7.633 -37.531 -47.969 1 95.94 225 SER B O 1
ATOM 6396 N N . SER B 1 226 ? 7.469 -35.719 -46.719 1 95.44 226 SER B N 1
ATOM 6397 C CA . SER B 1 226 ? 6.277 -36.219 -46.031 1 95.44 226 SER B CA 1
ATOM 6398 C C . SER B 1 226 ? 5.059 -35.344 -46.344 1 95.44 226 SER B C 1
ATOM 6400 O O . SER B 1 226 ? 5.16 -34.125 -46.438 1 95.44 226 SER B O 1
ATOM 6402 N N . GLU B 1 227 ? 3.904 -36 -46.438 1 93.75 227 GLU B N 1
ATOM 6403 C CA . GLU B 1 227 ? 2.646 -35.312 -46.625 1 93.75 227 GLU B CA 1
ATOM 6404 C C . GLU B 1 227 ? 1.78 -35.344 -45.375 1 93.75 227 GLU B C 1
ATOM 6406 O O . GLU B 1 227 ? 0.984 -34.438 -45.125 1 93.75 227 GLU B O 1
ATOM 6411 N N . THR B 1 228 ? 1.916 -36.375 -44.625 1 92.94 228 THR B N 1
ATOM 6412 C CA . THR B 1 228 ? 1.08 -36.594 -43.438 1 92.94 228 THR B CA 1
ATOM 6413 C C . THR B 1 228 ? 1.938 -36.844 -42.219 1 92.94 228 THR B C 1
ATOM 6415 O O . THR B 1 228 ? 3.154 -37 -42.312 1 92.94 228 THR B O 1
ATOM 6418 N N . PHE B 1 229 ? 1.272 -36.875 -41.062 1 92.44 229 PHE B N 1
ATOM 6419 C CA . PHE B 1 229 ? 1.931 -37.25 -39.812 1 92.44 229 PHE B CA 1
ATOM 6420 C C . PHE B 1 229 ? 2.584 -38.625 -39.906 1 92.44 229 PHE B C 1
ATOM 6422 O O . PHE B 1 229 ? 3.736 -38.781 -39.5 1 92.44 229 PHE B O 1
ATOM 6429 N N . THR B 1 230 ? 1.851 -39.469 -40.5 1 94.75 230 THR B N 1
ATOM 6430 C CA . THR B 1 230 ? 2.307 -40.875 -40.594 1 94.75 230 THR B CA 1
ATOM 6431 C C . THR B 1 230 ? 3.506 -41 -41.531 1 94.75 230 THR B C 1
ATOM 6433 O O . THR B 1 230 ? 4.469 -41.688 -41.219 1 94.75 230 THR B O 1
ATOM 6436 N N . ASP B 1 231 ? 3.48 -40.219 -42.562 1 95.25 231 ASP B N 1
ATOM 6437 C CA . ASP B 1 231 ? 4.625 -40.188 -43.5 1 95.25 231 ASP B CA 1
ATOM 6438 C C . ASP B 1 231 ? 5.895 -39.781 -42.75 1 95.25 231 ASP B C 1
ATOM 6440 O O . ASP B 1 231 ? 6.93 -40.438 -42.844 1 95.25 231 ASP B O 1
ATOM 6444 N N . PHE B 1 232 ? 5.73 -38.625 -42.125 1 96.56 232 PHE B N 1
ATOM 6445 C CA . PHE B 1 232 ? 6.871 -38.031 -41.438 1 96.56 232 PHE B CA 1
ATOM 6446 C C . PHE B 1 232 ? 7.418 -39 -40.375 1 96.56 232 PHE B C 1
ATOM 6448 O O . PHE B 1 232 ? 8.625 -39.25 -40.344 1 96.56 232 PHE B O 1
ATOM 6455 N N . PHE B 1 233 ? 6.555 -39.594 -39.656 1 97.44 233 PHE B N 1
ATOM 6456 C CA . PHE B 1 233 ? 6.91 -40.562 -38.625 1 97.44 233 PHE B CA 1
ATOM 6457 C C . PHE B 1 233 ? 7.633 -41.75 -39.25 1 97.44 233 PHE B C 1
ATOM 6459 O O . PHE B 1 233 ? 8.711 -42.125 -38.781 1 97.44 233 PHE B O 1
ATOM 6466 N N . GLU B 1 234 ? 7.113 -42.344 -40.281 1 98 234 GLU B N 1
ATOM 6467 C CA . GLU B 1 234 ? 7.656 -43.562 -40.875 1 98 234 GLU B CA 1
ATOM 6468 C C . GLU B 1 234 ? 9.031 -43.312 -41.5 1 98 234 GLU B C 1
ATOM 6470 O O . GLU B 1 234 ? 9.922 -44.125 -41.438 1 98 234 GLU B O 1
ATOM 6475 N N . LEU B 1 235 ? 9.148 -42.125 -42.094 1 97.81 235 LEU B N 1
ATOM 6476 C CA . LEU B 1 235 ? 10.438 -41.781 -42.719 1 97.81 235 LEU B CA 1
ATOM 6477 C C . LEU B 1 235 ? 11.516 -41.656 -41.625 1 97.81 235 LEU B C 1
ATOM 6479 O O . LEU B 1 235 ? 12.648 -42.094 -41.844 1 97.81 235 LEU B O 1
ATOM 6483 N N . LEU B 1 236 ? 11.156 -41.031 -40.562 1 98 236 LEU B N 1
ATOM 6484 C CA . LEU B 1 236 ? 12.109 -40.906 -39.469 1 98 236 LEU B CA 1
ATOM 6485 C C . LEU B 1 236 ? 12.477 -42.281 -38.906 1 98 236 LEU B C 1
ATOM 6487 O O . LEU B 1 236 ? 13.648 -42.562 -38.656 1 98 236 LEU B O 1
ATOM 6491 N N . ILE B 1 237 ? 11.461 -43.125 -38.688 1 98.25 237 ILE B N 1
ATOM 6492 C CA . ILE B 1 237 ? 11.695 -44.469 -38.156 1 98.25 237 ILE B CA 1
ATOM 6493 C C . ILE B 1 237 ? 12.555 -45.281 -39.125 1 98.25 237 ILE B C 1
ATOM 6495 O O . ILE B 1 237 ? 13.477 -45.969 -38.719 1 98.25 237 ILE B O 1
ATOM 6499 N N . ALA B 1 238 ? 12.234 -45.156 -40.375 1 97.94 238 ALA B N 1
ATOM 6500 C CA . ALA B 1 238 ? 13.031 -45.875 -41.375 1 97.94 238 ALA B CA 1
ATOM 6501 C C . ALA B 1 238 ? 14.484 -45.406 -41.344 1 97.94 238 ALA B C 1
ATOM 6503 O O . ALA B 1 238 ? 15.406 -46.219 -41.438 1 97.94 238 ALA B O 1
ATOM 6504 N N . ASP B 1 239 ? 14.633 -44.125 -41.188 1 96.38 239 ASP B N 1
ATOM 6505 C CA . ASP B 1 239 ? 15.984 -43.562 -41.125 1 96.38 239 ASP B CA 1
ATOM 6506 C C . ASP B 1 239 ? 16.766 -44.156 -39.969 1 96.38 239 ASP B C 1
ATOM 6508 O O . ASP B 1 239 ? 17.969 -44.406 -40.094 1 96.38 239 ASP B O 1
ATOM 6512 N N . LEU B 1 240 ? 16.125 -44.438 -38.906 1 97 240 LEU B N 1
ATOM 6513 C CA . LEU B 1 240 ? 16.781 -44.906 -37.688 1 97 240 LEU B CA 1
ATOM 6514 C C . LEU B 1 240 ? 16.969 -46.406 -37.719 1 97 240 LEU B C 1
ATOM 6516 O O . LEU B 1 240 ? 17.891 -46.938 -37.125 1 97 240 LEU B O 1
ATOM 6520 N N . PHE B 1 241 ? 16.047 -47.219 -38.469 1 97.81 241 PHE B N 1
ATOM 6521 C CA . PHE B 1 241 ? 16.016 -48.656 -38.219 1 97.81 241 PHE B CA 1
ATOM 6522 C C . PHE B 1 241 ? 16.047 -49.438 -39.531 1 97.81 241 PHE B C 1
ATOM 6524 O O . PHE B 1 241 ? 15.945 -50.656 -39.531 1 97.81 241 PHE B O 1
ATOM 6531 N N . GLN B 1 242 ? 16.172 -48.844 -40.656 1 95.5 242 GLN B N 1
ATOM 6532 C CA . GLN B 1 242 ? 16.062 -49.531 -41.938 1 95.5 242 GLN B CA 1
ATOM 6533 C C . GLN B 1 242 ? 17.109 -50.625 -42.062 1 95.5 242 GLN B C 1
ATOM 6535 O O . GLN B 1 242 ? 16.859 -51.688 -42.625 1 95.5 242 GLN B O 1
ATOM 6540 N N . GLU B 1 243 ? 18.266 -50.406 -41.469 1 95.75 243 GLU B N 1
ATOM 6541 C CA . GLU B 1 243 ? 19.344 -51.375 -41.594 1 95.75 243 GLU B CA 1
ATOM 6542 C C . GLU B 1 243 ? 19.016 -52.688 -40.844 1 95.75 243 GLU B C 1
ATOM 6544 O O . GLU B 1 243 ? 19.609 -53.719 -41.125 1 95.75 243 GLU B O 1
ATOM 6549 N N . GLU B 1 244 ? 18.078 -52.594 -39.969 1 96.62 244 GLU B N 1
ATOM 6550 C CA . GLU B 1 244 ? 17.688 -53.75 -39.188 1 96.62 244 GLU B CA 1
ATOM 6551 C C . GLU B 1 244 ? 16.594 -54.562 -39.875 1 96.62 244 GLU B C 1
ATOM 6553 O O . GLU B 1 244 ? 16.109 -55.562 -39.344 1 96.62 244 GLU B O 1
ATOM 6558 N N . GLY B 1 245 ? 16.141 -54.094 -41.062 1 97.81 245 GLY B N 1
ATOM 6559 C CA . GLY B 1 245 ? 15.117 -54.781 -41.812 1 97.81 245 GLY B CA 1
ATOM 6560 C C . GLY B 1 245 ? 13.734 -54.625 -41.219 1 97.81 245 GLY B C 1
ATOM 6561 O O . GLY B 1 245 ? 12.883 -55.5 -41.375 1 97.81 245 GLY B O 1
ATOM 6562 N N . LEU B 1 246 ? 13.555 -53.594 -40.5 1 98.5 246 LEU B N 1
ATOM 6563 C CA . LEU B 1 246 ? 12.25 -53.344 -39.875 1 98.5 246 LEU B CA 1
ATOM 6564 C C . LEU B 1 246 ? 11.18 -53.125 -40.938 1 98.5 246 LEU B C 1
ATOM 6566 O O . LEU B 1 246 ? 11.352 -52.312 -41.844 1 98.5 246 LEU B O 1
ATOM 6570 N N . ILE B 1 247 ? 10.117 -53.875 -40.844 1 98.69 247 ILE B N 1
ATOM 6571 C CA . ILE B 1 247 ? 8.984 -53.688 -41.75 1 98.69 247 ILE B CA 1
ATOM 6572 C C . ILE B 1 247 ? 7.969 -52.75 -41.094 1 98.69 247 ILE B C 1
ATOM 6574 O O . ILE B 1 247 ? 7.582 -52.938 -39.938 1 98.69 247 ILE B O 1
ATOM 6578 N N . LEU B 1 248 ? 7.617 -51.719 -41.812 1 98.31 248 LEU B N 1
ATOM 6579 C CA . LEU B 1 248 ? 6.578 -50.812 -41.375 1 98.31 248 LEU B CA 1
ATOM 6580 C C . LEU B 1 248 ? 5.242 -51.125 -42.031 1 98.31 248 LEU B C 1
ATOM 6582 O O . LEU B 1 248 ? 5.16 -51.188 -43.25 1 98.31 248 LEU B O 1
ATOM 6586 N N . MET B 1 249 ? 4.262 -51.312 -41.188 1 97.5 249 MET B N 1
ATOM 6587 C CA . MET B 1 249 ? 2.916 -51.594 -41.688 1 97.5 249 MET B CA 1
ATOM 6588 C C . MET B 1 249 ? 1.932 -50.531 -41.188 1 97.5 249 MET B C 1
ATOM 6590 O O . MET B 1 249 ? 1.606 -50.5 -40 1 97.5 249 MET B O 1
ATOM 6594 N N . ASN B 1 250 ? 1.41 -49.75 -42.094 1 95.81 250 ASN B N 1
ATOM 6595 C CA . ASN B 1 250 ? 0.492 -48.656 -41.781 1 95.81 250 ASN B CA 1
ATOM 6596 C C . ASN B 1 250 ? -0.963 -49.094 -41.906 1 95.81 250 ASN B C 1
ATOM 6598 O O . ASN B 1 250 ? -1.463 -49.344 -43 1 95.81 250 ASN B O 1
ATOM 6602 N N . SER B 1 251 ? -1.609 -49.094 -40.781 1 93.06 251 SER B N 1
ATOM 6603 C CA . SER B 1 251 ? -2.984 -49.562 -40.781 1 93.06 251 SER B CA 1
ATOM 6604 C C . SER B 1 251 ? -3.918 -48.625 -41.5 1 93.06 251 SER B C 1
ATOM 6606 O O . SER B 1 251 ? -5.02 -49 -41.906 1 93.06 251 SER B O 1
ATOM 6608 N N . GLY B 1 252 ? -3.516 -47.406 -41.719 1 91.38 252 GLY B N 1
ATOM 6609 C CA . GLY B 1 252 ? -4.367 -46.438 -42.406 1 91.38 252 GLY B CA 1
ATOM 6610 C C . GLY B 1 252 ? -4.18 -46.438 -43.906 1 91.38 252 GLY B C 1
ATOM 6611 O O . GLY B 1 252 ? -4.852 -45.656 -44.625 1 91.38 252 GLY B O 1
ATOM 6612 N N . ASP B 1 253 ? -3.297 -47.25 -44.344 1 93.56 253 ASP B N 1
ATOM 6613 C CA . ASP B 1 253 ? -3.068 -47.281 -45.781 1 93.56 253 ASP B CA 1
ATOM 6614 C C . ASP B 1 253 ? -4.203 -48.031 -46.5 1 93.56 253 ASP B C 1
ATOM 6616 O O . ASP B 1 253 ? -4.578 -49.125 -46.094 1 93.56 253 ASP B O 1
ATOM 6620 N N . PRO B 1 254 ? -4.734 -47.438 -47.531 1 92.12 254 PRO B N 1
ATOM 6621 C CA . PRO B 1 254 ? -5.832 -48.094 -48.25 1 92.12 254 PRO B CA 1
ATOM 6622 C C . PRO B 1 254 ? -5.41 -49.438 -48.906 1 92.12 254 PRO B C 1
ATOM 6624 O O . PRO B 1 254 ? -6.234 -50.312 -49.062 1 92.12 254 PRO B O 1
ATOM 6627 N N . GLY B 1 255 ? -4.176 -49.562 -49.219 1 92.81 255 GLY B N 1
ATOM 6628 C CA . GLY B 1 255 ? -3.689 -50.75 -49.906 1 92.81 255 GLY B CA 1
ATOM 6629 C C . GLY B 1 255 ? -3.816 -52.031 -49.094 1 92.81 255 GLY B C 1
ATOM 6630 O O . GLY B 1 255 ? -3.951 -53.125 -49.656 1 92.81 255 GLY B O 1
ATOM 6631 N N . ILE B 1 256 ? -3.781 -51.969 -47.812 1 94.81 256 ILE B N 1
ATOM 6632 C CA . ILE B 1 256 ? -3.805 -53.156 -46.969 1 94.81 256 ILE B CA 1
ATOM 6633 C C . ILE B 1 256 ? -5.246 -53.594 -46.75 1 94.81 256 ILE B C 1
ATOM 6635 O O . ILE B 1 256 ? -5.496 -54.719 -46.344 1 94.81 256 ILE B O 1
ATOM 6639 N N . LYS B 1 257 ? -6.223 -52.781 -47.031 1 94.69 257 LYS B N 1
ATOM 6640 C CA . LYS B 1 257 ? -7.613 -53 -46.656 1 94.69 257 LYS B CA 1
ATOM 6641 C C . LYS B 1 257 ? -8.219 -54.156 -47.469 1 94.69 257 LYS B C 1
ATOM 6643 O O . LYS B 1 257 ? -9.078 -54.875 -46.969 1 94.69 257 LYS B O 1
ATOM 6648 N N . LYS B 1 258 ? -7.746 -54.25 -48.625 1 94 258 LYS B N 1
ATOM 6649 C CA . LYS B 1 258 ? -8.227 -55.375 -49.406 1 94 258 LYS B CA 1
ATOM 6650 C C . LYS B 1 258 ? -7.91 -56.688 -48.75 1 94 258 LYS B C 1
ATOM 6652 O O . LYS B 1 258 ? -8.742 -57.625 -48.75 1 94 258 LYS B O 1
ATOM 6657 N N . LEU B 1 259 ? -6.785 -56.75 -48.156 1 95.81 259 LEU B N 1
ATOM 6658 C CA . LEU B 1 259 ? -6.355 -57.969 -47.469 1 95.81 259 LEU B CA 1
ATOM 6659 C C . LEU B 1 259 ? -7.141 -58.156 -46.188 1 95.81 259 LEU B C 1
ATOM 6661 O O . LEU B 1 259 ? -7.219 -59.25 -45.656 1 95.81 259 LEU B O 1
ATOM 6665 N N . GLU B 1 260 ? -7.766 -57.094 -45.656 1 96.88 260 GLU B N 1
ATOM 6666 C CA . GLU B 1 260 ? -8.438 -57.125 -44.375 1 96.88 260 GLU B CA 1
ATOM 6667 C C . GLU B 1 260 ? -9.922 -57.469 -44.531 1 96.88 260 GLU B C 1
ATOM 6669 O O . GLU B 1 260 ? -10.609 -57.719 -43.531 1 96.88 260 GLU B O 1
ATOM 6674 N N . THR B 1 261 ? -10.414 -57.531 -45.75 1 96.5 261 THR B N 1
ATOM 6675 C CA . THR B 1 261 ? -11.836 -57.594 -46.031 1 96.5 261 THR B CA 1
ATOM 6676 C C . THR B 1 261 ? -12.438 -58.875 -45.406 1 96.5 261 THR B C 1
ATOM 6678 O O . THR B 1 261 ? -13.477 -58.781 -44.75 1 96.5 261 THR B O 1
ATOM 6681 N N . GLY B 1 262 ? -11.812 -59.969 -45.625 1 95.81 262 GLY B N 1
ATOM 6682 C CA . GLY B 1 262 ? -12.32 -61.219 -45.062 1 95.81 262 GLY B CA 1
ATOM 6683 C C . GLY B 1 262 ? -12.523 -61.156 -43.562 1 95.81 262 GLY B C 1
ATOM 6684 O O . GLY B 1 262 ? -13.508 -61.688 -43.031 1 95.81 262 GLY B O 1
ATOM 6685 N N . MET B 1 263 ? -11.633 -60.562 -42.875 1 96.62 263 MET B N 1
ATOM 6686 C CA . MET B 1 263 ? -11.719 -60.469 -41.438 1 96.62 263 MET B CA 1
ATOM 6687 C C . MET B 1 263 ? -12.797 -59.5 -41 1 96.62 263 MET B C 1
ATOM 6689 O O . MET B 1 263 ? -13.508 -59.719 -40.031 1 96.62 263 MET B O 1
ATOM 6693 N N . PHE B 1 264 ? -12.953 -58.375 -41.75 1 97 264 PHE B N 1
ATOM 6694 C CA . PHE B 1 264 ? -14.047 -57.469 -41.469 1 97 264 PHE B CA 1
ATOM 6695 C C . PHE B 1 264 ? -15.391 -58.188 -41.531 1 97 264 PHE B C 1
ATOM 6697 O O . PHE B 1 264 ? -16.234 -58 -40.656 1 97 264 PHE B O 1
ATOM 6704 N N . GLN B 1 265 ? -15.461 -58.969 -42.5 1 97 265 GLN B N 1
ATOM 6705 C CA . GLN B 1 265 ? -16.703 -59.719 -42.688 1 97 265 GLN B CA 1
ATOM 6706 C C . GLN B 1 265 ? -16.938 -60.719 -41.594 1 97 265 GLN B C 1
ATOM 6708 O O . GLN B 1 265 ? -18.062 -60.906 -41.125 1 97 265 GLN B O 1
ATOM 6713 N N . GLN B 1 266 ? -15.922 -61.344 -41.156 1 96.5 266 GLN B N 1
ATOM 6714 C CA . GLN B 1 266 ? -16.031 -62.281 -40.062 1 96.5 266 GLN B CA 1
ATOM 6715 C C . GLN B 1 266 ? -16.438 -61.562 -38.75 1 96.5 266 GLN B C 1
ATOM 6717 O O . GLN B 1 266 ? -17.281 -62.062 -38 1 96.5 266 GLN B O 1
ATOM 6722 N N . ILE B 1 267 ? -15.883 -60.406 -38.531 1 96.5 267 ILE B N 1
ATOM 6723 C CA . ILE B 1 267 ? -16.188 -59.594 -37.344 1 96.5 267 ILE B CA 1
ATOM 6724 C C . ILE B 1 267 ? -17.656 -59.188 -37.375 1 96.5 267 ILE B C 1
ATOM 6726 O O . ILE B 1 267 ? -18.344 -59.25 -36.344 1 96.5 267 ILE B O 1
ATOM 6730 N N . LEU B 1 268 ? -18.109 -58.875 -38.531 1 95.5 268 LEU B N 1
ATOM 6731 C CA . LEU B 1 268 ? -19.516 -58.5 -38.719 1 95.5 268 LEU B CA 1
ATOM 6732 C C . LEU B 1 268 ? -20.422 -59.719 -38.469 1 95.5 268 LEU B C 1
ATOM 6734 O O . LEU B 1 268 ? -21.406 -59.625 -37.75 1 95.5 268 LEU B O 1
ATOM 6738 N N . LYS B 1 269 ? -20.047 -60.812 -39 1 95.06 269 LYS B N 1
ATOM 6739 C CA . LYS B 1 269 ? -20.844 -62.031 -38.906 1 95.06 269 LYS B CA 1
ATOM 6740 C C . LYS B 1 269 ? -20.984 -62.469 -37.469 1 95.06 269 LYS B C 1
ATOM 6742 O O . LYS B 1 269 ? -22.062 -62.906 -37.062 1 95.06 269 LYS B O 1
ATOM 6747 N N . HIS B 1 270 ? -19.984 -62.312 -36.75 1 95.44 270 HIS B N 1
ATOM 6748 C CA . HIS B 1 270 ? -19.969 -62.781 -35.375 1 95.44 270 HIS B CA 1
ATOM 6749 C C . HIS B 1 270 ? -20.078 -61.625 -34.375 1 95.44 270 HIS B C 1
ATOM 6751 O O . HIS B 1 270 ? -19.641 -61.75 -33.25 1 95.44 270 HIS B O 1
ATOM 6757 N N . ASN B 1 271 ? -20.672 -60.625 -34.781 1 94.5 271 ASN B N 1
ATOM 6758 C CA . ASN B 1 271 ? -20.625 -59.375 -34.031 1 94.5 271 ASN B CA 1
ATOM 6759 C C . ASN B 1 271 ? -21.219 -59.531 -32.656 1 94.5 271 ASN B C 1
ATOM 6761 O O . ASN B 1 271 ? -20.609 -59.125 -31.656 1 94.5 271 ASN B O 1
ATOM 6765 N N . ASN B 1 272 ? -22.375 -60.094 -32.531 1 93.69 272 ASN B N 1
ATOM 6766 C CA . ASN B 1 272 ? -23.016 -60.281 -31.219 1 93.69 272 ASN B CA 1
ATOM 6767 C C . ASN B 1 272 ? -22.203 -61.219 -30.328 1 93.69 272 ASN B C 1
ATOM 6769 O O . ASN B 1 272 ? -22.031 -60.938 -29.141 1 93.69 272 ASN B O 1
ATOM 6773 N N . GLU B 1 273 ? -21.734 -62.219 -30.938 1 95.56 273 GLU B N 1
ATOM 6774 C CA . GLU B 1 273 ? -20.938 -63.188 -30.188 1 95.56 273 GLU B CA 1
ATOM 6775 C C . GLU B 1 273 ? -19.625 -62.531 -29.719 1 95.56 273 GLU B C 1
ATOM 6777 O O . GLU B 1 273 ? -19.125 -62.844 -28.625 1 95.56 273 GLU B O 1
ATOM 6782 N N . LEU B 1 274 ? -19.094 -61.781 -30.578 1 95.31 274 LEU B N 1
ATOM 6783 C CA . LEU B 1 274 ? -17.859 -61.062 -30.234 1 95.31 274 LEU B CA 1
ATOM 6784 C C . LEU B 1 274 ? -18.062 -60.156 -29.031 1 95.31 274 LEU B C 1
ATOM 6786 O O . LEU B 1 274 ? -17.25 -60.156 -28.094 1 95.31 274 LEU B O 1
ATOM 6790 N N . ALA B 1 275 ? -19.109 -59.375 -29.031 1 93.62 275 ALA B N 1
ATOM 6791 C CA . ALA B 1 275 ? -19.422 -58.5 -27.922 1 93.62 275 ALA B CA 1
ATOM 6792 C C . ALA B 1 275 ? -19.594 -59.281 -26.625 1 93.62 275 ALA B C 1
ATOM 6794 O O . ALA B 1 275 ? -19.078 -58.875 -25.578 1 93.62 275 ALA B O 1
ATOM 6795 N N . LYS B 1 276 ? -20.234 -60.344 -26.75 1 94.94 276 LYS B N 1
ATOM 6796 C CA . LYS B 1 276 ? -20.438 -61.188 -25.594 1 94.94 276 LYS B CA 1
ATOM 6797 C C . LYS B 1 276 ? -19.125 -61.781 -25.094 1 94.94 276 LYS B C 1
ATOM 6799 O O . LYS B 1 276 ? -18.875 -61.844 -23.891 1 94.94 276 LYS B O 1
ATOM 6804 N N . ALA B 1 277 ? -18.312 -62.219 -26.016 1 96 277 ALA B N 1
ATOM 6805 C CA . ALA B 1 277 ? -17.031 -62.812 -25.672 1 96 277 ALA B CA 1
ATOM 6806 C C . ALA B 1 277 ? -16.156 -61.812 -24.891 1 96 277 ALA B C 1
ATOM 6808 O O . ALA B 1 277 ? -15.547 -62.188 -23.891 1 96 277 ALA B O 1
ATOM 6809 N N . VAL B 1 278 ? -16.109 -60.562 -25.297 1 95.88 278 VAL B N 1
ATOM 6810 C CA . VAL B 1 278 ? -15.328 -59.562 -24.625 1 95.88 278 VAL B CA 1
ATOM 6811 C C . VAL B 1 278 ? -15.922 -59.281 -23.25 1 95.88 278 VAL B C 1
ATOM 6813 O O . VAL B 1 278 ? -15.195 -59.219 -22.25 1 95.88 278 VAL B O 1
ATOM 6816 N N . SER B 1 279 ? -17.234 -59.188 -23.203 1 95.31 279 SER B N 1
ATOM 6817 C CA . SER B 1 279 ? -17.922 -58.938 -21.938 1 95.31 279 SER B CA 1
ATOM 6818 C C . SER B 1 279 ? -17.656 -60.062 -20.938 1 95.31 279 SER B C 1
ATOM 6820 O O . SER B 1 279 ? -17.391 -59.812 -19.766 1 95.31 279 SER B O 1
ATOM 6822 N N . ASP B 1 280 ? -17.734 -61.219 -21.453 1 95.81 280 ASP B N 1
ATOM 6823 C CA . ASP B 1 280 ? -17.5 -62.375 -20.594 1 95.81 280 ASP B CA 1
ATOM 6824 C C . ASP B 1 280 ? -16.062 -62.406 -20.078 1 95.81 280 ASP B C 1
ATOM 6826 O O . ASP B 1 280 ? -15.82 -62.719 -18.906 1 95.81 280 ASP B O 1
ATOM 6830 N N . GLN B 1 281 ? -15.18 -62.125 -20.938 1 96.06 281 GLN B N 1
ATOM 6831 C CA . GLN B 1 281 ? -13.781 -62.094 -20.531 1 96.06 281 GLN B CA 1
ATOM 6832 C C . GLN B 1 281 ? -13.539 -61.031 -19.484 1 96.06 281 GLN B C 1
ATOM 6834 O O . GLN B 1 281 ? -12.781 -61.219 -18.547 1 96.06 281 GLN B O 1
ATOM 6839 N N . GLN B 1 282 ? -14.141 -59.875 -19.656 1 95.69 282 GLN B N 1
ATOM 6840 C CA . GLN B 1 282 ? -14.023 -58.781 -18.719 1 95.69 282 GLN B CA 1
ATOM 6841 C C . GLN B 1 282 ? -14.602 -59.156 -17.359 1 95.69 282 GLN B C 1
ATOM 6843 O O . GLN B 1 282 ? -14.062 -58.75 -16.312 1 95.69 282 GLN B O 1
ATOM 6848 N N . ARG B 1 283 ? -15.695 -59.875 -17.422 1 95.5 283 ARG B N 1
ATOM 6849 C CA . ARG B 1 283 ? -16.281 -60.375 -16.188 1 95.5 283 ARG B CA 1
ATOM 6850 C C . ARG B 1 283 ? -15.305 -61.281 -15.438 1 95.5 283 ARG B C 1
ATOM 6852 O O . ARG B 1 283 ? -15.141 -61.156 -14.227 1 95.5 283 ARG B O 1
ATOM 6859 N N . LEU B 1 284 ? -14.641 -62.125 -16.172 1 95.56 284 LEU B N 1
ATOM 6860 C CA . LEU B 1 284 ? -13.641 -63 -15.586 1 95.56 284 LEU B CA 1
ATOM 6861 C C . LEU B 1 284 ? -12.516 -62.219 -14.945 1 95.56 284 LEU B C 1
ATOM 6863 O O . LEU B 1 284 ? -12.039 -62.531 -13.859 1 95.56 284 LEU B O 1
ATOM 6867 N N . MET B 1 285 ? -12.109 -61.188 -15.609 1 95.12 285 MET B N 1
ATOM 6868 C CA . MET B 1 285 ? -11.047 -60.344 -15.102 1 95.12 285 MET B CA 1
ATOM 6869 C C . MET B 1 285 ? -11.469 -59.656 -13.805 1 95.12 285 MET B C 1
ATOM 6871 O O . MET B 1 285 ? -10.703 -59.625 -12.844 1 95.12 285 MET B O 1
ATOM 6875 N N . ARG B 1 286 ? -12.688 -59.156 -13.742 1 95.12 286 ARG B N 1
ATOM 6876 C CA . ARG B 1 286 ? -13.211 -58.5 -12.547 1 95.12 286 ARG B CA 1
ATOM 6877 C C . ARG B 1 286 ? -13.305 -59.5 -11.391 1 95.12 286 ARG B C 1
ATOM 6879 O O . ARG B 1 286 ? -12.945 -59.156 -10.258 1 95.12 286 ARG B O 1
ATOM 6886 N N . GLU B 1 287 ? -13.75 -60.625 -11.734 1 95.88 287 GLU B N 1
ATOM 6887 C CA . GLU B 1 287 ? -13.898 -61.688 -10.719 1 95.88 287 GLU B CA 1
ATOM 6888 C C . GLU B 1 287 ? -12.539 -62.062 -10.141 1 95.88 287 GLU B C 1
ATOM 6890 O O . GLU B 1 287 ? -12.453 -62.469 -8.977 1 95.88 287 GLU B O 1
ATOM 6895 N N . ALA B 1 288 ? -11.547 -61.969 -10.938 1 94.5 288 ALA B N 1
ATOM 6896 C CA . ALA B 1 288 ? -10.195 -62.312 -10.484 1 94.5 288 ALA B CA 1
ATOM 6897 C C . ALA B 1 288 ? -9.562 -61.125 -9.742 1 94.5 288 ALA B C 1
ATOM 6899 O O . ALA B 1 288 ? -8.414 -61.219 -9.297 1 94.5 288 ALA B O 1
ATOM 6900 N N . GLY B 1 289 ? -10.305 -60.031 -9.672 1 93.38 289 GLY B N 1
ATOM 6901 C CA . GLY B 1 289 ? -9.836 -58.906 -8.898 1 93.38 289 GLY B CA 1
ATOM 6902 C C . GLY B 1 289 ? -9.117 -57.844 -9.734 1 93.38 289 GLY B C 1
ATOM 6903 O O . GLY B 1 289 ? -8.492 -56.938 -9.195 1 93.38 289 GLY B O 1
ATOM 6904 N N . TYR B 1 290 ? -9.141 -58.031 -11.062 1 94.75 290 TYR B N 1
ATOM 6905 C CA . TYR B 1 290 ? -8.492 -57.062 -11.953 1 94.75 290 TYR B CA 1
ATOM 6906 C C . TYR B 1 290 ? -9.5 -56.094 -12.523 1 94.75 290 TYR B C 1
ATOM 6908 O O . TYR B 1 290 ? -10.711 -56.219 -12.312 1 94.75 290 TYR B O 1
ATOM 6916 N N . HIS B 1 291 ? -9.039 -55.031 -13.188 1 92.44 291 HIS B N 1
ATOM 6917 C CA . HIS B 1 291 ? -9.914 -54 -13.719 1 92.44 291 HIS B CA 1
ATOM 6918 C C . HIS B 1 291 ? -9.758 -53.875 -15.234 1 92.44 291 HIS B C 1
ATOM 6920 O O . HIS B 1 291 ? -8.711 -53.438 -15.719 1 92.44 291 HIS B O 1
ATOM 6926 N N . PRO B 1 292 ? -10.836 -54.188 -15.961 1 92.56 292 PRO B N 1
ATOM 6927 C CA . PRO B 1 292 ? -10.781 -54 -17.406 1 92.56 292 PRO B CA 1
ATOM 6928 C C . PRO B 1 292 ? -10.672 -52.5 -17.781 1 92.56 292 PRO B C 1
ATOM 6930 O O . PRO B 1 292 ? -11.164 -51.656 -17.062 1 92.56 292 PRO B O 1
ATOM 6933 N N . ILE B 1 293 ? -10.023 -52.219 -18.938 1 90.12 293 ILE B N 1
ATOM 6934 C CA . ILE B 1 293 ? -9.805 -50.812 -19.328 1 90.12 293 ILE B CA 1
ATOM 6935 C C . ILE B 1 293 ? -10.617 -50.469 -20.562 1 90.12 293 ILE B C 1
ATOM 6937 O O . ILE B 1 293 ? -10.922 -49.312 -20.828 1 90.12 293 ILE B O 1
ATOM 6941 N N . ILE B 1 294 ? -11.016 -51.5 -21.391 1 91.06 294 ILE B N 1
ATOM 6942 C CA . ILE B 1 294 ? -11.789 -51.25 -22.594 1 91.06 294 ILE B CA 1
ATOM 6943 C C . ILE B 1 294 ? -13.242 -50.938 -22.219 1 91.06 294 ILE B C 1
ATOM 6945 O O . ILE B 1 294 ? -13.859 -51.688 -21.453 1 91.06 294 ILE B O 1
ATOM 6949 N N . GLU B 1 295 ? -13.727 -49.844 -22.719 1 82.56 295 GLU B N 1
ATOM 6950 C CA . GLU B 1 295 ? -15.156 -49.562 -22.562 1 82.56 295 GLU B CA 1
ATOM 6951 C C . GLU B 1 295 ? -15.977 -50.281 -23.641 1 82.56 295 GLU B C 1
ATOM 6953 O O . GLU B 1 295 ? -15.82 -50 -24.828 1 82.56 295 GLU B O 1
ATOM 6958 N N . SER B 1 296 ? -16.562 -51.281 -23.25 1 72.06 296 SER B N 1
ATOM 6959 C CA . SER B 1 296 ? -17.266 -52.094 -24.219 1 72.06 296 SER B CA 1
ATOM 6960 C C . SER B 1 296 ? -18.766 -51.812 -24.172 1 72.06 296 SER B C 1
ATOM 6962 O O . SER B 1 296 ? -19.391 -51.875 -23.109 1 72.06 296 SER B O 1
ATOM 6964 N N . ASP B 1 297 ? -19.25 -51.062 -25.203 1 71.12 297 ASP B N 1
ATOM 6965 C CA . ASP B 1 297 ? -20.688 -51.031 -25.359 1 71.12 297 ASP B CA 1
ATOM 6966 C C . ASP B 1 297 ? -21.172 -52.219 -26.188 1 71.12 297 ASP B C 1
ATOM 6968 O O . ASP B 1 297 ? -20.531 -52.594 -27.172 1 71.12 297 ASP B O 1
ATOM 6972 N N . LYS B 1 298 ? -22.188 -52.906 -25.75 1 74 298 LYS B N 1
ATOM 6973 C CA . LYS B 1 298 ? -22.719 -54.094 -26.375 1 74 298 LYS B CA 1
ATOM 6974 C C . LYS B 1 298 ? -23.359 -53.781 -27.719 1 74 298 LYS B C 1
ATOM 6976 O O . LYS B 1 298 ? -23.469 -54.688 -28.578 1 74 298 LYS B O 1
ATOM 6981 N N . GLU B 1 299 ? -23.562 -52.656 -27.875 1 83.06 299 GLU B N 1
ATOM 6982 C CA . GLU B 1 299 ? -24.328 -52.344 -29.078 1 83.06 299 GLU B CA 1
ATOM 6983 C C . GLU B 1 299 ? -23.5 -51.531 -30.078 1 83.06 299 GLU B C 1
ATOM 6985 O O . GLU B 1 299 ? -23.859 -50.438 -30.453 1 83.06 299 GLU B O 1
ATOM 6990 N N . GLN B 1 300 ? -22.344 -52.25 -30.484 1 88.81 300 GLN B N 1
ATOM 6991 C CA . GLN B 1 300 ? -21.516 -51.656 -31.531 1 88.81 300 GLN B CA 1
ATOM 6992 C C . GLN B 1 300 ? -20.922 -52.719 -32.438 1 88.81 300 GLN B C 1
ATOM 6994 O O . GLN B 1 300 ? -20.812 -53.875 -32.031 1 88.81 300 GLN B O 1
ATOM 6999 N N . ALA B 1 301 ? -20.5 -52.344 -33.594 1 90.38 301 ALA B N 1
ATOM 7000 C CA . ALA B 1 301 ? -19.938 -53.281 -34.594 1 90.38 301 ALA B CA 1
ATOM 7001 C C . ALA B 1 301 ? -18.469 -53.562 -34.281 1 90.38 301 ALA B C 1
ATOM 7003 O O . ALA B 1 301 ? -17.891 -54.5 -34.844 1 90.38 301 ALA B O 1
ATOM 7004 N N . ASN B 1 302 ? -17.812 -52.781 -33.375 1 92.94 302 ASN B N 1
ATOM 7005 C CA . ASN B 1 302 ? -16.375 -52.844 -33.094 1 92.94 302 ASN B CA 1
ATOM 7006 C C . ASN B 1 302 ? -15.555 -52.531 -34.344 1 92.94 302 ASN B C 1
ATOM 7008 O O . ASN B 1 302 ? -14.484 -53.094 -34.562 1 92.94 302 ASN B O 1
ATOM 7012 N N . LEU B 1 303 ? -16.109 -51.75 -35.188 1 95.12 303 LEU B N 1
ATOM 7013 C CA . LEU B 1 303 ? -15.477 -51.25 -36.375 1 95.12 303 LEU B CA 1
ATOM 7014 C C . LEU B 1 303 ? -15.797 -49.75 -36.562 1 95.12 303 LEU B C 1
ATOM 7016 O O . LEU B 1 303 ? -16.844 -49.281 -36.125 1 95.12 303 LEU B O 1
ATOM 7020 N N . PHE B 1 304 ? -14.906 -49.125 -37.188 1 94.38 304 PHE B N 1
ATOM 7021 C CA . PHE B 1 304 ? -15.125 -47.719 -37.594 1 94.38 304 PHE B CA 1
ATOM 7022 C C . PHE B 1 304 ? -15.375 -47.625 -39.094 1 94.38 304 PHE B C 1
ATOM 7024 O O . PHE B 1 304 ? -14.953 -48.469 -39.844 1 94.38 304 PHE B O 1
ATOM 7031 N N . TYR B 1 305 ? -16.062 -46.594 -39.375 1 94.81 305 TYR B N 1
ATOM 7032 C CA . TYR B 1 305 ? -16.359 -46.25 -40.75 1 94.81 305 TYR B CA 1
ATOM 7033 C C . TYR B 1 305 ? -15.836 -44.875 -41.094 1 94.81 305 TYR B C 1
ATOM 7035 O O . TYR B 1 305 ? -16.062 -43.906 -40.344 1 94.81 305 TYR B O 1
ATOM 7043 N N . GLU B 1 306 ? -15.062 -44.844 -42.156 1 92.12 306 GLU B N 1
ATOM 7044 C CA . GLU B 1 306 ? -14.508 -43.562 -42.594 1 92.12 306 GLU B CA 1
ATOM 7045 C C . GLU B 1 306 ? -15.398 -42.906 -43.656 1 92.12 306 GLU B C 1
ATOM 7047 O O . GLU B 1 306 ? -15.766 -43.531 -44.625 1 92.12 306 GLU B O 1
ATOM 7052 N N . HIS B 1 307 ? -15.75 -41.688 -43.375 1 90.25 307 HIS B N 1
ATOM 7053 C CA . HIS B 1 307 ? -16.547 -40.906 -44.312 1 90.25 307 HIS B CA 1
ATOM 7054 C C . HIS B 1 307 ? -16.031 -39.469 -44.375 1 90.25 307 HIS B C 1
ATOM 7056 O O . HIS B 1 307 ? -15.938 -38.781 -43.375 1 90.25 307 HIS B O 1
ATOM 7062 N N . GLU B 1 308 ? -15.656 -39.062 -45.594 1 84.69 308 GLU B N 1
ATOM 7063 C CA . GLU B 1 308 ? -15.18 -37.719 -45.875 1 84.69 308 GLU B CA 1
ATOM 7064 C C . GLU B 1 308 ? -14 -37.344 -44.969 1 84.69 308 GLU B C 1
ATOM 7066 O O . GLU B 1 308 ? -13.969 -36.281 -44.375 1 84.69 308 GLU B O 1
ATOM 7071 N N . GLY B 1 309 ? -13.234 -38.344 -44.719 1 80.12 309 GLY B N 1
ATOM 7072 C CA . GLY B 1 309 ? -12 -38.094 -44 1 80.12 309 GLY B CA 1
ATOM 7073 C C . GLY B 1 309 ? -12.141 -38.219 -42.5 1 80.12 309 GLY B C 1
ATOM 7074 O O . GLY B 1 309 ? -11.156 -38.125 -41.781 1 80.12 309 GLY B O 1
ATOM 7075 N N . GLU B 1 310 ? -13.344 -38.469 -42.062 1 87.44 310 GLU B N 1
ATOM 7076 C CA . GLU B 1 310 ? -13.586 -38.625 -40.625 1 87.44 310 GLU B CA 1
ATOM 7077 C C . GLU B 1 310 ? -13.945 -40.062 -40.312 1 87.44 310 GLU B C 1
ATOM 7079 O O . GLU B 1 310 ? -14.5 -40.781 -41.125 1 87.44 310 GLU B O 1
ATOM 7084 N N . ARG B 1 311 ? -13.586 -40.375 -39.062 1 89.94 311 ARG B N 1
ATOM 7085 C CA . ARG B 1 311 ? -13.836 -41.75 -38.594 1 89.94 311 ARG B CA 1
ATOM 7086 C C . ARG B 1 311 ? -14.977 -41.781 -37.594 1 89.94 311 ARG B C 1
ATOM 7088 O O . ARG B 1 311 ? -15.008 -41 -36.625 1 89.94 311 ARG B O 1
ATOM 7095 N N . PHE B 1 312 ? -16 -42.781 -37.812 1 91.81 312 PHE B N 1
ATOM 7096 C CA . PHE B 1 312 ? -17.172 -42.906 -36.969 1 91.81 312 PHE B CA 1
ATOM 7097 C C . PHE B 1 312 ? -17.328 -44.375 -36.5 1 91.81 312 PHE B C 1
ATOM 7099 O O . PHE B 1 312 ? -17.141 -45.281 -37.281 1 91.81 312 PHE B O 1
ATOM 7106 N N . LEU B 1 313 ? -17.578 -44.438 -35.25 1 91.88 313 LEU B N 1
ATOM 7107 C CA . LEU B 1 313 ? -17.891 -45.781 -34.719 1 91.88 313 LEU B CA 1
ATOM 7108 C C . LEU B 1 313 ? -19.203 -46.281 -35.281 1 91.88 313 LEU B C 1
ATOM 7110 O O . LEU B 1 313 ? -20.203 -45.562 -35.312 1 91.88 313 LEU B O 1
ATOM 7114 N N . ILE B 1 314 ? -19.25 -47.531 -35.719 1 94.56 314 ILE B N 1
ATOM 7115 C CA . ILE B 1 314 ? -20.5 -48.125 -36.188 1 94.56 314 ILE B CA 1
ATOM 7116 C C . ILE B 1 314 ? -21.266 -48.719 -35 1 94.56 314 ILE B C 1
ATOM 7118 O O . ILE B 1 314 ? -20.797 -49.625 -34.344 1 94.56 314 ILE B O 1
ATOM 7122 N N . GLU B 1 315 ? -22.406 -48.219 -34.844 1 93.88 315 GLU B N 1
ATOM 7123 C CA . GLU B 1 315 ? -23.266 -48.688 -33.75 1 93.88 315 GLU B CA 1
ATOM 7124 C C . GLU B 1 315 ? -24.312 -49.688 -34.219 1 93.88 315 GLU B C 1
ATOM 7126 O O . GLU B 1 315 ? -24.422 -49.938 -35.438 1 93.88 315 GLU B O 1
ATOM 7131 N N . LYS B 1 316 ? -24.844 -50.25 -33.188 1 91.81 316 LYS B N 1
ATOM 7132 C CA . LYS B 1 316 ? -25.922 -51.188 -33.469 1 91.81 316 LYS B CA 1
ATOM 7133 C C . LYS B 1 316 ? -27.203 -50.781 -32.75 1 91.81 316 LYS B C 1
ATOM 7135 O O . LYS B 1 316 ? -27.188 -50.5 -31.547 1 91.81 316 LYS B O 1
ATOM 7140 N N . GLU B 1 317 ? -28.281 -50.688 -33.531 1 88.62 317 GLU B N 1
ATOM 7141 C CA . GLU B 1 317 ? -29.594 -50.375 -33 1 88.62 317 GLU B CA 1
ATOM 7142 C C . GLU B 1 317 ? -30.672 -51.281 -33.594 1 88.62 317 GLU B C 1
ATOM 7144 O O . GLU B 1 317 ? -30.891 -51.25 -34.812 1 88.62 317 GLU B O 1
ATOM 7149 N N . ASN B 1 318 ? -31.359 -51.969 -32.781 1 86.69 318 ASN B N 1
ATOM 7150 C CA . ASN B 1 318 ? -32.469 -52.812 -33.188 1 86.69 318 ASN B CA 1
ATOM 7151 C C . ASN B 1 318 ? -32.094 -53.781 -34.312 1 86.69 318 ASN B C 1
ATOM 7153 O O . ASN B 1 318 ? -32.812 -53.875 -35.312 1 86.69 318 ASN B O 1
ATOM 7157 N N . GLY B 1 319 ? -30.859 -54.25 -34.281 1 85.25 319 GLY B N 1
ATOM 7158 C CA . GLY B 1 319 ? -30.422 -55.281 -35.219 1 85.25 319 GLY B CA 1
ATOM 7159 C C . GLY B 1 319 ? -29.828 -54.719 -36.5 1 85.25 319 GLY B C 1
ATOM 7160 O O . GLY B 1 319 ? -29.391 -55.469 -37.375 1 85.25 319 GLY B O 1
ATOM 7161 N N . VAL B 1 320 ? -29.844 -53.406 -36.594 1 92.38 320 VAL B N 1
ATOM 7162 C CA . VAL B 1 320 ? -29.234 -52.781 -37.781 1 92.38 320 VAL B CA 1
ATOM 7163 C C . VAL B 1 320 ? -28.016 -51.969 -37.375 1 92.38 320 VAL B C 1
ATOM 7165 O O . VAL B 1 320 ? -27.906 -51.562 -36.219 1 92.38 320 VAL B O 1
ATOM 7168 N N . PHE B 1 321 ? -27.109 -51.781 -38.281 1 96.12 321 PHE B N 1
ATOM 7169 C CA . PHE B 1 321 ? -25.922 -50.969 -38.031 1 96.12 321 PHE B CA 1
ATOM 7170 C C . PHE B 1 321 ? -26.125 -49.531 -38.469 1 96.12 321 PHE B C 1
ATOM 7172 O O . PHE B 1 321 ? -26.656 -49.281 -39.562 1 96.12 321 PHE B O 1
ATOM 7179 N N . VAL B 1 322 ? -25.703 -48.656 -37.562 1 95.38 322 VAL B N 1
ATOM 7180 C CA . VAL B 1 322 ? -26.047 -47.281 -37.844 1 95.38 322 VAL B CA 1
ATOM 7181 C C . VAL B 1 322 ? -24.875 -46.375 -37.469 1 95.38 322 VAL B C 1
ATOM 7183 O O . VAL B 1 322 ? -24.047 -46.719 -36.594 1 95.38 322 VAL B O 1
ATOM 7186 N N . ILE B 1 323 ? -24.719 -45.281 -38.125 1 95 323 ILE B N 1
ATOM 7187 C CA . ILE B 1 323 ? -23.969 -44.125 -37.719 1 95 323 ILE B CA 1
ATOM 7188 C C . ILE B 1 323 ? -24.891 -42.906 -37.656 1 95 323 ILE B C 1
ATOM 7190 O O . ILE B 1 323 ? -25.203 -42.281 -38.688 1 95 323 ILE B O 1
ATOM 7194 N N . LYS B 1 324 ? -25.266 -42.594 -36.469 1 92.06 324 LYS B N 1
ATOM 7195 C CA . LYS B 1 324 ? -26.312 -41.594 -36.25 1 92.06 324 LYS B CA 1
ATOM 7196 C C . LYS B 1 324 ? -25.891 -40.25 -36.812 1 92.06 324 LYS B C 1
ATOM 7198 O O . LYS B 1 324 ? -26.703 -39.562 -37.438 1 92.06 324 LYS B O 1
ATOM 7203 N N . GLU B 1 325 ? -24.688 -39.875 -36.625 1 89.81 325 GLU B N 1
ATOM 7204 C CA . GLU B 1 325 ? -24.188 -38.562 -37.031 1 89.81 325 GLU B CA 1
ATOM 7205 C C . GLU B 1 325 ? -24.281 -38.375 -38.531 1 89.81 325 GLU B C 1
ATOM 7207 O O . GLU B 1 325 ? -24.391 -37.219 -39.031 1 89.81 325 GLU B O 1
ATOM 7212 N N . LEU B 1 326 ? -24.188 -39.469 -39.281 1 92.38 326 LEU B N 1
ATOM 7213 C CA . LEU B 1 326 ? -24.172 -39.406 -40.75 1 92.38 326 LEU B CA 1
ATOM 7214 C C . LEU B 1 326 ? -25.5 -39.875 -41.312 1 92.38 326 LEU B C 1
ATOM 7216 O O . LEU B 1 326 ? -25.672 -39.906 -42.531 1 92.38 326 LEU B O 1
ATOM 7220 N N . ASP B 1 327 ? -26.422 -40.281 -40.469 1 92.75 327 ASP B N 1
ATOM 7221 C CA . ASP B 1 327 ? -27.703 -40.844 -40.875 1 92.75 327 ASP B CA 1
ATOM 7222 C C . ASP B 1 327 ? -27.531 -42.031 -41.844 1 92.75 327 ASP B C 1
ATOM 7224 O O . ASP B 1 327 ? -28.188 -42.094 -42.875 1 92.75 327 ASP B O 1
ATOM 7228 N N . LEU B 1 328 ? -26.516 -42.812 -41.531 1 95.12 328 LEU B N 1
ATOM 7229 C CA . LEU B 1 328 ? -26.266 -44.031 -42.312 1 95.12 328 LEU B CA 1
ATOM 7230 C C . LEU B 1 328 ? -26.797 -45.281 -41.562 1 95.12 328 LEU B C 1
ATOM 7232 O O . LEU B 1 328 ? -26.656 -45.375 -40.344 1 95.12 328 LEU B O 1
ATOM 7236 N N . LYS B 1 329 ? -27.406 -46.156 -42.344 1 95.62 329 LYS B N 1
ATOM 7237 C CA . LYS B 1 329 ? -27.969 -47.406 -41.781 1 95.62 329 LYS B CA 1
ATOM 7238 C C . LYS B 1 329 ? -27.75 -48.562 -42.75 1 95.62 329 LYS B C 1
ATOM 7240 O O . LYS B 1 329 ? -27.922 -48.406 -43.969 1 95.62 329 LYS B O 1
ATOM 7245 N N . TRP B 1 330 ? -27.344 -49.719 -42.219 1 96.19 330 TRP B N 1
ATOM 7246 C CA . TRP B 1 330 ? -27.141 -50.906 -43.031 1 96.19 330 TRP B CA 1
ATOM 7247 C C . TRP B 1 330 ? -27.703 -52.156 -42.344 1 96.19 330 TRP B C 1
ATOM 7249 O O . TRP B 1 330 ? -27.609 -52.281 -41.125 1 96.19 330 TRP B O 1
ATOM 7259 N N . THR B 1 331 ? -28.281 -53 -43.125 1 94.81 331 THR B N 1
ATOM 7260 C CA . THR B 1 331 ? -28.484 -54.344 -42.656 1 94.81 331 THR B CA 1
ATOM 7261 C C . THR B 1 331 ? -27.172 -55.125 -42.625 1 94.81 331 THR B C 1
ATOM 7263 O O . THR B 1 331 ? -26.156 -54.656 -43.188 1 94.81 331 THR B O 1
ATOM 7266 N N . ASN B 1 332 ? -27.234 -56.219 -42.031 1 94.25 332 ASN B N 1
ATOM 7267 C CA . ASN B 1 332 ? -26.062 -57.094 -42 1 94.25 332 ASN B CA 1
ATOM 7268 C C . ASN B 1 332 ? -25.547 -57.406 -43.406 1 94.25 332 ASN B C 1
ATOM 7270 O O . ASN B 1 332 ? -24.359 -57.281 -43.688 1 94.25 332 ASN B O 1
ATOM 7274 N N . ASP B 1 333 ? -26.438 -57.75 -44.25 1 95.44 333 ASP B N 1
ATOM 7275 C CA . ASP B 1 333 ? -26.062 -58.125 -45.625 1 95.44 333 ASP B CA 1
ATOM 7276 C C . ASP B 1 333 ? -25.516 -56.938 -46.406 1 95.44 333 ASP B C 1
ATOM 7278 O O . ASP B 1 333 ? -24.531 -57.062 -47.125 1 95.44 333 ASP B O 1
ATOM 7282 N N . GLU B 1 334 ? -26.141 -55.844 -46.188 1 95.81 334 GLU B N 1
ATOM 7283 C CA . GLU B 1 334 ? -25.703 -54.656 -46.875 1 95.81 334 GLU B CA 1
ATOM 7284 C C . GLU B 1 334 ? -24.297 -54.25 -46.438 1 95.81 334 GLU B C 1
ATOM 7286 O O . GLU B 1 334 ? -23.469 -53.906 -47.281 1 95.81 334 GLU B O 1
ATOM 7291 N N . LEU B 1 335 ? -24.094 -54.281 -45.219 1 96.25 335 LEU B N 1
ATOM 7292 C CA . LEU B 1 335 ? -22.797 -53.906 -44.688 1 96.25 335 LEU B CA 1
ATOM 7293 C C . LEU B 1 335 ? -21.719 -54.906 -45.125 1 96.25 335 LEU B C 1
ATOM 7295 O O . LEU B 1 335 ? -20.594 -54.5 -45.438 1 96.25 335 LEU B O 1
ATOM 7299 N N . HIS B 1 336 ? -22.062 -56.188 -45.125 1 96.19 336 HIS B N 1
ATOM 7300 C CA . HIS B 1 336 ? -21.156 -57.219 -45.562 1 96.19 336 HIS B CA 1
ATOM 7301 C C . HIS B 1 336 ? -20.688 -56.969 -47 1 96.19 336 HIS B C 1
ATOM 7303 O O . HIS B 1 336 ? -19.5 -57.031 -47.281 1 96.19 336 HIS B O 1
ATOM 7309 N N . THR B 1 337 ? -21.594 -56.594 -47.844 1 96.62 337 THR B N 1
ATOM 7310 C CA . THR B 1 337 ? -21.281 -56.312 -49.25 1 96.62 337 THR B CA 1
ATOM 7311 C C . THR B 1 337 ? -20.469 -55.031 -49.344 1 96.62 337 THR B C 1
ATOM 7313 O O . THR B 1 337 ? -19.531 -54.969 -50.156 1 96.62 337 THR B O 1
ATOM 7316 N N . HIS B 1 338 ? -20.875 -54.156 -48.5 1 95.88 338 HIS B N 1
ATOM 7317 C CA . HIS B 1 338 ? -20.172 -52.875 -48.531 1 95.88 338 HIS B CA 1
ATOM 7318 C C . HIS B 1 338 ? -18.703 -53.031 -48.156 1 95.88 338 HIS B C 1
ATOM 7320 O O . HIS B 1 338 ? -17.844 -52.375 -48.75 1 95.88 338 HIS B O 1
ATOM 7326 N N . MET B 1 339 ? -18.344 -53.938 -47.312 1 96.38 339 MET B N 1
ATOM 7327 C CA . MET B 1 339 ? -16.969 -54.219 -46.875 1 96.38 339 MET B CA 1
ATOM 7328 C C . MET B 1 339 ? -16.156 -54.781 -48.031 1 96.38 339 MET B C 1
ATOM 7330 O O . MET B 1 339 ? -14.938 -54.562 -48.094 1 96.38 339 MET B O 1
ATOM 7334 N N . GLU B 1 340 ? -16.781 -55.375 -48.906 1 95.06 340 GLU B N 1
ATOM 7335 C CA . GLU B 1 340 ? -16.109 -55.938 -50.094 1 95.06 340 GLU B CA 1
ATOM 7336 C C . GLU B 1 340 ? -15.898 -54.844 -51.125 1 95.06 340 GLU B C 1
ATOM 7338 O O . GLU B 1 340 ? -14.836 -54.781 -51.781 1 95.06 340 GLU B O 1
ATOM 7343 N N . GLU B 1 341 ? -16.844 -54 -51.25 1 95.81 341 GLU B N 1
ATOM 7344 C CA . GLU B 1 341 ? -16.812 -53 -52.281 1 95.81 341 GLU B CA 1
ATOM 7345 C C . GLU B 1 341 ? -15.852 -51.875 -51.938 1 95.81 341 GLU B C 1
ATOM 7347 O O . GLU B 1 341 ? -15.117 -51.375 -52.781 1 95.81 341 GLU B O 1
ATOM 7352 N N . LYS B 1 342 ? -15.898 -51.531 -50.688 1 95.69 342 LYS B N 1
ATOM 7353 C CA . LYS B 1 342 ? -15.094 -50.406 -50.219 1 95.69 342 LYS B CA 1
ATOM 7354 C C . LYS 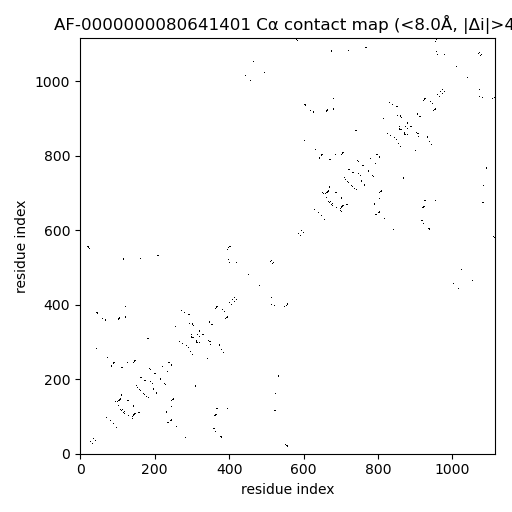B 1 342 ? -14.391 -50.719 -48.906 1 95.69 342 LYS B C 1
ATOM 7356 O O . LYS B 1 342 ? -14.617 -50.031 -47.906 1 95.69 342 LYS B O 1
ATOM 7361 N N . PRO B 1 343 ? -13.508 -51.656 -48.969 1 95.25 343 PRO B N 1
ATOM 7362 C CA . PRO B 1 343 ? -12.844 -52.031 -47.75 1 95.25 343 PRO B CA 1
ATOM 7363 C C . PRO B 1 343 ? -12.039 -50.906 -47.125 1 95.25 343 PRO B C 1
ATOM 7365 O O . PRO B 1 343 ? -11.82 -50.875 -45.906 1 95.25 343 PRO B O 1
ATOM 7368 N N . GLU B 1 344 ? -11.617 -49.906 -47.844 1 93.56 344 GLU B N 1
ATOM 7369 C CA . GLU B 1 344 ? -10.789 -48.781 -47.375 1 93.56 344 GLU B CA 1
ATOM 7370 C C . GLU B 1 344 ? -11.562 -47.906 -46.406 1 93.56 344 GLU B C 1
ATOM 7372 O O . GLU B 1 344 ? -10.969 -47.094 -45.688 1 93.56 344 GLU B O 1
ATOM 7377 N N . CYS B 1 345 ? -12.898 -48.094 -46.312 1 94.44 345 CYS B N 1
ATOM 7378 C CA . CYS B 1 345 ? -13.727 -47.25 -45.438 1 94.44 345 CYS B CA 1
ATOM 7379 C C . CYS B 1 345 ? -13.805 -47.844 -44.031 1 94.44 345 CYS B C 1
ATOM 7381 O O . CYS B 1 345 ? -14.344 -47.219 -43.125 1 94.44 345 CYS B O 1
ATOM 7383 N N . PHE B 1 346 ? -13.234 -48.969 -43.875 1 95.5 346 PHE B N 1
ATOM 7384 C CA . PHE B 1 346 ? -13.414 -49.656 -42.594 1 95.5 346 PHE B CA 1
ATOM 7385 C C . PHE B 1 346 ? -12.086 -49.75 -41.844 1 95.5 346 PHE B C 1
ATOM 7387 O O . PHE B 1 346 ? -11.031 -49.875 -42.469 1 95.5 346 PHE B O 1
ATOM 7394 N N . SER B 1 347 ? -12.125 -49.594 -40.531 1 94.44 347 SER B N 1
ATOM 7395 C CA . SER B 1 347 ? -10.953 -49.75 -39.688 1 94.44 347 SER B CA 1
ATOM 7396 C C . SER B 1 347 ? -11.32 -50.406 -38.344 1 94.44 347 SER B C 1
ATOM 7398 O O . SER B 1 347 ? -12.5 -50.469 -38 1 94.44 347 SER B O 1
ATOM 7400 N N . ASN B 1 348 ? -10.352 -50.844 -37.75 1 94.44 348 ASN B N 1
ATOM 7401 C CA . ASN B 1 348 ? -10.547 -51.594 -36.5 1 94.44 348 ASN B CA 1
ATOM 7402 C C . ASN B 1 348 ? -10.609 -50.688 -35.281 1 94.44 348 ASN B C 1
ATOM 7404 O O . ASN B 1 348 ? -10.094 -49.562 -35.344 1 94.44 348 ASN B O 1
ATOM 7408 N N . ASN B 1 349 ? -11.297 -51.094 -34.219 1 91.88 349 ASN B N 1
ATOM 7409 C CA . ASN B 1 349 ? -11.164 -50.469 -32.906 1 91.88 349 ASN B CA 1
ATOM 7410 C C . ASN B 1 349 ? -10.211 -51.25 -32 1 91.88 349 ASN B C 1
ATOM 7412 O O . ASN B 1 349 ? -9.484 -52.125 -32.469 1 91.88 349 ASN B O 1
ATOM 7416 N N . VAL B 1 350 ? -10.141 -50.938 -30.797 1 91.25 350 VAL B N 1
ATOM 7417 C CA . VAL B 1 350 ? -9.164 -51.469 -29.859 1 91.25 350 VAL B CA 1
ATOM 7418 C C . VAL B 1 350 ? -9.422 -52.969 -29.672 1 91.25 350 VAL B C 1
ATOM 7420 O O . VAL B 1 350 ? -8.484 -53.75 -29.438 1 91.25 350 VAL B O 1
ATOM 7423 N N . VAL B 1 351 ? -10.602 -53.406 -29.859 1 93.94 351 VAL B N 1
ATOM 7424 C CA . VAL B 1 351 ? -10.992 -54.812 -29.656 1 93.94 351 VAL B CA 1
ATOM 7425 C C . VAL B 1 351 ? -10.578 -55.656 -30.859 1 93.94 351 VAL B C 1
ATOM 7427 O O . VAL B 1 351 ? -10.07 -56.75 -30.719 1 93.94 351 VAL B O 1
ATOM 7430 N N . THR B 1 352 ? -10.758 -55.156 -32.031 1 96.31 352 THR B N 1
ATOM 7431 C CA . THR B 1 352 ? -10.633 -55.969 -33.219 1 96.31 352 THR B CA 1
ATOM 7432 C C . THR B 1 352 ? -9.25 -55.844 -33.844 1 96.31 352 THR B C 1
ATOM 7434 O O . THR B 1 352 ? -8.844 -56.656 -34.656 1 96.31 352 THR B O 1
ATOM 7437 N N . ARG B 1 353 ? -8.516 -54.875 -33.438 1 95.31 353 ARG B N 1
ATOM 7438 C CA . ARG B 1 353 ? -7.18 -54.656 -33.969 1 95.31 353 ARG B CA 1
ATOM 7439 C C . ARG B 1 353 ? -6.293 -55.875 -33.719 1 95.31 353 ARG B C 1
ATOM 7441 O O . ARG B 1 353 ? -5.621 -56.375 -34.625 1 95.31 353 ARG B O 1
ATOM 7448 N N . PRO B 1 354 ? -6.25 -56.406 -32.562 1 97.06 354 PRO B N 1
ATOM 7449 C CA . PRO B 1 354 ? -5.441 -57.594 -32.312 1 97.06 354 PRO B CA 1
ATOM 7450 C C . PRO B 1 354 ? -5.879 -58.781 -33.156 1 97.06 354 PRO B C 1
ATOM 7452 O O . PRO B 1 354 ? -5.035 -59.562 -33.656 1 97.06 354 PRO B O 1
ATOM 7455 N N . LEU B 1 355 ? -7.148 -58.938 -33.406 1 97.75 355 LEU B N 1
ATOM 7456 C CA . LEU B 1 355 ? -7.68 -60 -34.219 1 97.75 355 LEU B CA 1
ATOM 7457 C C . LEU B 1 355 ? -7.219 -59.875 -35.688 1 97.75 355 LEU B C 1
ATOM 7459 O O . LEU B 1 355 ? -6.832 -60.844 -36.312 1 97.75 355 LEU B O 1
ATOM 7463 N N . MET B 1 356 ? -7.301 -58.656 -36.094 1 97.5 356 MET B N 1
ATOM 7464 C CA . MET B 1 356 ? -6.871 -58.375 -37.469 1 97.5 356 MET B CA 1
ATOM 7465 C C . MET B 1 356 ? -5.395 -58.719 -37.656 1 97.5 356 MET B C 1
ATOM 7467 O O . MET B 1 356 ? -5.008 -59.281 -38.688 1 97.5 356 MET B O 1
ATOM 7471 N N . GLN B 1 357 ? -4.566 -58.344 -36.688 1 97.06 357 GLN B N 1
ATOM 7472 C CA . GLN B 1 357 ? -3.15 -58.688 -36.719 1 97.06 357 GLN B CA 1
ATOM 7473 C C . GLN B 1 357 ? -2.957 -60.219 -36.875 1 97.06 357 GLN B C 1
ATOM 7475 O O . GLN B 1 357 ? -2.18 -60.656 -37.719 1 97.06 357 GLN B O 1
ATOM 7480 N N . GLU B 1 358 ? -3.711 -60.969 -36.094 1 97 358 GLU B N 1
ATOM 7481 C CA . GLU B 1 358 ? -3.596 -62.438 -36.094 1 97 358 GLU B CA 1
ATOM 7482 C C . GLU B 1 358 ? -4.039 -63 -37.438 1 97 358 GLU B C 1
ATOM 7484 O O . GLU B 1 358 ? -3.496 -64 -37.906 1 97 358 GLU B O 1
ATOM 7489 N N . PHE B 1 359 ? -4.977 -62.312 -38 1 97.06 359 PHE B N 1
ATOM 7490 C CA . PHE B 1 359 ? -5.512 -62.75 -39.281 1 97.06 359 PHE B CA 1
ATOM 7491 C C . PHE B 1 359 ? -4.504 -62.469 -40.406 1 97.06 359 PHE B C 1
ATOM 7493 O O . PHE B 1 359 ? -4.262 -63.344 -41.25 1 97.06 359 PHE B O 1
ATOM 7500 N N . LEU B 1 360 ? -3.848 -61.375 -40.375 1 97 360 LEU B N 1
ATOM 7501 C CA . LEU B 1 360 ? -3.018 -60.906 -41.469 1 97 360 LEU B CA 1
ATOM 7502 C C . LEU B 1 360 ? -1.613 -61.469 -41.406 1 97 360 LEU B C 1
ATOM 7504 O O . LEU B 1 360 ? -0.992 -61.75 -42.438 1 97 360 LEU B O 1
ATOM 7508 N N . ILE B 1 361 ? -1.058 -61.594 -40.125 1 97.94 361 ILE B N 1
ATOM 7509 C CA . ILE B 1 361 ? 0.371 -61.812 -39.938 1 97.94 361 ILE B CA 1
ATOM 7510 C C . ILE B 1 361 ? 0.59 -63.094 -39.125 1 97.94 361 ILE B C 1
ATOM 7512 O O . ILE B 1 361 ? -0.093 -63.312 -38.125 1 97.94 361 ILE B O 1
ATOM 7516 N N . PRO B 1 362 ? 1.48 -63.969 -39.594 1 97.88 362 PRO B N 1
ATOM 7517 C CA . PRO B 1 362 ? 1.878 -65.062 -38.719 1 97.88 362 PRO B CA 1
ATOM 7518 C C . PRO B 1 362 ? 2.701 -64.625 -37.5 1 97.88 362 PRO B C 1
ATOM 7520 O O . PRO B 1 362 ? 3.918 -64.812 -37.469 1 97.88 362 PRO B O 1
ATOM 7523 N N . THR B 1 363 ? 2.057 -64.125 -36.562 1 98.44 363 THR B N 1
ATOM 7524 C CA . THR B 1 363 ? 2.684 -63.438 -35.438 1 98.44 363 THR B CA 1
ATOM 7525 C C . THR B 1 363 ? 3.23 -64.438 -34.438 1 98.44 363 THR B C 1
ATOM 7527 O O . THR B 1 363 ? 2.469 -65.188 -33.812 1 98.44 363 THR B O 1
ATOM 7530 N N . LEU B 1 364 ? 4.484 -64.375 -34.312 1 98.44 364 LEU B N 1
ATOM 7531 C CA . LEU B 1 364 ? 5.145 -65.25 -33.312 1 98.44 364 LEU B CA 1
ATOM 7532 C C . LEU B 1 364 ? 4.977 -64.625 -31.938 1 98.44 364 LEU B C 1
ATOM 7534 O O . LEU B 1 364 ? 4.711 -65.375 -30.969 1 98.44 364 LEU B O 1
ATOM 7538 N N . ALA B 1 365 ? 5.133 -63.375 -31.891 1 98.38 365 ALA B N 1
ATOM 7539 C CA . ALA B 1 365 ? 5.016 -62.656 -30.641 1 98.38 365 ALA B CA 1
ATOM 7540 C C . ALA B 1 365 ? 4.504 -61.219 -30.875 1 98.38 365 ALA B C 1
ATOM 7542 O O . ALA B 1 365 ? 4.781 -60.625 -31.922 1 98.38 365 ALA B O 1
ATOM 7543 N N . PHE B 1 366 ? 3.789 -60.75 -29.906 1 98.44 366 PHE B N 1
ATOM 7544 C CA . PHE B 1 366 ? 3.365 -59.344 -29.891 1 98.44 366 PHE B CA 1
ATOM 7545 C C . PHE B 1 366 ? 4.051 -58.594 -28.766 1 98.44 366 PHE B C 1
ATOM 7547 O O . PHE B 1 366 ? 3.939 -58.969 -27.594 1 98.44 366 PHE B O 1
ATOM 7554 N N . ILE B 1 367 ? 4.801 -57.531 -29.125 1 98.38 367 ILE B N 1
ATOM 7555 C CA . ILE B 1 367 ? 5.449 -56.688 -28.141 1 98.38 367 ILE B CA 1
ATOM 7556 C C . ILE B 1 367 ? 4.449 -55.656 -27.594 1 98.38 367 ILE B C 1
ATOM 7558 O O . ILE B 1 367 ? 3.934 -54.812 -28.344 1 98.38 367 ILE B O 1
ATOM 7562 N N . ALA B 1 368 ? 4.258 -55.688 -26.297 1 97.19 368 ALA B N 1
ATOM 7563 C CA . ALA B 1 368 ? 3.188 -54.875 -25.719 1 97.19 368 ALA B CA 1
ATOM 7564 C C . ALA B 1 368 ? 3.713 -54 -24.578 1 97.19 368 ALA B C 1
ATOM 7566 O O . ALA B 1 368 ? 4.559 -54.438 -23.797 1 97.19 368 ALA B O 1
ATOM 7567 N N . GLY B 1 369 ? 3.225 -52.75 -24.578 1 94.56 369 GLY B N 1
ATOM 7568 C CA . GLY B 1 369 ? 3.398 -51.969 -23.375 1 94.56 369 GLY B CA 1
ATOM 7569 C C . GLY B 1 369 ? 2.49 -52.375 -22.234 1 94.56 369 GLY B C 1
ATOM 7570 O O . GLY B 1 369 ? 1.613 -53.25 -22.422 1 94.56 369 GLY B O 1
ATOM 7571 N N . PRO B 1 370 ? 2.668 -51.75 -21.078 1 91.81 370 PRO B N 1
ATOM 7572 C CA . PRO B 1 370 ? 1.871 -52.156 -19.922 1 91.81 370 PRO B CA 1
ATOM 7573 C C . PRO B 1 370 ? 0.369 -52.031 -20.156 1 91.81 370 PRO B C 1
ATOM 7575 O O . PRO B 1 370 ? -0.401 -52.938 -19.828 1 91.81 370 PRO B O 1
ATOM 7578 N N . GLY B 1 371 ? -0.028 -50.938 -20.703 1 91.5 371 GLY B N 1
ATOM 7579 C CA . GLY B 1 371 ? -1.442 -50.75 -20.984 1 91.5 371 GLY B CA 1
ATOM 7580 C C . GLY B 1 371 ? -1.984 -51.781 -21.969 1 91.5 371 GLY B C 1
ATOM 7581 O O . GLY B 1 371 ? -3.117 -52.25 -21.812 1 91.5 371 GLY B O 1
ATOM 7582 N N . GLU B 1 372 ? -1.191 -52.156 -22.922 1 94.56 372 GLU B N 1
ATOM 7583 C CA . GLU B 1 372 ? -1.589 -53.125 -23.938 1 94.56 372 GLU B CA 1
ATOM 7584 C C . GLU B 1 372 ? -1.703 -54.531 -23.344 1 94.56 372 GLU B C 1
ATOM 7586 O O . GLU B 1 372 ? -2.625 -55.281 -23.672 1 94.56 372 GLU B O 1
ATOM 7591 N N . ILE B 1 373 ? -0.833 -54.781 -22.484 1 94.81 373 ILE B N 1
ATOM 7592 C CA . ILE B 1 373 ? -0.914 -56.062 -21.812 1 94.81 373 ILE B CA 1
ATOM 7593 C C . ILE B 1 373 ? -2.256 -56.219 -21.109 1 94.81 373 ILE B C 1
ATOM 7595 O O . ILE B 1 373 ? -2.928 -57.219 -21.219 1 94.81 373 ILE B O 1
ATOM 7599 N N . ASN B 1 374 ? -2.625 -55.188 -20.5 1 93.06 374 ASN B N 1
ATOM 7600 C CA . ASN B 1 374 ? -3.881 -55.156 -19.766 1 93.06 374 ASN B CA 1
ATOM 7601 C C . ASN B 1 374 ? -5.078 -55.406 -20.672 1 93.06 374 ASN B C 1
ATOM 7603 O O . ASN B 1 374 ? -5.883 -56.281 -20.453 1 93.06 374 ASN B O 1
ATOM 7607 N N . TYR B 1 375 ? -5.145 -54.688 -21.734 1 93.44 375 TYR B N 1
ATOM 7608 C CA . TYR B 1 375 ? -6.379 -54.812 -22.5 1 93.44 375 TYR B CA 1
ATOM 7609 C C . TYR B 1 375 ? -6.359 -56.062 -23.375 1 93.44 375 TYR B C 1
ATOM 7611 O O . TYR B 1 375 ? -7.414 -56.594 -23.75 1 93.44 375 TYR B O 1
ATOM 7619 N N . TRP B 1 376 ? -5.172 -56.562 -23.75 1 96.5 376 TRP B N 1
ATOM 7620 C CA . TRP B 1 376 ? -5.125 -57.812 -24.453 1 96.5 376 TRP B CA 1
ATOM 7621 C C . TRP B 1 376 ? -5.66 -58.969 -23.578 1 96.5 376 TRP B C 1
ATOM 7623 O O . TRP B 1 376 ? -6.238 -59.938 -24.078 1 96.5 376 TRP B O 1
ATOM 7633 N N . GLY B 1 377 ? -5.508 -58.781 -22.266 1 96.12 377 GLY B N 1
ATOM 7634 C CA . GLY B 1 377 ? -6.07 -59.75 -21.328 1 96.12 377 GLY B CA 1
ATOM 7635 C C . GLY B 1 377 ? -7.586 -59.812 -21.391 1 96.12 377 GLY B C 1
ATOM 7636 O O . GLY B 1 377 ? -8.188 -60.781 -20.922 1 96.12 377 GLY B O 1
ATOM 7637 N N . GLU B 1 378 ? -8.172 -58.875 -21.969 1 96.62 378 GLU B N 1
ATOM 7638 C CA . GLU B 1 378 ? -9.625 -58.812 -22.078 1 96.62 378 GLU B CA 1
ATOM 7639 C C . GLU B 1 378 ? -10.109 -59.469 -23.375 1 96.62 378 GLU B C 1
ATOM 7641 O O . GLU B 1 378 ? -11.305 -59.5 -23.656 1 96.62 378 GLU B O 1
ATOM 7646 N N . LEU B 1 379 ? -9.188 -60.094 -24.156 1 97.56 379 LEU B N 1
ATOM 7647 C CA . LEU B 1 379 ? -9.57 -60.438 -25.516 1 97.56 379 LEU B CA 1
ATOM 7648 C C . LEU B 1 379 ? -9.391 -61.938 -25.766 1 97.56 379 LEU B C 1
ATOM 7650 O O . LEU B 1 379 ? -9.586 -62.406 -26.891 1 97.56 379 LEU B O 1
ATOM 7654 N N . LYS B 1 380 ? -9.047 -62.75 -24.797 1 97.62 380 LYS B N 1
ATOM 7655 C CA . LYS B 1 380 ? -8.766 -64.125 -25.031 1 97.62 380 LYS B CA 1
ATOM 7656 C C . LYS B 1 380 ? -9.953 -64.875 -25.672 1 97.62 380 LYS B C 1
ATOM 7658 O O . LYS B 1 380 ? -9.805 -65.562 -26.656 1 97.62 380 LYS B O 1
ATOM 7663 N N . GLN B 1 381 ? -11.141 -64.625 -25.156 1 97.44 381 GLN B N 1
ATOM 7664 C CA . GLN B 1 381 ? -12.336 -65.312 -25.672 1 97.44 381 GLN B CA 1
ATOM 7665 C C . GLN B 1 381 ? -12.688 -64.812 -27.062 1 97.44 381 GLN B C 1
ATOM 7667 O O . GLN B 1 381 ? -13.266 -65.5 -27.875 1 97.44 381 GLN B O 1
ATOM 7672 N N . ALA B 1 382 ? -12.398 -63.531 -27.312 1 97.31 382 ALA B N 1
ATOM 7673 C CA . ALA B 1 382 ? -12.602 -63 -28.672 1 97.31 382 ALA B CA 1
ATOM 7674 C C . ALA B 1 382 ? -11.727 -63.75 -29.688 1 97.31 382 ALA B C 1
ATOM 7676 O O . ALA B 1 382 ? -12.18 -64.062 -30.781 1 97.31 382 ALA B O 1
ATOM 7677 N N . PHE B 1 383 ? -10.477 -64 -29.328 1 98.06 383 PHE B N 1
ATOM 7678 C CA . PHE B 1 383 ? -9.586 -64.75 -30.188 1 98.06 383 PHE B CA 1
ATOM 7679 C C . PHE B 1 383 ? -10.148 -66.188 -30.438 1 98.06 383 PHE B C 1
ATOM 7681 O O . PHE B 1 383 ? -10.234 -66.625 -31.594 1 98.06 383 PHE B O 1
ATOM 7688 N N . SER B 1 384 ? -10.57 -66.75 -29.406 1 97.5 384 SER B N 1
ATOM 7689 C CA . SER B 1 384 ? -11.117 -68.125 -29.516 1 97.5 384 SER B CA 1
ATOM 7690 C C . SER B 1 384 ? -12.336 -68.188 -30.422 1 97.5 384 SER B C 1
ATOM 7692 O O . SER B 1 384 ? -12.469 -69.062 -31.266 1 97.5 384 SER B O 1
ATOM 7694 N N . LEU B 1 385 ? -13.156 -67.25 -30.234 1 97.38 385 LEU B N 1
ATOM 7695 C CA . LEU B 1 385 ? -14.367 -67.125 -31.047 1 97.38 385 LEU B CA 1
ATOM 7696 C C . LEU B 1 385 ? -14.016 -67.125 -32.531 1 97.38 385 LEU B C 1
ATOM 7698 O O . LEU B 1 385 ? -14.734 -67.688 -33.344 1 97.38 385 LEU B O 1
ATOM 7702 N N . MET B 1 386 ? -12.898 -66.5 -32.875 1 96.38 386 MET B N 1
ATOM 7703 C CA . MET B 1 386 ? -12.508 -66.312 -34.25 1 96.38 386 MET B CA 1
ATOM 7704 C C . MET B 1 386 ? -11.633 -67.5 -34.719 1 96.38 386 MET B C 1
ATOM 7706 O O . MET B 1 386 ? -11.102 -67.5 -35.844 1 96.38 386 MET B O 1
ATOM 7710 N N . GLY B 1 387 ? -11.422 -68.375 -33.812 1 94.69 387 GLY B N 1
ATOM 7711 C CA . GLY B 1 387 ? -10.633 -69.562 -34.156 1 94.69 387 GLY B CA 1
ATOM 7712 C C . GLY B 1 387 ? -9.141 -69.312 -34.031 1 94.69 387 GLY B C 1
ATOM 7713 O O . GLY B 1 387 ? -8.352 -70.062 -34.656 1 94.69 387 GLY B O 1
ATOM 7714 N N . PHE B 1 388 ? -8.75 -68.312 -33.344 1 96.25 388 PHE B N 1
ATOM 7715 C CA . PHE B 1 388 ? -7.336 -68 -33.188 1 96.25 388 PHE B CA 1
ATOM 7716 C C . PHE B 1 388 ? -6.887 -68.312 -31.75 1 96.25 388 PHE B C 1
ATOM 7718 O O . PHE B 1 388 ? -7.688 -68.312 -30.828 1 96.25 388 PHE B O 1
ATOM 7725 N N . ALA B 1 389 ? -5.652 -68.688 -31.625 1 96.62 389 ALA B N 1
ATOM 7726 C CA . ALA B 1 389 ? -4.965 -68.562 -30.344 1 96.62 389 ALA B CA 1
ATOM 7727 C C . ALA B 1 389 ? -4.27 -67.25 -30.219 1 96.62 389 ALA B C 1
ATOM 7729 O O . ALA B 1 389 ? -3.568 -66.812 -31.141 1 96.62 389 ALA B O 1
ATOM 7730 N N . MET B 1 390 ? -4.559 -66.625 -29.141 1 97.56 390 MET B N 1
ATOM 7731 C CA . MET B 1 390 ? -3.918 -65.312 -28.953 1 97.56 390 MET B CA 1
ATOM 7732 C C . MET B 1 390 ? -2.398 -65.5 -28.953 1 97.56 390 MET B C 1
ATOM 7734 O O . MET B 1 390 ? -1.845 -66.312 -28.25 1 97.56 390 MET B O 1
ATOM 7738 N N . THR B 1 391 ? -1.756 -64.688 -29.703 1 97.5 391 THR B N 1
ATOM 7739 C CA . THR B 1 391 ? -0.301 -64.688 -29.797 1 97.5 391 THR B CA 1
ATOM 7740 C C . THR B 1 391 ? 0.339 -64.438 -28.453 1 97.5 391 THR B C 1
ATOM 7742 O O . THR B 1 391 ? -0.226 -63.688 -27.625 1 97.5 391 THR B O 1
ATOM 7745 N N . PRO B 1 392 ? 1.572 -65 -28.188 1 97.69 392 PRO B N 1
ATOM 7746 C CA . PRO B 1 392 ? 2.295 -64.625 -26.984 1 97.69 392 PRO B CA 1
ATOM 7747 C C . PRO B 1 392 ? 2.514 -63.094 -26.875 1 97.69 392 PRO B C 1
ATOM 7749 O O . PRO B 1 392 ? 3.029 -62.5 -27.828 1 97.69 392 PRO B O 1
ATOM 7752 N N . VAL B 1 393 ? 2.078 -62.531 -25.766 1 97.31 393 VAL B N 1
ATOM 7753 C CA . VAL B 1 393 ? 2.229 -61.094 -25.516 1 97.31 393 VAL B CA 1
ATOM 7754 C C . VAL B 1 393 ? 3.484 -60.844 -24.688 1 97.31 393 VAL B C 1
ATOM 7756 O O . VAL B 1 393 ? 3.516 -61.156 -23.484 1 97.31 393 VAL B O 1
ATOM 7759 N N . VAL B 1 394 ? 4.492 -60.312 -25.312 1 97.06 394 VAL B N 1
ATOM 7760 C CA . VAL B 1 394 ? 5.777 -60.094 -24.656 1 97.06 394 VAL B CA 1
ATOM 7761 C C . VAL B 1 394 ? 5.895 -58.625 -24.234 1 97.06 394 VAL B C 1
ATOM 7763 O O . VAL B 1 394 ? 5.719 -57.719 -25.062 1 97.06 394 VAL B O 1
ATOM 7766 N N . PRO B 1 395 ? 6.148 -58.438 -22.953 1 95.81 395 PRO B N 1
ATOM 7767 C CA . PRO B 1 395 ? 6.312 -57.062 -22.531 1 95.81 395 PRO B CA 1
ATOM 7768 C C . PRO B 1 395 ? 7.465 -56.344 -23.234 1 95.81 395 PRO B C 1
ATOM 7770 O O . PRO B 1 395 ? 8.523 -56.938 -23.438 1 95.81 395 PRO B O 1
ATOM 7773 N N . ARG B 1 396 ? 7.199 -55.156 -23.625 1 96.31 396 ARG B N 1
ATOM 7774 C CA . ARG B 1 396 ? 8.281 -54.375 -24.234 1 96.31 396 ARG B CA 1
ATOM 7775 C C . ARG B 1 396 ? 9.383 -54.094 -23.219 1 96.31 396 ARG B C 1
ATOM 7777 O O . ARG B 1 396 ? 9.133 -54.094 -22 1 96.31 396 ARG B O 1
ATOM 7784 N N . LEU B 1 397 ? 10.57 -53.781 -23.672 1 95.81 397 LEU B N 1
ATOM 7785 C CA . LEU B 1 397 ? 11.688 -53.375 -22.828 1 95.81 397 LEU B CA 1
ATOM 7786 C C . LEU B 1 397 ? 11.43 -52.031 -22.219 1 95.81 397 LEU B C 1
ATOM 7788 O O . LEU B 1 397 ? 10.992 -51.094 -22.906 1 95.81 397 LEU B O 1
ATOM 7792 N N . ASN B 1 398 ? 11.555 -51.938 -20.938 1 95 398 ASN B N 1
ATOM 7793 C CA . ASN B 1 398 ? 11.625 -50.688 -20.234 1 95 398 ASN B CA 1
ATOM 7794 C C . ASN B 1 398 ? 13.062 -50.219 -20.047 1 95 398 ASN B C 1
ATOM 7796 O O . ASN B 1 398 ? 13.828 -50.875 -19.328 1 95 398 ASN B O 1
ATOM 7800 N N . ILE B 1 399 ? 13.422 -49.125 -20.656 1 97 399 ILE B N 1
ATOM 7801 C CA . ILE B 1 399 ? 14.82 -48.719 -20.672 1 97 399 ILE B CA 1
ATOM 7802 C C . ILE B 1 399 ? 14.969 -47.312 -20.094 1 97 399 ILE B C 1
ATOM 7804 O O . ILE B 1 399 ? 14.18 -46.406 -20.406 1 97 399 ILE B O 1
ATOM 7808 N N . THR B 1 400 ? 15.828 -47.125 -19.203 1 97.69 400 THR B N 1
ATOM 7809 C CA . THR B 1 400 ? 16.25 -45.812 -18.75 1 97.69 400 THR B CA 1
ATOM 7810 C C . THR B 1 400 ? 17.656 -45.5 -19.266 1 97.69 400 THR B C 1
ATOM 7812 O O . THR B 1 400 ? 18.578 -46.281 -19.078 1 97.69 400 THR B O 1
ATOM 7815 N N . ILE B 1 401 ? 17.766 -44.406 -19.938 1 97.88 401 ILE B N 1
ATOM 7816 C CA . ILE B 1 401 ? 19.078 -43.906 -20.375 1 97.88 401 ILE B CA 1
ATOM 7817 C C . ILE B 1 401 ? 19.703 -43.031 -19.281 1 97.88 401 ILE B C 1
ATOM 7819 O O . ILE B 1 401 ? 19.156 -42 -18.922 1 97.88 401 ILE B O 1
ATOM 7823 N N . LEU B 1 402 ? 20.766 -43.5 -18.75 1 98 402 LEU B N 1
ATOM 7824 C CA . LEU B 1 402 ? 21.438 -42.812 -17.656 1 98 402 LEU B CA 1
ATOM 7825 C C . LEU B 1 402 ? 22.672 -42.094 -18.156 1 98 402 LEU B C 1
ATOM 7827 O O . LEU B 1 402 ? 23.688 -42.719 -18.438 1 98 402 LEU B O 1
ATOM 7831 N N . GLU B 1 403 ? 22.547 -40.812 -18.234 1 96.69 403 GLU B N 1
ATOM 7832 C CA . GLU B 1 403 ? 23.672 -40 -18.672 1 96.69 403 GLU B CA 1
ATOM 7833 C C . GLU B 1 403 ? 24.734 -39.906 -17.578 1 96.69 403 GLU B C 1
ATOM 7835 O O . GLU B 1 403 ? 24.422 -39.938 -16.391 1 96.69 403 GLU B O 1
ATOM 7840 N N . ARG B 1 404 ? 25.953 -39.625 -17.891 1 96 404 ARG B N 1
ATOM 7841 C CA . ARG B 1 404 ? 27.094 -39.656 -16.984 1 96 404 ARG B CA 1
ATOM 7842 C C . ARG B 1 404 ? 26.953 -38.594 -15.906 1 96 404 ARG B C 1
ATOM 7844 O O . ARG B 1 404 ? 27.188 -38.844 -14.727 1 96 404 ARG B O 1
ATOM 7851 N N . HIS B 1 405 ? 26.625 -37.375 -16.344 1 95.38 405 HIS B N 1
ATOM 7852 C CA . HIS B 1 405 ? 26.547 -36.281 -15.391 1 95.38 405 HIS B CA 1
ATOM 7853 C C . HIS B 1 405 ? 25.422 -36.531 -14.391 1 95.38 405 HIS B C 1
ATOM 7855 O O . HIS B 1 405 ? 25.484 -36.031 -13.25 1 95.38 405 HIS B O 1
ATOM 7861 N N . ILE B 1 406 ? 24.359 -37.219 -14.812 1 97.38 406 ILE B N 1
ATOM 7862 C CA . ILE B 1 406 ? 23.266 -37.562 -13.914 1 97.38 406 ILE B CA 1
ATOM 7863 C C . ILE B 1 406 ? 23.703 -38.656 -12.945 1 97.38 406 ILE B C 1
ATOM 7865 O O . ILE B 1 406 ? 23.406 -38.594 -11.75 1 97.38 406 ILE B O 1
ATOM 7869 N N . GLU B 1 407 ? 24.422 -39.656 -13.461 1 97.25 407 GLU B N 1
ATOM 7870 C CA . GLU B 1 407 ? 24.969 -40.688 -12.609 1 97.25 407 GLU B CA 1
ATOM 7871 C C . GLU B 1 407 ? 25.859 -40.125 -11.523 1 97.25 407 GLU B C 1
ATOM 7873 O O . GLU B 1 407 ? 25.797 -40.531 -10.367 1 97.25 407 GLU B O 1
ATOM 7878 N N . LYS B 1 408 ? 26.672 -39.188 -11.875 1 97.56 408 LYS B N 1
ATOM 7879 C CA . LYS B 1 408 ? 27.562 -38.5 -10.93 1 97.56 408 LYS B CA 1
ATOM 7880 C C . LYS B 1 408 ? 26.766 -37.812 -9.828 1 97.56 408 LYS B C 1
ATOM 7882 O O . LYS B 1 408 ? 27.109 -37.906 -8.648 1 97.56 408 LYS B O 1
ATOM 7887 N N . LYS B 1 409 ? 25.703 -37.125 -10.234 1 97.25 409 LYS B N 1
ATOM 7888 C CA . LYS B 1 409 ? 24.875 -36.438 -9.266 1 97.25 409 LYS B CA 1
ATOM 7889 C C . LYS B 1 409 ? 24.172 -37.406 -8.328 1 97.25 409 LYS B C 1
ATOM 7891 O O . LYS B 1 409 ? 24.047 -37.125 -7.129 1 97.25 409 LYS B O 1
ATOM 7896 N N . LEU B 1 410 ? 23.703 -38.531 -8.883 1 98.06 410 LEU B N 1
ATOM 7897 C CA . LEU B 1 410 ? 23.109 -39.562 -8.055 1 98.06 410 LEU B CA 1
ATOM 7898 C C . LEU B 1 410 ? 24.094 -40.031 -6.977 1 98.06 410 LEU B C 1
ATOM 7900 O O . LEU B 1 410 ? 23.734 -40.125 -5.805 1 98.06 410 LEU B O 1
ATOM 7904 N N . SER B 1 411 ? 25.328 -40.188 -7.352 1 97.62 411 SER B N 1
ATOM 7905 C CA . SER B 1 411 ? 26.359 -40.656 -6.434 1 97.62 411 SER B CA 1
ATOM 7906 C C . SER B 1 411 ? 26.703 -39.562 -5.406 1 97.62 411 SER B C 1
ATOM 7908 O O . SER B 1 411 ? 26.766 -39.844 -4.207 1 97.62 411 SER B O 1
ATOM 7910 N N . GLU B 1 412 ? 26.828 -38.344 -5.852 1 97.19 412 GLU B N 1
ATOM 7911 C CA . GLU B 1 412 ? 27.188 -37.219 -4.984 1 97.19 412 GLU B CA 1
ATOM 7912 C C . GLU B 1 412 ? 26.109 -36.969 -3.93 1 97.19 412 GLU B C 1
ATOM 7914 O O . GLU B 1 412 ? 26.422 -36.594 -2.799 1 97.19 412 GLU B O 1
ATOM 7919 N N . ARG B 1 413 ? 24.844 -37.281 -4.285 1 96.94 413 ARG B N 1
ATOM 7920 C CA . ARG B 1 413 ? 23.734 -37.031 -3.383 1 96.94 413 ARG B CA 1
ATOM 7921 C C . ARG B 1 413 ? 23.312 -38.281 -2.664 1 96.94 413 ARG B C 1
ATOM 7923 O O . ARG B 1 413 ? 22.328 -38.281 -1.914 1 96.94 413 ARG B O 1
ATOM 7930 N N . ASN B 1 414 ? 24.031 -39.406 -2.959 1 96.81 414 ASN B N 1
ATOM 7931 C CA . ASN B 1 414 ? 23.781 -40.688 -2.346 1 96.81 414 ASN B CA 1
ATOM 7932 C C . ASN B 1 414 ? 22.344 -41.156 -2.574 1 96.81 414 ASN B C 1
ATOM 7934 O O . ASN B 1 414 ? 21.672 -41.594 -1.638 1 96.81 414 ASN B O 1
ATOM 7938 N N . ILE B 1 415 ? 21.891 -41.031 -3.734 1 97.69 415 ILE B N 1
ATOM 7939 C CA . ILE B 1 415 ? 20.562 -41.5 -4.121 1 97.69 415 ILE B CA 1
ATOM 7940 C C . ILE B 1 415 ? 20.672 -42.781 -4.93 1 97.69 415 ILE B C 1
ATOM 7942 O O . ILE B 1 415 ? 21.266 -42.812 -6.008 1 97.69 415 ILE B O 1
ATOM 7946 N N . PRO B 1 416 ? 20.109 -43.875 -4.441 1 96.88 416 PRO B N 1
ATOM 7947 C CA . PRO B 1 416 ? 20.078 -45.094 -5.262 1 96.88 416 PRO B CA 1
ATOM 7948 C C . PRO B 1 416 ? 19.312 -44.906 -6.566 1 96.88 416 PRO B C 1
ATOM 7950 O O . PRO B 1 416 ? 18.234 -44.312 -6.57 1 96.88 416 PRO B O 1
ATOM 7953 N N . LEU B 1 417 ? 19.906 -45.438 -7.645 1 96.81 417 LEU B N 1
ATOM 7954 C CA . LEU B 1 417 ? 19.281 -45.312 -8.953 1 96.81 417 LEU B CA 1
ATOM 7955 C C . LEU B 1 417 ? 17.875 -45.875 -8.945 1 96.81 417 LEU B C 1
ATOM 7957 O O . LEU B 1 417 ? 16.953 -45.312 -9.516 1 96.81 417 LEU B O 1
ATOM 7961 N N . GLN B 1 418 ? 17.656 -47 -8.312 1 95.94 418 GLN B N 1
ATOM 7962 C CA . GLN B 1 418 ? 16.344 -47.656 -8.219 1 95.94 418 GLN B CA 1
ATOM 7963 C C . GLN B 1 418 ? 15.32 -46.719 -7.598 1 95.94 418 GLN B C 1
ATOM 7965 O O . GLN B 1 418 ? 14.188 -46.625 -8.07 1 95.94 418 GLN B O 1
ATOM 7970 N N . GLU B 1 419 ? 15.719 -46 -6.59 1 96.12 419 GLU B N 1
ATOM 7971 C CA . GLU B 1 419 ? 14.844 -45.031 -5.914 1 96.12 419 GLU B CA 1
ATOM 7972 C C . GLU B 1 419 ? 14.438 -43.906 -6.855 1 96.12 419 GLU B C 1
ATOM 7974 O O . GLU B 1 419 ? 13.266 -43.531 -6.918 1 96.12 419 GLU B O 1
ATOM 7979 N N . ALA B 1 420 ? 15.406 -43.344 -7.613 1 97.12 420 ALA B N 1
ATOM 7980 C CA . ALA B 1 420 ? 15.148 -42.25 -8.555 1 97.12 420 ALA B CA 1
ATOM 7981 C C . ALA B 1 420 ? 14.188 -42.688 -9.656 1 97.12 420 ALA B C 1
ATOM 7983 O O . ALA B 1 420 ? 13.336 -41.938 -10.094 1 97.12 420 ALA B O 1
ATOM 7984 N N . ILE B 1 421 ? 14.297 -43.969 -10.102 1 96.69 421 ILE B N 1
ATOM 7985 C CA . ILE B 1 421 ? 13.469 -44.469 -11.188 1 96.69 421 ILE B CA 1
ATOM 7986 C C . ILE B 1 421 ? 12.047 -44.719 -10.68 1 96.69 421 ILE B C 1
ATOM 7988 O O . ILE B 1 421 ? 11.078 -44.375 -11.352 1 96.69 421 ILE B O 1
ATOM 7992 N N . GLU B 1 422 ? 11.906 -45.25 -9.484 1 94.75 422 GLU B N 1
ATOM 7993 C CA . GLU B 1 422 ? 10.609 -45.656 -8.953 1 94.75 422 GLU B CA 1
ATOM 7994 C C . GLU B 1 422 ? 9.828 -44.469 -8.414 1 94.75 422 GLU B C 1
ATOM 7996 O O . GLU B 1 422 ? 8.617 -44.375 -8.609 1 94.75 422 GLU B O 1
ATOM 8001 N N . HIS B 1 423 ? 10.547 -43.5 -7.746 1 95.5 423 HIS B N 1
ATOM 8002 C CA . HIS B 1 423 ? 9.812 -42.5 -6.977 1 95.5 423 HIS B CA 1
ATOM 8003 C C . HIS B 1 423 ? 10.266 -41.094 -7.348 1 95.5 423 HIS B C 1
ATOM 8005 O O . HIS B 1 423 ? 9.664 -40.125 -6.898 1 95.5 423 HIS B O 1
ATOM 8011 N N . GLY B 1 424 ? 11.172 -40.938 -8.125 1 96 424 GLY B N 1
ATOM 8012 C CA . GLY B 1 424 ? 11.742 -39.625 -8.375 1 96 424 GLY B CA 1
ATOM 8013 C C . GLY B 1 424 ? 12.555 -39.094 -7.207 1 96 424 GLY B C 1
ATOM 8014 O O . GLY B 1 424 ? 12.891 -39.844 -6.289 1 96 424 GLY B O 1
ATOM 8015 N N . THR B 1 425 ? 12.906 -37.781 -7.246 1 97.25 425 THR B N 1
ATOM 8016 C CA . THR B 1 425 ? 13.742 -37.219 -6.199 1 97.25 425 THR B CA 1
ATOM 8017 C C . THR B 1 425 ? 13.039 -36.062 -5.512 1 97.25 425 THR B C 1
ATOM 8019 O O . THR B 1 425 ? 13.617 -35.406 -4.648 1 97.25 425 THR B O 1
ATOM 8022 N N . GLY B 1 426 ? 11.773 -35.719 -5.902 1 95.44 426 GLY B N 1
ATOM 8023 C CA . GLY B 1 426 ? 11.047 -34.594 -5.336 1 95.44 426 GLY B CA 1
ATOM 8024 C C . GLY B 1 426 ? 10.945 -34.656 -3.822 1 95.44 426 GLY B C 1
ATOM 8025 O O . GLY B 1 426 ? 11.258 -33.688 -3.139 1 95.44 426 GLY B O 1
ATOM 8026 N N . HIS B 1 427 ? 10.531 -35.781 -3.254 1 96.19 427 HIS B N 1
ATOM 8027 C CA . HIS B 1 427 ? 10.375 -35.969 -1.813 1 96.19 427 HIS B CA 1
ATOM 8028 C C . HIS B 1 427 ? 11.719 -35.875 -1.1 1 96.19 427 HIS B C 1
ATOM 8030 O O . HIS B 1 427 ? 11.797 -35.375 0.025 1 96.19 427 HIS B O 1
ATOM 8036 N N . LEU B 1 428 ? 12.789 -36.375 -1.732 1 96.56 428 LEU B N 1
ATOM 8037 C CA . LEU B 1 428 ? 14.133 -36.281 -1.169 1 96.56 428 LEU B CA 1
ATOM 8038 C C . LEU B 1 428 ? 14.617 -34.844 -1.128 1 96.56 428 LEU B C 1
ATOM 8040 O O . LEU B 1 428 ? 15.25 -34.438 -0.159 1 96.56 428 LEU B O 1
ATOM 8044 N N . LYS B 1 429 ? 14.289 -34.156 -2.217 1 96.12 429 LYS B N 1
ATOM 8045 C CA . LYS B 1 429 ? 14.617 -32.719 -2.285 1 96.12 429 LYS B CA 1
ATOM 8046 C C . LYS B 1 429 ? 13.961 -31.953 -1.142 1 96.12 429 LYS B C 1
ATOM 8048 O O . LYS B 1 429 ? 14.617 -31.172 -0.459 1 96.12 429 LYS B O 1
ATOM 8053 N N . ASP B 1 430 ? 12.664 -32.188 -0.922 1 95.69 430 ASP B N 1
ATOM 8054 C CA . ASP B 1 430 ? 11.906 -31.5 0.129 1 95.69 430 ASP B CA 1
ATOM 8055 C C . ASP B 1 430 ? 12.469 -31.844 1.509 1 95.69 430 ASP B C 1
ATOM 8057 O O . ASP B 1 430 ? 12.625 -30.953 2.35 1 95.69 430 ASP B O 1
ATOM 8061 N N . THR B 1 431 ? 12.703 -33.094 1.753 1 95.81 431 THR B N 1
ATOM 8062 C CA . THR B 1 431 ? 13.266 -33.562 3.021 1 95.81 431 THR B CA 1
ATOM 8063 C C . THR B 1 431 ? 14.617 -32.906 3.279 1 95.81 431 THR B C 1
ATOM 8065 O O . THR B 1 431 ? 14.867 -32.406 4.383 1 95.81 431 THR B O 1
ATOM 8068 N N . TYR B 1 432 ? 15.5 -32.875 2.27 1 95.81 432 TYR B N 1
ATOM 8069 C CA . TYR B 1 432 ? 16.797 -32.219 2.383 1 95.81 432 TYR B CA 1
ATOM 8070 C C . TYR B 1 432 ? 16.625 -30.75 2.748 1 95.81 432 TYR B C 1
ATOM 8072 O O . TYR B 1 432 ? 17.281 -30.25 3.662 1 95.81 432 TYR B O 1
ATOM 8080 N N . PHE B 1 433 ? 15.75 -30.047 2.049 1 95.62 433 PHE B N 1
ATOM 8081 C CA . PHE B 1 433 ? 15.523 -28.625 2.279 1 95.62 433 PHE B CA 1
ATOM 8082 C C . PHE B 1 433 ? 15.055 -28.375 3.709 1 95.62 433 PHE B C 1
ATOM 8084 O O . PHE B 1 433 ? 15.57 -27.484 4.391 1 95.62 433 PHE B O 1
ATOM 8091 N N . GLU B 1 434 ? 14.094 -29.156 4.168 1 94.62 434 GLU B N 1
ATOM 8092 C CA . GLU B 1 434 ? 13.562 -29.016 5.52 1 94.62 434 GLU B CA 1
ATOM 8093 C C . GLU B 1 434 ? 14.656 -29.203 6.566 1 94.62 434 GLU B C 1
ATOM 8095 O O . GLU B 1 434 ? 14.672 -28.516 7.586 1 94.62 434 GLU B O 1
ATOM 8100 N N . GLU B 1 435 ? 15.539 -30.125 6.305 1 95.06 435 GLU B N 1
ATOM 8101 C CA . GLU B 1 435 ? 16.641 -30.406 7.227 1 95.06 435 GLU B CA 1
ATOM 8102 C C . GLU B 1 435 ? 17.625 -29.25 7.301 1 95.06 435 GLU B C 1
ATOM 8104 O O . GLU B 1 435 ? 18.391 -29.141 8.258 1 95.06 435 GLU B O 1
ATOM 8109 N N . GLN B 1 436 ? 17.625 -28.438 6.25 1 95.06 436 GLN B N 1
ATOM 8110 C CA . GLN B 1 436 ? 18.547 -27.297 6.234 1 95.06 436 GLN B CA 1
ATOM 8111 C C . GLN B 1 436 ? 18 -26.125 7.051 1 95.06 436 GLN B C 1
ATOM 8113 O O . GLN B 1 436 ? 18.734 -25.203 7.402 1 95.06 436 GLN B O 1
ATOM 8118 N N . ILE B 1 437 ? 16.672 -26.094 7.367 1 94.31 437 ILE B N 1
ATOM 8119 C CA . ILE B 1 437 ? 16.078 -25.062 8.211 1 94.31 437 ILE B CA 1
ATOM 8120 C C . ILE B 1 437 ? 16.422 -25.312 9.672 1 94.31 437 ILE B C 1
ATOM 8122 O O . ILE B 1 437 ? 16.078 -26.359 10.227 1 94.31 437 ILE B O 1
ATOM 8126 N N . PRO B 1 438 ? 17.094 -24.297 10.32 1 95.56 438 PRO B N 1
ATOM 8127 C CA . PRO B 1 438 ? 17.484 -24.531 11.719 1 95.56 438 PRO B CA 1
ATOM 8128 C C . PRO B 1 438 ? 16.281 -24.781 12.633 1 95.56 438 PRO B C 1
ATOM 8130 O O . PRO B 1 438 ? 15.297 -24.031 12.586 1 95.56 438 PRO B O 1
ATOM 8133 N N . GLU B 1 439 ? 16.328 -25.797 13.469 1 95.56 439 GLU B N 1
ATOM 8134 C CA . GLU B 1 439 ? 15.25 -26.156 14.375 1 95.56 439 GLU B CA 1
ATOM 8135 C C . GLU B 1 439 ? 14.93 -25.016 15.336 1 95.56 439 GLU B C 1
ATOM 8137 O O . GLU B 1 439 ? 13.766 -24.781 15.664 1 95.56 439 GLU B O 1
ATOM 8142 N N . GLU B 1 440 ? 15.898 -24.328 15.812 1 96.31 440 GLU B N 1
ATOM 8143 C CA . GLU B 1 440 ? 15.719 -23.203 16.734 1 96.31 440 GLU B CA 1
ATOM 8144 C C . GLU B 1 440 ? 14.906 -22.078 16.094 1 96.31 440 GLU B C 1
ATOM 8146 O O . GLU B 1 440 ? 14.055 -21.484 16.75 1 96.31 440 GLU B O 1
ATOM 8151 N N . PHE B 1 441 ? 15.266 -21.859 14.852 1 96.75 441 PHE B N 1
ATOM 8152 C CA . PHE B 1 441 ? 14.508 -20.812 14.156 1 96.75 441 PHE B CA 1
ATOM 8153 C C . PHE B 1 441 ? 13.039 -21.203 14.039 1 96.75 441 PHE B C 1
ATOM 8155 O O . PHE B 1 441 ? 12.156 -20.406 14.328 1 96.75 441 PHE B O 1
ATOM 8162 N N . SER B 1 442 ? 12.75 -22.359 13.617 1 96.31 442 SER B N 1
ATOM 8163 C CA . SER B 1 442 ? 11.375 -22.828 13.484 1 96.31 442 SER B CA 1
ATOM 8164 C C . SER B 1 442 ? 10.633 -22.75 14.812 1 96.31 442 SER B C 1
ATOM 8166 O O . SER B 1 442 ? 9.477 -22.328 14.859 1 96.31 442 SER B O 1
ATOM 8168 N N . ALA B 1 443 ? 11.266 -23.141 15.906 1 97.06 443 ALA B N 1
ATOM 8169 C CA . ALA B 1 443 ? 10.648 -23.141 17.234 1 97.06 443 ALA B CA 1
ATOM 8170 C C . ALA B 1 443 ? 10.32 -21.719 17.688 1 97.06 443 ALA B C 1
ATOM 8172 O O . ALA B 1 443 ? 9.211 -21.469 18.156 1 97.06 443 ALA B O 1
ATOM 8173 N N . VAL B 1 444 ? 11.25 -20.828 17.594 1 97.62 444 VAL B N 1
ATOM 8174 C CA . VAL B 1 444 ? 11.055 -19.453 18.031 1 97.62 444 VAL B CA 1
ATOM 8175 C C . VAL B 1 444 ? 9.961 -18.781 17.203 1 97.62 444 VAL B C 1
ATOM 8177 O O . VAL B 1 444 ? 9.195 -17.969 17.703 1 97.62 444 VAL B O 1
ATOM 8180 N N . MET B 1 445 ? 9.945 -19.094 15.922 1 97.5 445 MET B N 1
ATOM 8181 C CA . MET B 1 445 ? 8.922 -18.531 15.047 1 97.5 445 MET B CA 1
ATOM 8182 C C . MET B 1 445 ? 7.531 -18.969 15.484 1 97.5 445 MET B C 1
ATOM 8184 O O . MET B 1 445 ? 6.617 -18.156 15.57 1 97.5 445 MET B O 1
ATOM 8188 N N . GLU B 1 446 ? 7.367 -20.234 15.75 1 97.44 446 GLU B N 1
ATOM 8189 C CA . GLU B 1 446 ? 6.074 -20.75 16.203 1 97.44 446 GLU B CA 1
ATOM 8190 C C . GLU B 1 446 ? 5.668 -20.109 17.531 1 97.44 446 GLU B C 1
ATOM 8192 O O . GLU B 1 446 ? 4.508 -19.734 17.719 1 97.44 446 GLU B O 1
ATOM 8197 N N . GLN B 1 447 ? 6.57 -19.969 18.438 1 98.06 447 GLN B N 1
ATOM 8198 C CA . GLN B 1 447 ? 6.316 -19.328 19.734 1 98.06 447 GLN B CA 1
ATOM 8199 C C . GLN B 1 447 ? 5.941 -17.859 19.547 1 98.06 447 GLN B C 1
ATOM 8201 O O . GLN B 1 447 ? 5.043 -17.359 20.234 1 98.06 447 GLN B O 1
ATOM 8206 N N . ALA B 1 448 ? 6.664 -17.203 18.672 1 98.06 448 ALA B N 1
ATOM 8207 C CA . ALA B 1 448 ? 6.402 -15.797 18.422 1 98.06 448 ALA B CA 1
ATOM 8208 C C . ALA B 1 448 ? 4.977 -15.578 17.938 1 98.06 448 ALA B C 1
ATOM 8210 O O . ALA B 1 448 ? 4.285 -14.664 18.406 1 98.06 448 ALA B O 1
ATOM 8211 N N . LYS B 1 449 ? 4.539 -16.375 17 1 97.88 449 LYS B N 1
ATOM 8212 C CA . LYS B 1 449 ? 3.178 -16.266 16.484 1 97.88 449 LYS B CA 1
ATOM 8213 C C . LYS B 1 449 ? 2.15 -16.391 17.594 1 97.88 449 LYS B C 1
ATOM 8215 O O . LYS B 1 449 ? 1.246 -15.555 17.703 1 97.88 449 LYS B O 1
ATOM 8220 N N . SER B 1 450 ? 2.348 -17.328 18.484 1 98.31 450 SER B N 1
ATOM 8221 C CA . SER B 1 450 ? 1.412 -17.578 19.578 1 98.31 450 SER B CA 1
ATOM 8222 C C . SER B 1 450 ? 1.48 -16.469 20.625 1 98.31 450 SER B C 1
ATOM 8224 O O . SER B 1 450 ? 0.447 -15.992 21.109 1 98.31 450 SER B O 1
ATOM 8226 N N . GLN B 1 451 ? 2.633 -16.062 21.016 1 98.38 451 GLN B N 1
ATOM 8227 C CA . GLN B 1 451 ? 2.824 -15.047 22.047 1 98.38 451 GLN B CA 1
ATOM 8228 C C . GLN B 1 451 ? 2.266 -13.703 21.594 1 98.38 451 GLN B C 1
ATOM 8230 O O . GLN B 1 451 ? 1.583 -13.023 22.359 1 98.38 451 GLN B O 1
ATOM 8235 N N . ILE B 1 452 ? 2.547 -13.328 20.391 1 98.06 452 ILE B N 1
ATOM 8236 C CA . ILE B 1 452 ? 2.086 -12.047 19.875 1 98.06 452 ILE B CA 1
ATOM 8237 C C . ILE B 1 452 ? 0.563 -12.047 19.766 1 98.06 452 ILE B C 1
ATOM 8239 O O . ILE B 1 452 ? -0.088 -11.039 20.062 1 98.06 452 ILE B O 1
ATOM 8243 N N . GLU B 1 453 ? 0.027 -13.156 19.344 1 98.12 453 GLU B N 1
ATOM 8244 C CA . GLU B 1 453 ? -1.429 -13.25 19.312 1 98.12 453 GLU B CA 1
ATOM 8245 C C . GLU B 1 453 ? -2.02 -13.078 20.719 1 98.12 453 GLU B C 1
ATOM 8247 O O . GLU B 1 453 ? -3.018 -12.375 20.891 1 98.12 453 GLU B O 1
ATOM 8252 N N . ALA B 1 454 ? -1.447 -13.672 21.719 1 98.31 454 ALA B N 1
ATOM 8253 C CA . ALA B 1 454 ? -1.928 -13.555 23.094 1 98.31 454 ALA B CA 1
ATOM 8254 C C . ALA B 1 454 ? -1.852 -12.109 23.578 1 98.31 454 ALA B C 1
ATOM 8256 O O . ALA B 1 454 ? -2.789 -11.609 24.203 1 98.31 454 ALA B O 1
ATOM 8257 N N . VAL B 1 455 ? -0.768 -11.438 23.328 1 98.25 455 VAL B N 1
ATOM 8258 C CA . VAL B 1 455 ? -0.575 -10.047 23.719 1 98.25 455 VAL B CA 1
ATOM 8259 C C . VAL B 1 455 ? -1.611 -9.164 23.031 1 98.25 455 VAL B C 1
ATOM 8261 O O . VAL B 1 455 ? -2.262 -8.336 23.672 1 98.25 455 VAL B O 1
ATOM 8264 N N . HIS B 1 456 ? -1.738 -9.32 21.734 1 98.31 456 HIS B N 1
ATOM 8265 C CA . HIS B 1 456 ? -2.695 -8.531 20.969 1 98.31 456 HIS B CA 1
ATOM 8266 C C . HIS B 1 456 ? -4.121 -8.766 21.469 1 98.31 456 HIS B C 1
ATOM 8268 O O . HIS B 1 456 ? -4.918 -7.828 21.531 1 98.31 456 HIS B O 1
ATOM 8274 N N . LYS B 1 457 ? -4.395 -10.031 21.781 1 98.12 457 LYS B N 1
ATOM 8275 C CA . LYS B 1 457 ? -5.723 -10.352 22.297 1 98.12 457 LYS B CA 1
ATOM 8276 C C . LYS B 1 457 ? -6.027 -9.555 23.578 1 98.12 457 LYS B C 1
ATOM 8278 O O . LYS B 1 457 ? -7.148 -9.078 23.75 1 98.12 457 LYS B O 1
ATOM 8283 N N . SER B 1 458 ? -5.125 -9.406 24.453 1 98.06 458 SER B N 1
ATOM 8284 C CA . SER B 1 458 ? -5.285 -8.617 25.656 1 98.06 458 SER B CA 1
ATOM 8285 C C . SER B 1 458 ? -5.613 -7.16 25.344 1 98.06 458 SER B C 1
ATOM 8287 O O . SER B 1 458 ? -6.48 -6.559 25.984 1 98.06 458 SER B O 1
ATOM 8289 N N . VAL B 1 459 ? -4.957 -6.582 24.359 1 97.94 459 VAL B N 1
ATOM 8290 C CA . VAL B 1 459 ? -5.191 -5.207 23.922 1 97.94 459 VAL B CA 1
ATOM 8291 C C . VAL B 1 459 ? -6.598 -5.082 23.344 1 97.94 459 VAL B C 1
ATOM 8293 O O . VAL B 1 459 ? -7.328 -4.141 23.656 1 97.94 459 VAL B O 1
ATOM 8296 N N . ARG B 1 460 ? -6.941 -6.055 22.516 1 97.69 460 ARG B N 1
ATOM 8297 C CA . ARG B 1 460 ? -8.266 -6.039 21.906 1 97.69 460 ARG B CA 1
ATOM 8298 C C . ARG B 1 460 ? -9.359 -6.062 22.969 1 97.69 460 ARG B C 1
ATOM 8300 O O . ARG B 1 460 ? -10.352 -5.336 22.875 1 97.69 460 ARG B O 1
ATOM 8307 N N . ASN B 1 461 ? -9.172 -6.848 23.984 1 98 461 ASN B N 1
ATOM 8308 C CA . ASN B 1 461 ? -10.156 -6.949 25.062 1 98 461 ASN B CA 1
ATOM 8309 C C . ASN B 1 461 ? -10.391 -5.605 25.734 1 98 461 ASN B C 1
ATOM 8311 O O . ASN B 1 461 ? -11.531 -5.223 26 1 98 461 ASN B O 1
ATOM 8315 N N . GLU B 1 462 ? -9.375 -4.867 26.016 1 97.5 462 GLU B N 1
ATOM 8316 C CA . GLU B 1 462 ? -9.484 -3.557 26.656 1 97.5 462 GLU B CA 1
ATOM 8317 C C . GLU B 1 462 ? -10.078 -2.529 25.688 1 97.5 462 GLU B C 1
ATOM 8319 O O . GLU B 1 462 ? -10.883 -1.685 26.094 1 97.5 462 GLU B O 1
ATOM 8324 N N . ALA B 1 463 ? -9.656 -2.592 24.406 1 96.94 463 ALA B N 1
ATOM 8325 C CA . ALA B 1 463 ? -10.164 -1.676 23.391 1 96.94 463 ALA B CA 1
ATOM 8326 C C . ALA B 1 463 ? -11.672 -1.853 23.203 1 96.94 463 ALA B C 1
ATOM 8328 O O . ALA B 1 463 ? -12.398 -0.875 23.016 1 96.94 463 ALA B O 1
ATOM 8329 N N . LEU B 1 464 ? -12.125 -3.076 23.297 1 97.25 464 LEU B N 1
ATOM 8330 C CA . LEU B 1 464 ? -13.539 -3.375 23.062 1 97.25 464 LEU B CA 1
ATOM 8331 C C . LEU B 1 464 ? -14.398 -2.852 24.219 1 97.25 464 LEU B C 1
ATOM 8333 O O . LEU B 1 464 ? -15.602 -2.637 24.047 1 97.25 464 LEU B O 1
ATOM 8337 N N . LYS B 1 465 ? -13.836 -2.631 25.438 1 96.38 465 LYS B N 1
ATOM 8338 C CA . LYS B 1 465 ? -14.539 -1.984 26.547 1 96.38 465 LYS B CA 1
ATOM 8339 C C . LYS B 1 465 ? -14.836 -0.521 26.219 1 96.38 465 LYS B C 1
ATOM 8341 O O . LYS B 1 465 ? -15.812 0.043 26.719 1 96.38 465 LYS B O 1
ATOM 8346 N N . VAL B 1 466 ? -14 0.086 25.359 1 94.56 466 VAL B N 1
ATOM 8347 C CA . VAL B 1 466 ? -14.188 1.467 24.922 1 94.56 466 VAL B CA 1
ATOM 8348 C C . VAL B 1 466 ? -15.289 1.532 23.875 1 94.56 466 VAL B C 1
ATOM 8350 O O . VAL B 1 466 ? -16.203 2.357 23.969 1 94.56 466 VAL B O 1
ATOM 8353 N N . ASP B 1 467 ? -15.242 0.663 22.875 1 95.56 467 ASP B N 1
ATOM 8354 C CA . ASP B 1 467 ? -16.234 0.604 21.812 1 95.56 467 ASP B CA 1
ATOM 8355 C C . ASP B 1 467 ? -16.266 -0.776 21.156 1 95.56 467 ASP B C 1
ATOM 8357 O O . ASP B 1 467 ? -15.312 -1.159 20.469 1 95.56 467 ASP B O 1
ATOM 8361 N N . SER B 1 468 ? -17.297 -1.53 21.234 1 96.12 468 SER B N 1
ATOM 8362 C CA . SER B 1 468 ? -17.422 -2.904 20.766 1 96.12 468 SER B CA 1
ATOM 8363 C C . SER B 1 468 ? -17.438 -2.957 19.234 1 96.12 468 SER B C 1
ATOM 8365 O O . SER B 1 468 ? -17.141 -3.992 18.641 1 96.12 468 SER B O 1
ATOM 8367 N N . SER B 1 469 ? -17.797 -1.83 18.625 1 95.44 469 SER B N 1
ATOM 8368 C CA . SER B 1 469 ? -17.906 -1.801 17.172 1 95.44 469 SER B CA 1
ATOM 8369 C C . SER B 1 469 ? -16.531 -1.856 16.516 1 95.44 469 SER B C 1
ATOM 8371 O O . SER B 1 469 ? -16.422 -2.061 15.305 1 95.44 469 SER B O 1
ATOM 8373 N N . LEU B 1 470 ? -15.445 -1.767 17.297 1 96.75 470 LEU B N 1
ATOM 8374 C CA . LEU B 1 470 ? -14.086 -1.75 16.781 1 96.75 470 LEU B CA 1
ATOM 8375 C C . LEU B 1 470 ? -13.594 -3.166 16.5 1 96.75 470 LEU B C 1
ATOM 8377 O O . LEU B 1 470 ? -12.508 -3.35 15.945 1 96.75 470 LEU B O 1
ATOM 8381 N N . GLU B 1 471 ? -14.383 -4.219 16.781 1 96.81 471 GLU B N 1
ATOM 8382 C CA . GLU B 1 471 ? -13.938 -5.609 16.766 1 96.81 471 GLU B CA 1
ATOM 8383 C C . GLU B 1 471 ? -13.398 -6.004 15.398 1 96.81 471 GLU B C 1
ATOM 8385 O O . GLU B 1 471 ? -12.289 -6.516 15.281 1 96.81 471 GLU B O 1
ATOM 8390 N N . PRO B 1 472 ? -14.18 -5.777 14.328 1 96.69 472 PRO B N 1
ATOM 8391 C CA . PRO B 1 472 ? -13.648 -6.188 13.023 1 96.69 472 PRO B CA 1
ATOM 8392 C C . PRO B 1 472 ? -12.312 -5.516 12.695 1 96.69 472 PRO B C 1
ATOM 8394 O O . PRO B 1 472 ? -11.414 -6.16 12.148 1 96.69 472 PRO B O 1
ATOM 8397 N N . LEU B 1 473 ? -12.211 -4.262 12.992 1 96.81 473 LEU B N 1
ATOM 8398 C CA . LEU B 1 473 ? -10.984 -3.523 12.711 1 96.81 473 LEU B CA 1
ATOM 8399 C C . LEU B 1 473 ? -9.82 -4.07 13.531 1 96.81 473 LEU B C 1
ATOM 8401 O O . LEU B 1 473 ? -8.711 -4.215 13.023 1 96.81 473 LEU B O 1
ATOM 8405 N N . LEU B 1 474 ? -10.109 -4.379 14.781 1 97.38 474 LEU B N 1
ATOM 8406 C CA . LEU B 1 474 ? -9.078 -4.895 15.672 1 97.38 474 LEU B CA 1
ATOM 8407 C C . LEU B 1 474 ? -8.609 -6.273 15.219 1 97.38 474 LEU B C 1
ATOM 8409 O O . LEU B 1 474 ? -7.414 -6.586 15.289 1 97.38 474 LEU B O 1
ATOM 8413 N N . GLN B 1 475 ? -9.461 -7.109 14.734 1 97.56 475 GLN B N 1
ATOM 8414 C CA . GLN B 1 475 ? -9.109 -8.43 14.219 1 97.56 475 GLN B CA 1
ATOM 8415 C C . GLN B 1 475 ? -8.242 -8.312 12.961 1 97.56 475 GLN B C 1
ATOM 8417 O O . GLN B 1 475 ? -7.285 -9.07 12.789 1 97.56 475 GLN B O 1
ATOM 8422 N N . LYS B 1 476 ? -8.648 -7.441 12.156 1 97.12 476 LYS B N 1
ATOM 8423 C CA . LYS B 1 476 ? -7.848 -7.203 10.961 1 97.12 476 LYS B CA 1
ATOM 8424 C C . LYS B 1 476 ? -6.434 -6.758 11.328 1 97.12 476 LYS B C 1
ATOM 8426 O O . LYS B 1 476 ? -5.465 -7.18 10.695 1 97.12 476 LYS B O 1
ATOM 8431 N N . ASN B 1 477 ? -6.398 -5.863 12.305 1 97.56 477 ASN B N 1
ATOM 8432 C CA . ASN B 1 477 ? -5.102 -5.41 12.797 1 97.56 477 ASN B CA 1
ATOM 8433 C C . ASN B 1 477 ? -4.254 -6.574 13.297 1 97.56 477 ASN B C 1
ATOM 8435 O O . ASN B 1 477 ? -3.062 -6.656 12.992 1 97.56 477 ASN B O 1
ATOM 8439 N N . ALA B 1 478 ? -4.812 -7.496 13.977 1 97.81 478 ALA B N 1
ATOM 8440 C CA . ALA B 1 478 ? -4.129 -8.688 14.461 1 97.81 478 ALA B CA 1
ATOM 8441 C C . ALA B 1 478 ? -3.629 -9.547 13.305 1 97.81 478 ALA B C 1
ATOM 8443 O O . ALA B 1 478 ? -2.488 -10.016 13.32 1 97.81 478 ALA B O 1
ATOM 8444 N N . ALA B 1 479 ? -4.477 -9.758 12.359 1 97.31 479 ALA B N 1
ATOM 8445 C CA . ALA B 1 479 ? -4.121 -10.562 11.195 1 97.31 479 ALA B CA 1
ATOM 8446 C C . ALA B 1 479 ? -2.947 -9.945 10.438 1 97.31 479 ALA B C 1
ATOM 8448 O O . ALA B 1 479 ? -2.074 -10.664 9.945 1 97.31 479 ALA B O 1
ATOM 8449 N N . PHE B 1 480 ? -2.973 -8.688 10.328 1 96.5 480 PHE B N 1
ATOM 8450 C CA . PHE B 1 480 ? -1.88 -7.992 9.656 1 96.5 480 PHE B CA 1
ATOM 8451 C C . PHE B 1 480 ? -0.554 -8.258 10.359 1 96.5 480 PHE B C 1
ATOM 8453 O O . PHE B 1 480 ? 0.469 -8.469 9.711 1 96.5 480 PHE B O 1
ATOM 8460 N N . ILE B 1 481 ? -0.583 -8.195 11.641 1 97.62 481 ILE B N 1
ATOM 8461 C CA . ILE B 1 481 ? 0.625 -8.445 12.414 1 97.62 481 ILE B CA 1
ATOM 8462 C C . ILE B 1 481 ? 1.097 -9.875 12.195 1 97.62 481 ILE B C 1
ATOM 8464 O O . ILE B 1 481 ? 2.287 -10.125 11.992 1 97.62 481 ILE B O 1
ATOM 8468 N N . GLN B 1 482 ? 0.241 -10.82 12.164 1 98.25 482 GLN B N 1
ATOM 8469 C CA . GLN B 1 482 ? 0.575 -12.219 11.906 1 98.25 482 GLN B CA 1
ATOM 8470 C C . GLN B 1 482 ? 1.151 -12.391 10.508 1 98.25 482 GLN B C 1
ATOM 8472 O O . GLN B 1 482 ? 2.1 -13.156 10.312 1 98.25 482 GLN B O 1
ATOM 8477 N N . ASP B 1 483 ? 0.569 -11.719 9.57 1 97.19 483 ASP B N 1
ATOM 8478 C CA . ASP B 1 483 ? 1.064 -11.766 8.203 1 97.19 483 ASP B CA 1
ATOM 8479 C C . ASP B 1 483 ? 2.508 -11.273 8.117 1 97.19 483 ASP B C 1
ATOM 8481 O O . ASP B 1 483 ? 3.295 -11.766 7.312 1 97.19 483 ASP B O 1
ATOM 8485 N N . GLN B 1 484 ? 2.791 -10.336 8.938 1 96.31 484 GLN B N 1
ATOM 8486 C CA . GLN B 1 484 ? 4.16 -9.828 8.961 1 96.31 484 GLN B CA 1
ATOM 8487 C C . GLN B 1 484 ? 5.125 -10.883 9.5 1 96.31 484 GLN B C 1
ATOM 8489 O O . GLN B 1 484 ? 6.266 -10.977 9.039 1 96.31 484 GLN B O 1
ATOM 8494 N N . LEU B 1 485 ? 4.715 -11.609 10.398 1 97.62 485 LEU B N 1
ATOM 8495 C CA . LEU B 1 485 ? 5.547 -12.695 10.914 1 97.62 485 LEU B CA 1
ATOM 8496 C C . LEU B 1 485 ? 5.742 -13.781 9.852 1 97.62 485 LEU B C 1
ATOM 8498 O O . LEU B 1 485 ? 6.844 -14.305 9.695 1 97.62 485 LEU B O 1
ATOM 8502 N N . LEU B 1 486 ? 4.688 -14.109 9.133 1 97.31 486 LEU B N 1
ATOM 8503 C CA . LEU B 1 486 ? 4.777 -15.078 8.039 1 97.31 486 LEU B CA 1
ATOM 8504 C C . LEU B 1 486 ? 5.73 -14.586 6.957 1 97.31 486 LEU B C 1
ATOM 8506 O O . LEU B 1 486 ? 6.496 -15.375 6.398 1 97.31 486 LEU B O 1
ATOM 8510 N N . PHE B 1 487 ? 5.641 -13.344 6.664 1 97.94 487 PHE B N 1
ATOM 8511 C CA . PHE B 1 487 ? 6.551 -12.734 5.703 1 97.94 487 PHE B CA 1
ATOM 8512 C C . PHE B 1 487 ? 8 -12.922 6.133 1 97.94 487 PHE B C 1
ATOM 8514 O O . PHE B 1 487 ? 8.852 -13.305 5.324 1 97.94 487 PHE B O 1
ATOM 8521 N N . LEU B 1 488 ? 8.227 -12.648 7.348 1 97.5 488 LEU B N 1
ATOM 8522 C CA . LEU B 1 488 ? 9.562 -12.836 7.895 1 97.5 488 LEU B CA 1
ATOM 8523 C C . LEU B 1 488 ? 10.023 -14.281 7.742 1 97.5 488 LEU B C 1
ATOM 8525 O O . LEU B 1 488 ? 11.141 -14.539 7.297 1 97.5 488 LEU B O 1
ATOM 8529 N N . GLU B 1 489 ? 9.219 -15.195 8.094 1 97.38 489 GLU B N 1
ATOM 8530 C CA . GLU B 1 489 ? 9.516 -16.609 7.984 1 97.38 489 GLU B CA 1
ATOM 8531 C C . GLU B 1 489 ? 9.844 -17 6.547 1 97.38 489 GLU B C 1
ATOM 8533 O O . GLU B 1 489 ? 10.836 -17.688 6.293 1 97.38 489 GLU B O 1
ATOM 8538 N N . ARG B 1 490 ? 9.055 -16.641 5.652 1 96.81 490 ARG B N 1
ATOM 8539 C CA . ARG B 1 490 ? 9.25 -16.938 4.234 1 96.81 490 ARG B CA 1
ATOM 8540 C C . ARG B 1 490 ? 10.555 -16.344 3.727 1 96.81 490 ARG B C 1
ATOM 8542 O O . ARG B 1 490 ? 11.242 -16.953 2.902 1 96.81 490 ARG B O 1
ATOM 8549 N N . THR B 1 491 ? 10.828 -15.156 4.184 1 96.19 491 THR B N 1
ATOM 8550 C CA . THR B 1 491 ? 12.055 -14.484 3.771 1 96.19 491 THR B CA 1
ATOM 8551 C C . THR B 1 491 ? 13.281 -15.281 4.207 1 96.19 491 THR B C 1
ATOM 8553 O O . THR B 1 491 ? 14.195 -15.5 3.414 1 96.19 491 THR B O 1
ATOM 8556 N N . VAL B 1 492 ? 13.25 -15.695 5.367 1 96.5 492 VAL B N 1
ATOM 8557 C CA . VAL B 1 492 ? 14.375 -16.469 5.895 1 96.5 492 VAL B CA 1
ATOM 8558 C C . VAL B 1 492 ? 14.469 -17.797 5.156 1 96.5 492 VAL B C 1
ATOM 8560 O O . VAL B 1 492 ? 15.562 -18.219 4.762 1 96.5 492 VAL B O 1
ATOM 8563 N N . THR B 1 493 ? 13.352 -18.453 4.926 1 96.12 493 THR B N 1
ATOM 8564 C CA . THR B 1 493 ? 13.312 -19.719 4.227 1 96.12 493 THR B CA 1
ATOM 8565 C C . THR B 1 493 ? 13.805 -19.578 2.789 1 96.12 493 THR B C 1
ATOM 8567 O O . THR B 1 493 ? 14.516 -20.438 2.273 1 96.12 493 THR B O 1
ATOM 8570 N N . LYS B 1 494 ? 13.406 -18.547 2.201 1 95.94 494 LYS B N 1
ATOM 8571 C CA . LYS B 1 494 ? 13.867 -18.266 0.845 1 95.94 494 LYS B CA 1
ATOM 8572 C C . LYS B 1 494 ? 15.383 -18.078 0.808 1 95.94 494 LYS B C 1
ATOM 8574 O O . LYS B 1 494 ? 16.047 -18.547 -0.124 1 95.94 494 LYS B O 1
ATOM 8579 N N . ARG B 1 495 ? 15.922 -17.422 1.771 1 95.25 495 ARG B N 1
ATOM 8580 C CA . ARG B 1 495 ? 17.359 -17.234 1.855 1 95.25 495 ARG B CA 1
ATOM 8581 C C . ARG B 1 495 ? 18.078 -18.578 2.01 1 95.25 495 ARG B C 1
ATOM 8583 O O . ARG B 1 495 ? 19.125 -18.797 1.411 1 95.25 495 ARG B O 1
ATOM 8590 N N . ILE B 1 496 ? 17.531 -19.422 2.762 1 95.69 496 ILE B N 1
ATOM 8591 C CA . ILE B 1 496 ? 18.078 -20.766 2.924 1 95.69 496 ILE B CA 1
ATOM 8592 C C . ILE B 1 496 ? 18.031 -21.5 1.592 1 95.69 496 ILE B C 1
ATOM 8594 O O . ILE B 1 496 ? 18.984 -22.172 1.207 1 95.69 496 ILE B O 1
ATOM 8598 N N . GLU B 1 497 ? 16.938 -21.406 0.897 1 94.12 497 GLU B N 1
ATOM 8599 C CA . GLU B 1 497 ? 16.766 -22.016 -0.419 1 94.12 497 GLU B CA 1
ATOM 8600 C C . GLU B 1 497 ? 17.844 -21.531 -1.388 1 94.12 497 GLU B C 1
ATOM 8602 O O . GLU B 1 497 ? 18.406 -22.328 -2.154 1 94.12 497 GLU B O 1
ATOM 8607 N N . GLU B 1 498 ? 18.188 -20.281 -1.321 1 94.44 498 GLU B N 1
ATOM 8608 C CA . GLU B 1 498 ? 19.203 -19.688 -2.18 1 94.44 498 GLU B CA 1
ATOM 8609 C C . GLU B 1 498 ? 20.594 -20.234 -1.829 1 94.44 498 GLU B C 1
ATOM 8611 O O . GLU B 1 498 ? 21.375 -20.562 -2.719 1 94.44 498 GLU B O 1
ATOM 8616 N N . LYS B 1 499 ? 20.844 -20.344 -0.632 1 94.25 499 LYS B N 1
ATOM 8617 C CA . LYS B 1 499 ? 22.141 -20.844 -0.168 1 94.25 499 LYS B CA 1
ATOM 8618 C C . LYS B 1 499 ? 22.328 -22.312 -0.561 1 94.25 499 LYS B C 1
ATOM 8620 O O . LYS B 1 499 ? 23.438 -22.719 -0.921 1 94.25 499 LYS B O 1
ATOM 8625 N N . GLU B 1 500 ? 21.25 -23.047 -0.536 1 94.31 500 GLU B N 1
ATOM 8626 C CA . GLU B 1 500 ? 21.297 -24.469 -0.848 1 94.31 500 GLU B CA 1
ATOM 8627 C C . GLU B 1 500 ? 20.969 -24.734 -2.314 1 94.31 500 GLU B C 1
ATOM 8629 O O . GLU B 1 500 ? 20.703 -25.859 -2.705 1 94.31 500 GLU B O 1
ATOM 8634 N N . GLY B 1 501 ? 20.922 -23.688 -3.1 1 93.44 501 GLY B N 1
ATOM 8635 C CA . GLY B 1 501 ? 20.438 -23.734 -4.473 1 93.44 501 GLY B CA 1
ATOM 8636 C C . GLY B 1 501 ? 21.141 -24.781 -5.316 1 93.44 501 GLY B C 1
ATOM 8637 O O . GLY B 1 501 ? 20.484 -25.484 -6.098 1 93.44 501 GLY B O 1
ATOM 8638 N N . PHE B 1 502 ? 22.469 -24.922 -5.168 1 92.38 502 PHE B N 1
ATOM 8639 C CA . PHE B 1 502 ? 23.234 -25.875 -5.977 1 92.38 502 PHE B CA 1
ATOM 8640 C C . PHE B 1 502 ? 22.797 -27.297 -5.707 1 92.38 502 PHE B C 1
ATOM 8642 O O . PHE B 1 502 ? 22.562 -28.062 -6.645 1 92.38 502 PHE B O 1
ATOM 8649 N N . VAL B 1 503 ? 22.625 -27.672 -4.469 1 95.69 503 VAL B N 1
ATOM 8650 C CA . VAL B 1 503 ? 22.219 -29.016 -4.09 1 95.69 503 VAL B CA 1
ATOM 8651 C C . VAL B 1 503 ? 20.781 -29.266 -4.523 1 95.69 503 VAL B C 1
ATOM 8653 O O . VAL B 1 503 ? 20.453 -30.328 -5.074 1 95.69 503 VAL B O 1
ATOM 8656 N N . LEU B 1 504 ? 19.938 -28.312 -4.344 1 95.5 504 LEU B N 1
ATOM 8657 C CA . LEU B 1 504 ? 18.531 -28.438 -4.711 1 95.5 504 LEU B CA 1
ATOM 8658 C C . LEU B 1 504 ? 18.375 -28.609 -6.219 1 95.5 504 LEU B C 1
ATOM 8660 O O . LEU B 1 504 ? 17.547 -29.391 -6.676 1 95.5 504 LEU B O 1
ATOM 8664 N N . ARG B 1 505 ? 19.188 -27.969 -6.953 1 94.75 505 ARG B N 1
ATOM 8665 C CA . ARG B 1 505 ? 19.156 -28.094 -8.406 1 94.75 505 ARG B CA 1
ATOM 8666 C C . ARG B 1 505 ? 19.594 -29.484 -8.859 1 94.75 505 ARG B C 1
ATOM 8668 O O . ARG B 1 505 ? 19.094 -30 -9.867 1 94.75 505 ARG B O 1
ATOM 8675 N N . ASP B 1 506 ? 20.5 -30.078 -8.156 1 96.19 506 ASP B N 1
ATOM 8676 C CA . ASP B 1 506 ? 20.906 -31.438 -8.484 1 96.19 506 ASP B CA 1
ATOM 8677 C C . ASP B 1 506 ? 19.719 -32.375 -8.414 1 96.19 506 ASP B C 1
ATOM 8679 O O . ASP B 1 506 ? 19.531 -33.219 -9.305 1 96.19 506 ASP B O 1
ATOM 8683 N N . TYR B 1 507 ? 18.953 -32.25 -7.328 1 96.62 507 TYR B N 1
ATOM 8684 C CA . TYR B 1 507 ? 17.766 -33.062 -7.199 1 96.62 507 TYR B CA 1
ATOM 8685 C C . TYR B 1 507 ? 16.828 -32.844 -8.383 1 96.62 507 TYR B C 1
ATOM 8687 O O . TYR B 1 507 ? 16.266 -33.812 -8.914 1 96.62 507 TYR B O 1
ATOM 8695 N N . GLU B 1 508 ? 16.719 -31.641 -8.797 1 95.69 508 GLU B N 1
ATOM 8696 C CA . GLU B 1 508 ? 15.828 -31.312 -9.906 1 95.69 508 GLU B CA 1
ATOM 8697 C C . GLU B 1 508 ? 16.344 -31.906 -11.219 1 95.69 508 GLU B C 1
ATOM 8699 O O . GLU B 1 508 ? 15.555 -32.406 -12.023 1 95.69 508 GLU B O 1
ATOM 8704 N N . ARG B 1 509 ? 17.594 -31.797 -11.406 1 95.75 509 ARG B N 1
ATOM 8705 C CA . ARG B 1 509 ? 18.203 -32.312 -12.625 1 95.75 509 ARG B CA 1
ATOM 8706 C C . ARG B 1 509 ? 18.031 -33.844 -12.711 1 95.75 509 ARG B C 1
ATOM 8708 O O . ARG B 1 509 ? 17.703 -34.375 -13.773 1 95.75 509 ARG B O 1
ATOM 8715 N N . ILE B 1 510 ? 18.25 -34.531 -11.633 1 97.25 510 ILE B N 1
ATOM 8716 C CA . ILE B 1 510 ? 18.062 -35.969 -11.594 1 97.25 510 ILE B CA 1
ATOM 8717 C C . ILE B 1 510 ? 16.594 -36.312 -11.891 1 97.25 510 ILE B C 1
ATOM 8719 O O . ILE B 1 510 ? 16.312 -37.156 -12.734 1 97.25 510 ILE B O 1
ATOM 8723 N N . GLN B 1 511 ? 15.727 -35.562 -11.203 1 96.81 511 GLN B N 1
ATOM 8724 C CA . GLN B 1 511 ? 14.289 -35.75 -11.391 1 96.81 511 GLN B CA 1
ATOM 8725 C C . GLN B 1 511 ? 13.906 -35.562 -12.859 1 96.81 511 GLN B C 1
ATOM 8727 O O . GLN B 1 511 ? 13.234 -36.406 -13.438 1 96.81 511 GLN B O 1
ATOM 8732 N N . ASN B 1 512 ? 14.359 -34.531 -13.43 1 95.94 512 ASN B N 1
ATOM 8733 C CA . ASN B 1 512 ? 13.992 -34.188 -14.797 1 95.94 512 ASN B CA 1
ATOM 8734 C C . ASN B 1 512 ? 14.562 -35.188 -15.805 1 95.94 512 ASN B C 1
ATOM 8736 O O . ASN B 1 512 ? 13.953 -35.438 -16.844 1 95.94 512 ASN B O 1
ATOM 8740 N N . SER B 1 513 ? 15.672 -35.75 -15.469 1 96.69 513 SER B N 1
ATOM 8741 C CA . SER B 1 513 ? 16.312 -36.688 -16.375 1 96.69 513 SER B CA 1
ATOM 8742 C C . SER B 1 513 ? 15.656 -38.062 -16.281 1 96.69 513 SER B C 1
ATOM 8744 O O . SER B 1 513 ? 15.398 -38.688 -17.312 1 96.69 513 SER B O 1
ATOM 8746 N N . ILE B 1 514 ? 15.359 -38.531 -15.102 1 97.19 514 ILE B N 1
ATOM 8747 C CA . ILE B 1 514 ? 15.008 -39.938 -14.867 1 97.19 514 ILE B CA 1
ATOM 8748 C C . ILE B 1 514 ? 13.492 -40.094 -14.789 1 97.19 514 ILE B C 1
ATOM 8750 O O . ILE B 1 514 ? 12.93 -41.062 -15.281 1 97.19 514 ILE B O 1
ATOM 8754 N N . ARG B 1 515 ? 12.859 -39.125 -14.156 1 96.81 515 ARG B N 1
ATOM 8755 C CA . ARG B 1 515 ? 11.414 -39.188 -13.953 1 96.81 515 ARG B CA 1
ATOM 8756 C C . ARG B 1 515 ? 10.781 -37.812 -14.172 1 96.81 515 ARG B C 1
ATOM 8758 O O . ARG B 1 515 ? 10.141 -37.25 -13.273 1 96.81 515 ARG B O 1
ATOM 8765 N N . PRO B 1 516 ? 10.961 -37.312 -15.375 1 96.5 516 PRO B N 1
ATOM 8766 C CA . PRO B 1 516 ? 10.398 -36 -15.68 1 96.5 516 PRO B CA 1
ATOM 8767 C C . PRO B 1 516 ? 8.891 -35.938 -15.477 1 96.5 516 PRO B C 1
ATOM 8769 O O . PRO B 1 516 ? 8.172 -36.875 -15.859 1 96.5 516 PRO B O 1
ATOM 8772 N N . LEU B 1 517 ? 8.375 -34.812 -14.789 1 95.19 517 LEU B N 1
ATOM 8773 C CA . LEU B 1 517 ? 6.965 -34.562 -14.492 1 95.19 517 LEU B CA 1
ATOM 8774 C C . LEU B 1 517 ? 6.395 -35.719 -13.664 1 95.19 517 LEU B C 1
ATOM 8776 O O . LEU B 1 517 ? 5.191 -35.969 -13.711 1 95.19 517 LEU B O 1
ATOM 8780 N N . GLY B 1 518 ? 7.223 -36.5 -13.078 1 93.94 518 GLY B N 1
ATOM 8781 C CA . GLY B 1 518 ? 6.805 -37.594 -12.211 1 93.94 518 GLY B CA 1
ATOM 8782 C C . GLY B 1 518 ? 6.48 -38.875 -12.977 1 93.94 518 GLY B C 1
ATOM 8783 O O . GLY B 1 518 ? 5.938 -39.812 -12.406 1 93.94 518 GLY B O 1
ATOM 8784 N N . ALA B 1 519 ? 6.828 -38.875 -14.172 1 95 519 ALA B N 1
ATOM 8785 C CA . ALA B 1 519 ? 6.539 -40.031 -15.016 1 95 519 ALA B CA 1
ATOM 8786 C C . ALA B 1 519 ? 7.824 -40.719 -15.484 1 95 519 ALA B C 1
ATOM 8788 O O . ALA B 1 519 ? 8.898 -40.125 -15.438 1 95 519 ALA B O 1
ATOM 8789 N N . PRO B 1 520 ? 7.719 -42.031 -15.93 1 95.38 520 PRO B N 1
ATOM 8790 C CA . PRO B 1 520 ? 8.914 -42.688 -16.469 1 95.38 520 PRO B CA 1
ATOM 8791 C C . PRO B 1 520 ? 9.523 -41.938 -17.641 1 95.38 520 PRO B C 1
ATOM 8793 O O . PRO B 1 520 ? 8.797 -41.375 -18.453 1 95.38 520 PRO B O 1
ATOM 8796 N N . GLN B 1 521 ? 10.852 -41.906 -17.656 1 97.19 521 GLN B N 1
ATOM 8797 C CA . GLN B 1 521 ? 11.648 -41.219 -18.672 1 97.19 521 GLN B CA 1
ATOM 8798 C C . GLN B 1 521 ? 11.109 -41.5 -20.062 1 97.19 521 GLN B C 1
ATOM 8800 O O . GLN B 1 521 ? 10.977 -40.594 -20.875 1 97.19 521 GLN B O 1
ATOM 8805 N N . GLU B 1 522 ? 10.766 -42.719 -20.375 1 97 522 GLU B N 1
ATOM 8806 C CA . GLU B 1 522 ? 10.414 -43.156 -21.719 1 97 522 GLU B CA 1
ATOM 8807 C C . GLU B 1 522 ? 9.055 -42.594 -22.141 1 97 522 GLU B C 1
ATOM 8809 O O . GLU B 1 522 ? 8.695 -42.656 -23.312 1 97 522 GLU B O 1
ATOM 8814 N N . ARG B 1 523 ? 8.266 -42.031 -21.234 1 96.25 523 ARG B N 1
ATOM 8815 C CA . ARG B 1 523 ? 6.949 -41.5 -21.547 1 96.25 523 ARG B CA 1
ATOM 8816 C C . ARG B 1 523 ? 7.027 -40.031 -21.891 1 96.25 523 ARG B C 1
ATOM 8818 O O . ARG B 1 523 ? 6.066 -39.438 -22.406 1 96.25 523 ARG B O 1
ATOM 8825 N N . ILE B 1 524 ? 8.164 -39.438 -21.578 1 96.81 524 ILE B N 1
ATOM 8826 C CA . ILE B 1 524 ? 8.227 -38 -21.672 1 96.81 524 ILE B CA 1
ATOM 8827 C C . ILE B 1 524 ? 9.242 -37.594 -22.734 1 96.81 524 ILE B C 1
ATOM 8829 O O . ILE B 1 524 ? 8.922 -36.844 -23.672 1 96.81 524 ILE B O 1
ATOM 8833 N N . TRP B 1 525 ? 10.438 -38.125 -22.672 1 96.81 525 TRP B N 1
ATOM 8834 C CA . TRP B 1 525 ? 11.531 -37.625 -23.484 1 96.81 525 TRP B CA 1
ATOM 8835 C C . TRP B 1 525 ? 11.516 -38.25 -24.875 1 96.81 525 TRP B C 1
ATOM 8837 O O . TRP B 1 525 ? 11.016 -39.344 -25.062 1 96.81 525 TRP B O 1
ATOM 8847 N N . ASN B 1 526 ? 12.062 -37.5 -25.75 1 97.38 526 ASN B N 1
ATOM 8848 C CA . ASN B 1 526 ? 12.148 -37.875 -27.156 1 97.38 526 ASN B CA 1
ATOM 8849 C C . ASN B 1 526 ? 13.57 -38.25 -27.562 1 97.38 526 ASN B C 1
ATOM 8851 O O . ASN B 1 526 ? 14.531 -37.656 -27.078 1 97.38 526 ASN B O 1
ATOM 8855 N N . VAL B 1 527 ? 13.734 -39.156 -28.5 1 97.5 527 VAL B N 1
ATOM 8856 C CA . VAL B 1 527 ? 15.031 -39.719 -28.875 1 97.5 527 VAL B CA 1
ATOM 8857 C C . VAL B 1 527 ? 15.883 -38.625 -29.531 1 97.5 527 VAL B C 1
ATOM 8859 O O . VAL B 1 527 ? 17.109 -38.719 -29.547 1 97.5 527 VAL B O 1
ATOM 8862 N N . MET B 1 528 ? 15.234 -37.562 -30.062 1 97.25 528 MET B N 1
ATOM 8863 C CA . MET B 1 528 ? 15.961 -36.5 -30.766 1 97.25 528 MET B CA 1
ATOM 8864 C C . MET B 1 528 ? 16.938 -35.812 -29.828 1 97.25 528 MET B C 1
ATOM 8866 O O . MET B 1 528 ? 18.016 -35.375 -30.25 1 97.25 528 MET B O 1
ATOM 8870 N N . TYR B 1 529 ? 16.562 -35.688 -28.594 1 96 529 TYR B N 1
ATOM 8871 C CA . TYR B 1 529 ? 17.484 -35.125 -27.609 1 96 529 TYR B CA 1
ATOM 8872 C C . TYR B 1 529 ? 18.781 -35.906 -27.531 1 96 529 TYR B C 1
ATOM 8874 O O . TYR B 1 529 ? 19.875 -35.344 -27.594 1 96 529 TYR B O 1
ATOM 8882 N N . TYR B 1 530 ? 18.672 -37.188 -27.406 1 96.38 530 TYR B N 1
ATOM 8883 C CA . TYR B 1 530 ? 19.844 -38.062 -27.234 1 96.38 530 TYR B CA 1
ATOM 8884 C C . TYR B 1 530 ? 20.656 -38.125 -28.531 1 96.38 530 TYR B C 1
ATOM 8886 O O . TYR B 1 530 ? 21.891 -38.125 -28.484 1 96.38 530 TYR B O 1
ATOM 8894 N N . LEU B 1 531 ? 19.969 -38.188 -29.641 1 97.5 531 LEU B N 1
ATOM 8895 C CA . LEU B 1 531 ? 20.656 -38.188 -30.922 1 97.5 531 LEU B CA 1
ATOM 8896 C C . LEU B 1 531 ? 21.438 -36.875 -31.094 1 97.5 531 LEU B C 1
ATOM 8898 O O . LEU B 1 531 ? 22.547 -36.875 -31.625 1 97.5 531 LEU B O 1
ATOM 8902 N N . ASN B 1 532 ? 20.812 -35.781 -30.703 1 96.44 532 ASN B N 1
ATOM 8903 C CA . ASN B 1 532 ? 21.453 -34.469 -30.781 1 96.44 532 ASN B CA 1
ATOM 8904 C C . ASN B 1 532 ? 22.703 -34.406 -29.891 1 96.44 532 ASN B C 1
ATOM 8906 O O . ASN B 1 532 ? 23.734 -33.906 -30.312 1 96.44 532 ASN B O 1
ATOM 8910 N N . ARG B 1 533 ? 22.578 -34.906 -28.703 1 94.94 533 ARG B N 1
ATOM 8911 C CA . ARG B 1 533 ? 23.625 -34.75 -27.703 1 94.94 533 ARG B CA 1
ATOM 8912 C C . ARG B 1 533 ? 24.766 -35.75 -27.938 1 94.94 533 ARG B C 1
ATOM 8914 O O . ARG B 1 533 ? 25.938 -35.406 -27.781 1 94.94 533 ARG B O 1
ATOM 8921 N N . TYR B 1 534 ? 24.422 -37.031 -28.375 1 95.56 534 TYR B N 1
ATOM 8922 C CA . TYR B 1 534 ? 25.438 -38.094 -28.359 1 95.56 534 TYR B CA 1
ATOM 8923 C C . TYR B 1 534 ? 25.703 -38.594 -29.766 1 95.56 534 TYR B C 1
ATOM 8925 O O . TYR B 1 534 ? 26.641 -39.375 -29.984 1 95.56 534 TYR B O 1
ATOM 8933 N N . GLY B 1 535 ? 24.875 -38.281 -30.719 1 94.94 535 GLY B N 1
ATOM 8934 C CA . GLY B 1 535 ? 25.172 -38.531 -32.125 1 94.94 535 GLY B CA 1
ATOM 8935 C C . GLY B 1 535 ? 24.656 -39.875 -32.594 1 94.94 535 GLY B C 1
ATOM 8936 O O . GLY B 1 535 ? 24.109 -40.656 -31.812 1 94.94 535 GLY B O 1
ATOM 8937 N N . PRO B 1 536 ? 24.875 -40.156 -33.875 1 93.69 536 PRO B N 1
ATOM 8938 C CA . PRO B 1 536 ? 24.359 -41.375 -34.5 1 93.69 536 PRO B CA 1
ATOM 8939 C C . PRO B 1 536 ? 25.078 -42.625 -34.031 1 93.69 536 PRO B C 1
ATOM 8941 O O . PRO B 1 536 ? 24.469 -43.719 -33.969 1 93.69 536 PRO B O 1
ATOM 8944 N N . LYS B 1 537 ? 26.266 -42.5 -33.656 1 93.38 537 LYS B N 1
ATOM 8945 C CA . LYS B 1 537 ? 27.016 -43.656 -33.188 1 93.38 537 LYS B CA 1
ATOM 8946 C C . LYS B 1 537 ? 26.438 -44.188 -31.875 1 93.38 537 LYS B C 1
ATOM 8948 O O . LYS B 1 537 ? 26.391 -45.406 -31.641 1 93.38 537 LYS B O 1
ATOM 8953 N N . PHE B 1 538 ? 26.047 -43.281 -31.109 1 93.5 538 PHE B N 1
ATOM 8954 C CA . PHE B 1 538 ? 25.344 -43.625 -29.891 1 93.5 538 PHE B CA 1
ATOM 8955 C C . PHE B 1 538 ? 24.156 -44.531 -30.172 1 93.5 538 PHE B C 1
ATOM 8957 O O . PHE B 1 538 ? 24 -45.594 -29.547 1 93.5 538 PHE B O 1
ATOM 8964 N N . PHE B 1 539 ? 23.406 -44.156 -31.125 1 94.56 539 PHE B N 1
ATOM 8965 C CA . PHE B 1 539 ? 22.172 -44.875 -31.406 1 94.56 539 PHE B CA 1
ATOM 8966 C C . PHE B 1 539 ? 22.469 -46.25 -32 1 94.56 539 PHE B C 1
ATOM 8968 O O . PHE B 1 539 ? 21.781 -47.219 -31.703 1 94.56 539 PHE B O 1
ATOM 8975 N N . THR B 1 540 ? 23.469 -46.312 -32.812 1 94.69 540 THR B N 1
ATOM 8976 C CA . THR B 1 540 ? 23.875 -47.594 -33.375 1 94.69 540 THR B CA 1
ATOM 8977 C C . THR B 1 540 ? 24.281 -48.594 -32.281 1 94.69 540 THR B C 1
ATOM 8979 O O . THR B 1 540 ? 23.859 -49.75 -32.312 1 94.69 540 THR B O 1
ATOM 8982 N N . THR B 1 541 ? 25.016 -48.094 -31.359 1 95.12 541 THR B N 1
ATOM 8983 C CA . THR B 1 541 ? 25.422 -48.938 -30.234 1 95.12 541 THR B CA 1
ATOM 8984 C C . THR B 1 541 ? 24.219 -49.312 -29.375 1 95.12 541 THR B C 1
ATOM 8986 O O . THR B 1 541 ? 24.047 -50.469 -29 1 95.12 541 THR B O 1
ATOM 8989 N N . PHE B 1 542 ? 23.406 -48.312 -29.172 1 94.56 542 PHE B N 1
ATOM 8990 C CA . PHE B 1 542 ? 22.234 -48.438 -28.297 1 94.56 542 PHE B CA 1
ATOM 8991 C C . PHE B 1 542 ? 21.312 -49.531 -28.797 1 94.56 542 PHE B C 1
ATOM 8993 O O . PHE B 1 542 ? 20.922 -50.438 -28.031 1 94.56 542 PHE B O 1
ATOM 9000 N N . LYS B 1 543 ? 20.984 -49.594 -30.062 1 93.25 543 LYS B N 1
ATOM 9001 C CA . LYS B 1 543 ? 20 -50.531 -30.578 1 93.25 543 LYS B CA 1
ATOM 9002 C C . LYS B 1 543 ? 20.578 -51.938 -30.719 1 93.25 543 LYS B C 1
ATOM 9004 O O . LYS B 1 543 ? 19.828 -52.875 -30.938 1 93.25 543 LYS B O 1
ATOM 9009 N N . HIS B 1 544 ? 21.938 -52.094 -30.484 1 93.25 544 HIS B N 1
ATOM 9010 C CA . HIS B 1 544 ? 22.562 -53.406 -30.625 1 93.25 544 HIS B CA 1
ATOM 9011 C C . HIS B 1 544 ? 22.984 -53.938 -29.266 1 93.25 544 HIS B C 1
ATOM 9013 O O . HIS B 1 544 ? 23.688 -54.969 -29.203 1 93.25 544 HIS B O 1
ATOM 9019 N N . LEU B 1 545 ? 22.594 -53.281 -28.281 1 94 545 LEU B N 1
ATOM 9020 C CA . LEU B 1 545 ? 22.922 -53.781 -26.953 1 94 545 LEU B CA 1
ATOM 9021 C C . LEU B 1 545 ? 22.25 -55.125 -26.703 1 94 545 LEU B C 1
ATOM 9023 O O . LEU B 1 545 ? 21.188 -55.406 -27.266 1 94 545 LEU B O 1
ATOM 9027 N N . PRO B 1 546 ? 22.797 -55.938 -25.875 1 93.5 546 PRO B N 1
ATOM 9028 C CA . PRO B 1 546 ? 22.234 -57.25 -25.609 1 93.5 546 PRO B CA 1
ATOM 9029 C C . PRO B 1 546 ? 21.078 -57.219 -24.609 1 93.5 546 PRO B C 1
ATOM 9031 O O . PRO B 1 546 ? 21.203 -57.781 -23.5 1 93.5 546 PRO B O 1
ATOM 9034 N N . PHE B 1 547 ? 20.016 -56.688 -25.078 1 93.88 547 PHE B N 1
ATOM 9035 C CA . PHE B 1 547 ? 18.844 -56.594 -24.234 1 93.88 547 PHE B CA 1
ATOM 9036 C C . PHE B 1 547 ? 18.25 -57.969 -23.938 1 93.88 547 PHE B C 1
ATOM 9038 O O . PHE B 1 547 ? 18.328 -58.875 -24.781 1 93.88 547 PHE B O 1
ATOM 9045 N N . SER B 1 548 ? 17.766 -58.062 -22.703 1 91.06 548 SER B N 1
ATOM 9046 C CA . SER B 1 548 ? 17.125 -59.312 -22.312 1 91.06 548 SER B CA 1
ATOM 9047 C C . SER B 1 548 ? 15.641 -59.125 -22.062 1 91.06 548 SER B C 1
ATOM 9049 O O . SER B 1 548 ? 15.211 -58.031 -21.625 1 91.06 548 SER B O 1
ATOM 9051 N N . PHE B 1 549 ? 14.852 -60.125 -22.359 1 91.12 549 PHE B N 1
ATOM 9052 C CA . PHE B 1 549 ? 13.414 -60.094 -22.141 1 91.12 549 PHE B CA 1
ATOM 9053 C C . PHE B 1 549 ? 13.047 -60.844 -20.859 1 91.12 549 PHE B C 1
ATOM 9055 O O . PHE B 1 549 ? 12.039 -61.562 -20.828 1 91.12 549 PHE B O 1
ATOM 9062 N N . GLN B 1 550 ? 13.859 -60.688 -19.828 1 84.62 550 GLN B N 1
ATOM 9063 C CA . GLN B 1 550 ? 13.617 -61.344 -18.547 1 84.62 550 GLN B CA 1
ATOM 9064 C C . GLN B 1 550 ? 12.781 -60.438 -17.625 1 84.62 550 GLN B C 1
ATOM 9066 O O . GLN B 1 550 ? 12.883 -60.531 -16.406 1 84.62 550 GLN B O 1
ATOM 9071 N N . ASN B 1 551 ? 12.125 -59.531 -18.156 1 83.69 551 ASN B N 1
ATOM 9072 C CA . ASN B 1 551 ? 11.141 -58.656 -17.5 1 83.69 551 ASN B CA 1
ATOM 9073 C C . ASN B 1 551 ? 11.789 -57.781 -16.422 1 83.69 551 ASN B C 1
ATOM 9075 O O . ASN B 1 551 ? 11.211 -57.594 -15.352 1 83.69 551 ASN B O 1
ATOM 9079 N N . GLN B 1 552 ? 13.016 -57.406 -16.672 1 90.56 552 GLN B N 1
ATOM 9080 C CA . GLN B 1 552 ? 13.719 -56.438 -15.828 1 90.56 552 GLN B CA 1
ATOM 9081 C C . GLN B 1 552 ? 13.859 -55.094 -16.531 1 90.56 552 GLN B C 1
ATOM 9083 O O . GLN B 1 552 ? 13.867 -55.031 -17.766 1 90.56 552 GLN B O 1
ATOM 9088 N N . HIS B 1 553 ? 13.93 -54.125 -15.625 1 94.44 553 HIS B N 1
ATOM 9089 C CA . HIS B 1 553 ? 14.172 -52.812 -16.156 1 94.44 553 HIS B CA 1
ATOM 9090 C C . HIS B 1 553 ? 15.602 -52.656 -16.656 1 94.44 553 HIS B C 1
ATOM 9092 O O . HIS B 1 553 ? 16.547 -53.062 -15.977 1 94.44 553 HIS B O 1
ATOM 9098 N N . GLN B 1 554 ? 15.789 -52.156 -17.859 1 96.62 554 GLN B N 1
ATOM 9099 C CA . GLN B 1 554 ? 17.109 -52 -18.484 1 96.62 554 GLN B CA 1
ATOM 9100 C C . GLN B 1 554 ? 17.688 -50.625 -18.25 1 96.62 554 GLN B C 1
ATOM 9102 O O . GLN B 1 554 ? 17 -49.625 -18.469 1 96.62 554 GLN B O 1
ATOM 9107 N N . ILE B 1 555 ? 18.922 -50.562 -17.75 1 97.12 555 ILE B N 1
ATOM 9108 C CA . ILE B 1 555 ? 19.625 -49.312 -17.578 1 97.12 555 ILE B CA 1
ATOM 9109 C C . ILE B 1 555 ? 20.766 -49.219 -18.594 1 97.12 555 ILE B C 1
ATOM 9111 O O . ILE B 1 555 ? 21.656 -50.062 -18.609 1 97.12 555 ILE B O 1
ATOM 9115 N N . VAL B 1 556 ? 20.719 -48.219 -19.375 1 97.81 556 VAL B N 1
ATOM 9116 C CA . VAL B 1 556 ? 21.797 -47.969 -20.328 1 97.81 556 VAL B CA 1
ATOM 9117 C C . VAL B 1 556 ? 22.641 -46.781 -19.859 1 97.81 556 VAL B C 1
ATOM 9119 O O . VAL B 1 556 ? 22.219 -45.625 -20 1 97.81 556 VAL B O 1
ATOM 9122 N N . LYS B 1 557 ? 23.766 -47.062 -19.359 1 96.56 557 LYS B N 1
ATOM 9123 C CA . LYS B 1 557 ? 24.688 -46.031 -18.906 1 96.56 557 LYS B CA 1
ATOM 9124 C C . LYS B 1 557 ? 25.562 -45.531 -20.047 1 96.56 557 LYS B C 1
ATOM 9126 O O . LYS B 1 557 ? 26.203 -46.312 -20.734 1 96.56 557 LYS B O 1
ATOM 9131 N N . LEU B 1 558 ? 25.484 -44.25 -20.234 1 95.31 558 LEU B N 1
ATOM 9132 C CA . LEU B 1 558 ? 26.234 -43.688 -21.359 1 95.31 558 LEU B CA 1
ATOM 9133 C C . LEU B 1 558 ? 27.672 -43.375 -20.953 1 95.31 558 LEU B C 1
ATOM 9135 O O . LEU B 1 558 ? 27.953 -43.094 -19.781 1 95.31 558 LEU B O 1
#

Radius of gyration: 58.97 Å; Cα contacts (8 Å, |Δi|>4): 1694; chains: 2; bounding box: 78×155×117 Å

Foldseek 3Di:
DPPDDPPDDPPPPPDPPVDKDKDFFFAADPAPVLRCLLVQHPLVLQAVANPPDPCRLVVLLVQLLVDDAPQVLLLVLLLVVCVLLVFPLLNVLSVLSNDSSEAEEEEEDELAVLLAFQVSVLLQLQRLQVQVVCCVVVVGHYAREYEYAQQQQPVVRRQWAWFDALVGFTDIQGQPDDDPASFGQNPDFDDLVSVLVSLVVRLVRFPFDPFSVVLNVQLNVQSVSDTGSNSSSVNSVCVQCSNSNYGYHYQLDQSCLLVLLVVLLVLLVCVLVLLVLLVVLQVVCVVVVHHADDDRDNFFSQKWFADPRHIFTWGHDPQWTAGVVVRDIGHSVRVSVVCNVRSSGMGGHPQCVQVSCVRHGSHQEYEDESVNVRNSSSHQSSQVVSVHRRHHYFYGAAEAEAEPVLVVLCVVLVHDPSCCQRFACVVVLVVVLVVLDDPVVVVVLVVVLVVLLVVLVVVLVVVCVVPVVCNVVSVVVSVVVSVVSVVVVVVVSVVSCVVCVVNSSSSVVNRSRAQGVNHGSRNHHRCSSVCSVPNSVVSVSVSPDNDDRSSTHMYIYD/DPPDDPPDDPPPPPDPPVDKDKDFDFAADPAPLLRCLLVQHPLVLQAVARPPDPCRLVVLLVQLLVDDAPQVLLLVLLLVVCVLLVFPLLNVLSVLSNDSSEAEEEEEDELAVLLAFQVSVLLQLQRLQVQVVCCVVVVGHYHREYEYAQQQQPNVQRFWAWFDALVGFTDIQGQPDDDPASFGQNPDFDDLVSVLVSLVVRLVSFPFDPFSVVLNVQLNVQSVSDGGSNSSSVNSVCVQCSNSNYRYDYQLDQSCLLVLLVVLLVLLVCVQVLLVLLVVLQVVCVVVVHHADDDRDNFFSQKWFADPRHIFTWGHDPQWTAGVVVRDIGHSVRVSVVCNVRSSGMGGHLQCVQVSCVRHGNHQEYEDESVNVRNSSSHQSVQVVSVHRRHHYFYGAAEAEAEPVLVVLCVVLVHDPSCCQRFACVVVLVVVLVVLDDPVVVVVLVVVLVVLLVVLVVVLVVVCVVPVVCNVVSVVVSVVVSVVSVVVVVVVSVVSCVVCVVNSSSSVVNRSRAQGVNHGSRNHHRCSNVCSVPNSVVSVSVSPDNDDSSSTHMYIYD